Protein AF-W5T602-F1 (afdb_monomer_lite)

Radius of gyration: 73.12 Å; chains: 1; bounding box: 175×83×194 Å

pLDDT: mean 81.16, std 15.78, range [22.89, 96.38]

Sequence (765 aa):
MPVQGVRGPLVGNVGGAILPLKKHEEEDSAKDEVDEVGGVDKDELDEVDESMKDRINKLKDRFGTFPKGEKVFRRIQIIVTSPDIARAKGYKTYTGAEFCSFLESLNDTSINGIIEPLREILEVKDEISRVMGDIKAKESIKNLIDEIKLKDKGYGEALKGAFNNPKIEDVLVGIRDSVSKYKAEFAKIKTDVEKVLELEKADIYDQVVEKGEKIYDRLSGNERAVIEYMRDALTDPSIETSGDRAYTDDEFYHFLGSLSDVNVRNFTAHMKLKEQDEALRAIEDVKTESLRANLKAGLELKAKECKSVLRRLCRKPIDKEHRDIIIEGFNKYEAGIARIKTTAEEFVRFENLYASLPDDKSAVIEYIRSVVTDPGIGSDKGYKTYSDPEFDLLLVKLGINKIETVISHYLTVASGKAATKAIIDGVRGETLRGEFEGRFDLNYQEYELALKGKFSTSELLDLSFESKYVEEFIKIKADAEKAIRGENLYLSLQDNEREVVDYMQSVMFDPSIRGRLIKSTCTELKFYHLLSNWDIVRLREIIGIHLDILKLQEQTLNTIGNIKRKASKRDWQHDFDNAKYTYLCALKDSLIGPDPLRDYSGFKKFDFDDIIFDAESVIKYENLYAALSDEELGAIEHIRSVVTDPNIRDSEGNKYSEEYTYTEFEGFLDALDVIKVRDIARVYLDICSAREDALRAIGNVTREDSKQELKRKFDDYNKIYLSDMKFFIIDSDSDSMYEKIMDVNYKSRHVNAFNAIKDQAISLP

InterPro domains:
  IPR060833 Lipoprotein BTA121, duplicated domain [NF047534] (66-193)
  IPR060833 Lipoprotein BTA121, duplicated domain [NF047534] (216-344)
  IPR060833 Lipoprotein BTA121, duplicated domain [NF047534] (354-481)
  IPR060833 Lipoprotein BTA121, duplicated domain [NF047534] (490-600)
  IPR060833 Lipoprotein BTA121, duplicated domain [NF047534] (625-761)

Structure (mmCIF, N/CA/C/O backbone):
data_AF-W5T602-F1
#
_entry.id   AF-W5T602-F1
#
loop_
_atom_site.group_PDB
_atom_site.id
_atom_site.type_symbol
_atom_site.label_atom_id
_atom_site.label_alt_id
_atom_site.label_comp_id
_atom_site.label_asym_id
_atom_site.label_entity_id
_atom_site.label_seq_id
_atom_site.pdbx_PDB_ins_code
_atom_site.Cartn_x
_atom_site.Cartn_y
_atom_site.Cartn_z
_atom_site.occupancy
_atom_site.B_iso_or_equiv
_atom_site.auth_seq_id
_atom_site.auth_comp_id
_atom_site.auth_asym_id
_atom_site.auth_atom_id
_atom_site.pdbx_PDB_model_num
ATOM 1 N N . MET A 1 1 ? 93.525 -12.471 -55.409 1.00 28.81 1 MET A N 1
ATOM 2 C CA . MET A 1 1 ? 94.129 -12.145 -56.721 1.00 28.81 1 MET A CA 1
ATOM 3 C C . MET A 1 1 ? 93.376 -10.966 -57.318 1.00 28.81 1 MET A C 1
ATOM 5 O O . MET A 1 1 ? 92.194 -10.851 -57.030 1.00 28.81 1 MET A O 1
ATOM 9 N N . PRO A 1 2 ? 94.075 -10.015 -57.943 1.00 33.88 2 PRO A N 1
ATOM 10 C CA . PRO A 1 2 ? 94.200 -8.706 -57.310 1.00 33.88 2 PRO A CA 1
ATOM 11 C C . PRO A 1 2 ? 93.847 -7.524 -58.235 1.00 33.88 2 PRO A C 1
ATOM 13 O O . PRO A 1 2 ? 93.652 -7.713 -59.428 1.00 33.88 2 PRO A O 1
ATOM 16 N N . VAL A 1 3 ? 93.913 -6.320 -57.641 1.00 28.80 3 VAL A N 1
ATOM 17 C CA . VAL A 1 3 ? 94.252 -5.020 -58.268 1.00 28.80 3 VAL A CA 1
ATOM 18 C C . VAL A 1 3 ? 93.106 -4.268 -58.958 1.00 28.80 3 VAL A C 1
ATOM 20 O O . VAL A 1 3 ? 92.434 -4.830 -59.803 1.00 28.80 3 VAL A O 1
ATOM 23 N N . GLN A 1 4 ? 92.851 -2.970 -58.749 1.00 32.56 4 GLN A N 1
ATOM 24 C CA . GLN A 1 4 ? 93.249 -1.904 -57.804 1.00 32.56 4 GLN A CA 1
ATOM 25 C C . GLN A 1 4 ? 92.443 -0.653 -58.227 1.00 32.56 4 GLN A C 1
ATOM 27 O O . GLN A 1 4 ? 92.076 -0.534 -59.392 1.00 32.56 4 GLN A O 1
ATOM 32 N N . GLY A 1 5 ? 92.336 0.335 -57.329 1.00 27.62 5 GLY A N 1
ATOM 33 C CA . GLY A 1 5 ? 92.444 1.750 -57.728 1.00 27.62 5 GLY A CA 1
ATOM 34 C C . GLY A 1 5 ? 91.194 2.604 -57.482 1.00 27.62 5 GLY A C 1
ATOM 35 O O . GLY A 1 5 ? 90.423 2.769 -58.409 1.00 27.62 5 GLY A O 1
ATOM 36 N N . VAL A 1 6 ? 90.851 3.037 -56.253 1.00 29.77 6 VAL A N 1
ATOM 37 C CA . VAL A 1 6 ? 91.445 4.176 -55.488 1.00 29.77 6 VAL A CA 1
ATOM 38 C C . VAL A 1 6 ? 91.032 5.521 -56.139 1.00 29.77 6 VAL A C 1
ATOM 40 O O . VAL A 1 6 ? 91.331 5.718 -57.304 1.00 29.77 6 VAL A O 1
ATOM 43 N N . ARG A 1 7 ? 90.355 6.503 -55.510 1.00 25.80 7 ARG A N 1
ATOM 44 C CA . ARG A 1 7 ? 90.478 7.114 -54.164 1.00 25.80 7 ARG A CA 1
ATOM 45 C C . ARG A 1 7 ? 89.260 8.041 -53.897 1.00 25.80 7 ARG A C 1
ATOM 47 O O . ARG A 1 7 ? 88.817 8.706 -54.826 1.00 25.80 7 ARG A O 1
ATOM 54 N N . GLY A 1 8 ? 88.782 8.124 -52.645 1.00 23.27 8 GLY A N 1
ATOM 55 C CA . GLY A 1 8 ? 87.919 9.217 -52.123 1.00 23.27 8 GLY A CA 1
ATOM 56 C C . GLY A 1 8 ? 88.744 10.473 -51.766 1.00 23.27 8 GLY A C 1
ATOM 57 O O . GLY A 1 8 ? 89.772 10.670 -52.417 1.00 23.27 8 GLY A O 1
ATOM 58 N N . PRO A 1 9 ? 88.472 11.231 -50.673 1.00 39.62 9 PRO A N 1
ATOM 59 C CA . PRO A 1 9 ? 87.306 11.277 -49.763 1.00 39.62 9 PRO A CA 1
ATOM 60 C C . PRO A 1 9 ? 86.945 12.732 -49.300 1.00 39.62 9 PRO A C 1
ATOM 62 O O . PRO A 1 9 ? 87.461 13.690 -49.864 1.00 39.62 9 PRO A O 1
ATOM 65 N N . LEU A 1 10 ? 86.129 12.859 -48.230 1.00 26.27 10 LEU A N 1
ATOM 66 C CA . LEU A 1 10 ? 86.098 13.881 -47.137 1.00 26.27 10 LEU A CA 1
ATOM 67 C C . LEU A 1 10 ? 84.665 14.407 -46.876 1.00 26.27 10 LEU A C 1
ATOM 69 O O . LEU A 1 10 ? 84.082 15.037 -47.743 1.00 26.27 10 LEU A O 1
ATOM 73 N N . VAL A 1 11 ? 83.949 13.973 -45.825 1.00 25.50 11 VAL A N 1
ATOM 74 C CA . VAL A 1 11 ? 84.057 14.227 -44.360 1.00 25.50 11 VAL A CA 1
ATOM 75 C C . VAL A 1 11 ? 83.254 15.456 -43.897 1.00 25.50 11 VAL A C 1
ATOM 77 O O . VAL A 1 11 ? 83.641 16.580 -44.180 1.00 25.50 11 VAL A O 1
ATOM 80 N N . GLY A 1 12 ? 82.238 15.179 -43.059 1.00 23.92 12 GLY A N 1
ATOM 81 C CA . GLY A 1 12 ? 81.794 15.989 -41.909 1.00 23.92 12 GLY A CA 1
ATOM 82 C C . GLY A 1 12 ? 80.967 17.252 -42.209 1.00 23.92 12 GLY A C 1
ATOM 83 O O . GLY A 1 12 ? 81.132 17.866 -43.244 1.00 23.92 12 GLY A O 1
ATOM 84 N N . ASN A 1 13 ? 80.097 17.769 -41.342 1.00 23.89 13 ASN A N 1
ATOM 85 C CA . ASN A 1 13 ? 79.693 17.412 -39.986 1.00 23.89 13 ASN A CA 1
ATOM 86 C C . ASN A 1 13 ? 78.559 18.395 -39.561 1.00 23.89 13 ASN A C 1
ATOM 88 O O . ASN A 1 13 ? 78.472 19.487 -40.112 1.00 23.89 13 ASN A O 1
ATOM 92 N N . VAL A 1 14 ? 77.813 18.036 -38.509 1.00 25.52 14 VAL A N 1
ATOM 93 C CA . VAL A 1 14 ? 77.025 18.892 -37.581 1.00 25.52 14 VAL A CA 1
ATOM 94 C C . VAL A 1 14 ? 75.712 19.544 -38.060 1.00 25.52 14 VAL A C 1
ATOM 96 O O . VAL A 1 14 ? 75.640 20.255 -39.054 1.00 25.52 14 VAL A O 1
ATOM 99 N N . GLY A 1 15 ? 74.664 19.325 -37.256 1.00 23.36 15 GLY A N 1
ATOM 100 C CA . GLY A 1 15 ? 73.348 19.941 -37.389 1.00 23.36 15 GLY A CA 1
ATOM 101 C C . GLY A 1 15 ? 73.244 21.387 -36.891 1.00 23.36 15 GLY A C 1
ATOM 102 O O . GLY A 1 15 ? 74.124 21.921 -36.222 1.00 23.36 15 GLY A O 1
ATOM 103 N N . GLY A 1 16 ? 72.102 21.995 -37.193 1.00 24.67 16 GLY A N 1
ATOM 104 C CA . GLY A 1 16 ? 71.693 23.313 -36.724 1.00 24.67 16 GLY A CA 1
ATOM 105 C C . GLY A 1 16 ? 70.209 23.504 -37.021 1.00 24.67 16 GLY A C 1
ATOM 106 O O . GLY A 1 16 ? 69.734 23.143 -38.093 1.00 24.67 16 GLY A O 1
ATOM 107 N N . ALA A 1 17 ? 69.474 23.974 -36.024 1.00 22.89 17 ALA A N 1
ATOM 108 C CA . ALA A 1 17 ? 68.024 23.975 -35.959 1.00 22.89 17 ALA A CA 1
ATOM 109 C C . ALA A 1 17 ? 67.395 25.331 -36.366 1.00 22.89 17 ALA A C 1
ATOM 111 O O . ALA A 1 17 ? 68.088 26.341 -36.421 1.00 22.89 17 ALA A O 1
ATOM 112 N N . ILE A 1 18 ? 66.056 25.314 -36.494 1.00 23.94 18 ILE A N 1
ATOM 113 C CA . ILE A 1 18 ? 65.082 26.426 -36.347 1.00 23.94 18 ILE A CA 1
ATOM 114 C C . ILE A 1 18 ? 64.812 27.320 -37.589 1.00 23.94 18 ILE A C 1
ATOM 116 O O . ILE A 1 18 ? 65.645 28.121 -37.986 1.00 23.94 18 ILE A O 1
ATOM 120 N N . LEU A 1 19 ? 63.591 27.137 -38.145 1.00 23.11 19 LEU A N 1
ATOM 121 C CA . LEU A 1 19 ? 62.509 28.082 -38.563 1.00 23.11 19 LEU A CA 1
ATOM 122 C C . LEU A 1 19 ? 62.816 29.597 -38.734 1.00 23.11 19 LEU A C 1
ATOM 124 O O . LEU A 1 19 ? 63.711 30.107 -38.073 1.00 23.11 19 LEU A O 1
ATOM 128 N N . PRO A 1 20 ? 61.915 30.416 -39.337 1.00 28.03 20 PRO A N 1
ATOM 129 C CA . PRO A 1 20 ? 60.887 30.199 -40.375 1.00 28.03 20 PRO A CA 1
ATOM 130 C C . PRO A 1 20 ? 60.948 31.281 -41.491 1.00 28.03 20 PRO A C 1
ATOM 132 O O . PRO A 1 20 ? 61.478 32.370 -41.279 1.00 28.03 20 PRO A O 1
ATOM 135 N N . LEU A 1 21 ? 60.309 31.070 -42.651 1.00 23.14 21 LEU A N 1
ATOM 136 C CA . LEU A 1 21 ? 60.009 32.175 -43.576 1.00 23.14 21 LEU A CA 1
ATOM 137 C C . LEU A 1 21 ? 58.522 32.229 -43.925 1.00 23.14 21 LEU A C 1
ATOM 139 O O . LEU A 1 21 ? 57.885 31.240 -44.279 1.00 23.14 21 LEU A O 1
ATOM 143 N N . LYS A 1 22 ? 58.003 33.437 -43.708 1.00 24.62 22 LYS A N 1
ATOM 144 C CA . LYS A 1 22 ? 56.626 33.897 -43.808 1.00 24.62 22 LYS A CA 1
ATOM 145 C C . LYS A 1 22 ? 56.070 33.700 -45.217 1.00 24.62 22 LYS A C 1
ATOM 147 O O . LYS A 1 22 ? 56.734 34.026 -46.195 1.00 24.62 22 LYS A O 1
ATOM 152 N N . LYS A 1 23 ? 54.808 33.271 -45.282 1.00 23.70 23 LYS A N 1
ATOM 153 C CA . LYS A 1 23 ? 53.926 33.519 -46.424 1.00 23.70 23 LYS A CA 1
ATOM 154 C C . LYS A 1 23 ? 53.639 35.023 -46.500 1.00 23.70 23 LYS A C 1
ATOM 156 O O . LYS A 1 23 ? 53.111 35.578 -45.539 1.00 23.70 23 LYS A O 1
ATOM 161 N N . HIS A 1 24 ? 53.969 35.635 -47.629 1.00 23.14 24 HIS A N 1
ATOM 162 C CA . HIS A 1 24 ? 53.310 36.829 -48.147 1.00 23.14 24 HIS A CA 1
ATOM 163 C C . HIS A 1 24 ? 52.797 36.487 -49.549 1.00 23.14 24 HIS A C 1
ATOM 165 O O . HIS A 1 24 ? 53.527 35.876 -50.322 1.00 23.14 24 HIS A O 1
ATOM 171 N N . GLU A 1 25 ? 51.537 36.864 -49.774 1.00 23.56 25 GLU A N 1
ATOM 172 C CA . GLU A 1 25 ? 50.952 37.353 -51.031 1.00 23.56 25 GLU A CA 1
ATOM 173 C C . GLU A 1 25 ? 51.065 36.483 -52.295 1.00 23.56 25 GLU A C 1
ATOM 175 O O . GLU A 1 25 ? 52.100 36.423 -52.948 1.00 23.56 25 GLU A O 1
ATOM 180 N N . GLU A 1 26 ? 49.928 35.913 -52.708 1.00 25.30 26 GLU A N 1
ATOM 181 C CA . GLU A 1 26 ? 49.626 35.680 -54.125 1.00 25.30 26 GLU A CA 1
ATOM 182 C C . GLU A 1 26 ? 48.418 36.549 -54.494 1.00 25.30 26 GLU A C 1
ATOM 184 O O . GLU A 1 26 ? 47.267 36.222 -54.203 1.00 25.30 26 GLU A O 1
ATOM 189 N N . GLU A 1 27 ? 48.739 37.713 -55.060 1.00 23.75 27 GLU A N 1
ATOM 190 C CA . GLU A 1 27 ? 47.866 38.515 -55.909 1.00 23.75 27 GLU A CA 1
ATOM 191 C C . GLU A 1 27 ? 47.755 37.874 -57.299 1.00 23.75 27 GLU A C 1
ATOM 193 O O . GLU A 1 27 ? 48.719 37.328 -57.844 1.00 23.75 27 GLU A O 1
ATOM 198 N N . ASP A 1 28 ? 46.561 38.013 -57.872 1.00 27.11 28 ASP A N 1
ATOM 199 C CA . ASP A 1 28 ? 46.228 37.825 -59.280 1.00 27.11 28 ASP A CA 1
ATOM 200 C C . ASP A 1 28 ? 47.312 38.363 -60.230 1.00 27.11 28 ASP A C 1
ATOM 202 O O . ASP A 1 28 ? 47.531 39.568 -60.343 1.00 27.11 28 ASP A O 1
ATOM 206 N N . SER A 1 29 ? 47.939 37.472 -61.001 1.00 23.95 29 SER A N 1
ATOM 207 C CA . SER A 1 29 ? 48.481 37.801 -62.326 1.00 23.95 29 SER A CA 1
ATOM 208 C C . SER A 1 29 ? 48.749 36.524 -63.125 1.00 23.95 29 SER A C 1
ATOM 210 O O . SER A 1 29 ? 49.852 35.977 -63.149 1.00 23.95 29 SER A O 1
ATOM 212 N N . ALA A 1 30 ? 47.719 36.031 -63.815 1.00 25.67 30 ALA A N 1
ATOM 213 C CA . ALA A 1 30 ? 47.913 35.060 -64.883 1.00 25.67 30 ALA A CA 1
ATOM 214 C C . ALA A 1 30 ? 48.665 35.751 -66.031 1.00 25.67 30 ALA A C 1
ATOM 216 O O . ALA A 1 30 ? 48.130 36.609 -66.733 1.00 25.67 30 ALA A O 1
ATOM 217 N N . LYS A 1 31 ? 49.946 35.400 -66.146 1.00 25.66 31 LYS A N 1
ATOM 218 C CA . LYS A 1 31 ? 50.850 35.772 -67.227 1.00 25.66 31 LYS A CA 1
ATOM 219 C C . LYS A 1 31 ? 50.367 35.165 -68.542 1.00 25.66 31 LYS A C 1
ATOM 221 O O . LYS A 1 31 ? 50.166 33.957 -68.634 1.00 25.66 31 LYS A O 1
ATOM 226 N N . ASP A 1 32 ? 50.250 36.024 -69.547 1.00 24.73 32 ASP A N 1
ATOM 227 C CA . ASP A 1 32 ? 50.277 35.655 -70.957 1.00 24.73 32 ASP A CA 1
ATOM 228 C C . ASP A 1 32 ? 51.631 34.990 -71.276 1.00 24.73 32 ASP A C 1
ATOM 230 O O . ASP A 1 32 ? 52.667 35.658 -71.274 1.00 24.73 32 ASP A O 1
ATOM 234 N N . GLU A 1 33 ? 51.625 33.694 -71.592 1.00 24.47 33 GLU A N 1
ATOM 235 C CA . GLU A 1 33 ? 52.689 33.046 -72.365 1.00 24.47 33 GLU A CA 1
ATOM 236 C C . GLU A 1 33 ? 52.103 32.457 -73.658 1.00 24.47 33 GLU A C 1
ATOM 238 O O . GLU A 1 33 ? 51.427 31.435 -73.663 1.00 24.47 33 GLU A O 1
ATOM 243 N N . VAL A 1 34 ? 52.310 33.230 -74.731 1.00 27.62 34 VAL A N 1
ATOM 244 C CA . VAL A 1 34 ? 52.808 32.861 -76.069 1.00 27.62 34 VAL A CA 1
ATOM 245 C C . VAL A 1 34 ? 52.374 31.513 -76.667 1.00 27.62 34 VAL A C 1
ATOM 247 O O . VAL A 1 34 ? 52.839 30.466 -76.243 1.00 27.62 34 VAL A O 1
ATOM 250 N N . ASP A 1 35 ? 51.682 31.583 -77.812 1.00 26.47 35 ASP A N 1
ATOM 251 C CA . ASP A 1 35 ? 51.837 30.593 -78.885 1.00 26.47 35 ASP A CA 1
ATOM 252 C C . ASP A 1 35 ? 52.343 31.288 -80.160 1.00 26.47 35 ASP A C 1
ATOM 254 O O . ASP A 1 35 ? 51.612 31.954 -80.902 1.00 26.47 35 ASP A O 1
ATOM 258 N N . GLU A 1 36 ? 53.647 31.129 -80.385 1.00 26.66 36 GLU A N 1
ATOM 259 C CA . GLU A 1 36 ? 54.290 31.188 -81.689 1.00 26.66 36 GLU A CA 1
ATOM 260 C C . GLU A 1 36 ? 53.831 29.987 -82.523 1.00 26.66 36 GLU A C 1
ATOM 262 O O . GLU A 1 36 ? 54.082 28.851 -82.139 1.00 26.66 36 GLU A O 1
ATOM 267 N N . VAL A 1 37 ? 53.299 30.210 -83.727 1.00 24.83 37 VAL A N 1
ATOM 268 C CA . VAL A 1 37 ? 53.619 29.327 -84.859 1.00 24.83 37 VAL A CA 1
ATOM 269 C C . VAL A 1 37 ? 53.668 30.151 -86.139 1.00 24.83 37 VAL A C 1
ATOM 271 O O . VAL A 1 37 ? 52.657 30.695 -86.582 1.00 24.83 37 VAL A O 1
ATOM 274 N N . GLY A 1 38 ? 54.836 30.140 -86.777 1.00 23.94 38 GLY A N 1
ATOM 275 C CA . GLY A 1 38 ? 54.988 30.435 -88.198 1.00 23.94 38 GLY A CA 1
ATOM 276 C C . GLY A 1 38 ? 55.883 31.631 -88.461 1.00 23.94 38 GLY A C 1
ATOM 277 O O . GLY A 1 38 ? 55.392 32.742 -88.623 1.00 23.94 38 GLY A O 1
ATOM 278 N N . GLY A 1 39 ? 57.191 31.370 -88.508 1.00 31.31 39 GLY A N 1
ATOM 279 C CA . GLY A 1 39 ? 58.210 32.347 -88.855 1.00 31.31 39 GLY A CA 1
ATOM 280 C C . GLY A 1 39 ? 57.890 33.104 -90.140 1.00 31.31 39 GLY A C 1
ATOM 281 O O . GLY A 1 39 ? 57.609 32.514 -91.182 1.00 31.31 39 GLY A O 1
ATOM 282 N N . VAL A 1 40 ? 57.976 34.421 -90.026 1.00 26.73 40 VAL A N 1
ATOM 283 C CA . VAL A 1 40 ? 58.368 35.326 -91.098 1.00 26.73 40 VAL A CA 1
ATOM 284 C C . VAL A 1 40 ? 59.395 36.251 -90.461 1.00 26.73 40 VAL A C 1
ATOM 286 O O . VAL A 1 40 ? 59.205 36.707 -89.330 1.00 26.73 40 VAL A O 1
ATOM 289 N N . ASP A 1 41 ? 60.510 36.411 -91.158 1.00 26.47 41 ASP A N 1
ATOM 290 C CA . ASP A 1 41 ? 61.692 37.140 -90.733 1.00 26.47 41 ASP A CA 1
ATOM 291 C C . ASP A 1 41 ? 61.352 38.501 -90.119 1.00 26.47 41 ASP A C 1
ATOM 293 O O . ASP A 1 41 ? 60.519 39.264 -90.607 1.00 26.47 41 ASP A O 1
ATOM 297 N N . LYS A 1 42 ? 62.023 38.797 -89.005 1.00 30.94 42 LYS A N 1
ATOM 298 C CA . LYS A 1 42 ? 61.899 40.042 -88.238 1.00 30.94 42 LYS A CA 1
ATOM 299 C C . LYS A 1 42 ? 62.647 41.214 -88.889 1.00 30.94 42 LYS A C 1
ATOM 301 O O . LYS A 1 42 ? 62.854 42.228 -88.232 1.00 30.94 42 LYS A O 1
ATOM 306 N N . ASP A 1 43 ? 62.998 41.074 -90.162 1.00 34.09 43 ASP A N 1
ATOM 307 C CA . ASP A 1 43 ? 63.767 42.019 -90.955 1.00 34.09 43 ASP A CA 1
ATOM 308 C C . ASP A 1 43 ? 63.018 42.270 -92.269 1.00 34.09 43 ASP A C 1
ATOM 310 O O . ASP A 1 43 ? 63.156 41.504 -93.212 1.00 34.09 43 ASP A O 1
ATOM 314 N N . GLU A 1 44 ? 62.162 43.297 -92.268 1.00 37.62 44 GLU A N 1
ATOM 315 C CA . GLU A 1 44 ? 61.759 44.153 -93.404 1.00 37.62 44 GLU A CA 1
ATOM 316 C C . GLU A 1 44 ? 60.462 44.898 -93.032 1.00 37.62 44 GLU A C 1
ATOM 318 O O . GLU A 1 44 ? 59.353 44.555 -93.434 1.00 37.62 44 GLU A O 1
ATOM 323 N N . LEU A 1 45 ? 60.595 45.949 -92.219 1.00 32.78 45 LEU A N 1
ATOM 324 C CA . LEU A 1 45 ? 59.703 47.107 -92.296 1.00 32.78 45 LEU A CA 1
ATOM 325 C C . LEU A 1 45 ? 60.584 48.351 -92.233 1.00 32.78 45 LEU A C 1
ATOM 327 O O . LEU A 1 45 ? 60.970 48.820 -91.161 1.00 32.78 45 LEU A O 1
ATOM 331 N N . ASP A 1 46 ? 60.921 48.798 -93.437 1.00 34.34 46 ASP A N 1
ATOM 332 C CA . ASP A 1 46 ? 61.605 50.031 -93.795 1.00 34.34 46 ASP A CA 1
ATOM 333 C C . ASP A 1 46 ? 61.136 51.248 -92.985 1.00 34.34 46 ASP A C 1
ATOM 335 O O . ASP A 1 46 ? 59.976 51.332 -92.579 1.00 34.34 46 ASP A O 1
ATOM 339 N N . GLU A 1 47 ? 62.061 52.192 -92.781 1.00 45.88 47 GLU A N 1
ATOM 340 C CA . GLU A 1 47 ? 61.889 53.570 -92.296 1.00 45.88 47 GLU A CA 1
ATOM 341 C C . GLU A 1 47 ? 60.428 54.063 -92.198 1.00 45.88 47 GLU A C 1
ATOM 343 O O . GLU A 1 47 ? 59.895 54.734 -93.083 1.00 45.88 47 GLU A O 1
ATOM 348 N N . VAL A 1 48 ? 59.766 53.771 -91.073 1.00 47.97 48 VAL A N 1
ATOM 349 C CA . VAL A 1 48 ? 58.480 54.389 -90.738 1.00 47.97 48 VAL A CA 1
ATOM 350 C C . VAL A 1 48 ? 58.766 55.722 -90.056 1.00 47.97 48 VAL A C 1
ATOM 352 O O . VAL A 1 48 ? 59.104 55.757 -88.870 1.00 47.97 48 VAL A O 1
ATOM 355 N N . ASP A 1 49 ? 58.619 56.789 -90.841 1.00 56.53 49 ASP A N 1
ATOM 356 C CA . ASP A 1 49 ? 58.481 58.191 -90.435 1.00 56.53 49 ASP A CA 1
ATOM 357 C C . ASP A 1 49 ? 57.811 58.307 -89.049 1.00 56.53 49 ASP A C 1
ATOM 359 O O . ASP A 1 49 ? 56.758 57.711 -88.800 1.00 56.53 49 ASP A O 1
ATOM 363 N N . GLU A 1 50 ? 58.417 59.053 -88.125 1.00 61.66 50 GLU A N 1
ATOM 364 C CA . GLU A 1 50 ? 57.955 59.227 -86.736 1.00 61.66 50 GLU A CA 1
ATOM 365 C C . GLU A 1 50 ? 56.486 59.712 -86.688 1.00 61.66 50 GLU A C 1
ATOM 367 O O . GLU A 1 50 ? 55.709 59.328 -85.809 1.00 61.66 50 GLU A O 1
ATOM 372 N N . SER A 1 51 ? 56.069 60.421 -87.742 1.00 70.69 51 SER A N 1
ATOM 373 C CA . SER A 1 51 ? 54.690 60.807 -88.070 1.00 70.69 51 SER A CA 1
ATOM 374 C C . SER A 1 51 ? 53.704 59.629 -88.193 1.00 70.69 51 SER A C 1
ATOM 376 O O . SER A 1 51 ? 52.584 59.681 -87.679 1.00 70.69 51 SER A O 1
ATOM 378 N N . MET A 1 52 ? 54.093 58.524 -88.834 1.00 77.69 52 MET A N 1
ATOM 379 C CA . MET A 1 52 ? 53.227 57.355 -89.046 1.00 77.69 52 MET A CA 1
ATOM 380 C C . MET A 1 52 ? 53.007 56.543 -87.766 1.00 77.69 52 MET A C 1
ATOM 382 O O . MET A 1 52 ? 51.915 56.006 -87.559 1.00 77.69 52 MET A O 1
ATOM 386 N N . LYS A 1 53 ? 54.006 56.482 -86.878 1.00 77.00 53 LYS A N 1
ATOM 387 C CA . LYS A 1 53 ? 53.847 55.878 -85.544 1.00 77.00 53 LYS A CA 1
ATOM 388 C C . LYS A 1 53 ? 52.849 56.668 -84.696 1.00 77.00 53 LYS A C 1
ATOM 390 O O . LYS A 1 53 ? 51.991 56.058 -84.058 1.00 77.00 53 LYS A O 1
ATOM 395 N N . ASP A 1 54 ? 52.912 57.998 -84.743 1.00 79.06 54 ASP A N 1
ATOM 396 C CA . ASP A 1 54 ? 51.978 58.874 -84.027 1.00 79.06 54 ASP A CA 1
ATOM 397 C C . ASP A 1 54 ? 50.534 58.730 -84.550 1.00 79.06 54 ASP A C 1
ATOM 399 O O . ASP A 1 54 ? 49.592 58.601 -83.764 1.00 79.06 54 ASP A O 1
ATOM 403 N N . ARG A 1 55 ? 50.346 58.628 -85.877 1.00 83.62 55 ARG A N 1
ATOM 404 C CA . ARG A 1 55 ? 49.030 58.351 -86.496 1.00 83.62 55 ARG A CA 1
ATOM 405 C C . ARG A 1 55 ? 48.435 57.012 -86.056 1.00 83.62 55 ARG A C 1
ATOM 407 O O . ARG A 1 55 ? 47.264 56.951 -85.683 1.00 83.62 55 ARG A O 1
ATOM 414 N N . ILE A 1 56 ? 49.237 55.945 -86.053 1.00 81.19 56 ILE A N 1
ATOM 415 C CA . ILE A 1 56 ? 48.796 54.617 -85.599 1.00 81.19 56 ILE A CA 1
ATOM 416 C C . ILE A 1 56 ? 48.414 54.646 -84.117 1.00 81.19 56 ILE A C 1
ATOM 418 O O . ILE A 1 56 ? 47.400 54.058 -83.750 1.00 81.19 56 ILE A O 1
ATOM 422 N N . ASN A 1 57 ? 49.190 55.323 -83.267 1.00 81.88 57 ASN A N 1
ATOM 423 C CA . ASN A 1 57 ? 48.890 55.413 -81.837 1.00 81.88 57 ASN A CA 1
ATOM 424 C C . ASN A 1 57 ? 47.594 56.195 -81.572 1.00 81.88 57 ASN A C 1
ATOM 426 O O . ASN A 1 57 ? 46.744 55.702 -80.840 1.00 81.88 57 ASN A O 1
ATOM 430 N N . LYS A 1 58 ? 47.359 57.318 -82.264 1.00 84.06 58 LYS A N 1
ATOM 431 C CA . LYS A 1 58 ? 46.082 58.055 -82.177 1.00 84.06 58 LYS A CA 1
ATOM 432 C C . LYS A 1 58 ? 44.879 57.209 -82.597 1.00 84.06 58 LYS A C 1
ATOM 434 O O . LYS A 1 58 ? 43.825 57.270 -81.966 1.00 84.06 58 LYS A O 1
ATOM 439 N N . LEU A 1 59 ? 45.019 56.405 -83.653 1.00 83.50 59 LEU A N 1
ATOM 440 C CA . LEU A 1 59 ? 43.967 55.475 -84.072 1.00 83.50 59 LEU A CA 1
ATOM 441 C C . LEU A 1 59 ? 43.772 54.330 -83.072 1.00 83.50 59 LEU A C 1
ATOM 443 O O . LEU A 1 59 ? 42.628 53.960 -82.817 1.00 83.50 59 LEU A O 1
ATOM 447 N N . LYS A 1 60 ? 44.844 53.799 -82.473 1.00 80.94 60 LYS A N 1
ATOM 448 C CA . LYS A 1 60 ? 44.751 52.805 -81.392 1.00 80.94 60 LYS A CA 1
ATOM 449 C C . LYS A 1 60 ? 44.012 53.357 -80.183 1.00 80.94 60 LYS A C 1
ATOM 451 O O . LYS A 1 60 ? 43.123 52.669 -79.699 1.00 80.94 60 LYS A O 1
ATOM 456 N N . ASP A 1 61 ? 44.312 54.580 -79.753 1.00 84.06 61 ASP A N 1
ATOM 457 C CA . ASP A 1 61 ? 43.613 55.231 -78.640 1.00 84.06 61 ASP A CA 1
ATOM 458 C C . ASP A 1 61 ? 42.127 55.413 -78.969 1.00 84.06 61 ASP A C 1
ATOM 460 O O . ASP A 1 61 ? 41.256 55.072 -78.169 1.00 84.06 61 ASP A O 1
ATOM 464 N N . ARG A 1 62 ? 41.818 55.858 -80.195 1.00 83.06 62 ARG A N 1
ATOM 465 C CA . ARG A 1 62 ? 40.437 56.028 -80.669 1.00 83.06 62 ARG A CA 1
ATOM 466 C C . ARG A 1 62 ? 39.669 54.705 -80.709 1.00 83.06 62 ARG A C 1
ATOM 468 O O . ARG A 1 62 ? 38.557 54.640 -80.196 1.00 83.06 62 ARG A O 1
ATOM 475 N N . PHE A 1 63 ? 40.248 53.640 -81.263 1.00 85.06 63 PHE A N 1
ATOM 476 C CA . PHE A 1 63 ? 39.650 52.298 -81.242 1.00 85.06 63 PHE A CA 1
ATOM 477 C C . PHE A 1 63 ? 39.597 51.713 -79.822 1.00 85.06 63 PHE A C 1
ATOM 479 O O . PHE A 1 63 ? 38.663 50.988 -79.493 1.00 85.06 63 PHE A O 1
ATOM 486 N N . GLY A 1 64 ? 40.563 52.049 -78.969 1.00 80.19 64 GLY A N 1
ATOM 487 C CA . GLY A 1 64 ? 40.666 51.622 -77.575 1.00 80.19 64 GLY A CA 1
ATOM 488 C C . GLY A 1 64 ? 39.565 52.168 -76.666 1.00 80.19 64 GLY A C 1
ATOM 489 O O . GLY A 1 64 ? 39.334 51.605 -75.600 1.00 80.19 64 GLY A O 1
ATOM 490 N N . THR A 1 65 ? 38.823 53.192 -77.101 1.00 81.75 65 THR A N 1
ATOM 491 C CA . THR A 1 65 ? 37.598 53.643 -76.413 1.00 81.75 65 THR A CA 1
ATOM 492 C C . THR A 1 65 ? 36.460 52.613 -76.456 1.00 81.75 65 THR A C 1
ATOM 494 O O . THR A 1 65 ? 35.520 52.711 -75.667 1.00 81.75 65 THR A O 1
ATOM 497 N N . PHE A 1 66 ? 36.551 51.598 -77.325 1.00 77.56 66 PHE A N 1
ATOM 498 C CA . PHE A 1 66 ? 35.586 50.503 -77.431 1.00 77.56 66 PHE A CA 1
ATOM 499 C C . PHE A 1 66 ? 36.113 49.208 -76.778 1.00 77.56 66 PHE A C 1
ATOM 501 O O . PHE A 1 66 ? 37.309 48.905 -76.875 1.00 77.56 66 PHE A O 1
ATOM 508 N N . PRO A 1 67 ? 35.248 48.369 -76.168 1.00 76.62 67 PRO A N 1
ATOM 509 C CA . PRO A 1 67 ? 35.661 47.102 -75.560 1.00 76.62 67 PRO A CA 1
ATOM 510 C C . PRO A 1 67 ? 36.371 46.170 -76.554 1.00 76.62 67 PRO A C 1
ATOM 512 O O . PRO A 1 67 ? 35.829 45.846 -77.609 1.00 76.62 67 PRO A O 1
ATOM 515 N N . LYS A 1 68 ? 37.590 45.725 -76.212 1.00 78.88 68 LYS A N 1
ATOM 516 C CA . LYS A 1 68 ? 38.503 44.950 -77.086 1.00 78.88 68 LYS A CA 1
ATOM 517 C C . LYS A 1 68 ? 38.858 45.650 -78.420 1.00 78.88 68 LYS A C 1
ATOM 519 O O . LYS A 1 68 ? 39.459 45.019 -79.293 1.00 78.88 68 LYS A O 1
ATOM 524 N N . GLY A 1 69 ? 38.560 46.942 -78.577 1.00 80.50 69 GLY A N 1
ATOM 525 C CA . GLY A 1 69 ? 38.735 47.678 -79.828 1.00 80.50 69 GLY A CA 1
ATOM 526 C C . GLY A 1 69 ? 40.190 47.778 -80.292 1.00 80.50 69 GLY A C 1
ATOM 527 O O . GLY A 1 69 ? 40.452 47.633 -81.484 1.00 80.50 69 GLY A O 1
ATOM 528 N N . GLU A 1 70 ? 41.160 47.884 -79.375 1.00 84.25 70 GLU A N 1
ATOM 529 C CA . GLU A 1 70 ? 42.589 47.846 -79.732 1.00 84.25 70 GLU A CA 1
ATOM 530 C C . GLU A 1 70 ? 43.015 46.475 -80.303 1.00 84.25 70 GLU A C 1
ATOM 532 O O . GLU A 1 70 ? 43.755 46.405 -81.288 1.00 84.25 70 GLU A O 1
ATOM 537 N N . LYS A 1 71 ? 42.517 45.364 -79.732 1.00 83.81 71 LYS A N 1
ATOM 538 C CA . LYS A 1 71 ? 42.795 44.003 -80.237 1.00 83.81 71 LYS A CA 1
ATOM 539 C C . LYS A 1 71 ? 42.201 43.810 -81.633 1.00 83.81 71 LYS A C 1
ATOM 541 O O . LYS A 1 71 ? 42.876 43.285 -82.521 1.00 83.81 71 LYS A O 1
ATOM 546 N N . VAL A 1 72 ? 40.967 44.275 -81.843 1.00 84.62 72 VAL A N 1
ATOM 547 C CA . VAL A 1 72 ? 40.310 44.258 -83.158 1.00 84.62 72 VAL A CA 1
ATOM 548 C C . VAL A 1 72 ? 41.089 45.106 -84.167 1.00 84.62 72 VAL A C 1
ATOM 550 O O . VAL A 1 72 ? 41.383 44.619 -85.257 1.00 84.62 72 VAL A O 1
ATOM 553 N N . PHE A 1 73 ? 41.500 46.321 -83.792 1.00 84.81 73 PHE A N 1
ATOM 554 C CA . PHE A 1 73 ? 42.310 47.209 -84.631 1.00 84.81 73 PHE A CA 1
ATOM 555 C C . PHE A 1 73 ? 43.588 46.520 -85.117 1.00 84.81 73 PHE A C 1
ATOM 557 O O . PHE A 1 73 ? 43.830 46.447 -86.323 1.00 84.81 73 PHE A O 1
ATOM 564 N N . ARG A 1 74 ? 44.376 45.943 -84.197 1.00 83.75 74 ARG A N 1
ATOM 565 C CA . ARG A 1 74 ? 45.613 45.225 -84.548 1.00 83.75 74 ARG A CA 1
ATOM 566 C C . ARG A 1 74 ? 45.335 44.048 -85.480 1.00 83.75 74 ARG A C 1
ATOM 568 O O . ARG A 1 74 ? 46.093 43.818 -86.419 1.00 83.75 74 ARG A O 1
ATOM 575 N N . ARG A 1 75 ? 44.245 43.309 -85.251 1.00 84.62 75 ARG A N 1
ATOM 576 C CA . ARG A 1 75 ? 43.891 42.152 -86.081 1.00 84.62 75 ARG A CA 1
ATOM 577 C C . ARG A 1 75 ? 43.503 42.559 -87.499 1.00 84.62 75 ARG A C 1
ATOM 579 O O . ARG A 1 75 ? 43.971 41.924 -88.441 1.00 84.62 75 ARG A O 1
ATOM 586 N N . ILE A 1 76 ? 42.696 43.610 -87.654 1.00 87.06 76 ILE A N 1
ATOM 587 C CA . ILE A 1 76 ? 42.355 44.163 -88.972 1.00 87.06 76 ILE A CA 1
ATOM 588 C C . ILE A 1 76 ? 43.626 44.626 -89.671 1.00 87.06 76 ILE A C 1
ATOM 590 O O . ILE A 1 76 ? 43.840 44.239 -90.815 1.00 87.06 76 ILE A O 1
ATOM 594 N N . GLN A 1 77 ? 44.469 45.399 -88.977 1.00 85.44 77 GLN A N 1
ATOM 595 C CA . GLN A 1 77 ? 45.720 45.922 -89.519 1.00 85.44 77 GLN A CA 1
ATOM 596 C C . GLN A 1 77 ? 46.561 44.794 -90.121 1.00 85.44 77 GLN A C 1
ATOM 598 O O . GLN A 1 77 ? 46.846 44.827 -91.312 1.00 85.44 77 GLN A O 1
ATOM 603 N N . ILE A 1 78 ? 46.854 43.749 -89.339 1.00 85.81 78 ILE A N 1
ATOM 604 C CA . ILE A 1 78 ? 47.616 42.575 -89.797 1.00 85.81 78 ILE A CA 1
ATOM 605 C C . ILE A 1 78 ? 46.984 41.950 -91.047 1.00 85.81 78 ILE A C 1
ATOM 607 O O . ILE A 1 78 ? 47.689 41.576 -91.982 1.00 85.81 78 ILE A O 1
ATOM 611 N N . ILE A 1 79 ? 45.655 41.838 -91.078 1.00 88.44 79 ILE A N 1
ATOM 612 C CA . ILE A 1 79 ? 44.939 41.185 -92.175 1.00 88.44 79 ILE A CA 1
ATOM 613 C C . ILE A 1 79 ? 45.009 42.002 -93.468 1.00 88.44 79 ILE A C 1
ATOM 615 O O . ILE A 1 79 ? 45.315 41.450 -94.524 1.00 88.44 79 ILE A O 1
ATOM 619 N N . VAL A 1 80 ? 44.733 43.305 -93.410 1.00 86.56 80 VAL A N 1
ATOM 620 C CA . VAL A 1 80 ? 44.607 44.137 -94.618 1.00 86.56 80 VAL A CA 1
ATOM 621 C C . VAL A 1 80 ? 45.951 44.617 -95.164 1.00 86.56 80 VAL A C 1
ATOM 623 O O . VAL A 1 80 ? 46.049 44.870 -96.367 1.00 86.56 80 VAL A O 1
ATOM 626 N N . THR A 1 81 ? 46.989 44.702 -94.323 1.00 85.94 81 THR A N 1
ATOM 627 C CA . THR A 1 81 ? 48.341 45.102 -94.747 1.00 85.94 81 THR A CA 1
ATOM 628 C C . THR A 1 81 ? 49.245 43.921 -95.101 1.00 85.94 81 THR A C 1
ATOM 630 O O . THR A 1 81 ? 50.295 44.132 -95.699 1.00 85.94 81 THR A O 1
ATOM 633 N N . SER A 1 82 ? 48.872 42.676 -94.776 1.00 84.81 82 SER A N 1
ATOM 634 C CA . SER A 1 82 ? 49.673 41.500 -95.147 1.00 84.81 82 SER A CA 1
ATOM 635 C C . SER A 1 82 ? 49.534 41.183 -96.643 1.00 84.81 82 SER A C 1
ATOM 637 O O . SER A 1 82 ? 48.415 40.931 -97.096 1.00 84.81 82 SER A O 1
ATOM 639 N N . PRO A 1 83 ? 50.628 41.114 -97.424 1.00 82.44 83 PRO A N 1
ATOM 640 C CA . PRO A 1 83 ? 50.582 40.722 -98.837 1.00 82.44 83 PRO A CA 1
ATOM 641 C C . PRO A 1 83 ? 50.289 39.226 -99.054 1.00 82.44 83 PRO A C 1
ATOM 643 O O . PRO A 1 83 ? 49.987 38.806 -100.174 1.00 82.44 83 PRO A O 1
ATOM 646 N N . ASP A 1 84 ? 50.363 38.415 -98.000 1.00 84.88 84 ASP A N 1
ATOM 647 C CA . ASP A 1 84 ? 50.200 36.959 -98.073 1.00 84.88 84 ASP A CA 1
ATOM 648 C C . ASP A 1 84 ? 48.739 36.537 -97.960 1.00 84.88 84 ASP A C 1
ATOM 650 O O . ASP A 1 84 ? 48.301 35.565 -98.582 1.00 84.88 84 ASP A O 1
ATOM 654 N N . ILE A 1 85 ? 47.951 37.303 -97.205 1.00 84.94 85 ILE A N 1
ATOM 655 C CA . ILE A 1 85 ? 46.531 37.025 -97.017 1.00 84.94 85 ILE A CA 1
ATOM 656 C C . ILE A 1 85 ? 45.774 37.364 -98.302 1.00 8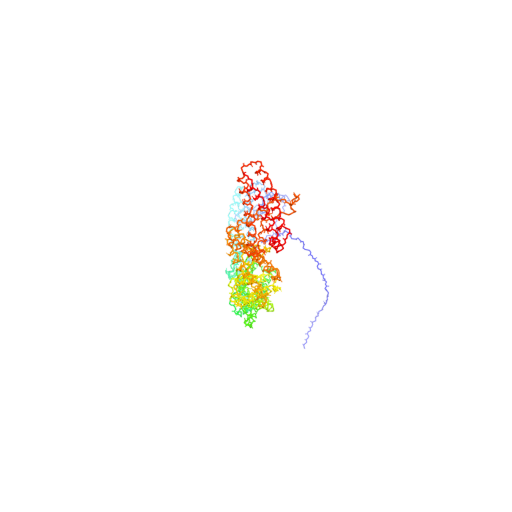4.94 85 ILE A C 1
ATOM 658 O O . ILE A 1 85 ? 45.863 38.473 -98.834 1.00 84.94 85 ILE A O 1
ATOM 662 N N . ALA A 1 86 ? 45.011 36.384 -98.795 1.00 80.44 86 ALA A N 1
ATOM 663 C CA . ALA A 1 86 ? 44.196 36.462 -100.007 1.00 80.44 86 ALA A CA 1
ATOM 664 C C . ALA A 1 86 ? 44.957 36.855 -101.294 1.00 80.44 86 ALA A C 1
ATOM 666 O O . ALA A 1 86 ? 44.331 37.312 -102.252 1.00 80.44 86 ALA A O 1
ATOM 667 N N . ARG A 1 87 ? 46.279 36.622 -101.363 1.00 81.19 87 ARG A N 1
ATOM 668 C CA . ARG A 1 87 ? 47.115 36.914 -102.547 1.00 81.19 87 ARG A CA 1
ATOM 669 C C . ARG A 1 87 ? 46.529 36.336 -103.841 1.00 81.19 87 ARG A C 1
ATOM 671 O O . ARG A 1 87 ? 46.432 37.029 -104.846 1.00 81.19 87 ARG A O 1
ATOM 678 N N . ALA A 1 88 ? 46.067 35.085 -103.793 1.00 79.00 88 ALA A N 1
ATOM 679 C CA . ALA A 1 88 ? 45.467 34.390 -104.935 1.00 79.00 88 ALA A CA 1
ATOM 680 C C . ALA A 1 88 ? 44.128 34.992 -105.411 1.00 79.00 88 ALA A C 1
ATOM 682 O O . ALA A 1 88 ? 43.717 34.739 -106.538 1.00 79.00 88 ALA A O 1
ATOM 683 N N . LYS A 1 89 ? 43.449 35.783 -104.568 1.00 80.31 89 LYS A N 1
ATOM 684 C CA . LYS A 1 89 ? 42.185 36.465 -104.898 1.00 80.31 89 LYS A CA 1
ATOM 685 C C . LYS A 1 89 ? 42.400 37.876 -105.458 1.00 80.31 89 LYS A C 1
ATOM 687 O O . LYS A 1 89 ? 41.432 38.512 -105.860 1.00 80.31 89 LYS A O 1
ATOM 692 N N . GLY A 1 90 ? 43.643 38.367 -105.480 1.00 79.75 90 GLY A N 1
ATOM 693 C CA . GLY A 1 90 ? 43.982 39.692 -106.005 1.00 79.75 90 GLY A CA 1
ATOM 694 C C . GLY A 1 90 ? 43.435 40.860 -105.177 1.00 79.75 90 GLY A C 1
ATOM 695 O O . GLY A 1 90 ? 43.275 41.953 -105.712 1.00 79.75 90 GLY A O 1
ATOM 696 N N . TYR A 1 91 ? 43.114 40.645 -103.895 1.00 88.44 91 TYR A N 1
ATOM 697 C CA . TYR A 1 91 ? 42.610 41.710 -103.022 1.00 88.44 91 TYR A CA 1
ATOM 698 C C . TYR A 1 91 ? 43.686 42.749 -102.718 1.00 88.44 91 TYR A C 1
ATOM 700 O O . TYR A 1 91 ? 44.863 42.411 -102.563 1.00 88.44 91 TYR A O 1
ATOM 708 N N . LYS A 1 92 ? 43.264 44.010 -102.582 1.00 82.69 92 LYS A N 1
ATOM 709 C CA . LYS A 1 92 ? 44.140 45.130 -102.248 1.00 82.69 92 LYS A CA 1
ATOM 710 C C . LYS A 1 92 ? 44.905 44.846 -100.955 1.00 82.69 92 LYS A C 1
ATOM 712 O O . LYS A 1 92 ? 44.323 44.477 -99.935 1.00 82.69 92 LYS A O 1
ATOM 717 N N . THR A 1 93 ? 46.213 45.068 -101.001 1.00 87.81 93 THR A N 1
ATOM 718 C CA . THR A 1 93 ? 47.065 45.132 -99.812 1.00 87.81 93 THR A CA 1
ATOM 719 C C . THR A 1 93 ? 47.275 46.599 -99.484 1.00 87.81 93 THR A C 1
ATOM 721 O O . THR A 1 93 ? 47.807 47.345 -100.302 1.00 87.81 93 THR A O 1
ATOM 724 N N . TYR A 1 94 ? 46.795 47.018 -98.318 1.00 83.38 94 TYR A N 1
ATOM 725 C CA . TYR A 1 94 ? 46.915 48.400 -97.877 1.00 83.38 94 TYR A CA 1
ATOM 726 C C . TYR A 1 94 ? 48.339 48.662 -97.394 1.00 83.38 94 TYR A C 1
ATOM 728 O O . TYR A 1 94 ? 48.868 47.909 -96.576 1.00 83.38 94 TYR A O 1
ATOM 736 N N . THR A 1 95 ? 48.942 49.763 -97.833 1.00 84.25 95 THR A N 1
ATOM 737 C CA . THR A 1 95 ? 50.091 50.328 -97.116 1.00 84.25 95 THR A CA 1
ATOM 738 C C . THR A 1 95 ? 49.638 50.843 -95.747 1.00 84.25 95 THR A C 1
ATOM 740 O O . THR A 1 95 ? 48.467 51.187 -95.550 1.00 84.25 95 THR A O 1
ATOM 743 N N . GLY A 1 96 ? 50.559 50.944 -94.782 1.00 77.88 96 GLY A N 1
ATOM 744 C CA . GLY A 1 96 ? 50.234 51.487 -93.457 1.00 77.88 96 GLY A CA 1
ATOM 745 C C . GLY A 1 96 ? 49.590 52.879 -93.529 1.00 77.88 96 GLY A C 1
ATOM 746 O O . GLY A 1 96 ? 48.642 53.156 -92.796 1.00 77.88 96 GLY A O 1
ATOM 747 N N . ALA A 1 97 ? 50.045 53.724 -94.462 1.00 79.75 97 ALA A N 1
ATOM 748 C CA . ALA A 1 97 ? 49.496 55.058 -94.696 1.00 79.75 97 ALA A CA 1
ATOM 749 C C . ALA A 1 97 ? 48.066 55.021 -95.260 1.00 79.75 97 ALA A C 1
ATOM 751 O O . ALA A 1 97 ? 47.203 55.734 -94.752 1.00 79.75 97 ALA A O 1
ATOM 752 N N . GLU A 1 98 ? 47.791 54.168 -96.254 1.00 83.69 98 GLU A N 1
ATOM 753 C CA . GLU A 1 98 ? 46.443 54.006 -96.820 1.00 83.69 98 GLU A CA 1
ATOM 754 C C . GLU A 1 98 ? 45.448 53.463 -95.796 1.00 83.69 98 GLU A C 1
ATOM 756 O O . GLU A 1 98 ? 44.306 53.915 -95.747 1.00 83.69 98 GLU A O 1
ATOM 761 N N . PHE A 1 99 ? 45.873 52.504 -94.971 1.00 84.88 99 PHE A N 1
ATOM 762 C CA . PHE A 1 99 ? 45.037 51.950 -93.910 1.00 84.88 99 PHE A CA 1
ATOM 763 C C . PHE A 1 99 ? 44.701 53.006 -92.851 1.00 84.88 99 PHE A C 1
ATOM 765 O O . PHE A 1 99 ? 43.535 53.164 -92.491 1.00 84.88 99 PHE A O 1
ATOM 772 N N . CYS A 1 100 ? 45.696 53.778 -92.399 1.00 82.31 100 CYS A N 1
ATOM 773 C CA . CYS A 1 100 ? 45.466 54.853 -91.432 1.00 82.31 100 CYS A CA 1
ATOM 774 C C . CYS A 1 100 ? 44.552 55.939 -92.007 1.00 82.31 100 CYS A C 1
ATOM 776 O O . CYS A 1 100 ? 43.593 56.324 -91.349 1.00 82.31 100 CYS A O 1
ATOM 778 N N . SER A 1 101 ? 44.780 56.373 -93.251 1.00 84.25 101 SER A N 1
ATOM 779 C CA . SER A 1 101 ? 43.915 57.356 -93.918 1.00 84.25 101 SER A CA 1
ATOM 780 C C . SER A 1 101 ? 42.482 56.849 -94.104 1.00 84.25 101 SER A C 1
ATOM 782 O O . SER A 1 101 ? 41.538 57.616 -93.922 1.00 84.25 101 SER A O 1
ATOM 784 N N . PHE A 1 102 ? 42.298 55.561 -94.416 1.00 84.81 102 PHE A N 1
ATOM 785 C CA . PHE A 1 102 ? 40.972 54.944 -94.474 1.00 84.81 102 PHE A CA 1
ATOM 786 C C . PHE A 1 102 ? 40.267 55.027 -93.115 1.00 84.81 102 PHE A C 1
ATOM 788 O O . PHE A 1 102 ? 39.136 55.500 -93.052 1.00 84.81 102 PHE A O 1
ATOM 795 N N . LEU A 1 103 ? 40.936 54.651 -92.023 1.00 84.56 103 LEU A N 1
ATOM 796 C CA . LEU A 1 103 ? 40.345 54.679 -90.681 1.00 84.56 103 LEU A CA 1
ATOM 797 C C . LEU A 1 103 ? 40.127 56.094 -90.125 1.00 84.56 103 LEU A C 1
ATOM 799 O O . LEU A 1 103 ? 39.127 56.336 -89.450 1.00 84.56 103 LEU A O 1
ATOM 803 N N . GLU A 1 104 ? 41.019 57.039 -90.425 1.00 84.38 104 GLU A N 1
ATOM 804 C CA . GLU A 1 104 ? 40.868 58.458 -90.070 1.00 84.38 104 GLU A CA 1
ATOM 805 C C . GLU A 1 104 ? 39.621 59.077 -90.719 1.00 84.38 104 GLU A C 1
ATOM 807 O O . GLU A 1 104 ? 38.986 59.936 -90.111 1.00 84.38 104 GLU A O 1
ATOM 812 N N . SER A 1 105 ? 39.231 58.603 -91.910 1.00 83.62 105 SER A N 1
ATOM 813 C CA . SER A 1 105 ? 38.032 59.074 -92.618 1.00 83.62 105 SER A CA 1
ATOM 814 C C . SER A 1 105 ? 36.703 58.598 -92.012 1.00 83.62 105 SER A C 1
ATOM 816 O O . SER A 1 105 ? 35.642 59.103 -92.382 1.00 83.62 105 SER A O 1
ATOM 818 N N . LEU A 1 106 ? 36.732 57.640 -91.078 1.00 86.50 106 LEU A N 1
ATOM 819 C CA . LEU A 1 106 ? 35.529 57.044 -90.494 1.00 86.50 106 LEU A CA 1
ATOM 820 C C . LEU A 1 106 ? 35.001 57.854 -89.307 1.00 86.50 106 LEU A C 1
ATOM 822 O O . LEU A 1 106 ? 35.773 58.387 -88.508 1.00 86.50 106 LEU A O 1
ATOM 826 N N . ASN A 1 107 ? 33.676 57.875 -89.133 1.00 86.19 107 ASN A N 1
ATOM 827 C CA . ASN A 1 107 ? 33.035 58.334 -87.897 1.00 86.19 107 ASN A CA 1
ATOM 828 C C . ASN A 1 107 ? 32.969 57.206 -86.847 1.00 86.19 107 ASN A C 1
ATOM 830 O O . ASN A 1 107 ? 33.141 56.028 -87.166 1.00 86.19 107 ASN A O 1
ATOM 834 N N . ASP A 1 108 ? 32.692 57.558 -85.591 1.00 83.19 108 ASP A N 1
ATOM 835 C CA . ASP A 1 108 ? 32.694 56.591 -84.483 1.00 83.19 108 ASP A CA 1
ATOM 836 C C . ASP A 1 108 ? 31.607 55.513 -84.634 1.00 83.19 108 ASP A C 1
ATOM 838 O O . ASP A 1 108 ? 31.818 54.367 -84.247 1.00 83.19 108 ASP A O 1
ATOM 842 N N . THR A 1 109 ? 30.475 55.832 -85.276 1.00 85.62 109 THR A N 1
ATOM 843 C CA . THR A 1 109 ? 29.429 54.849 -85.609 1.00 85.62 109 THR A CA 1
ATOM 844 C C . THR A 1 109 ? 29.946 53.770 -86.562 1.00 85.62 109 THR A C 1
ATOM 846 O O . THR A 1 109 ? 29.665 52.590 -86.362 1.00 85.62 109 THR A O 1
ATOM 849 N N . SER A 1 110 ? 30.728 54.153 -87.573 1.00 85.31 110 SER A N 1
ATOM 850 C CA . SER A 1 110 ? 31.327 53.220 -88.534 1.00 85.31 110 SER A CA 1
ATOM 851 C C . SER A 1 110 ? 32.445 52.406 -87.889 1.00 85.31 110 SER A C 1
ATOM 853 O O . SER A 1 110 ? 32.530 51.204 -88.119 1.00 85.31 110 SER A O 1
ATOM 855 N N . ILE A 1 111 ? 33.257 53.023 -87.023 1.00 84.75 111 ILE A N 1
ATOM 856 C CA . ILE A 1 111 ? 34.274 52.317 -86.229 1.00 84.75 111 ILE A CA 1
ATOM 857 C C . ILE A 1 111 ? 33.616 51.264 -85.331 1.00 84.75 111 ILE A C 1
ATOM 859 O O . ILE A 1 111 ? 34.018 50.102 -85.364 1.00 84.75 111 ILE A O 1
ATOM 863 N N . ASN A 1 112 ? 32.554 51.616 -84.606 1.00 85.12 112 ASN A N 1
ATOM 864 C CA . ASN A 1 112 ? 31.812 50.655 -83.792 1.00 85.12 112 ASN A CA 1
ATOM 865 C C . ASN A 1 112 ? 31.161 49.551 -84.646 1.00 85.12 112 ASN A C 1
ATOM 867 O O . ASN A 1 112 ? 31.169 48.384 -84.264 1.00 85.12 112 ASN A O 1
ATOM 871 N N . GLY A 1 113 ? 30.662 49.900 -85.838 1.00 83.88 113 GLY A N 1
ATOM 872 C CA . GLY A 1 113 ? 30.120 48.950 -86.815 1.00 83.88 113 GLY A CA 1
ATOM 873 C C . GLY A 1 113 ? 31.141 47.934 -87.347 1.00 83.88 113 GLY A C 1
ATOM 874 O O . GLY A 1 113 ? 30.742 46.856 -87.782 1.00 83.88 113 GLY A O 1
ATOM 875 N N . ILE A 1 114 ? 32.438 48.248 -87.276 1.00 84.94 114 ILE A N 1
ATOM 876 C CA . ILE A 1 114 ? 33.547 47.322 -87.547 1.00 84.94 114 ILE A CA 1
ATOM 877 C C . ILE A 1 114 ? 33.905 46.526 -86.285 1.00 84.94 114 ILE A C 1
ATOM 879 O O . ILE A 1 114 ? 34.114 45.317 -86.360 1.00 84.94 114 ILE A O 1
ATOM 883 N N . ILE A 1 115 ? 33.992 47.189 -85.127 1.00 86.50 115 ILE A N 1
ATOM 884 C CA . ILE A 1 115 ? 34.482 46.578 -83.883 1.00 86.50 115 ILE A CA 1
ATOM 885 C C . ILE A 1 115 ? 33.520 45.523 -83.342 1.00 86.50 115 ILE A C 1
ATOM 887 O O . ILE A 1 115 ? 33.965 44.415 -83.040 1.00 86.50 115 ILE A O 1
ATOM 891 N N . GLU A 1 116 ? 32.230 45.842 -83.230 1.00 87.75 116 GLU A N 1
ATOM 892 C CA . GLU A 1 116 ? 31.232 44.965 -82.601 1.00 87.75 116 GLU A CA 1
ATOM 893 C C . GLU A 1 116 ? 31.192 43.565 -83.244 1.00 87.75 116 GLU A C 1
ATOM 895 O O . GLU A 1 116 ? 31.427 42.590 -82.526 1.00 87.75 116 GLU A O 1
ATOM 900 N N . PRO A 1 117 ? 31.028 43.410 -84.577 1.00 86.19 117 PRO A N 1
ATOM 901 C CA . PRO A 1 117 ? 31.007 42.082 -85.196 1.00 86.19 117 PRO A CA 1
ATOM 902 C C . PRO A 1 117 ? 32.321 41.309 -85.010 1.00 86.19 117 PRO A C 1
ATOM 904 O O . PRO A 1 117 ? 32.327 40.106 -84.754 1.00 86.19 117 PRO A O 1
ATOM 907 N N . LEU A 1 118 ? 33.465 41.988 -85.124 1.00 87.12 118 LEU A N 1
ATOM 908 C CA . LEU A 1 118 ? 34.770 41.335 -85.014 1.00 87.12 118 LEU A CA 1
ATOM 909 C C . LEU A 1 118 ? 35.084 40.912 -83.572 1.00 87.12 118 LEU A C 1
ATOM 911 O O . LEU A 1 118 ? 35.787 39.917 -83.373 1.00 87.12 118 LEU A O 1
ATOM 915 N N . ARG A 1 119 ? 34.542 41.621 -82.572 1.00 86.94 119 ARG A N 1
ATOM 916 C CA . ARG A 1 119 ? 34.639 41.247 -81.155 1.00 86.94 119 ARG A CA 1
ATOM 917 C C . ARG A 1 119 ? 33.967 39.904 -80.883 1.00 86.94 119 ARG A C 1
ATOM 919 O O . ARG A 1 119 ? 34.557 39.077 -80.193 1.00 86.94 119 ARG A O 1
ATOM 926 N N . GLU A 1 120 ? 32.792 39.662 -81.461 1.00 87.38 120 GLU A N 1
ATOM 927 C CA . GLU A 1 120 ? 32.048 38.411 -81.256 1.00 87.38 120 GLU A CA 1
ATOM 928 C C . GLU A 1 120 ? 32.847 37.175 -81.699 1.00 87.38 120 GLU A C 1
ATOM 930 O O . GLU A 1 120 ? 32.817 36.142 -81.035 1.00 87.38 120 GLU A O 1
ATOM 935 N N . ILE A 1 121 ? 33.601 37.272 -82.800 1.00 87.75 121 ILE A N 1
ATOM 936 C CA . ILE A 1 121 ? 34.481 36.180 -83.250 1.00 87.75 121 ILE A CA 1
ATOM 937 C C . ILE A 1 121 ? 35.622 35.947 -82.261 1.00 87.75 121 ILE A C 1
ATOM 939 O O . ILE A 1 121 ? 35.957 34.798 -81.977 1.00 87.75 121 ILE A O 1
ATOM 943 N N . LEU A 1 122 ? 36.228 37.020 -81.742 1.00 85.44 122 LEU A N 1
ATOM 944 C CA . LEU A 1 122 ? 37.304 36.901 -80.758 1.00 85.44 122 LEU A CA 1
ATOM 945 C C . LEU A 1 122 ? 36.816 36.202 -79.487 1.00 85.44 122 LEU A C 1
ATOM 947 O O . LEU A 1 122 ? 37.506 35.327 -78.985 1.00 85.44 122 LEU A O 1
ATOM 951 N N . GLU A 1 123 ? 35.618 36.534 -79.007 1.00 87.75 123 GLU A N 1
ATOM 952 C CA . GLU A 1 123 ? 35.024 35.892 -77.828 1.00 87.75 123 GLU A CA 1
ATOM 953 C C . GLU A 1 123 ? 34.821 34.388 -78.027 1.00 87.75 123 GLU A C 1
ATOM 955 O O . GLU A 1 123 ? 35.275 33.607 -77.196 1.00 87.75 123 GLU A O 1
ATOM 960 N N . VAL A 1 124 ? 34.233 33.961 -79.150 1.00 87.88 124 VAL A N 1
ATOM 961 C CA . VAL A 1 124 ? 34.043 32.523 -79.428 1.00 87.88 124 VAL A CA 1
ATOM 962 C C . VAL A 1 124 ? 35.385 31.787 -79.484 1.00 87.88 124 VAL A C 1
ATOM 964 O O . VAL A 1 124 ? 35.503 30.666 -78.992 1.00 87.88 124 VAL A O 1
ATOM 967 N N . LYS A 1 125 ? 36.423 32.412 -80.043 1.00 87.62 125 LYS A N 1
ATOM 968 C CA . LYS A 1 125 ? 37.762 31.816 -80.102 1.00 87.62 125 LYS A CA 1
ATOM 969 C C . LYS A 1 125 ? 38.442 31.727 -78.736 1.00 87.62 125 LYS A C 1
ATOM 971 O O . LYS A 1 125 ? 39.047 30.698 -78.448 1.00 87.62 125 LYS A O 1
ATOM 976 N N . ASP A 1 126 ? 38.318 32.760 -77.902 1.00 86.69 126 ASP A N 1
ATOM 977 C CA . ASP A 1 126 ? 38.833 32.757 -76.525 1.00 86.69 126 ASP A CA 1
ATOM 978 C C . ASP A 1 126 ? 38.209 31.594 -75.718 1.00 86.69 126 ASP A C 1
ATOM 980 O O . ASP A 1 126 ? 38.887 30.919 -74.941 1.00 86.69 126 ASP A O 1
ATOM 984 N N . GLU A 1 127 ? 36.918 31.310 -75.929 1.00 88.75 127 GLU A N 1
ATOM 985 C CA . GLU A 1 127 ? 36.233 30.173 -75.302 1.00 88.75 127 GLU A CA 1
ATOM 986 C C . GLU A 1 127 ? 36.768 28.819 -75.772 1.00 88.75 127 GLU A C 1
ATOM 988 O O . GLU A 1 127 ? 37.039 27.959 -74.935 1.00 88.75 127 GLU A O 1
ATOM 993 N N . ILE A 1 128 ? 36.954 28.639 -77.082 1.00 89.25 128 ILE A N 1
ATOM 994 C CA . ILE A 1 128 ? 37.500 27.398 -77.654 1.00 89.25 128 ILE A CA 1
ATOM 995 C C . ILE A 1 128 ? 38.883 27.096 -77.066 1.00 89.25 128 ILE A C 1
ATOM 997 O O . ILE A 1 128 ? 39.119 25.980 -76.602 1.00 89.25 128 ILE A O 1
ATOM 1001 N N . SER A 1 129 ? 39.772 28.093 -77.018 1.00 85.44 129 SER A N 1
ATOM 1002 C CA . SER A 1 129 ? 41.125 27.932 -76.469 1.00 85.44 129 SER A CA 1
ATOM 1003 C C . SER A 1 129 ? 41.118 27.495 -75.006 1.00 85.44 129 SER A C 1
ATOM 1005 O O . SER A 1 129 ? 41.903 26.634 -74.617 1.00 85.44 129 SER A O 1
ATOM 1007 N N . ARG A 1 130 ? 40.206 28.045 -74.197 1.00 86.88 130 ARG A N 1
ATOM 1008 C CA . ARG A 1 130 ? 40.061 27.674 -72.784 1.00 86.88 130 ARG A CA 1
ATOM 1009 C C . ARG A 1 130 ? 39.640 26.215 -72.616 1.00 86.88 130 ARG A C 1
ATOM 1011 O O . ARG A 1 130 ? 40.312 25.490 -71.895 1.00 86.88 130 ARG A O 1
ATOM 1018 N N . VAL A 1 131 ? 38.597 25.765 -73.323 1.00 87.06 131 VAL A N 1
ATOM 1019 C CA . VAL A 1 131 ? 38.135 24.363 -73.233 1.00 87.06 131 VAL A CA 1
ATOM 1020 C C . VAL A 1 131 ? 39.217 23.396 -73.730 1.00 87.06 131 VAL A C 1
ATOM 1022 O O . VAL A 1 131 ? 39.450 22.355 -73.124 1.00 87.06 131 VAL A O 1
ATOM 1025 N N . MET A 1 132 ? 39.943 23.750 -74.794 1.00 83.62 132 MET A N 1
ATOM 1026 C CA . MET A 1 132 ? 41.080 22.954 -75.273 1.00 83.62 132 MET A CA 1
ATOM 1027 C C . MET A 1 132 ? 42.250 22.911 -74.286 1.00 83.62 132 MET A C 1
ATOM 1029 O O . MET A 1 132 ? 43.016 21.944 -74.291 1.00 83.62 132 MET A O 1
ATOM 1033 N N . GLY A 1 133 ? 42.417 23.951 -73.465 1.00 79.94 133 GLY A N 1
ATOM 1034 C CA . GLY A 1 133 ? 43.396 24.000 -72.383 1.00 79.94 133 GLY A CA 1
ATOM 1035 C C . GLY A 1 133 ? 43.201 22.858 -71.388 1.00 79.94 133 GLY A C 1
ATOM 1036 O O . GLY A 1 133 ? 44.176 22.183 -71.055 1.00 79.94 133 GLY A O 1
ATOM 1037 N N . ASP A 1 134 ? 41.946 22.583 -71.030 1.00 80.50 134 ASP A N 1
ATOM 1038 C CA . ASP A 1 134 ? 41.551 21.581 -70.030 1.00 80.50 134 ASP A CA 1
ATOM 1039 C C . ASP A 1 134 ? 41.680 20.122 -70.515 1.00 80.50 134 ASP A C 1
ATOM 1041 O O . ASP A 1 134 ? 41.728 19.198 -69.703 1.00 80.50 134 ASP A O 1
ATOM 1045 N N . ILE A 1 135 ? 41.780 19.903 -71.830 1.00 81.62 135 ILE A N 1
ATOM 1046 C CA . ILE A 1 135 ? 41.980 18.579 -72.442 1.00 81.62 135 ILE A CA 1
ATOM 1047 C C . ILE A 1 135 ? 43.457 18.184 -72.320 1.00 81.62 135 ILE A C 1
ATOM 1049 O O . ILE A 1 135 ? 44.337 18.879 -72.856 1.00 81.62 135 ILE A O 1
ATOM 1053 N N . LYS A 1 136 ? 43.754 17.059 -71.649 1.00 77.06 136 LYS A N 1
ATOM 1054 C CA . LYS A 1 136 ? 45.147 16.615 -71.434 1.00 77.06 136 LYS A CA 1
ATOM 1055 C C . LYS A 1 136 ? 45.701 15.901 -72.660 1.00 77.06 136 LYS A C 1
ATOM 1057 O O . LYS A 1 136 ? 46.872 16.082 -72.999 1.00 77.06 136 LYS A O 1
ATOM 1062 N N . ALA A 1 137 ? 44.876 15.118 -73.351 1.00 77.75 137 ALA A N 1
ATOM 1063 C CA . ALA A 1 137 ? 45.283 14.370 -74.537 1.00 77.75 137 ALA A CA 1
ATOM 1064 C C . ALA A 1 137 ? 45.323 15.267 -75.789 1.00 77.75 137 ALA A C 1
ATOM 1066 O O . ALA A 1 137 ? 44.412 15.262 -76.615 1.00 77.75 137 ALA A O 1
ATOM 1067 N N . LYS A 1 138 ? 46.404 16.044 -75.959 1.00 73.62 138 LYS A N 1
ATOM 1068 C CA . LYS A 1 138 ? 46.536 17.011 -77.072 1.00 73.62 138 LYS A CA 1
ATOM 1069 C C . LYS A 1 138 ? 46.445 16.383 -78.471 1.00 73.62 138 LYS A C 1
ATOM 1071 O O . LYS A 1 138 ? 46.000 17.050 -79.401 1.00 73.62 138 LYS A O 1
ATOM 1076 N N . GLU A 1 139 ? 46.791 15.104 -78.627 1.00 76.31 139 GLU A N 1
ATOM 1077 C CA . GLU A 1 139 ? 46.642 14.394 -79.909 1.00 76.31 139 GLU A CA 1
ATOM 1078 C C . GLU A 1 139 ? 45.160 14.216 -80.301 1.00 76.31 139 GLU A C 1
ATOM 1080 O O . GLU A 1 139 ? 44.824 14.295 -81.481 1.00 76.31 139 GLU A O 1
ATOM 1085 N N . SER A 1 140 ? 44.251 14.082 -79.326 1.00 71.75 140 SER A N 1
ATOM 1086 C CA . SER A 1 140 ? 42.809 13.879 -79.549 1.00 71.75 140 SER A CA 1
ATOM 1087 C C . SER A 1 140 ? 42.102 15.100 -80.146 1.00 71.75 140 SER A C 1
ATOM 1089 O O . SER A 1 140 ? 41.047 14.968 -80.761 1.00 71.75 140 SER A O 1
ATOM 1091 N N . ILE A 1 141 ? 42.690 16.291 -80.005 1.00 82.44 141 ILE A N 1
ATOM 1092 C CA . ILE A 1 141 ? 42.156 17.557 -80.539 1.00 82.44 141 ILE A CA 1
ATOM 1093 C C . ILE A 1 141 ? 42.934 18.073 -81.750 1.00 82.44 141 ILE A C 1
ATOM 1095 O O . ILE A 1 141 ? 42.617 19.138 -82.275 1.00 82.44 141 ILE A O 1
ATOM 1099 N N . LYS A 1 142 ? 43.928 17.325 -82.238 1.00 84.50 142 LYS A N 1
ATOM 1100 C CA . LYS A 1 142 ? 44.790 17.734 -83.356 1.00 84.50 142 LYS A CA 1
ATOM 1101 C C . LYS A 1 142 ? 44.010 18.076 -84.624 1.00 84.50 142 LYS A C 1
ATOM 1103 O O . LYS A 1 142 ? 44.228 19.132 -85.209 1.00 84.50 142 LYS A O 1
ATOM 1108 N N . ASN A 1 143 ? 43.035 17.242 -84.986 1.00 84.81 143 ASN A N 1
ATOM 1109 C CA . ASN A 1 143 ? 42.173 17.495 -86.145 1.00 84.81 143 ASN A CA 1
ATOM 1110 C C . ASN A 1 143 ? 41.352 18.789 -85.984 1.00 84.81 143 ASN A C 1
ATOM 1112 O O . ASN A 1 143 ? 41.163 19.518 -86.954 1.00 84.81 143 ASN A O 1
ATOM 1116 N N . LEU A 1 144 ? 40.908 19.102 -84.760 1.00 86.31 144 LEU A N 1
ATOM 1117 C CA . LEU A 1 144 ? 40.164 20.329 -84.455 1.00 86.31 144 LEU A CA 1
ATOM 1118 C C . LEU A 1 144 ? 41.083 21.560 -84.460 1.00 86.31 144 LEU A C 1
ATOM 1120 O O . LEU A 1 144 ? 40.684 22.608 -84.959 1.00 86.31 144 LEU A O 1
ATOM 1124 N N . ILE A 1 145 ? 42.330 21.437 -83.986 1.00 86.25 145 ILE A N 1
ATOM 1125 C CA . ILE A 1 145 ? 43.360 22.489 -84.105 1.00 86.25 145 ILE A CA 1
ATOM 1126 C C . ILE A 1 145 ? 43.590 22.841 -85.577 1.00 86.25 145 ILE A C 1
ATOM 1128 O O . ILE A 1 145 ? 43.621 24.020 -85.942 1.00 86.25 145 ILE A O 1
ATOM 1132 N N . ASP A 1 146 ? 43.744 21.828 -86.427 1.00 86.88 146 ASP A N 1
ATOM 1133 C CA . ASP A 1 146 ? 43.953 22.027 -87.859 1.00 86.88 146 ASP A CA 1
ATOM 1134 C C . ASP A 1 146 ? 42.713 22.638 -88.532 1.00 86.88 146 ASP A C 1
ATOM 1136 O O . ASP A 1 146 ? 42.844 23.525 -89.383 1.00 86.88 146 ASP A O 1
ATOM 1140 N N . GLU A 1 147 ? 41.507 22.255 -88.101 1.00 89.31 147 GLU A N 1
ATOM 1141 C CA . GLU A 1 147 ? 40.261 22.875 -88.555 1.00 89.31 147 GLU A CA 1
ATOM 1142 C C . GLU A 1 147 ? 40.173 24.356 -88.149 1.00 89.31 147 GLU A C 1
ATOM 1144 O O . GLU A 1 147 ? 39.881 25.197 -89.002 1.00 89.31 147 GLU A O 1
ATOM 1149 N N . ILE A 1 148 ? 40.509 24.713 -86.902 1.00 89.75 148 ILE A N 1
ATOM 1150 C CA . ILE A 1 148 ? 40.560 26.110 -86.429 1.00 89.75 148 ILE A CA 1
ATOM 1151 C C . ILE A 1 148 ? 41.516 26.931 -87.292 1.00 89.75 148 ILE A C 1
ATOM 1153 O O . ILE A 1 148 ? 41.134 28.003 -87.761 1.00 89.75 148 ILE A O 1
ATOM 1157 N N . LYS A 1 149 ? 42.728 26.425 -87.559 1.00 88.44 149 LYS A N 1
ATOM 1158 C CA . LYS A 1 149 ? 43.718 27.101 -88.418 1.00 88.44 149 LYS A CA 1
ATOM 1159 C C . LYS A 1 149 ? 43.179 27.331 -89.830 1.00 88.44 149 LYS A C 1
ATOM 1161 O O . LYS A 1 149 ? 43.348 28.417 -90.392 1.00 88.44 149 LYS A O 1
ATOM 1166 N N . LEU A 1 150 ? 42.505 26.332 -90.401 1.00 89.12 150 LEU A N 1
ATOM 1167 C CA . LEU A 1 150 ? 41.882 26.437 -91.720 1.00 89.12 150 LEU A CA 1
ATOM 1168 C C . LEU A 1 150 ? 40.767 27.493 -91.733 1.00 89.12 150 LEU A C 1
ATOM 1170 O O . LEU A 1 150 ? 40.714 28.318 -92.652 1.00 89.12 150 LEU A O 1
ATOM 1174 N N . LYS A 1 151 ? 39.896 27.497 -90.716 1.00 90.62 151 LYS A N 1
ATOM 1175 C CA . LYS A 1 151 ? 38.813 28.483 -90.583 1.00 90.62 151 LYS A CA 1
ATOM 1176 C C . LYS A 1 151 ? 39.344 29.888 -90.348 1.00 90.62 151 LYS A C 1
ATOM 1178 O O . LYS A 1 151 ? 38.852 30.822 -90.970 1.00 90.62 151 LYS A O 1
ATOM 1183 N N . ASP A 1 152 ? 40.391 30.042 -89.545 1.00 87.31 152 ASP A N 1
ATOM 1184 C CA . ASP A 1 152 ? 41.055 31.324 -89.303 1.00 87.31 152 ASP A CA 1
ATOM 1185 C C . ASP A 1 152 ? 41.659 31.921 -90.567 1.00 87.31 152 ASP A C 1
ATOM 1187 O O . ASP A 1 152 ? 41.518 33.121 -90.819 1.00 87.31 152 ASP A O 1
ATOM 1191 N N . LYS A 1 153 ? 42.299 31.083 -91.389 1.00 87.44 153 LYS A N 1
ATOM 1192 C CA . LYS A 1 153 ? 42.800 31.499 -92.698 1.00 87.44 153 LYS A CA 1
ATOM 1193 C C . LYS A 1 153 ? 41.651 31.965 -93.593 1.00 87.44 153 LYS A C 1
ATOM 1195 O O . LYS A 1 153 ? 41.718 33.056 -94.157 1.00 87.44 153 LYS A O 1
ATOM 1200 N N . GLY A 1 154 ? 40.581 31.173 -93.687 1.00 87.75 154 GLY A N 1
ATOM 1201 C CA . GLY A 1 154 ? 39.396 31.520 -94.474 1.00 87.75 154 GLY A CA 1
ATOM 1202 C C . GLY A 1 154 ? 38.719 32.812 -94.005 1.00 87.75 154 GLY A C 1
ATOM 1203 O O . GLY A 1 154 ? 38.312 33.632 -94.832 1.00 87.75 154 GLY A O 1
ATOM 1204 N N . TYR A 1 155 ? 38.628 33.014 -92.691 1.00 90.25 155 TYR A N 1
ATOM 1205 C CA . TYR A 1 155 ? 38.084 34.222 -92.080 1.00 90.25 155 TYR A CA 1
ATOM 1206 C C . TYR A 1 155 ? 38.956 35.442 -92.377 1.00 90.25 155 TYR A C 1
ATOM 1208 O O . TYR A 1 155 ? 38.431 36.474 -92.789 1.00 90.25 155 TYR A O 1
ATOM 1216 N N . GLY A 1 156 ? 40.282 35.320 -92.257 1.00 87.31 156 GLY A N 1
ATOM 1217 C CA . GLY A 1 156 ? 41.220 36.384 -92.620 1.00 87.31 156 GLY A CA 1
ATOM 1218 C C . GLY A 1 156 ? 41.103 36.795 -94.089 1.00 87.31 156 GLY A C 1
ATOM 1219 O O . GLY A 1 156 ? 41.062 37.985 -94.397 1.00 87.31 156 GLY A O 1
ATOM 1220 N N . GLU A 1 157 ? 40.966 35.829 -95.000 1.00 87.81 157 GLU A N 1
ATOM 1221 C CA . GLU A 1 157 ? 40.729 36.114 -96.419 1.00 87.81 157 GLU A CA 1
ATOM 1222 C C . GLU A 1 157 ? 39.384 36.807 -96.672 1.00 87.81 157 GLU A C 1
ATOM 1224 O O . GLU A 1 157 ? 39.317 37.729 -97.485 1.00 87.81 157 GLU A O 1
ATOM 1229 N N . ALA A 1 158 ? 38.312 36.363 -96.009 1.00 88.00 158 ALA A N 1
ATOM 1230 C CA . ALA A 1 158 ? 36.984 36.961 -96.143 1.00 88.00 158 ALA A CA 1
ATOM 1231 C C . ALA A 1 158 ? 36.960 38.394 -95.600 1.00 88.00 158 ALA A C 1
ATOM 1233 O O . ALA A 1 158 ? 36.473 39.300 -96.276 1.00 88.00 158 ALA A O 1
ATOM 1234 N N . LEU A 1 159 ? 37.584 38.611 -94.440 1.00 89.25 159 LEU A N 1
ATOM 1235 C CA . LEU A 1 159 ? 37.710 39.927 -93.837 1.00 89.25 159 LEU A CA 1
ATOM 1236 C C . LEU A 1 159 ? 38.520 40.866 -94.733 1.00 89.25 159 LEU A C 1
ATOM 1238 O O . LEU A 1 159 ? 38.060 41.967 -95.013 1.00 89.25 159 LEU A O 1
ATOM 1242 N N . LYS A 1 160 ? 39.665 40.425 -95.273 1.00 89.81 160 LYS A N 1
ATOM 1243 C CA . LYS A 1 160 ? 40.430 41.228 -96.242 1.00 89.81 160 LYS A CA 1
ATOM 1244 C C . LYS A 1 160 ? 39.607 41.559 -97.492 1.00 89.81 160 LYS A C 1
ATOM 1246 O O . LYS A 1 160 ? 39.676 42.676 -97.992 1.00 89.81 160 LYS A O 1
ATOM 1251 N N . GLY A 1 161 ? 38.795 40.613 -97.964 1.00 86.94 161 GLY A N 1
ATOM 1252 C CA . GLY A 1 161 ? 37.859 40.828 -99.069 1.00 86.94 161 GLY A CA 1
ATOM 1253 C C . GLY A 1 161 ? 36.808 41.897 -98.778 1.00 86.94 161 GLY A C 1
ATOM 1254 O O . GLY A 1 161 ? 36.508 42.693 -99.662 1.00 86.94 161 GLY A O 1
ATOM 1255 N N . ALA A 1 162 ? 36.305 41.980 -97.543 1.00 88.75 162 ALA A N 1
ATOM 1256 C CA . ALA A 1 162 ? 35.369 43.031 -97.145 1.00 88.75 162 ALA A CA 1
ATOM 1257 C C . ALA A 1 162 ? 35.982 44.430 -97.310 1.00 88.75 162 ALA A C 1
ATOM 1259 O O . ALA A 1 162 ? 35.329 45.315 -97.859 1.00 88.75 162 ALA A O 1
ATOM 1260 N N . PHE A 1 163 ? 37.255 44.603 -96.934 1.00 87.56 163 PHE A N 1
ATOM 1261 C CA . PHE A 1 163 ? 38.003 45.855 -97.113 1.00 87.56 163 PHE A CA 1
ATOM 1262 C C . PHE A 1 163 ? 38.405 46.140 -98.566 1.00 87.56 163 PHE A C 1
ATOM 1264 O O . PHE A 1 163 ? 38.839 47.244 -98.862 1.00 87.56 163 PHE A O 1
ATOM 1271 N N . ASN A 1 164 ? 38.244 45.198 -99.499 1.00 86.56 164 ASN A N 1
ATOM 1272 C CA . ASN A 1 164 ? 38.508 45.448 -100.919 1.00 86.56 164 ASN A CA 1
ATOM 1273 C C . ASN A 1 164 ? 37.398 46.281 -101.594 1.00 86.56 164 ASN A C 1
ATOM 1275 O O . ASN A 1 164 ? 37.544 46.684 -102.749 1.00 86.56 164 ASN A O 1
ATOM 1279 N N . ASN A 1 165 ? 36.283 46.530 -100.899 1.00 82.62 165 ASN A N 1
ATOM 1280 C CA . ASN A 1 165 ? 35.187 47.341 -101.414 1.00 82.62 165 ASN A CA 1
ATOM 1281 C C . ASN A 1 165 ? 35.504 48.846 -101.329 1.00 82.62 165 ASN A C 1
ATOM 1283 O O . ASN A 1 165 ? 36.024 49.312 -100.317 1.00 82.62 165 ASN A O 1
ATOM 1287 N N . PRO A 1 166 ? 35.155 49.640 -102.360 1.00 74.81 166 PRO A N 1
ATOM 1288 C CA . PRO A 1 166 ? 35.490 51.064 -102.409 1.00 74.81 166 PRO A CA 1
ATOM 1289 C C . PRO A 1 166 ? 34.602 51.950 -101.519 1.00 74.81 166 PRO A C 1
ATOM 1291 O O . PRO A 1 166 ? 34.965 53.099 -101.274 1.00 74.81 166 PRO A O 1
ATOM 1294 N N . LYS A 1 167 ? 33.442 51.458 -101.060 1.00 84.50 167 LYS A N 1
ATOM 1295 C CA . LYS A 1 167 ? 32.499 52.194 -100.200 1.00 84.50 167 LYS A CA 1
ATOM 1296 C C . LYS A 1 167 ? 32.471 51.609 -98.795 1.00 84.50 167 LYS A C 1
ATOM 1298 O O . LYS A 1 167 ? 32.458 50.390 -98.635 1.00 84.50 167 LYS A O 1
ATOM 1303 N N . ILE A 1 168 ? 32.405 52.473 -97.785 1.00 83.75 168 ILE A N 1
ATOM 1304 C CA . ILE A 1 168 ? 32.411 52.057 -96.378 1.00 83.75 168 ILE A CA 1
ATOM 1305 C C . ILE A 1 168 ? 31.188 51.210 -96.009 1.00 83.75 168 ILE A C 1
ATOM 1307 O O . ILE A 1 168 ? 31.316 50.259 -95.243 1.00 83.75 168 ILE A O 1
ATOM 1311 N N . GLU A 1 169 ? 30.018 51.489 -96.585 1.00 84.88 169 GLU A N 1
ATOM 1312 C CA . GLU A 1 169 ? 28.798 50.718 -96.331 1.00 84.88 169 GLU A CA 1
ATOM 1313 C C . GLU A 1 169 ? 28.961 49.256 -96.770 1.00 84.88 169 GLU A C 1
ATOM 1315 O O . GLU A 1 169 ? 28.582 48.342 -96.038 1.00 84.88 169 GLU A O 1
ATOM 1320 N N . ASP A 1 170 ? 29.609 49.034 -97.917 1.00 86.81 170 ASP A N 1
ATOM 1321 C CA . ASP A 1 170 ? 29.882 47.699 -98.457 1.00 86.81 170 ASP A CA 1
ATOM 1322 C C . ASP A 1 170 ? 30.948 46.961 -97.625 1.00 86.81 170 ASP A C 1
ATOM 1324 O O . ASP A 1 170 ? 30.866 45.745 -97.441 1.00 86.81 170 ASP A O 1
ATOM 1328 N N . VAL A 1 171 ? 31.918 47.689 -97.054 1.00 85.94 171 VAL A N 1
ATOM 1329 C CA . VAL A 1 171 ? 32.891 47.134 -96.094 1.00 85.94 171 VAL A CA 1
ATOM 1330 C C . VAL A 1 171 ? 32.180 46.658 -94.824 1.00 85.94 171 VAL A C 1
ATOM 1332 O O . VAL A 1 171 ? 32.419 45.539 -94.374 1.00 85.94 171 VAL A O 1
ATOM 1335 N N . LEU A 1 172 ? 31.274 47.464 -94.259 1.00 87.31 172 LEU A N 1
ATOM 1336 C CA . LEU A 1 172 ? 30.516 47.112 -93.051 1.00 87.31 172 LEU A CA 1
ATOM 1337 C C . LEU A 1 172 ? 29.611 45.889 -93.265 1.00 87.31 172 LEU A C 1
ATOM 1339 O O . LEU A 1 172 ? 29.554 45.011 -92.401 1.00 87.31 172 LEU A O 1
ATOM 1343 N N . VAL A 1 173 ? 28.935 45.804 -94.416 1.00 87.50 173 VAL A N 1
ATOM 1344 C CA . VAL A 1 173 ? 28.131 44.626 -94.792 1.00 87.50 173 VAL A CA 1
ATOM 1345 C C . VAL A 1 173 ? 29.028 43.404 -94.980 1.00 87.50 173 VAL A C 1
ATOM 1347 O O . VAL A 1 173 ? 28.767 42.363 -94.380 1.00 87.50 173 VAL A O 1
ATOM 1350 N N . GLY A 1 174 ? 30.136 43.538 -95.714 1.00 86.38 174 GLY A N 1
ATOM 1351 C CA . GLY A 1 174 ? 31.085 42.443 -95.928 1.00 86.38 174 GLY A CA 1
ATOM 1352 C C . GLY A 1 174 ? 31.697 41.907 -94.630 1.00 86.38 174 GLY A C 1
ATOM 1353 O O . GLY A 1 174 ? 31.883 40.694 -94.491 1.00 86.38 174 GLY A O 1
ATOM 1354 N N . ILE A 1 175 ? 31.970 42.781 -93.653 1.00 89.19 175 ILE A N 1
ATOM 1355 C CA . ILE A 1 175 ? 32.416 42.390 -92.308 1.00 89.19 175 ILE A CA 1
ATOM 1356 C C . ILE A 1 175 ? 31.314 41.615 -91.592 1.00 89.19 175 ILE A C 1
ATOM 1358 O O . ILE A 1 175 ? 31.584 40.535 -91.070 1.00 89.19 175 ILE A O 1
ATOM 1362 N N . ARG A 1 176 ? 30.078 42.129 -91.589 1.00 87.38 176 ARG A N 1
ATOM 1363 C CA . ARG A 1 176 ? 28.941 41.475 -90.929 1.00 87.38 176 ARG A CA 1
ATOM 1364 C C . ARG A 1 176 ? 28.682 40.083 -91.498 1.00 87.38 176 ARG A C 1
ATOM 1366 O O . ARG A 1 176 ? 28.584 39.137 -90.724 1.00 87.38 176 ARG A O 1
ATOM 1373 N N . ASP A 1 177 ? 28.645 39.942 -92.818 1.00 87.88 177 ASP A N 1
ATOM 1374 C CA . ASP A 1 177 ? 28.391 38.661 -93.484 1.00 87.88 177 ASP A CA 1
ATOM 1375 C C . ASP A 1 177 ? 29.517 37.654 -93.214 1.00 87.88 177 ASP A C 1
ATOM 1377 O O . ASP A 1 177 ? 29.266 36.481 -92.914 1.00 87.88 177 ASP A O 1
ATOM 1381 N N . SER A 1 178 ? 30.771 38.121 -93.252 1.00 86.81 178 SER A N 1
ATOM 1382 C CA . SER A 1 178 ? 31.939 37.298 -92.920 1.00 86.81 178 SER A CA 1
ATOM 1383 C C . SER A 1 178 ? 31.892 36.832 -91.466 1.00 86.81 178 SER A C 1
ATOM 1385 O O . SER A 1 178 ? 32.081 35.648 -91.191 1.00 86.81 178 SER A O 1
ATOM 1387 N N . VAL A 1 179 ? 31.595 37.738 -90.534 1.00 88.44 179 VAL A N 1
ATOM 1388 C CA . VAL A 1 179 ? 31.442 37.420 -89.111 1.00 88.44 179 VAL A CA 1
ATOM 1389 C C . VAL A 1 179 ? 30.304 36.432 -88.900 1.00 88.44 179 VAL A C 1
ATOM 1391 O O . VAL A 1 179 ? 30.531 35.400 -88.282 1.00 88.44 179 VAL A O 1
ATOM 1394 N N . SER A 1 180 ? 29.107 36.671 -89.440 1.00 88.12 180 SER A N 1
ATOM 1395 C CA . SER A 1 180 ? 27.970 35.760 -89.260 1.00 88.12 180 SER A CA 1
ATOM 1396 C C . SER A 1 180 ? 28.279 34.346 -89.752 1.00 88.12 180 SER A C 1
ATOM 1398 O O . SER A 1 180 ? 27.974 33.379 -89.053 1.00 88.12 180 SER A O 1
ATOM 1400 N N . LYS A 1 181 ? 28.946 34.212 -90.906 1.00 89.12 181 LYS A N 1
ATOM 1401 C CA . LYS A 1 181 ? 29.368 32.909 -91.430 1.00 89.12 181 LYS A CA 1
ATOM 1402 C C . LYS A 1 181 ? 30.380 32.224 -90.511 1.00 89.12 181 LYS A C 1
ATOM 1404 O O . LYS A 1 181 ? 30.147 31.104 -90.062 1.00 89.12 181 LYS A O 1
ATOM 1409 N N . TYR A 1 182 ? 31.504 32.879 -90.227 1.00 91.12 182 TYR A N 1
ATOM 1410 C CA . TYR A 1 182 ? 32.592 32.241 -89.484 1.00 91.12 182 TYR A CA 1
ATOM 1411 C C . TYR A 1 182 ? 32.281 32.079 -87.994 1.00 91.12 182 TYR A C 1
ATOM 1413 O O . TYR A 1 182 ? 32.786 31.148 -87.377 1.00 91.12 182 TYR A O 1
ATOM 1421 N N . LYS A 1 183 ? 31.382 32.889 -87.424 1.00 89.62 183 LYS A N 1
ATOM 1422 C CA . LYS A 1 183 ? 30.874 32.707 -86.057 1.00 89.62 183 LYS A CA 1
ATOM 1423 C C . LYS A 1 183 ? 30.153 31.373 -85.919 1.00 89.62 183 LYS A C 1
ATOM 1425 O O . LYS A 1 183 ? 30.401 30.655 -84.957 1.00 89.62 183 LYS A O 1
ATOM 1430 N N . ALA A 1 184 ? 29.311 31.014 -86.890 1.00 87.44 184 ALA A N 1
ATOM 1431 C CA . ALA A 1 184 ? 28.644 29.715 -86.907 1.00 87.44 184 ALA A CA 1
ATOM 1432 C C . ALA A 1 184 ? 29.645 28.558 -87.072 1.00 87.44 184 ALA A C 1
ATOM 1434 O O . ALA A 1 184 ? 29.512 27.528 -86.412 1.00 87.44 184 ALA A O 1
ATOM 1435 N N . GLU A 1 185 ? 30.672 28.734 -87.912 1.00 90.50 185 GLU A N 1
ATOM 1436 C CA . GLU A 1 185 ? 31.720 27.723 -88.101 1.00 90.50 185 GLU A CA 1
ATOM 1437 C C . GLU A 1 185 ? 32.545 27.502 -86.819 1.00 90.50 185 GLU A C 1
ATOM 1439 O O . GLU A 1 185 ? 32.716 26.358 -86.402 1.00 90.50 185 GLU A O 1
ATOM 1444 N N . PHE A 1 186 ? 32.984 28.567 -86.138 1.00 91.06 186 PHE A N 1
ATOM 1445 C CA . PHE A 1 186 ? 33.697 28.450 -84.861 1.00 91.06 186 PHE A CA 1
ATOM 1446 C C . PHE A 1 186 ? 32.803 27.923 -83.729 1.00 91.06 186 PHE A C 1
ATOM 1448 O O . PHE A 1 186 ? 33.259 27.114 -82.925 1.00 91.06 186 PHE A O 1
ATOM 1455 N N . ALA A 1 187 ? 31.520 28.294 -83.684 1.00 88.94 187 ALA A N 1
ATOM 1456 C CA . ALA A 1 187 ? 30.586 27.760 -82.690 1.00 88.94 187 ALA A CA 1
ATOM 1457 C C . ALA A 1 187 ? 30.424 26.233 -82.798 1.00 88.94 187 ALA A C 1
ATOM 1459 O O . ALA A 1 187 ? 30.343 25.553 -81.779 1.00 88.94 187 ALA A O 1
ATOM 1460 N N . LYS A 1 188 ? 30.436 25.677 -84.017 1.00 89.88 188 LYS A N 1
ATOM 1461 C CA . LYS A 1 188 ? 30.408 24.221 -84.216 1.00 89.88 188 LYS A CA 1
ATOM 1462 C C . LYS A 1 188 ? 31.666 23.551 -83.657 1.00 89.88 188 LYS A C 1
ATOM 1464 O O . LYS A 1 188 ? 31.559 22.558 -82.943 1.00 89.88 188 LYS A O 1
ATOM 1469 N N . ILE A 1 189 ? 32.836 24.128 -83.938 1.00 89.50 189 ILE A N 1
ATOM 1470 C CA . ILE A 1 189 ? 34.116 23.629 -83.419 1.00 89.50 189 ILE A CA 1
ATOM 1471 C C . ILE A 1 189 ? 34.113 23.636 -81.887 1.00 89.50 189 ILE A C 1
ATOM 1473 O O . ILE A 1 189 ? 34.525 22.652 -81.280 1.00 89.50 189 ILE A O 1
ATOM 1477 N N . LYS A 1 190 ? 33.591 24.695 -81.252 1.00 89.31 190 LYS A N 1
ATOM 1478 C CA . LYS A 1 190 ? 33.436 24.761 -79.790 1.00 89.31 190 LYS A CA 1
ATOM 1479 C C . LYS A 1 190 ? 32.671 23.553 -79.241 1.00 89.31 190 LYS A C 1
ATOM 1481 O O . LYS A 1 190 ? 33.163 22.886 -78.337 1.00 89.31 190 LYS A O 1
ATOM 1486 N N . THR A 1 191 ? 31.510 23.238 -79.817 1.00 89.00 191 THR A N 1
ATOM 1487 C CA . THR A 1 191 ? 30.704 22.080 -79.399 1.00 89.00 191 THR A CA 1
ATOM 1488 C C . THR A 1 191 ? 31.449 20.755 -79.565 1.00 89.00 191 THR A C 1
ATOM 1490 O O . THR A 1 191 ? 31.305 19.856 -78.739 1.00 89.00 191 THR A O 1
ATOM 1493 N N . ASP A 1 192 ? 32.243 20.605 -80.623 1.00 87.06 192 ASP A N 1
ATOM 1494 C CA . ASP A 1 192 ? 32.995 19.370 -80.848 1.00 87.06 192 ASP A CA 1
ATOM 1495 C C . ASP A 1 192 ? 34.185 19.234 -79.879 1.00 87.06 192 ASP A C 1
ATOM 1497 O O . ASP A 1 192 ? 34.437 18.134 -79.391 1.00 87.06 192 ASP A O 1
ATOM 1501 N N . VAL A 1 193 ? 34.839 20.337 -79.495 1.00 85.69 193 VAL A N 1
ATOM 1502 C CA . VAL A 1 193 ? 35.845 20.351 -78.415 1.00 85.69 193 VAL A CA 1
ATOM 1503 C C . VAL A 1 193 ? 35.217 19.973 -77.065 1.00 85.69 193 VAL A C 1
ATOM 1505 O O . VAL A 1 193 ? 35.776 19.150 -76.342 1.00 85.69 193 VAL A O 1
ATOM 1508 N N . GLU A 1 194 ? 34.046 20.521 -76.730 1.00 86.19 194 GLU A N 1
ATOM 1509 C CA . GLU A 1 194 ? 33.331 20.199 -75.482 1.00 86.19 194 GLU A CA 1
ATOM 1510 C C . GLU A 1 194 ? 32.990 18.702 -75.385 1.00 86.19 194 GLU A C 1
ATOM 1512 O O . GLU A 1 194 ? 33.164 18.098 -74.328 1.00 86.19 194 GLU A O 1
ATOM 1517 N N . LYS A 1 195 ? 32.587 18.060 -76.492 1.00 85.94 195 LYS A N 1
ATOM 1518 C CA . LYS A 1 195 ? 32.340 16.605 -76.521 1.00 85.94 195 LYS A CA 1
ATOM 1519 C C . LYS A 1 195 ? 33.595 15.779 -76.244 1.00 85.94 195 LYS A C 1
ATOM 1521 O O . LYS A 1 195 ? 33.500 14.756 -75.572 1.00 85.94 195 LYS A O 1
ATOM 1526 N N . VAL A 1 196 ? 34.752 16.188 -76.770 1.00 81.94 196 VAL A N 1
ATOM 1527 C CA . VAL A 1 196 ? 36.021 15.478 -76.526 1.00 81.94 196 VAL A CA 1
ATOM 1528 C C . VAL A 1 196 ? 36.386 15.530 -75.043 1.00 81.94 196 VAL A C 1
ATOM 1530 O O . VAL A 1 196 ? 36.771 14.508 -74.479 1.00 81.94 196 VAL A O 1
ATOM 1533 N N . LEU A 1 197 ? 36.198 16.683 -74.394 1.00 81.88 197 LEU A N 1
ATOM 1534 C CA . LEU A 1 197 ? 36.438 16.831 -72.958 1.00 81.88 197 LEU A CA 1
ATOM 1535 C C . LEU A 1 197 ? 35.514 15.931 -72.117 1.00 81.88 197 LEU A C 1
ATOM 1537 O O . LEU A 1 197 ? 35.961 15.337 -71.138 1.00 81.88 197 LEU A O 1
ATOM 1541 N N . GLU A 1 198 ? 34.241 15.797 -72.496 1.00 79.88 198 GLU A N 1
ATOM 1542 C CA . GLU A 1 198 ? 33.302 14.900 -71.806 1.00 79.88 198 GLU A CA 1
ATOM 1543 C C . GLU A 1 198 ? 33.664 13.414 -71.978 1.00 79.88 198 GLU A C 1
ATOM 1545 O O . GLU A 1 198 ? 33.565 12.647 -71.020 1.00 79.88 198 GLU A O 1
ATOM 1550 N N . LEU A 1 199 ? 34.161 13.006 -73.151 1.00 78.56 199 LEU A N 1
ATOM 1551 C CA . LEU A 1 199 ? 34.656 11.640 -73.369 1.00 78.56 199 LEU A CA 1
ATOM 1552 C C . LEU A 1 199 ? 35.908 11.330 -72.534 1.00 78.56 199 LEU A C 1
ATOM 1554 O O . LEU A 1 199 ? 36.012 10.241 -71.978 1.00 78.56 199 LEU A O 1
ATOM 1558 N N . GLU A 1 200 ? 36.839 12.279 -72.400 1.00 75.81 200 GLU A N 1
ATOM 1559 C CA . GLU A 1 200 ? 38.041 12.102 -71.570 1.00 75.81 200 GLU A CA 1
ATOM 1560 C C . GLU A 1 200 ? 37.692 11.970 -70.077 1.00 75.81 200 GLU A C 1
ATOM 1562 O O . GLU A 1 200 ? 38.275 11.149 -69.369 1.00 75.81 200 GLU A O 1
ATOM 1567 N N . LYS A 1 201 ? 36.699 12.726 -69.589 1.00 74.88 201 LYS A N 1
ATOM 1568 C CA . LYS A 1 201 ? 36.203 12.583 -68.210 1.00 74.88 201 LYS A CA 1
ATOM 1569 C C . LYS A 1 201 ? 35.582 11.207 -67.952 1.00 74.88 201 LYS A C 1
ATOM 1571 O O . LYS A 1 201 ? 35.774 10.671 -66.862 1.00 74.88 201 LYS A O 1
ATOM 1576 N N . ALA A 1 202 ? 34.862 10.648 -68.926 1.00 71.62 202 ALA A N 1
ATOM 1577 C CA . ALA A 1 202 ? 34.283 9.308 -68.823 1.00 71.62 202 ALA A CA 1
ATOM 1578 C C . ALA A 1 202 ? 35.370 8.217 -68.778 1.00 71.62 202 ALA A C 1
ATOM 1580 O O . ALA A 1 202 ? 35.338 7.369 -67.892 1.00 71.62 202 ALA A O 1
ATOM 1581 N N . ASP A 1 203 ? 36.388 8.299 -69.641 1.00 76.62 203 ASP A N 1
ATOM 1582 C CA . ASP A 1 203 ? 37.505 7.339 -69.656 1.00 76.62 203 ASP A CA 1
ATOM 1583 C C . ASP A 1 203 ? 38.301 7.346 -68.334 1.00 76.62 203 ASP A C 1
ATOM 1585 O O . ASP A 1 203 ? 38.677 6.300 -67.806 1.00 76.62 203 ASP A O 1
ATOM 1589 N N . ILE A 1 204 ? 38.499 8.523 -67.727 1.00 77.00 204 ILE A N 1
ATOM 1590 C CA . ILE A 1 204 ? 39.137 8.640 -66.404 1.00 77.00 204 ILE A CA 1
ATOM 1591 C C . ILE A 1 204 ? 38.295 7.963 -65.312 1.00 77.00 204 ILE A C 1
ATOM 1593 O O . ILE A 1 204 ? 38.861 7.332 -64.418 1.00 77.00 204 ILE A O 1
ATOM 1597 N N . TYR A 1 205 ? 36.967 8.091 -65.360 1.00 78.25 205 TYR A N 1
ATOM 1598 C CA . TYR A 1 205 ? 36.073 7.447 -64.395 1.00 78.25 205 TYR A CA 1
ATOM 1599 C C . TYR A 1 205 ? 36.191 5.918 -64.468 1.00 78.25 205 TYR A C 1
ATOM 1601 O O . TYR A 1 205 ? 36.431 5.277 -63.441 1.00 78.25 205 TYR A O 1
ATOM 1609 N N . ASP A 1 206 ? 36.136 5.353 -65.676 1.00 81.56 206 ASP A N 1
ATOM 1610 C CA . ASP A 1 206 ? 36.241 3.907 -65.910 1.00 81.56 206 ASP A CA 1
ATOM 1611 C C . ASP A 1 206 ? 37.606 3.350 -65.465 1.00 81.56 206 ASP A C 1
ATOM 1613 O O . ASP A 1 206 ? 37.681 2.301 -64.822 1.00 81.56 206 ASP A O 1
ATOM 1617 N N . GLN A 1 207 ? 38.701 4.087 -65.695 1.00 82.38 207 GLN A N 1
ATOM 1618 C CA . GLN A 1 207 ? 40.033 3.706 -65.200 1.00 82.38 207 GLN A CA 1
ATOM 1619 C C . GLN A 1 207 ? 40.108 3.657 -63.663 1.00 82.38 207 GLN A C 1
ATOM 1621 O O . GLN A 1 207 ? 40.805 2.810 -63.092 1.00 82.38 207 GLN A O 1
ATOM 1626 N N . VAL A 1 208 ? 39.413 4.563 -62.964 1.00 83.88 208 VAL A N 1
ATOM 1627 C CA . VAL A 1 208 ? 39.360 4.567 -61.492 1.00 83.88 208 VAL A CA 1
ATOM 1628 C C . VAL A 1 208 ? 38.504 3.409 -60.974 1.00 83.88 208 VAL A C 1
ATOM 1630 O O . VAL A 1 208 ? 38.901 2.776 -59.993 1.00 83.88 208 VAL A O 1
ATOM 1633 N N . VAL A 1 209 ? 37.390 3.084 -61.639 1.00 86.19 209 VAL A N 1
ATOM 1634 C CA . VAL A 1 209 ? 36.565 1.898 -61.339 1.00 86.19 209 VAL A CA 1
ATOM 1635 C C . VAL A 1 209 ? 37.392 0.619 -61.470 1.00 86.19 209 VAL A C 1
ATOM 1637 O O . VAL A 1 209 ? 37.504 -0.130 -60.499 1.00 86.19 209 VAL A O 1
ATOM 1640 N N . GLU A 1 210 ? 38.071 0.416 -62.603 1.00 86.06 210 GLU A N 1
ATOM 1641 C CA . GLU A 1 210 ? 38.884 -0.784 -62.861 1.00 86.06 210 GLU A CA 1
ATOM 1642 C C . GLU A 1 210 ? 40.032 -0.922 -61.840 1.00 86.06 210 GLU A C 1
ATOM 1644 O O . GLU A 1 210 ? 40.387 -2.017 -61.390 1.00 86.06 210 GLU A O 1
ATOM 1649 N N . LYS A 1 211 ? 40.619 0.205 -61.410 1.00 87.50 211 LYS A N 1
ATOM 1650 C CA . LYS A 1 211 ? 41.589 0.222 -60.305 1.00 87.50 211 LYS A CA 1
ATOM 1651 C C . LYS A 1 211 ? 40.952 -0.248 -58.993 1.00 87.50 211 LYS A C 1
ATOM 1653 O O . LYS A 1 211 ? 41.595 -0.989 -58.250 1.00 87.50 211 LYS A O 1
ATOM 1658 N N . GLY A 1 212 ? 39.729 0.183 -58.694 1.00 88.00 212 GLY A N 1
ATOM 1659 C CA . GLY A 1 212 ? 38.968 -0.246 -57.522 1.00 88.00 212 GLY A CA 1
ATOM 1660 C C . GLY A 1 212 ? 38.666 -1.740 -57.515 1.00 88.00 212 GLY A C 1
ATOM 1661 O O . GLY A 1 212 ? 38.907 -2.398 -56.503 1.00 88.00 212 GLY A O 1
ATOM 1662 N N . GLU A 1 213 ? 38.226 -2.293 -58.643 1.00 88.44 213 GLU A N 1
ATOM 1663 C CA . GLU A 1 213 ? 38.009 -3.738 -58.816 1.00 88.44 213 GLU A CA 1
ATOM 1664 C C . GLU A 1 213 ? 39.301 -4.529 -58.572 1.00 88.44 213 GLU A C 1
ATOM 1666 O O . GLU A 1 213 ? 39.330 -5.456 -57.763 1.00 88.44 213 GLU A O 1
ATOM 1671 N N . LYS A 1 214 ? 40.421 -4.090 -59.163 1.00 88.56 214 LYS A N 1
ATOM 1672 C CA . LYS A 1 214 ? 41.743 -4.708 -58.946 1.00 88.56 214 LYS A CA 1
ATOM 1673 C C . LYS A 1 214 ? 42.200 -4.640 -57.489 1.00 88.56 214 LYS A C 1
ATOM 1675 O O . LYS A 1 214 ? 42.900 -5.545 -57.031 1.00 88.56 214 LYS A O 1
ATOM 1680 N N . ILE A 1 215 ? 41.871 -3.568 -56.761 1.00 86.94 215 ILE A N 1
ATOM 1681 C CA . ILE A 1 215 ? 42.124 -3.492 -55.315 1.00 86.94 215 ILE A CA 1
ATOM 1682 C C . ILE A 1 215 ? 41.277 -4.545 -54.607 1.00 86.94 215 ILE A C 1
ATOM 1684 O O . ILE A 1 215 ? 41.837 -5.337 -53.854 1.00 86.94 215 ILE A O 1
ATOM 1688 N N . TYR A 1 216 ? 39.970 -4.582 -54.879 1.00 88.69 216 TYR A N 1
ATOM 1689 C CA . TYR A 1 216 ? 39.020 -5.505 -54.259 1.00 88.69 216 TYR A CA 1
ATOM 1690 C C . TYR A 1 216 ? 39.415 -6.978 -54.446 1.00 88.69 216 TYR A C 1
ATOM 1692 O O . TYR A 1 216 ? 39.482 -7.720 -53.465 1.00 88.69 216 TYR A O 1
ATOM 1700 N N . ASP A 1 217 ? 39.778 -7.385 -55.663 1.00 87.38 217 ASP A N 1
ATOM 1701 C CA . ASP A 1 217 ? 40.157 -8.768 -55.992 1.00 87.38 217 ASP A CA 1
ATOM 1702 C C . ASP A 1 217 ? 41.419 -9.254 -55.267 1.00 87.38 217 ASP A C 1
ATOM 1704 O O . ASP A 1 217 ? 41.605 -10.454 -55.051 1.00 87.38 217 ASP A O 1
ATOM 1708 N N . ARG A 1 218 ? 42.300 -8.329 -54.869 1.00 87.00 218 ARG A N 1
ATOM 1709 C CA . ARG A 1 218 ? 43.536 -8.642 -54.138 1.00 87.00 218 ARG A CA 1
ATOM 1710 C C . ARG A 1 218 ? 43.322 -8.789 -52.633 1.00 87.00 218 ARG A C 1
ATOM 1712 O O . ARG A 1 218 ? 44.219 -9.292 -51.955 1.00 87.00 218 ARG A O 1
ATOM 1719 N N . LEU A 1 219 ? 42.183 -8.342 -52.104 1.00 87.44 219 LEU A N 1
ATOM 1720 C CA . LEU A 1 219 ? 41.883 -8.429 -50.678 1.00 87.44 219 LEU A CA 1
ATOM 1721 C C . LEU A 1 219 ? 41.560 -9.869 -50.276 1.00 87.44 219 LEU A C 1
ATOM 1723 O O . LEU A 1 219 ? 40.869 -10.606 -50.980 1.00 87.44 219 LEU A O 1
ATOM 1727 N N . SER A 1 220 ? 42.015 -10.267 -49.089 1.00 84.94 220 SER A N 1
ATOM 1728 C CA . SER A 1 220 ? 41.724 -11.587 -48.524 1.00 84.94 220 SER A CA 1
ATOM 1729 C C . SER A 1 220 ? 41.527 -11.526 -47.008 1.00 84.94 220 SER A C 1
ATOM 1731 O O . SER A 1 220 ? 41.903 -10.552 -46.352 1.00 84.94 220 SER A O 1
ATOM 1733 N N . GLY A 1 221 ? 40.896 -12.559 -46.442 1.00 84.75 221 GLY A N 1
ATOM 1734 C CA . GLY A 1 221 ? 40.666 -12.667 -44.999 1.00 84.75 221 GLY A CA 1
ATOM 1735 C C . GLY A 1 221 ? 39.940 -11.451 -44.412 1.00 84.75 221 GLY A C 1
ATOM 1736 O O . GLY A 1 221 ? 38.909 -11.024 -44.929 1.00 84.75 221 GLY A O 1
ATOM 1737 N N . ASN A 1 222 ? 40.495 -10.885 -43.335 1.00 81.81 222 ASN A N 1
ATOM 1738 C CA . ASN A 1 222 ? 39.906 -9.741 -42.632 1.00 81.81 222 ASN A CA 1
ATOM 1739 C C . ASN A 1 222 ? 39.807 -8.484 -43.509 1.00 81.81 222 ASN A C 1
ATOM 1741 O O . ASN A 1 222 ? 38.847 -7.730 -43.389 1.00 81.81 222 ASN A O 1
ATOM 1745 N N . GLU A 1 223 ? 40.773 -8.258 -44.405 1.00 83.62 223 GLU A N 1
ATOM 1746 C CA . GLU A 1 223 ? 40.753 -7.073 -45.265 1.00 83.62 223 GLU A CA 1
ATOM 1747 C C . GLU A 1 223 ? 39.557 -7.105 -46.216 1.00 83.62 223 GLU A C 1
ATOM 1749 O O . GLU A 1 223 ? 38.865 -6.103 -46.388 1.00 83.62 223 GLU A O 1
ATOM 1754 N N . ARG A 1 224 ? 39.268 -8.286 -46.771 1.00 87.44 224 ARG A N 1
ATOM 1755 C CA . ARG A 1 224 ? 38.106 -8.500 -47.632 1.00 87.44 224 ARG A CA 1
ATOM 1756 C C . ARG A 1 224 ? 36.795 -8.364 -46.862 1.00 87.44 224 ARG A C 1
ATOM 1758 O O . ARG A 1 224 ? 35.911 -7.665 -47.334 1.00 87.44 224 ARG A O 1
ATOM 1765 N N . ALA A 1 225 ? 36.700 -8.949 -45.667 1.00 86.75 225 ALA A N 1
ATOM 1766 C CA . ALA A 1 225 ? 35.493 -8.875 -44.842 1.00 86.75 225 ALA A CA 1
ATOM 1767 C C . ALA A 1 225 ? 35.124 -7.429 -44.456 1.00 86.75 225 ALA A C 1
ATOM 1769 O O . ALA A 1 225 ? 33.959 -7.047 -44.522 1.00 86.75 225 ALA A O 1
ATOM 1770 N N . VAL A 1 226 ? 36.111 -6.598 -44.098 1.00 86.50 226 VAL A N 1
ATOM 1771 C CA . VAL A 1 226 ? 35.880 -5.176 -43.783 1.00 86.50 226 VAL A CA 1
ATOM 1772 C C . VAL A 1 226 ? 35.403 -4.405 -45.012 1.00 86.50 226 VAL A C 1
ATOM 1774 O O . VAL A 1 226 ? 34.450 -3.633 -44.921 1.00 86.50 226 VAL A O 1
ATOM 1777 N N . ILE A 1 227 ? 36.026 -4.624 -46.172 1.00 88.44 227 ILE A N 1
ATOM 1778 C CA . ILE A 1 227 ? 35.632 -3.939 -47.408 1.00 88.44 227 ILE A CA 1
ATOM 1779 C C . ILE A 1 227 ? 34.271 -4.429 -47.923 1.00 88.44 227 ILE A C 1
ATOM 1781 O O . ILE A 1 227 ? 33.500 -3.617 -48.425 1.00 88.44 227 ILE A O 1
ATOM 1785 N N . GLU A 1 228 ? 33.920 -5.701 -47.732 1.00 88.69 228 GLU A N 1
ATOM 1786 C CA . GLU A 1 228 ? 32.568 -6.222 -47.979 1.00 88.69 228 GLU A CA 1
ATOM 1787 C C . GLU A 1 228 ? 31.540 -5.582 -47.037 1.00 88.69 228 GLU A C 1
ATOM 1789 O O . GLU A 1 228 ? 30.520 -5.084 -47.504 1.00 88.69 228 GLU A O 1
ATOM 1794 N N . TYR A 1 229 ? 31.839 -5.460 -45.740 1.00 88.38 229 TYR A N 1
ATOM 1795 C CA . TYR A 1 229 ? 30.958 -4.756 -44.801 1.00 88.38 229 TYR A CA 1
ATOM 1796 C C . TYR A 1 229 ? 30.745 -3.285 -45.195 1.00 88.38 229 TYR A C 1
ATOM 1798 O O . TYR A 1 229 ? 29.638 -2.751 -45.082 1.00 88.38 229 TYR A O 1
ATOM 1806 N N . MET A 1 230 ? 31.797 -2.612 -45.673 1.00 87.06 230 MET A N 1
ATOM 1807 C CA . MET A 1 230 ? 31.693 -1.253 -46.208 1.00 87.06 230 MET A CA 1
ATOM 1808 C C . MET A 1 230 ? 30.878 -1.215 -47.503 1.00 87.06 230 MET A C 1
ATOM 1810 O O . MET A 1 230 ? 30.047 -0.323 -47.654 1.00 87.06 230 MET A O 1
ATOM 1814 N N . ARG A 1 231 ? 31.069 -2.174 -48.417 1.00 89.94 231 ARG A N 1
ATOM 1815 C CA . ARG A 1 231 ? 30.261 -2.294 -49.637 1.00 89.94 231 ARG A CA 1
ATOM 1816 C C . ARG A 1 231 ? 28.787 -2.424 -49.290 1.00 89.94 231 ARG A C 1
ATOM 1818 O O . ARG A 1 231 ? 27.992 -1.646 -49.811 1.00 89.94 231 ARG A O 1
ATOM 1825 N N . ASP A 1 232 ? 28.434 -3.306 -48.360 1.00 88.88 232 ASP A N 1
ATOM 1826 C CA . ASP A 1 232 ? 27.061 -3.458 -47.872 1.00 88.88 232 ASP A CA 1
ATOM 1827 C C . ASP A 1 232 ? 26.535 -2.135 -47.306 1.00 88.88 232 ASP A C 1
ATOM 1829 O O . ASP A 1 232 ? 25.444 -1.691 -47.652 1.00 88.88 232 ASP A O 1
ATOM 1833 N N . ALA A 1 233 ? 27.330 -1.444 -46.481 1.00 87.94 233 ALA A N 1
ATOM 1834 C CA . ALA A 1 233 ? 26.947 -0.147 -45.926 1.00 87.94 233 ALA A CA 1
ATOM 1835 C C . ALA A 1 233 ? 26.669 0.916 -47.009 1.00 87.94 233 ALA A C 1
ATOM 1837 O O . ALA A 1 233 ? 25.793 1.770 -46.846 1.00 87.94 233 ALA A O 1
ATOM 1838 N N . LEU A 1 234 ? 27.396 0.884 -48.126 1.00 87.06 234 LEU A N 1
ATOM 1839 C CA . LEU A 1 234 ? 27.296 1.877 -49.197 1.00 87.06 234 LEU A CA 1
ATOM 1840 C C . LEU A 1 234 ? 26.244 1.530 -50.251 1.00 87.06 234 LEU A C 1
ATOM 1842 O O . LEU A 1 234 ? 25.582 2.442 -50.742 1.00 87.06 234 LEU A O 1
ATOM 1846 N N . THR A 1 235 ? 26.015 0.250 -50.521 1.00 88.31 235 THR A N 1
ATOM 1847 C CA . THR A 1 235 ? 25.144 -0.227 -51.610 1.00 88.31 235 THR A CA 1
ATOM 1848 C C . THR A 1 235 ? 23.749 -0.671 -51.152 1.00 88.31 235 THR A C 1
ATOM 1850 O O . THR A 1 235 ? 22.825 -0.680 -51.960 1.00 88.31 235 THR A O 1
ATOM 1853 N N . ASP A 1 236 ? 23.528 -0.960 -49.862 1.00 85.12 236 ASP A N 1
ATOM 1854 C CA . ASP A 1 236 ? 22.228 -1.445 -49.368 1.00 85.12 236 ASP A CA 1
ATOM 1855 C C . ASP A 1 236 ? 21.168 -0.320 -49.273 1.00 85.12 236 ASP A C 1
ATOM 1857 O O . ASP A 1 236 ? 21.276 0.577 -48.428 1.00 85.12 236 ASP A O 1
ATOM 1861 N N . PRO A 1 237 ? 20.101 -0.329 -50.088 1.00 81.06 237 PRO A N 1
ATOM 1862 C CA . PRO A 1 237 ? 19.104 0.741 -50.096 1.00 81.06 237 PRO A CA 1
ATOM 1863 C C . PRO A 1 237 ? 18.312 0.872 -48.784 1.00 81.06 237 PRO A C 1
ATOM 1865 O O . PRO A 1 237 ? 17.730 1.928 -48.550 1.00 81.06 237 PRO A O 1
ATOM 1868 N N . SER A 1 238 ? 18.311 -0.139 -47.908 1.00 79.62 238 SER A N 1
ATOM 1869 C CA . SER A 1 238 ? 17.571 -0.128 -46.635 1.00 79.62 238 SER A CA 1
ATOM 1870 C C . SER A 1 238 ? 18.232 0.699 -45.523 1.00 79.62 238 SER A C 1
ATOM 1872 O O . SER A 1 238 ? 17.613 1.001 -44.497 1.00 79.62 238 SER A O 1
ATOM 1874 N N . ILE A 1 239 ? 19.495 1.093 -45.708 1.00 76.94 239 ILE A N 1
ATOM 1875 C CA . ILE A 1 239 ? 20.240 1.896 -44.735 1.00 76.94 239 ILE A CA 1
ATOM 1876 C C . ILE A 1 239 ? 19.824 3.361 -44.893 1.00 76.94 239 ILE A C 1
ATOM 1878 O O . ILE A 1 239 ? 20.415 4.127 -45.657 1.00 76.94 239 ILE A O 1
ATOM 1882 N N . GLU A 1 240 ? 18.770 3.741 -44.176 1.00 61.66 240 GLU A N 1
ATOM 1883 C CA . GLU A 1 240 ? 18.233 5.099 -44.183 1.00 61.66 240 GLU A CA 1
ATOM 1884 C C . GLU A 1 240 ? 19.246 6.119 -43.650 1.00 61.66 240 GLU A C 1
ATOM 1886 O O . GLU A 1 240 ? 19.606 6.150 -42.472 1.00 61.66 240 GLU A O 1
ATOM 1891 N N . THR A 1 241 ? 19.654 7.020 -44.534 1.00 59.91 241 THR A N 1
ATOM 1892 C CA . THR A 1 241 ? 20.297 8.289 -44.204 1.00 59.91 241 THR A CA 1
ATOM 1893 C C . THR A 1 241 ? 19.490 9.380 -44.891 1.00 59.91 241 THR A C 1
ATOM 1895 O O . THR A 1 241 ? 19.171 9.246 -46.069 1.00 59.91 241 THR A O 1
ATOM 1898 N N . SER A 1 242 ? 19.108 10.425 -44.155 1.00 53.47 242 SER A N 1
ATOM 1899 C CA . SER A 1 242 ? 18.226 11.509 -44.609 1.00 53.47 242 SER A CA 1
ATOM 1900 C C . SER A 1 242 ? 18.568 12.017 -46.022 1.00 53.47 242 SER A C 1
ATOM 1902 O O . SER A 1 242 ? 19.472 12.834 -46.176 1.00 53.47 242 SER A O 1
ATOM 1904 N N . GLY A 1 243 ? 17.832 11.544 -47.036 1.00 57.59 243 GLY A N 1
ATOM 1905 C CA . GLY A 1 243 ? 17.899 12.019 -48.425 1.00 57.59 243 GLY A CA 1
ATOM 1906 C C . GLY A 1 243 ? 18.968 11.395 -49.336 1.00 57.59 243 GLY A C 1
ATOM 1907 O O . GLY A 1 243 ? 19.021 11.751 -50.512 1.00 57.59 243 GLY A O 1
ATOM 1908 N N . ASP A 1 244 ? 19.790 10.460 -48.856 1.00 65.81 244 ASP A N 1
ATOM 1909 C CA . ASP A 1 244 ? 20.933 9.933 -49.616 1.00 65.81 244 ASP A CA 1
ATOM 1910 C C . ASP A 1 244 ? 20.634 8.568 -50.268 1.00 65.81 244 ASP A C 1
ATOM 1912 O O . ASP A 1 244 ? 20.363 7.591 -49.573 1.00 65.81 244 ASP A O 1
ATOM 1916 N N . ARG A 1 245 ? 20.734 8.472 -51.607 1.00 80.75 245 ARG A N 1
ATOM 1917 C CA . ARG A 1 245 ? 20.593 7.189 -52.333 1.00 80.75 245 ARG A CA 1
ATOM 1918 C C . ARG A 1 245 ? 21.758 6.217 -52.090 1.00 80.75 245 ARG A C 1
ATOM 1920 O O . ARG A 1 245 ? 22.889 6.640 -51.853 1.00 80.75 245 ARG A O 1
ATOM 1927 N N . ALA A 1 246 ? 21.512 4.920 -52.230 1.00 83.88 246 ALA A N 1
ATOM 1928 C CA . ALA A 1 246 ? 22.581 3.923 -52.222 1.00 83.88 246 ALA A CA 1
ATOM 1929 C C . ALA A 1 246 ? 23.558 4.107 -53.401 1.00 83.88 246 ALA A C 1
ATOM 1931 O O . ALA A 1 246 ? 23.184 4.630 -54.461 1.00 83.88 246 ALA A O 1
ATOM 1932 N N . TYR A 1 247 ? 24.807 3.689 -53.188 1.00 85.69 247 TYR A N 1
ATOM 1933 C CA . TYR A 1 247 ? 25.799 3.546 -54.249 1.00 85.69 247 TYR A CA 1
ATOM 1934 C C . TYR A 1 247 ? 25.400 2.387 -55.159 1.00 85.69 247 TYR A C 1
ATOM 1936 O O . TYR A 1 247 ? 24.885 1.368 -54.701 1.00 85.69 247 TYR A O 1
ATOM 1944 N N . THR A 1 248 ? 25.678 2.545 -56.443 1.00 87.75 248 THR A N 1
ATOM 1945 C CA . THR A 1 248 ? 25.820 1.421 -57.370 1.00 87.75 248 THR A CA 1
ATOM 1946 C C . THR A 1 248 ? 27.152 0.706 -57.130 1.00 87.75 248 THR A C 1
ATOM 1948 O O . THR A 1 248 ? 28.036 1.233 -56.448 1.00 87.75 248 THR A O 1
ATOM 1951 N N . ASP A 1 249 ? 27.313 -0.490 -57.693 1.00 86.69 249 ASP A N 1
ATOM 1952 C CA . ASP A 1 249 ? 28.582 -1.218 -57.603 1.00 86.69 249 ASP A CA 1
ATOM 1953 C C . ASP A 1 249 ? 29.737 -0.423 -58.236 1.00 86.69 249 ASP A C 1
ATOM 1955 O O . ASP A 1 249 ? 30.781 -0.267 -57.604 1.00 86.69 249 ASP A O 1
ATOM 1959 N N . ASP A 1 250 ? 29.525 0.190 -59.403 1.00 86.62 250 ASP A N 1
ATOM 1960 C CA . ASP A 1 250 ? 30.539 1.020 -60.066 1.00 86.62 250 ASP A CA 1
ATOM 1961 C C . ASP A 1 250 ? 30.933 2.230 -59.211 1.00 86.62 250 ASP A C 1
ATOM 1963 O O . ASP A 1 250 ? 32.111 2.551 -59.084 1.00 86.62 250 ASP A O 1
ATOM 1967 N N . GLU A 1 251 ? 29.977 2.874 -58.534 1.00 87.00 251 GLU A N 1
ATOM 1968 C CA . GLU A 1 251 ? 30.274 3.978 -57.612 1.00 87.00 251 GLU A CA 1
ATOM 1969 C C . GLU A 1 251 ? 31.076 3.521 -56.390 1.00 87.00 251 GLU A C 1
ATOM 1971 O O . GLU A 1 251 ? 31.941 4.256 -55.901 1.00 87.00 251 GLU A O 1
ATOM 1976 N N . PHE A 1 252 ? 30.818 2.307 -55.898 1.00 90.44 252 PHE A N 1
ATOM 1977 C CA . PHE A 1 252 ? 31.617 1.702 -54.839 1.00 90.44 252 PHE A CA 1
ATOM 1978 C C . PHE A 1 252 ? 33.044 1.405 -55.311 1.00 90.44 252 PHE A C 1
ATOM 1980 O O . PHE A 1 252 ? 33.999 1.764 -54.616 1.00 90.44 252 PHE A O 1
ATOM 1987 N N . TYR A 1 253 ? 33.212 0.805 -56.489 1.00 90.25 253 TYR A N 1
ATOM 1988 C CA . TYR A 1 253 ? 34.535 0.523 -57.045 1.00 90.25 253 TYR A CA 1
ATOM 1989 C C . TYR A 1 253 ? 35.285 1.806 -57.400 1.00 90.25 253 TYR A C 1
ATOM 1991 O O . TYR A 1 253 ? 36.460 1.928 -57.066 1.00 90.25 253 TYR A O 1
ATOM 1999 N N . HIS A 1 254 ? 34.612 2.817 -57.945 1.00 87.88 254 HIS A N 1
ATOM 2000 C CA . HIS A 1 254 ? 35.189 4.143 -58.147 1.00 87.88 254 HIS A CA 1
ATOM 2001 C C . HIS A 1 254 ? 35.678 4.743 -56.819 1.00 87.88 254 HIS A C 1
ATOM 2003 O O . HIS A 1 254 ? 36.811 5.222 -56.719 1.00 87.88 254 HIS A O 1
ATOM 2009 N N . PHE A 1 255 ? 34.858 4.683 -55.760 1.00 87.44 255 PHE A N 1
ATOM 2010 C CA . PHE A 1 255 ? 35.268 5.107 -54.421 1.00 87.44 255 PHE A CA 1
ATOM 2011 C C . PHE A 1 255 ? 36.515 4.345 -53.961 1.00 87.44 255 PHE A C 1
ATOM 2013 O O . PHE A 1 255 ? 37.504 4.977 -53.593 1.00 87.44 255 PHE A O 1
ATOM 2020 N N . LEU A 1 256 ? 36.520 3.016 -54.052 1.00 87.75 256 LEU A N 1
ATOM 2021 C CA . LEU A 1 256 ? 37.654 2.184 -53.654 1.00 87.75 256 LEU A CA 1
ATOM 2022 C C . LEU A 1 256 ? 38.925 2.499 -54.462 1.00 87.75 256 LEU A C 1
ATOM 2024 O O . LEU A 1 256 ? 40.003 2.624 -53.883 1.00 87.75 256 LEU A O 1
ATOM 2028 N N . GLY A 1 257 ? 38.806 2.704 -55.775 1.00 85.94 257 GLY A N 1
ATOM 2029 C CA . GLY A 1 257 ? 39.905 3.080 -56.668 1.00 85.94 257 GLY A CA 1
ATOM 2030 C C . GLY A 1 257 ? 40.474 4.472 -56.388 1.00 85.94 257 GLY A C 1
ATOM 2031 O O . GLY A 1 257 ? 41.669 4.716 -56.609 1.00 85.94 257 GLY A O 1
ATOM 2032 N N . SER A 1 258 ? 39.650 5.369 -55.841 1.00 83.69 258 SER A N 1
ATOM 2033 C CA . SER A 1 258 ? 40.057 6.707 -55.396 1.00 83.69 258 SER A CA 1
ATOM 2034 C C . SER A 1 258 ? 40.785 6.715 -54.044 1.00 83.69 258 SER A C 1
ATOM 2036 O O . SER A 1 258 ? 41.458 7.693 -53.709 1.00 83.69 258 SER A O 1
ATOM 2038 N N . LEU A 1 259 ? 40.705 5.630 -53.264 1.00 83.00 259 LEU A N 1
ATOM 2039 C CA . LEU A 1 259 ? 41.407 5.524 -51.988 1.00 83.00 259 LEU A CA 1
ATOM 2040 C C . LEU A 1 259 ? 42.911 5.289 -52.183 1.00 83.00 259 LEU A C 1
ATOM 2042 O O . LEU A 1 259 ? 43.373 4.656 -53.134 1.00 83.00 259 LEU A O 1
ATOM 2046 N N . SER A 1 260 ? 43.696 5.784 -51.224 1.00 78.38 260 SER A N 1
ATOM 2047 C CA . SER A 1 260 ? 45.094 5.374 -51.073 1.00 78.38 260 SER A CA 1
ATOM 2048 C C . SER A 1 260 ? 45.182 4.016 -50.371 1.00 78.38 260 SER A C 1
ATOM 2050 O O . SER A 1 260 ? 44.361 3.718 -49.502 1.00 78.38 260 SER A O 1
ATOM 2052 N N . ASP A 1 261 ? 46.235 3.242 -50.647 1.00 76.75 261 ASP A N 1
ATOM 2053 C CA . ASP A 1 261 ? 46.524 1.983 -49.936 1.00 76.75 261 ASP A CA 1
ATOM 2054 C C . ASP A 1 261 ? 46.557 2.169 -48.407 1.00 76.75 261 ASP A C 1
ATOM 2056 O O . ASP A 1 261 ? 46.177 1.283 -47.643 1.00 76.75 261 ASP A O 1
ATOM 2060 N N . VAL A 1 262 ? 46.977 3.353 -47.945 1.00 77.56 262 VAL A N 1
ATOM 2061 C CA . VAL A 1 262 ? 46.983 3.734 -46.526 1.00 77.56 262 VAL A CA 1
ATOM 2062 C C . VAL A 1 262 ? 45.562 3.828 -45.963 1.00 77.56 262 VAL A C 1
ATOM 2064 O O . VAL A 1 262 ? 45.331 3.396 -44.838 1.00 77.56 262 VAL A O 1
ATOM 2067 N N . ASN A 1 263 ? 44.603 4.372 -46.718 1.00 79.81 263 ASN A N 1
ATOM 2068 C CA . ASN A 1 263 ? 43.204 4.444 -46.285 1.00 79.81 263 ASN A CA 1
ATOM 2069 C C . ASN A 1 263 ? 42.600 3.042 -46.157 1.00 79.81 263 ASN A C 1
ATOM 2071 O O . ASN A 1 263 ? 41.996 2.745 -45.129 1.00 79.81 263 ASN A O 1
ATOM 2075 N N . VAL A 1 264 ? 42.832 2.173 -47.147 1.00 80.38 264 VAL A N 1
ATOM 2076 C CA . VAL A 1 264 ? 42.352 0.781 -47.120 1.00 80.38 264 VAL A CA 1
ATOM 2077 C C . VAL A 1 264 ? 42.907 0.051 -45.894 1.00 80.38 264 VAL A C 1
ATOM 2079 O O . VAL A 1 264 ? 42.133 -0.484 -45.106 1.00 80.38 264 VAL A O 1
ATOM 2082 N N . ARG A 1 265 ? 44.224 0.124 -45.647 1.00 81.31 265 ARG A N 1
ATOM 2083 C CA . ARG A 1 265 ? 44.848 -0.492 -44.458 1.00 81.31 265 ARG A CA 1
ATOM 2084 C C . ARG A 1 265 ? 44.345 0.077 -43.132 1.00 81.31 265 ARG A C 1
ATOM 2086 O O . ARG A 1 265 ? 44.247 -0.650 -42.149 1.00 81.31 265 ARG A O 1
ATOM 2093 N N . ASN A 1 266 ? 44.041 1.372 -43.075 1.00 80.00 266 ASN A N 1
ATOM 2094 C CA . ASN A 1 266 ? 43.522 1.975 -41.849 1.00 80.00 266 ASN A CA 1
ATOM 2095 C C . ASN A 1 266 ? 42.119 1.463 -41.522 1.00 80.00 266 ASN A C 1
ATOM 2097 O O . ASN A 1 266 ? 41.861 1.155 -40.361 1.00 80.00 266 ASN A O 1
ATOM 2101 N N . PHE A 1 267 ? 41.235 1.323 -42.513 1.00 80.81 267 PHE A N 1
ATOM 2102 C CA . PHE A 1 267 ? 39.908 0.750 -42.276 1.00 80.81 267 PHE A CA 1
ATOM 2103 C C . PHE A 1 267 ? 39.998 -0.699 -41.805 1.00 80.81 267 PHE A C 1
ATOM 2105 O O . PHE A 1 267 ? 39.368 -1.057 -40.811 1.00 80.81 267 PHE A O 1
ATOM 2112 N N . THR A 1 268 ? 40.846 -1.509 -42.441 1.00 81.12 268 THR A N 1
ATOM 2113 C CA . THR A 1 268 ? 40.992 -2.928 -42.089 1.00 81.12 268 THR A CA 1
ATOM 2114 C C . THR A 1 268 ? 41.639 -3.151 -40.720 1.00 81.12 268 THR A C 1
ATOM 2116 O O . THR A 1 268 ? 41.331 -4.143 -40.064 1.00 81.12 268 THR A O 1
ATOM 2119 N N . ALA A 1 269 ? 42.494 -2.232 -40.257 1.00 80.56 269 ALA A N 1
ATOM 2120 C CA . ALA A 1 269 ? 43.122 -2.308 -38.937 1.00 80.56 269 ALA A CA 1
ATOM 2121 C C . ALA A 1 269 ? 42.197 -1.894 -37.776 1.00 80.56 269 ALA A C 1
ATOM 2123 O O . ALA A 1 269 ? 42.352 -2.413 -36.672 1.00 80.56 269 ALA A O 1
ATOM 2124 N N . HIS A 1 270 ? 41.262 -0.965 -38.004 1.00 79.12 270 HIS A N 1
ATOM 2125 C CA . HIS A 1 270 ? 40.415 -0.401 -36.941 1.00 79.12 270 HIS A CA 1
ATOM 2126 C C . HIS A 1 270 ? 39.015 -1.021 -36.882 1.00 79.12 270 HIS A C 1
ATOM 2128 O O . HIS A 1 270 ? 38.364 -0.950 -35.845 1.00 79.12 270 HIS A O 1
ATOM 2134 N N . MET A 1 271 ? 38.538 -1.648 -37.960 1.00 82.19 271 MET A N 1
ATOM 2135 C CA . MET A 1 271 ? 37.237 -2.311 -37.961 1.00 82.19 271 MET A CA 1
ATOM 2136 C C . MET A 1 271 ? 37.365 -3.789 -37.573 1.00 82.19 271 MET A C 1
ATOM 2138 O O . MET A 1 271 ? 37.697 -4.644 -38.394 1.00 82.19 271 MET A O 1
ATOM 2142 N N . LYS A 1 272 ? 37.073 -4.105 -36.309 1.00 80.12 272 LYS A N 1
ATOM 2143 C CA . LYS A 1 272 ? 37.146 -5.472 -35.772 1.00 80.12 272 LYS A CA 1
ATOM 2144 C C . LYS A 1 272 ? 35.801 -6.197 -35.844 1.00 80.12 272 LYS A C 1
ATOM 2146 O O . LYS A 1 272 ? 35.098 -6.337 -34.847 1.00 80.12 272 LYS A O 1
ATOM 2151 N N . LEU A 1 273 ? 35.457 -6.723 -37.018 1.00 80.00 273 LEU A N 1
ATOM 2152 C CA . LEU A 1 273 ? 34.196 -7.460 -37.217 1.00 80.00 273 LEU A CA 1
ATOM 2153 C C . LEU A 1 273 ? 34.068 -8.714 -36.334 1.00 80.00 273 LEU A C 1
ATOM 2155 O O . LEU A 1 273 ? 32.969 -9.067 -35.921 1.00 80.00 273 LEU A O 1
ATOM 2159 N N . LYS A 1 274 ? 35.192 -9.340 -35.963 1.00 81.06 274 LYS A N 1
ATOM 2160 C CA . LYS A 1 274 ? 35.217 -10.529 -35.096 1.00 81.06 274 LYS A CA 1
ATOM 2161 C C . LYS A 1 274 ? 34.552 -10.304 -33.728 1.00 81.06 274 LYS A C 1
ATOM 2163 O O . LYS A 1 274 ? 34.011 -11.246 -33.156 1.00 81.06 274 LYS A O 1
ATOM 2168 N N . GLU A 1 275 ? 34.576 -9.082 -33.198 1.00 82.06 275 GLU A N 1
ATOM 2169 C CA . GLU A 1 275 ? 33.954 -8.790 -31.900 1.00 82.06 275 GLU A CA 1
ATOM 2170 C C . GLU A 1 275 ? 32.430 -8.928 -31.941 1.00 82.06 275 GLU A C 1
ATOM 2172 O O . GLU A 1 275 ? 31.821 -9.329 -30.949 1.00 82.06 275 GLU A O 1
ATOM 2177 N N . GLN A 1 276 ? 31.816 -8.676 -33.099 1.00 85.62 276 GLN A N 1
ATOM 2178 C CA . GLN A 1 276 ? 30.385 -8.880 -33.307 1.00 85.62 276 GLN A CA 1
ATOM 2179 C C . GLN A 1 276 ? 30.014 -10.367 -33.225 1.00 85.62 276 GLN A C 1
ATOM 2181 O O . GLN A 1 276 ? 29.034 -10.707 -32.565 1.00 85.62 276 GLN A O 1
ATOM 2186 N N . ASP A 1 277 ? 30.822 -11.257 -33.811 1.00 87.50 277 ASP A N 1
ATOM 2187 C CA . ASP A 1 277 ? 30.612 -12.712 -33.732 1.00 87.50 277 ASP A CA 1
ATOM 2188 C C . ASP A 1 277 ? 30.799 -13.252 -32.310 1.00 87.50 277 ASP A C 1
ATOM 2190 O O . ASP A 1 277 ? 30.166 -14.228 -31.906 1.00 87.50 277 ASP A O 1
ATOM 2194 N N . GLU A 1 278 ? 31.718 -12.664 -31.543 1.00 89.88 278 GLU A N 1
ATOM 2195 C CA . GLU A 1 278 ? 31.913 -13.013 -30.135 1.00 89.88 278 GLU A CA 1
ATOM 2196 C C . GLU A 1 278 ? 30.750 -12.526 -29.266 1.00 89.88 278 GLU A C 1
ATOM 2198 O O . GLU A 1 278 ? 30.304 -13.264 -28.390 1.00 89.88 278 GLU A O 1
ATOM 2203 N N . ALA A 1 279 ? 30.231 -11.322 -29.525 1.00 92.00 279 ALA A N 1
ATOM 2204 C CA . ALA A 1 279 ? 29.029 -10.825 -28.864 1.00 92.00 279 ALA A CA 1
ATOM 2205 C C . ALA A 1 279 ? 27.809 -11.689 -29.197 1.00 92.00 279 ALA A C 1
ATOM 2207 O O . ALA A 1 279 ? 27.058 -12.038 -28.294 1.00 92.00 279 ALA A O 1
ATOM 2208 N N . LEU A 1 280 ? 27.633 -12.086 -30.462 1.00 92.62 280 LEU A N 1
ATOM 2209 C CA . LEU A 1 280 ? 26.534 -12.961 -30.870 1.00 92.62 280 LEU A CA 1
ATOM 2210 C C . LEU A 1 280 ? 26.600 -14.319 -30.160 1.00 92.62 280 LEU A C 1
ATOM 2212 O O . LEU A 1 280 ? 25.590 -14.757 -29.619 1.00 92.62 280 LEU A O 1
ATOM 2216 N N . ARG A 1 281 ? 27.787 -14.935 -30.082 1.00 93.44 281 ARG A N 1
ATOM 2217 C CA . ARG A 1 281 ? 27.996 -16.177 -29.318 1.00 93.44 281 ARG A CA 1
ATOM 2218 C C . ARG A 1 281 ? 27.657 -16.013 -27.837 1.00 93.44 281 ARG A C 1
ATOM 2220 O O . ARG A 1 281 ? 26.924 -16.828 -27.294 1.00 93.44 281 ARG A O 1
ATOM 2227 N N . ALA A 1 282 ? 28.115 -14.930 -27.206 1.00 93.38 282 ALA A N 1
ATOM 2228 C CA . ALA A 1 282 ? 27.767 -14.643 -25.814 1.00 93.38 282 ALA A CA 1
ATOM 2229 C C . ALA A 1 282 ? 26.251 -14.453 -25.613 1.00 93.38 282 ALA A C 1
ATOM 2231 O O . ALA A 1 282 ? 25.709 -14.851 -24.587 1.00 93.38 282 ALA A O 1
ATOM 2232 N N . ILE A 1 283 ? 25.550 -13.868 -26.592 1.00 93.31 283 ILE A N 1
ATOM 2233 C CA . ILE A 1 283 ? 24.088 -13.723 -26.566 1.00 93.31 283 ILE A CA 1
ATOM 2234 C C . ILE A 1 283 ? 23.388 -15.078 -26.737 1.00 93.31 283 ILE A C 1
ATOM 2236 O O . ILE A 1 283 ? 22.362 -15.308 -26.106 1.00 93.31 283 ILE A O 1
ATOM 2240 N N . GLU A 1 284 ? 23.904 -15.980 -27.572 1.00 93.81 284 GLU A N 1
ATOM 2241 C CA . GLU A 1 284 ? 23.327 -17.321 -27.758 1.00 93.81 284 GLU A CA 1
ATOM 2242 C C . GLU A 1 284 ? 23.357 -18.162 -26.476 1.00 93.81 284 GLU A C 1
ATOM 2244 O O . GLU A 1 284 ? 22.424 -18.933 -26.236 1.00 93.81 284 GLU A O 1
ATOM 2249 N N . ASP A 1 285 ? 24.360 -17.949 -25.622 1.00 92.75 285 ASP A N 1
ATOM 2250 C CA . ASP A 1 285 ? 24.486 -18.621 -24.326 1.00 92.75 285 ASP A CA 1
ATOM 2251 C C . ASP A 1 285 ? 23.432 -18.168 -23.291 1.00 92.75 285 ASP A C 1
ATOM 2253 O O . ASP A 1 285 ? 23.174 -18.888 -22.322 1.00 92.75 285 ASP A O 1
ATOM 2257 N N . VAL A 1 286 ? 22.787 -17.007 -23.483 1.00 89.44 286 VAL A N 1
ATOM 2258 C CA . VAL A 1 286 ? 21.707 -16.501 -22.611 1.00 89.44 286 VAL A CA 1
ATOM 2259 C C . VAL A 1 286 ? 20.481 -17.398 -22.740 1.00 89.44 286 VAL A C 1
ATOM 2261 O O . VAL A 1 286 ? 19.951 -17.526 -23.841 1.00 89.44 286 VAL A O 1
ATOM 2264 N N . LYS A 1 287 ? 19.979 -17.993 -21.652 1.00 87.44 287 LYS A N 1
ATOM 2265 C CA . LYS A 1 287 ? 18.834 -18.930 -21.687 1.00 87.44 287 LYS A CA 1
ATOM 2266 C C . LYS A 1 287 ? 17.489 -18.216 -21.836 1.00 87.44 287 LYS A C 1
ATOM 2268 O O . LYS A 1 287 ? 16.589 -18.751 -22.482 1.00 87.44 287 LYS A O 1
ATOM 2273 N N . THR A 1 288 ? 17.354 -17.025 -21.262 1.00 83.19 288 THR A N 1
ATOM 2274 C CA . THR A 1 288 ? 16.119 -16.228 -21.279 1.00 83.19 288 THR A CA 1
ATOM 2275 C C . THR A 1 288 ? 15.847 -15.655 -22.671 1.00 83.19 288 THR A C 1
ATOM 2277 O O . THR A 1 288 ? 16.543 -14.752 -23.136 1.00 83.19 288 THR A O 1
ATOM 2280 N N . GLU A 1 289 ? 14.800 -16.150 -23.338 1.00 86.56 289 GLU A N 1
ATOM 2281 C CA . GLU A 1 289 ? 14.519 -15.834 -24.747 1.00 86.56 289 GLU A CA 1
ATOM 2282 C C . GLU A 1 289 ? 14.225 -14.346 -24.993 1.00 86.56 289 GLU A C 1
ATOM 2284 O O . GLU A 1 289 ? 14.725 -13.765 -25.954 1.00 86.56 289 GLU A O 1
ATOM 2289 N N . SER A 1 290 ? 13.460 -13.698 -24.110 1.00 81.75 290 SER A N 1
ATOM 2290 C CA . SER A 1 290 ? 13.118 -12.275 -24.240 1.00 81.75 290 SER A CA 1
ATOM 2291 C C . SER A 1 290 ? 14.355 -11.375 -24.155 1.00 81.75 290 SER A C 1
ATOM 2293 O O . SER A 1 290 ? 14.508 -10.446 -24.951 1.00 81.75 290 SER A O 1
ATOM 2295 N N . LEU A 1 291 ? 15.278 -11.665 -23.234 1.00 82.69 291 LEU A N 1
ATOM 2296 C CA . LEU A 1 291 ? 16.524 -10.915 -23.118 1.00 82.69 291 LEU A CA 1
ATOM 2297 C C . LEU A 1 291 ? 17.472 -11.221 -24.278 1.00 82.69 291 LEU A C 1
ATOM 2299 O O . LEU A 1 291 ? 18.058 -10.295 -24.838 1.00 82.69 291 LEU A O 1
ATOM 2303 N N . ARG A 1 292 ? 17.584 -12.492 -24.679 1.00 90.25 292 ARG A N 1
ATOM 2304 C CA . ARG A 1 292 ? 18.344 -12.895 -25.867 1.00 90.25 292 ARG A CA 1
ATOM 2305 C C . ARG A 1 292 ? 17.883 -12.105 -27.093 1.00 90.25 292 ARG A C 1
ATOM 2307 O O . ARG A 1 292 ? 18.716 -11.534 -27.794 1.00 90.25 292 ARG A O 1
ATOM 2314 N N . ALA A 1 293 ? 16.573 -12.011 -27.322 1.00 88.44 293 ALA A N 1
ATOM 2315 C CA . ALA A 1 293 ? 15.995 -11.224 -28.410 1.00 88.44 293 ALA A CA 1
ATOM 2316 C C . ALA A 1 293 ? 16.324 -9.724 -28.289 1.00 88.44 293 ALA A C 1
ATOM 2318 O O . ALA A 1 293 ? 16.757 -9.115 -29.267 1.00 88.44 293 ALA A O 1
ATOM 2319 N N . ASN A 1 294 ? 16.205 -9.138 -27.092 1.00 87.06 294 ASN A N 1
ATOM 2320 C CA . ASN A 1 294 ? 16.555 -7.732 -26.850 1.00 87.06 294 ASN A CA 1
ATOM 2321 C C . ASN A 1 294 ? 18.041 -7.433 -27.106 1.00 87.06 294 ASN A C 1
ATOM 2323 O O . ASN A 1 294 ? 18.371 -6.410 -27.707 1.00 87.06 294 ASN A O 1
ATOM 2327 N N . LEU A 1 295 ? 18.950 -8.316 -26.681 1.00 90.06 295 LEU A N 1
ATOM 2328 C CA . LEU A 1 295 ? 20.386 -8.166 -26.926 1.00 90.06 295 LEU A CA 1
ATOM 2329 C C . LEU A 1 295 ? 20.722 -8.318 -28.415 1.00 90.06 295 LEU A C 1
ATOM 2331 O O . LEU A 1 295 ? 21.528 -7.539 -28.925 1.00 90.06 295 LEU A O 1
ATOM 2335 N N . LYS A 1 296 ? 20.070 -9.251 -29.130 1.00 92.81 296 LYS A N 1
ATOM 2336 C CA . LYS A 1 296 ? 20.192 -9.374 -30.595 1.00 92.81 296 LYS A CA 1
ATOM 2337 C C . LYS A 1 296 ? 19.739 -8.097 -31.300 1.00 92.81 296 LYS A C 1
ATOM 2339 O O . LYS A 1 296 ? 20.501 -7.550 -32.091 1.00 92.81 296 LYS A O 1
ATOM 2344 N N . ALA A 1 297 ? 18.572 -7.563 -30.942 1.00 89.56 297 ALA A N 1
ATOM 2345 C CA . ALA A 1 297 ? 18.075 -6.302 -31.492 1.00 89.56 297 ALA A CA 1
ATOM 2346 C C . ALA A 1 297 ? 19.021 -5.123 -31.189 1.00 89.56 297 ALA A C 1
ATOM 2348 O O . ALA A 1 297 ? 19.262 -4.274 -32.046 1.00 89.56 297 ALA A O 1
ATOM 2349 N N . GLY A 1 298 ? 19.609 -5.082 -29.988 1.00 89.50 298 GLY A N 1
ATOM 2350 C CA . GLY A 1 298 ? 20.626 -4.093 -29.625 1.00 89.50 298 GLY A CA 1
ATOM 2351 C C . GLY A 1 298 ? 21.900 -4.205 -30.470 1.00 89.50 298 GLY A C 1
ATOM 2352 O O . GLY A 1 298 ? 22.444 -3.185 -30.898 1.00 89.50 298 GLY A O 1
ATOM 2353 N N . LEU A 1 299 ? 22.357 -5.430 -30.746 1.00 91.06 299 LEU A N 1
ATOM 2354 C CA . LEU A 1 299 ? 23.516 -5.691 -31.603 1.00 91.06 299 LEU A CA 1
ATOM 2355 C C . LEU A 1 299 ? 23.238 -5.272 -33.055 1.00 91.06 299 LEU A C 1
ATOM 2357 O O . LEU A 1 299 ? 24.056 -4.582 -33.664 1.00 91.06 299 LEU A O 1
ATOM 2361 N N . GLU A 1 300 ? 22.061 -5.613 -33.582 1.00 89.56 300 GLU A N 1
ATOM 2362 C CA . GLU A 1 300 ? 21.596 -5.198 -34.912 1.00 89.56 300 GLU A CA 1
ATOM 2363 C C . GLU A 1 300 ? 21.486 -3.674 -35.034 1.00 89.56 300 GLU A C 1
ATOM 2365 O O . GLU A 1 300 ? 21.933 -3.095 -36.027 1.00 89.56 300 GLU A O 1
ATOM 2370 N N . LEU A 1 301 ? 20.960 -3.000 -34.006 1.00 89.00 301 LEU A N 1
ATOM 2371 C CA . LEU A 1 301 ? 20.877 -1.542 -33.968 1.00 89.00 301 LEU A CA 1
ATOM 2372 C C . LEU A 1 301 ? 22.268 -0.904 -34.030 1.00 89.00 301 LEU A C 1
ATOM 2374 O O . LEU A 1 301 ? 22.478 0.025 -34.811 1.00 89.00 301 LEU A O 1
ATOM 2378 N N . LYS A 1 302 ? 23.240 -1.419 -33.264 1.00 88.00 302 LYS A N 1
ATOM 2379 C CA . LYS A 1 302 ? 24.626 -0.926 -33.315 1.00 88.00 302 LYS A CA 1
ATOM 2380 C C . LYS A 1 302 ? 25.253 -1.140 -34.688 1.00 88.00 302 LYS A C 1
ATOM 2382 O O . LYS A 1 302 ? 25.932 -0.240 -35.187 1.00 88.00 302 LYS A O 1
ATOM 2387 N N . ALA A 1 303 ? 25.000 -2.285 -35.321 1.00 86.00 303 ALA A N 1
ATOM 2388 C CA . ALA A 1 303 ? 25.468 -2.551 -36.679 1.00 86.00 303 ALA A CA 1
ATOM 2389 C C . ALA A 1 303 ? 24.858 -1.552 -37.678 1.00 86.00 303 ALA A C 1
ATOM 2391 O O . ALA A 1 303 ? 25.587 -0.954 -38.476 1.00 86.00 303 ALA A O 1
ATOM 2392 N N . LYS A 1 304 ? 23.547 -1.287 -37.586 1.00 85.88 304 LYS A N 1
ATOM 2393 C CA . LYS A 1 304 ? 22.845 -0.299 -38.422 1.00 85.88 304 LYS A CA 1
ATOM 2394 C C . LYS A 1 304 ? 23.387 1.120 -38.222 1.00 85.88 304 LYS A C 1
ATOM 2396 O O . LYS A 1 304 ? 23.654 1.810 -39.206 1.00 85.88 304 LYS A O 1
ATOM 2401 N N . GLU A 1 305 ? 23.606 1.545 -36.977 1.00 84.62 305 GLU A N 1
ATOM 2402 C CA . GLU A 1 305 ? 24.225 2.838 -36.651 1.00 84.62 305 GLU A CA 1
ATOM 2403 C C . GLU A 1 305 ? 25.610 2.967 -37.303 1.00 84.62 305 GLU A C 1
ATOM 2405 O O . GLU A 1 305 ? 25.873 3.949 -37.999 1.00 84.62 305 GLU A O 1
ATOM 2410 N N . CYS A 1 306 ? 26.468 1.953 -37.159 1.00 85.06 306 CYS A N 1
ATOM 2411 C CA . CYS A 1 306 ? 27.800 1.929 -37.766 1.00 85.06 306 CYS A CA 1
ATOM 2412 C C . CYS A 1 306 ? 27.739 2.043 -39.297 1.00 85.06 306 CYS A C 1
ATOM 2414 O O . CYS A 1 306 ? 28.405 2.902 -39.884 1.00 85.06 306 CYS A O 1
ATOM 2416 N N . LYS A 1 307 ? 26.876 1.254 -39.954 1.00 85.88 307 LYS A N 1
ATOM 2417 C CA . LYS A 1 307 ? 26.692 1.328 -41.411 1.00 85.88 307 LYS A CA 1
ATOM 2418 C C . LYS A 1 307 ? 26.172 2.698 -41.869 1.00 85.88 307 LYS A C 1
ATOM 2420 O O . LYS A 1 307 ? 26.626 3.215 -42.888 1.00 85.88 307 LYS A O 1
ATOM 2425 N N . SER A 1 308 ? 25.277 3.328 -41.106 1.00 82.19 308 SER A N 1
ATOM 2426 C CA . SER A 1 308 ? 24.769 4.673 -41.423 1.00 82.19 308 SER A CA 1
ATOM 2427 C C . SER A 1 308 ? 25.857 5.755 -41.341 1.00 82.19 308 SER A C 1
ATOM 2429 O O . SER A 1 308 ? 25.908 6.659 -42.178 1.00 82.19 308 SER A O 1
ATOM 2431 N N . VAL A 1 309 ? 26.767 5.642 -40.365 1.00 81.06 309 VAL A N 1
ATOM 2432 C CA . VAL A 1 309 ? 27.917 6.545 -40.208 1.00 81.06 309 VAL A CA 1
ATOM 2433 C C . VAL A 1 309 ? 28.898 6.356 -41.363 1.00 81.06 309 VAL A C 1
ATOM 2435 O O . VAL A 1 309 ? 29.306 7.344 -41.973 1.00 81.06 309 VAL A O 1
ATOM 2438 N N . LEU A 1 310 ? 29.205 5.106 -41.723 1.00 82.25 310 LEU A N 1
ATOM 2439 C CA . LEU A 1 310 ? 30.026 4.777 -42.892 1.00 82.25 310 LEU A CA 1
ATOM 2440 C C . LEU A 1 310 ? 29.459 5.391 -44.177 1.00 82.25 310 LEU A C 1
ATOM 2442 O O . LEU A 1 310 ? 30.176 6.092 -44.890 1.00 82.25 310 LEU A O 1
ATOM 2446 N N . ARG A 1 311 ? 28.156 5.211 -44.431 1.00 83.19 311 ARG A N 1
ATOM 2447 C CA . ARG A 1 311 ? 27.472 5.774 -45.606 1.00 83.19 311 ARG A CA 1
ATOM 2448 C C . ARG A 1 311 ? 27.604 7.285 -45.708 1.00 83.19 311 ARG A C 1
ATOM 2450 O O . ARG A 1 311 ? 27.881 7.811 -46.784 1.00 83.19 311 ARG A O 1
ATOM 2457 N N . ARG A 1 312 ? 27.446 7.987 -44.588 1.00 78.44 312 ARG A N 1
ATOM 2458 C CA . ARG A 1 312 ? 27.563 9.448 -44.546 1.00 78.44 312 ARG A CA 1
ATOM 2459 C C . ARG A 1 312 ? 28.992 9.927 -44.805 1.00 78.44 312 ARG A C 1
ATOM 2461 O O . ARG A 1 312 ? 29.184 10.921 -45.501 1.00 78.44 312 ARG A O 1
ATOM 2468 N N . LEU A 1 313 ? 29.984 9.258 -44.220 1.00 77.88 313 LEU A N 1
ATOM 2469 C CA . LEU A 1 313 ? 31.373 9.724 -44.234 1.00 77.88 313 LEU A CA 1
ATOM 2470 C C . LEU A 1 313 ? 32.111 9.362 -45.531 1.00 77.88 313 LEU A C 1
ATOM 2472 O O . LEU A 1 313 ? 32.895 10.172 -46.019 1.00 77.88 313 LEU A O 1
ATOM 2476 N N . CYS A 1 314 ? 31.820 8.211 -46.143 1.00 78.50 314 CYS A N 1
ATOM 2477 C CA . CYS A 1 314 ? 32.466 7.765 -47.387 1.00 78.50 314 CYS A CA 1
ATOM 2478 C C . CYS A 1 314 ? 31.959 8.471 -48.662 1.00 78.50 314 CYS A C 1
ATOM 2480 O O . CYS A 1 314 ? 32.464 8.203 -49.750 1.00 78.50 314 CYS A O 1
ATOM 2482 N N . ARG A 1 315 ? 30.991 9.392 -48.546 1.00 74.69 315 ARG A N 1
ATOM 2483 C CA . ARG A 1 315 ? 30.519 10.252 -49.650 1.00 74.69 315 ARG A CA 1
ATOM 2484 C C . ARG A 1 315 ? 31.411 11.447 -49.953 1.00 74.69 315 ARG A C 1
ATOM 2486 O O . ARG A 1 315 ? 31.280 12.053 -51.013 1.00 74.69 315 ARG A O 1
ATOM 2493 N N . LYS A 1 316 ? 32.302 11.806 -49.033 1.00 72.12 316 LYS A N 1
ATOM 2494 C CA . LYS A 1 316 ? 33.249 12.906 -49.217 1.00 72.12 316 LYS A CA 1
ATOM 2495 C C . LYS A 1 316 ? 34.643 12.356 -49.524 1.00 72.12 316 LYS A C 1
ATOM 2497 O O . LYS A 1 316 ? 34.968 11.258 -49.068 1.00 72.12 316 LYS A O 1
ATOM 2502 N N . PRO A 1 317 ? 35.483 13.107 -50.259 1.00 69.81 317 PRO A N 1
ATOM 2503 C CA . PRO A 1 317 ? 36.895 12.773 -50.393 1.00 69.81 317 PRO A CA 1
ATOM 2504 C C . PRO A 1 317 ? 37.527 12.580 -49.012 1.00 69.81 317 PRO A C 1
ATOM 2506 O O . PRO A 1 317 ? 37.385 13.429 -48.134 1.00 69.81 317 PRO A O 1
ATOM 2509 N N . ILE A 1 318 ? 38.205 11.449 -48.813 1.00 72.56 318 ILE A N 1
ATOM 2510 C CA . ILE A 1 318 ? 38.763 11.095 -47.505 1.00 72.56 318 ILE A CA 1
ATOM 2511 C C . ILE A 1 318 ? 40.110 11.788 -47.323 1.00 72.56 318 ILE A C 1
ATOM 2513 O O . ILE A 1 318 ? 41.157 11.265 -47.718 1.00 72.56 318 ILE A O 1
ATOM 2517 N N . ASP A 1 319 ? 40.071 12.966 -46.708 1.00 74.50 319 ASP A N 1
ATOM 2518 C CA . ASP A 1 319 ? 41.250 13.625 -46.155 1.00 74.50 319 ASP A CA 1
ATOM 2519 C C . ASP A 1 319 ? 41.615 13.060 -44.765 1.00 74.50 319 ASP A C 1
ATOM 2521 O O . ASP A 1 319 ? 41.067 12.058 -44.291 1.00 74.50 319 ASP A O 1
ATOM 2525 N N . LYS A 1 320 ? 42.603 13.679 -44.115 1.00 72.75 320 LYS A N 1
ATOM 2526 C CA . LYS A 1 320 ? 43.077 13.248 -42.798 1.00 72.75 320 LYS A CA 1
ATOM 2527 C C . LYS A 1 320 ? 42.018 13.424 -41.699 1.00 72.75 320 LYS A C 1
ATOM 2529 O O . LYS A 1 320 ? 41.883 12.540 -40.865 1.00 72.75 320 LYS A O 1
ATOM 2534 N N . GLU A 1 321 ? 41.274 14.525 -41.705 1.00 74.88 321 GLU A N 1
ATOM 2535 C CA . GLU A 1 321 ? 40.274 14.832 -40.674 1.00 74.88 321 GLU A CA 1
ATOM 2536 C C . GLU A 1 321 ? 39.076 13.880 -40.774 1.00 74.88 321 GLU A C 1
ATOM 2538 O O . GLU A 1 321 ? 38.648 13.294 -39.780 1.00 74.88 321 GLU A O 1
ATOM 2543 N N . HIS A 1 322 ? 38.602 13.620 -41.995 1.00 78.00 322 HIS A N 1
ATOM 2544 C CA . HIS A 1 322 ? 37.536 12.650 -42.248 1.00 78.00 322 HIS A CA 1
ATOM 2545 C C . HIS A 1 322 ? 37.940 11.231 -41.830 1.00 78.00 322 HIS A C 1
ATOM 2547 O O . HIS A 1 322 ? 37.115 10.482 -41.304 1.00 78.00 322 HIS A O 1
ATOM 2553 N N . ARG A 1 323 ? 39.212 10.858 -42.023 1.00 76.12 323 ARG A N 1
ATOM 2554 C CA . ARG A 1 323 ? 39.742 9.560 -41.588 1.00 76.12 323 ARG A CA 1
ATOM 2555 C C . ARG A 1 323 ? 39.672 9.393 -40.070 1.00 76.12 323 ARG A C 1
ATOM 2557 O O . ARG A 1 323 ? 39.229 8.342 -39.610 1.00 76.12 323 ARG A O 1
ATOM 2564 N N . ASP A 1 324 ? 40.084 10.405 -39.311 1.00 78.44 324 ASP A N 1
ATOM 2565 C CA . ASP A 1 324 ? 40.091 10.346 -37.846 1.00 78.44 324 ASP A CA 1
ATOM 2566 C C . ASP A 1 324 ? 38.657 10.214 -37.292 1.00 78.44 324 ASP A C 1
ATOM 2568 O O . ASP A 1 324 ? 38.413 9.411 -36.391 1.00 78.44 324 ASP A O 1
ATOM 2572 N N . ILE A 1 325 ? 37.682 10.895 -37.907 1.00 80.56 325 ILE A N 1
ATOM 2573 C CA . ILE A 1 325 ? 36.253 10.781 -37.558 1.00 80.56 325 ILE A CA 1
ATOM 2574 C C . ILE A 1 325 ? 35.712 9.366 -37.826 1.00 80.56 325 ILE A C 1
ATOM 2576 O O . ILE A 1 325 ? 34.966 8.824 -37.007 1.00 80.56 325 ILE A O 1
ATOM 2580 N N . ILE A 1 326 ? 36.082 8.746 -38.954 1.00 77.81 326 ILE A N 1
ATOM 2581 C CA . ILE A 1 326 ? 35.681 7.363 -39.272 1.00 77.81 326 ILE A CA 1
ATOM 2582 C C . ILE A 1 326 ? 36.239 6.392 -38.223 1.00 77.81 326 ILE A C 1
ATOM 2584 O O . ILE A 1 326 ? 35.503 5.545 -37.715 1.00 77.81 326 ILE A O 1
ATOM 2588 N N . ILE A 1 327 ? 37.516 6.542 -37.856 1.00 80.06 327 ILE A N 1
ATOM 2589 C CA . ILE A 1 327 ? 38.163 5.702 -36.839 1.00 80.06 327 ILE A CA 1
ATOM 2590 C C . ILE A 1 327 ? 37.497 5.885 -35.468 1.00 80.06 327 ILE A C 1
ATOM 2592 O O . ILE A 1 327 ? 37.222 4.901 -34.783 1.00 80.06 327 ILE A O 1
ATOM 2596 N N . GLU A 1 328 ? 37.175 7.118 -35.067 1.00 81.44 328 GLU A N 1
ATOM 2597 C CA . GLU A 1 328 ? 36.430 7.370 -33.827 1.00 81.44 328 GLU A CA 1
ATOM 2598 C C . GLU A 1 328 ? 35.050 6.690 -33.847 1.00 81.44 328 GLU A C 1
ATOM 2600 O O . GLU A 1 328 ? 34.618 6.116 -32.843 1.00 81.44 328 GLU A O 1
ATOM 2605 N N . GLY A 1 329 ? 34.372 6.703 -34.999 1.00 81.56 329 GLY A N 1
ATOM 2606 C CA . GLY A 1 329 ? 33.126 5.971 -35.222 1.00 81.56 329 GLY A CA 1
ATOM 2607 C C . GLY A 1 329 ? 33.277 4.463 -35.008 1.00 81.56 329 GLY A C 1
ATOM 2608 O O . GLY A 1 329 ? 32.460 3.864 -34.305 1.00 81.56 329 GLY A O 1
ATOM 2609 N N . PHE A 1 330 ? 34.344 3.858 -35.537 1.00 83.19 330 PHE A N 1
ATOM 2610 C CA . PHE A 1 330 ? 34.648 2.440 -35.314 1.00 83.19 330 PHE A CA 1
ATOM 2611 C C . PHE A 1 330 ? 34.933 2.125 -33.849 1.00 83.19 330 PHE A C 1
ATOM 2613 O O . PHE A 1 330 ? 34.360 1.177 -33.321 1.00 83.19 330 PHE A O 1
ATOM 2620 N N . ASN A 1 331 ? 35.710 2.958 -33.157 1.00 83.62 331 ASN A N 1
ATOM 2621 C CA . ASN A 1 331 ? 35.978 2.769 -31.730 1.00 83.62 331 ASN A CA 1
ATOM 2622 C C . ASN A 1 331 ? 34.689 2.839 -30.889 1.00 83.62 331 ASN A C 1
ATOM 2624 O O . ASN A 1 331 ? 34.518 2.076 -29.939 1.00 83.62 331 ASN A O 1
ATOM 2628 N N . LYS A 1 332 ? 33.750 3.732 -31.238 1.00 84.94 332 LYS A N 1
ATOM 2629 C CA . LYS A 1 332 ? 32.430 3.810 -30.582 1.00 84.94 332 LYS A CA 1
ATOM 2630 C C . LYS A 1 332 ? 31.579 2.570 -30.850 1.00 84.94 332 LYS A C 1
ATOM 2632 O O . LYS A 1 332 ? 30.899 2.102 -29.937 1.00 84.94 332 LYS A O 1
ATOM 2637 N N . TYR A 1 333 ? 31.612 2.053 -32.076 1.00 86.31 333 TYR A N 1
ATOM 2638 C CA . TYR A 1 333 ? 30.933 0.812 -32.445 1.00 86.31 333 TYR A CA 1
ATOM 2639 C C . TYR A 1 333 ? 31.497 -0.387 -31.672 1.00 86.31 333 TYR A C 1
ATOM 2641 O O . TYR A 1 333 ? 30.732 -1.099 -31.024 1.00 86.31 333 TYR A O 1
ATOM 2649 N N . GLU A 1 334 ? 32.824 -0.538 -31.656 1.00 86.06 334 GLU A N 1
ATOM 2650 C CA . GLU A 1 334 ? 33.555 -1.574 -30.915 1.00 86.06 334 GLU A CA 1
ATOM 2651 C C . GLU A 1 334 ? 33.198 -1.536 -29.422 1.00 86.06 334 GLU A C 1
ATOM 2653 O O . GLU A 1 334 ? 32.726 -2.520 -28.857 1.00 86.06 334 GLU A O 1
ATOM 2658 N N . ALA A 1 335 ? 33.276 -0.356 -28.795 1.00 87.69 335 ALA A N 1
ATOM 2659 C CA . ALA A 1 335 ? 32.874 -0.176 -27.401 1.00 87.69 335 ALA A CA 1
ATOM 2660 C C . ALA A 1 335 ? 31.390 -0.517 -27.155 1.00 87.69 335 ALA A C 1
ATOM 2662 O O . ALA A 1 335 ? 31.033 -1.007 -26.082 1.00 87.69 335 ALA A O 1
ATOM 2663 N N . GLY A 1 336 ? 30.513 -0.255 -28.129 1.00 87.94 336 GLY A N 1
ATOM 2664 C CA . GLY A 1 336 ? 29.100 -0.625 -28.081 1.00 87.94 336 GLY A CA 1
ATOM 2665 C C . GLY A 1 336 ? 28.887 -2.139 -28.103 1.00 87.94 336 GLY A C 1
ATOM 2666 O O . GLY A 1 336 ? 28.151 -2.654 -27.260 1.00 87.94 336 GLY A O 1
ATOM 2667 N N . ILE A 1 337 ? 29.561 -2.848 -29.012 1.00 90.75 337 ILE A N 1
ATOM 2668 C CA . ILE A 1 337 ? 29.527 -4.316 -29.087 1.00 90.75 337 ILE A CA 1
ATOM 2669 C C . ILE A 1 337 ? 30.098 -4.932 -27.811 1.00 90.75 337 ILE A C 1
ATOM 2671 O O . ILE A 1 337 ? 29.462 -5.805 -27.222 1.00 90.75 337 ILE A O 1
ATOM 2675 N N . ALA A 1 338 ? 31.253 -4.452 -27.347 1.00 90.06 338 ALA A N 1
ATOM 2676 C CA . ALA A 1 338 ? 31.894 -4.946 -26.134 1.00 90.06 338 ALA A CA 1
ATOM 2677 C C . ALA A 1 338 ? 30.961 -4.838 -24.918 1.00 90.06 338 ALA A C 1
ATOM 2679 O O . ALA A 1 338 ? 30.834 -5.791 -24.156 1.00 90.06 338 ALA A O 1
ATOM 2680 N N . ARG A 1 339 ? 30.225 -3.725 -24.773 1.00 88.75 339 ARG A N 1
ATOM 2681 C CA . ARG A 1 339 ? 29.212 -3.567 -23.712 1.00 88.75 339 ARG A CA 1
ATOM 2682 C C . ARG A 1 339 ? 28.081 -4.588 -23.817 1.00 88.75 339 ARG A C 1
ATOM 2684 O O . ARG A 1 339 ? 27.663 -5.119 -22.790 1.00 88.75 339 ARG A O 1
ATOM 2691 N N . ILE A 1 340 ? 27.583 -4.860 -25.026 1.00 89.94 340 ILE A N 1
ATOM 2692 C CA . ILE A 1 340 ? 26.533 -5.867 -25.252 1.00 89.94 340 ILE A CA 1
ATOM 2693 C C . ILE A 1 340 ? 27.053 -7.261 -24.888 1.00 89.94 340 ILE A C 1
ATOM 2695 O O . ILE A 1 340 ? 26.386 -7.977 -24.145 1.00 89.94 340 ILE A O 1
ATOM 2699 N N . LYS A 1 341 ? 28.265 -7.613 -25.336 1.00 92.31 341 LYS A N 1
ATOM 2700 C CA . LYS A 1 341 ? 28.934 -8.875 -24.994 1.00 92.31 341 LYS A CA 1
ATOM 2701 C C . LYS A 1 341 ? 29.088 -9.039 -23.483 1.00 92.31 341 LYS A C 1
ATOM 2703 O O . LYS A 1 341 ? 28.640 -10.040 -22.939 1.00 92.31 341 LYS A O 1
ATOM 2708 N N . THR A 1 342 ? 29.659 -8.045 -22.798 1.00 89.62 342 THR A N 1
ATOM 2709 C CA . THR A 1 342 ? 29.817 -8.071 -21.336 1.00 89.62 342 THR A CA 1
ATOM 2710 C C . THR A 1 342 ? 28.471 -8.226 -20.633 1.00 89.62 342 THR A C 1
ATOM 2712 O O . THR A 1 342 ? 28.358 -9.044 -19.729 1.00 89.62 342 THR A O 1
ATOM 2715 N N . THR A 1 343 ? 27.433 -7.519 -21.089 1.00 87.25 343 THR A N 1
ATOM 2716 C CA . THR A 1 343 ? 26.078 -7.655 -20.526 1.00 87.25 343 THR A CA 1
ATOM 2717 C C . THR A 1 343 ? 25.541 -9.081 -20.688 1.00 87.25 343 THR A C 1
ATOM 2719 O O . THR A 1 343 ? 24.974 -9.628 -19.746 1.00 87.25 343 THR A O 1
ATOM 2722 N N . ALA A 1 344 ? 25.736 -9.705 -21.856 1.00 89.12 344 ALA A N 1
ATOM 2723 C CA . ALA A 1 344 ? 25.319 -11.084 -22.106 1.00 89.12 344 ALA A CA 1
ATOM 2724 C C . ALA A 1 344 ? 26.069 -12.081 -21.203 1.00 89.12 344 ALA A C 1
ATOM 2726 O O . ALA A 1 344 ? 25.446 -12.913 -20.549 1.00 89.12 344 ALA A O 1
ATOM 2727 N N . GLU A 1 345 ? 27.395 -11.955 -21.093 1.00 89.12 345 GLU A N 1
ATOM 2728 C CA . GLU A 1 345 ? 28.225 -12.808 -20.231 1.00 89.12 345 GLU A CA 1
ATOM 2729 C C . GLU A 1 345 ? 27.867 -12.667 -18.742 1.00 89.12 345 GLU A C 1
ATOM 2731 O O . GLU A 1 345 ? 27.789 -13.661 -18.014 1.00 89.12 345 GLU A O 1
ATOM 2736 N N . GLU A 1 346 ? 27.639 -11.438 -18.272 1.00 83.50 346 GLU A N 1
ATOM 2737 C CA . GLU A 1 346 ? 27.185 -11.169 -16.905 1.00 83.50 346 GLU A CA 1
ATOM 2738 C C . GLU A 1 346 ? 25.804 -11.771 -16.645 1.00 83.50 346 GLU A C 1
ATOM 2740 O O . GLU A 1 346 ? 25.576 -12.341 -15.576 1.00 83.50 346 GLU A O 1
ATOM 2745 N N . PHE A 1 347 ? 24.908 -11.715 -17.631 1.00 84.56 347 PHE A N 1
ATOM 2746 C CA . PHE A 1 347 ? 23.593 -12.324 -17.522 1.00 84.56 347 PHE A CA 1
ATOM 2747 C C . PHE A 1 347 ? 23.666 -13.849 -17.448 1.00 84.56 347 PHE A C 1
ATOM 2749 O O . PHE A 1 347 ? 23.057 -14.430 -16.560 1.00 84.56 347 PHE A O 1
ATOM 2756 N N . VAL A 1 348 ? 24.478 -14.506 -18.280 1.00 86.50 348 VAL A N 1
ATOM 2757 C CA . VAL A 1 348 ? 24.697 -15.964 -18.195 1.00 86.50 348 VAL A CA 1
ATOM 2758 C C . VAL A 1 348 ? 25.239 -16.362 -16.819 1.00 86.50 348 VAL A C 1
ATOM 2760 O O . VAL A 1 348 ? 24.800 -17.349 -16.223 1.00 86.50 348 VAL A O 1
ATOM 2763 N N . ARG A 1 349 ? 26.187 -15.589 -16.270 1.00 81.69 349 ARG A N 1
ATOM 2764 C CA . ARG A 1 349 ? 26.676 -15.805 -14.897 1.00 81.69 349 ARG A CA 1
ATOM 2765 C C . ARG A 1 349 ? 25.549 -15.663 -13.882 1.00 81.69 349 ARG A C 1
ATOM 2767 O O . ARG A 1 349 ? 25.444 -16.500 -12.989 1.00 81.69 349 ARG A O 1
ATOM 2774 N N . PHE A 1 350 ? 24.715 -14.638 -14.027 1.00 79.81 350 PHE A N 1
ATOM 2775 C CA . PHE A 1 350 ? 23.573 -14.419 -13.154 1.00 79.81 350 PHE A CA 1
ATOM 2776 C C . PHE A 1 350 ? 22.527 -15.533 -13.268 1.00 79.81 350 PHE A C 1
ATOM 2778 O O . PHE A 1 350 ? 22.124 -16.047 -12.237 1.00 79.81 350 PHE A O 1
ATOM 2785 N N . GLU A 1 351 ? 22.145 -15.980 -14.467 1.00 81.94 351 GLU A N 1
ATOM 2786 C CA . GLU A 1 351 ? 21.210 -17.098 -14.674 1.00 81.94 351 GLU A CA 1
ATOM 2787 C C . GLU A 1 351 ? 21.703 -18.378 -13.998 1.00 81.94 351 GLU A C 1
ATOM 2789 O O . GLU A 1 351 ? 20.930 -19.095 -13.366 1.00 81.94 351 GLU A O 1
ATOM 2794 N N . ASN A 1 352 ? 23.002 -18.666 -14.103 1.00 82.62 352 ASN A N 1
ATOM 2795 C CA . ASN A 1 352 ? 23.593 -19.832 -13.452 1.00 82.62 352 ASN A CA 1
ATOM 2796 C C . ASN A 1 352 ? 23.604 -19.693 -11.922 1.00 82.62 352 ASN A C 1
ATOM 2798 O O . ASN A 1 352 ? 23.350 -20.674 -11.227 1.00 82.62 352 ASN A O 1
ATOM 2802 N N . LEU A 1 353 ? 23.858 -18.490 -11.395 1.00 77.00 353 LEU A N 1
ATOM 2803 C CA . LEU A 1 353 ? 23.761 -18.211 -9.960 1.00 77.00 353 LEU A CA 1
ATOM 2804 C C . LEU A 1 353 ? 22.313 -18.302 -9.469 1.00 77.00 353 LEU A C 1
ATOM 2806 O O . LEU A 1 353 ? 22.055 -18.970 -8.473 1.00 77.00 353 LEU A O 1
ATOM 2810 N N . TYR A 1 354 ? 21.375 -17.687 -10.184 1.00 77.69 354 TYR A N 1
ATOM 2811 C CA . TYR A 1 354 ? 19.948 -17.700 -9.888 1.00 77.69 354 TYR A CA 1
ATOM 2812 C C . TYR A 1 354 ? 19.401 -19.132 -9.870 1.00 77.69 354 TYR A C 1
ATOM 2814 O O . TYR A 1 354 ? 18.752 -19.520 -8.907 1.00 77.69 354 TYR A O 1
ATOM 2822 N N . ALA A 1 355 ? 19.759 -19.960 -10.857 1.00 80.56 355 ALA A N 1
ATOM 2823 C CA . ALA A 1 355 ? 19.386 -21.377 -10.899 1.00 80.56 355 ALA A CA 1
ATOM 2824 C C . ALA A 1 355 ? 19.999 -22.221 -9.762 1.00 80.56 355 ALA A C 1
ATOM 2826 O O . ALA A 1 355 ? 19.553 -23.341 -9.527 1.00 80.56 355 ALA A O 1
ATOM 2827 N N . SER A 1 356 ? 21.029 -21.712 -9.079 1.00 81.62 356 SER A N 1
ATOM 2828 C CA . SER A 1 356 ? 21.645 -22.354 -7.910 1.00 81.62 356 SER A CA 1
ATOM 2829 C C . SER A 1 356 ? 21.116 -21.831 -6.569 1.00 81.62 356 SER A C 1
ATOM 2831 O O . SER A 1 356 ? 21.524 -22.332 -5.519 1.00 81.62 356 SER A O 1
ATOM 2833 N N . LEU A 1 357 ? 20.236 -20.820 -6.582 1.00 81.50 357 LEU A N 1
ATOM 2834 C CA . LEU A 1 357 ? 19.622 -20.307 -5.363 1.00 81.50 357 LEU A CA 1
ATOM 2835 C C . LEU A 1 357 ? 18.648 -21.347 -4.787 1.00 81.50 357 LEU A C 1
ATOM 2837 O O . LEU A 1 357 ? 17.916 -21.980 -5.544 1.00 81.50 357 LEU A O 1
ATOM 2841 N N . PRO A 1 358 ? 18.600 -21.507 -3.453 1.00 84.31 358 PRO A N 1
ATOM 2842 C CA . PRO A 1 358 ? 17.560 -22.295 -2.806 1.00 84.31 358 PRO A CA 1
ATOM 2843 C C . PRO A 1 358 ? 16.150 -21.756 -3.107 1.00 84.31 358 PRO A C 1
ATOM 2845 O O . PRO A 1 358 ? 15.974 -20.557 -3.358 1.00 84.31 358 PRO A O 1
ATOM 2848 N N . ASP A 1 359 ? 15.149 -22.637 -3.038 1.00 83.94 359 ASP A N 1
ATOM 2849 C CA . ASP A 1 359 ? 13.760 -22.334 -3.412 1.00 83.94 359 ASP A CA 1
ATOM 2850 C C . ASP A 1 359 ? 13.198 -21.102 -2.682 1.00 83.94 359 ASP A C 1
ATOM 2852 O O . ASP A 1 359 ? 12.542 -20.264 -3.300 1.00 83.94 359 ASP A O 1
ATOM 2856 N N . ASP A 1 360 ? 13.508 -20.932 -1.393 1.00 81.06 360 ASP A N 1
ATOM 2857 C CA . ASP A 1 360 ? 13.068 -19.784 -0.592 1.00 81.06 360 ASP A CA 1
ATOM 2858 C C . ASP A 1 360 ? 13.623 -18.458 -1.131 1.00 81.06 360 ASP A C 1
ATOM 2860 O O . ASP A 1 360 ? 12.868 -17.508 -1.323 1.00 81.06 360 ASP A O 1
ATOM 2864 N N . LYS A 1 361 ? 14.918 -18.398 -1.459 1.00 85.00 361 LYS A N 1
ATOM 2865 C CA . LYS A 1 361 ? 15.555 -17.219 -2.064 1.00 85.00 361 LYS A CA 1
ATOM 2866 C C . LYS A 1 361 ? 14.988 -16.915 -3.453 1.00 85.00 361 LYS A C 1
ATOM 2868 O O . LYS A 1 361 ? 14.787 -15.744 -3.775 1.00 85.00 361 LYS A O 1
ATOM 2873 N N . SER A 1 362 ? 14.723 -17.942 -4.262 1.00 84.44 362 SER A N 1
ATOM 2874 C CA . SER A 1 362 ? 14.135 -17.764 -5.598 1.00 84.44 362 SER A CA 1
ATOM 2875 C C . SER A 1 362 ? 12.719 -17.179 -5.522 1.00 84.44 362 SER A C 1
ATOM 2877 O O . SER A 1 362 ? 12.415 -16.206 -6.214 1.00 84.44 362 SER A O 1
ATOM 2879 N N . ALA A 1 363 ? 11.896 -17.664 -4.585 1.00 86.56 363 ALA A N 1
ATOM 2880 C CA . ALA A 1 363 ? 10.544 -17.164 -4.354 1.00 86.56 363 ALA A CA 1
ATOM 2881 C C . ALA A 1 363 ? 10.529 -15.684 -3.940 1.00 86.56 363 ALA A C 1
ATOM 2883 O O . ALA A 1 363 ? 9.642 -14.937 -4.349 1.00 86.56 363 ALA A O 1
ATOM 2884 N N . VAL A 1 364 ? 11.530 -15.233 -3.175 1.00 87.38 364 VAL A N 1
ATOM 2885 C CA . VAL A 1 364 ? 11.683 -13.811 -2.833 1.00 87.38 364 VAL A CA 1
ATOM 2886 C C . VAL A 1 364 ? 11.940 -12.950 -4.067 1.00 87.38 364 VAL A C 1
ATOM 2888 O O . VAL A 1 364 ? 11.355 -11.874 -4.189 1.00 87.38 364 VAL A O 1
ATOM 2891 N N . ILE A 1 365 ? 12.801 -13.395 -4.984 1.00 87.81 365 ILE A N 1
ATOM 2892 C CA . ILE A 1 365 ? 13.086 -12.633 -6.207 1.00 87.81 365 ILE A CA 1
ATOM 2893 C C . ILE A 1 365 ? 11.830 -12.535 -7.073 1.00 87.81 365 ILE A C 1
ATOM 2895 O O . ILE A 1 365 ? 11.521 -11.447 -7.556 1.00 87.81 365 ILE A O 1
ATOM 2899 N N . GLU A 1 366 ? 11.077 -13.625 -7.211 1.00 89.31 366 GLU A N 1
ATOM 2900 C CA . GLU A 1 366 ? 9.823 -13.621 -7.973 1.00 89.31 366 GLU A CA 1
ATOM 2901 C C . GLU A 1 366 ? 8.744 -12.746 -7.331 1.00 89.31 366 GLU A C 1
ATOM 2903 O O . GLU A 1 366 ? 8.007 -12.053 -8.029 1.00 89.31 366 GLU A O 1
ATOM 2908 N N . TYR A 1 367 ? 8.698 -12.679 -6.002 1.00 89.81 367 TYR A N 1
ATOM 2909 C CA . TYR A 1 367 ? 7.838 -11.722 -5.317 1.00 89.81 367 TYR A CA 1
ATOM 2910 C C . TYR A 1 367 ? 8.250 -10.265 -5.585 1.00 89.81 367 TYR A C 1
ATOM 2912 O O . TYR A 1 367 ? 7.417 -9.409 -5.884 1.00 89.81 367 TYR A O 1
ATOM 2920 N N . ILE A 1 368 ? 9.545 -9.951 -5.493 1.00 90.12 368 ILE A N 1
ATOM 2921 C CA . ILE A 1 368 ? 10.028 -8.597 -5.795 1.00 90.12 368 ILE A CA 1
ATOM 2922 C C . ILE A 1 368 ? 9.691 -8.249 -7.247 1.00 90.12 368 ILE A C 1
ATOM 2924 O O . ILE A 1 368 ? 9.207 -7.145 -7.501 1.00 90.12 368 ILE A O 1
ATOM 2928 N N . ARG A 1 369 ? 9.879 -9.200 -8.174 1.00 92.19 369 ARG A N 1
ATOM 2929 C CA . ARG A 1 369 ? 9.483 -9.077 -9.581 1.00 92.19 369 ARG A CA 1
ATOM 2930 C C . ARG A 1 369 ? 8.007 -8.713 -9.693 1.00 92.19 369 ARG A C 1
ATOM 2932 O O . ARG A 1 369 ? 7.702 -7.716 -10.345 1.00 92.19 369 ARG A O 1
ATOM 2939 N N . SER A 1 370 ? 7.102 -9.435 -9.027 1.00 94.06 370 SER A N 1
ATOM 2940 C CA . SER A 1 370 ? 5.666 -9.130 -9.102 1.00 94.06 370 SER A CA 1
ATOM 2941 C C . SER A 1 370 ? 5.340 -7.722 -8.604 1.00 94.06 370 SER A C 1
ATOM 2943 O O . SER A 1 370 ? 4.519 -7.045 -9.204 1.00 94.06 370 SER A O 1
ATOM 2945 N N . VAL A 1 371 ? 6.030 -7.228 -7.571 1.00 92.56 371 VAL A N 1
ATOM 2946 C CA . VAL A 1 371 ? 5.801 -5.870 -7.046 1.00 92.56 371 VAL A CA 1
ATOM 2947 C C . VAL A 1 371 ? 6.312 -4.780 -7.997 1.00 92.56 371 VAL A C 1
ATOM 2949 O O . VAL A 1 371 ? 5.637 -3.775 -8.219 1.00 92.56 371 VAL A O 1
ATOM 2952 N N . VAL A 1 372 ? 7.510 -4.934 -8.568 1.00 92.00 372 VAL A N 1
ATOM 2953 C CA . VAL A 1 372 ? 8.124 -3.877 -9.401 1.00 92.00 372 VAL A CA 1
ATOM 2954 C C . VAL A 1 372 ? 7.608 -3.852 -10.843 1.00 92.00 372 VAL A C 1
ATOM 2956 O O . VAL A 1 372 ? 7.762 -2.834 -11.527 1.00 92.00 372 VAL A O 1
ATOM 2959 N N . THR A 1 373 ? 6.992 -4.946 -11.292 1.00 93.62 373 THR A N 1
ATOM 2960 C CA . THR A 1 373 ? 6.376 -5.078 -12.622 1.00 93.62 373 THR A CA 1
ATOM 2961 C C . THR A 1 373 ? 4.872 -4.779 -12.621 1.00 93.62 373 THR A C 1
ATOM 2963 O O . THR A 1 373 ? 4.316 -4.512 -13.685 1.00 93.62 373 THR A O 1
ATOM 2966 N N . ASP A 1 374 ? 4.210 -4.735 -11.457 1.00 94.38 374 ASP A N 1
ATOM 2967 C CA . ASP A 1 374 ? 2.783 -4.406 -11.358 1.00 94.38 374 ASP A CA 1
ATOM 2968 C C . ASP A 1 374 ? 2.535 -2.902 -11.597 1.00 94.38 374 ASP A C 1
ATOM 2970 O O . ASP A 1 374 ? 2.981 -2.073 -10.794 1.00 94.38 374 ASP A O 1
ATOM 2974 N N . PRO A 1 375 ? 1.811 -2.502 -12.660 1.00 92.38 375 PRO A N 1
ATOM 2975 C CA . PRO A 1 375 ? 1.524 -1.098 -12.946 1.00 92.38 375 PRO A CA 1
ATOM 2976 C C . PRO A 1 375 ? 0.581 -0.426 -11.935 1.00 92.38 375 PRO A C 1
ATOM 2978 O O . PRO A 1 375 ? 0.569 0.802 -11.869 1.00 92.38 375 PRO A O 1
ATOM 2981 N N . GLY A 1 376 ? -0.199 -1.181 -11.157 1.00 93.12 376 GLY A N 1
ATOM 2982 C CA . GLY A 1 376 ? -1.126 -0.662 -10.147 1.00 93.12 376 GLY A CA 1
ATOM 2983 C C . GLY A 1 376 ? -0.442 -0.154 -8.877 1.00 93.12 376 GLY A C 1
ATOM 2984 O O . GLY A 1 376 ? -1.005 0.671 -8.160 1.00 93.12 376 GLY A O 1
ATOM 2985 N N . ILE A 1 377 ? 0.791 -0.589 -8.605 1.00 92.44 377 ILE A N 1
ATOM 2986 C CA . ILE A 1 377 ? 1.541 -0.170 -7.416 1.00 92.44 377 ILE A CA 1
ATOM 2987 C C . ILE A 1 377 ? 2.298 1.131 -7.717 1.00 92.44 377 ILE A C 1
ATOM 2989 O O . ILE A 1 377 ? 3.150 1.181 -8.605 1.00 92.44 377 ILE A O 1
ATOM 2993 N N . GLY A 1 378 ? 2.024 2.197 -6.960 1.00 88.38 378 GLY A N 1
ATOM 2994 C CA . GLY A 1 378 ? 2.798 3.448 -6.980 1.00 88.38 378 GLY A CA 1
ATOM 2995 C C . GLY A 1 378 ? 2.731 4.272 -8.270 1.00 88.38 378 GLY A C 1
ATOM 2996 O O . GLY A 1 378 ? 3.593 5.130 -8.488 1.00 88.38 378 GLY A O 1
ATOM 2997 N N . SER A 1 379 ? 1.732 4.034 -9.126 1.00 88.62 379 SER A N 1
ATOM 2998 C CA . SER A 1 379 ? 1.501 4.822 -10.346 1.00 88.62 379 SER A CA 1
ATOM 2999 C C . SER A 1 379 ? 1.214 6.295 -10.042 1.00 88.62 379 SER A C 1
ATOM 3001 O O . SER A 1 379 ? 1.675 7.183 -10.754 1.00 88.62 379 SER A O 1
ATOM 3003 N N . ASP A 1 380 ? 0.491 6.558 -8.954 1.00 89.62 380 ASP A N 1
ATOM 3004 C CA . ASP A 1 380 ? 0.184 7.886 -8.415 1.00 89.62 380 ASP A CA 1
ATOM 3005 C C . ASP A 1 380 ? 1.436 8.647 -7.946 1.00 89.62 380 ASP A C 1
ATOM 3007 O O . ASP A 1 380 ? 1.480 9.875 -8.010 1.00 89.62 380 ASP A O 1
ATOM 3011 N N . LYS A 1 381 ? 2.481 7.919 -7.530 1.00 87.94 381 LYS A N 1
ATOM 3012 C CA . LYS A 1 381 ? 3.789 8.467 -7.135 1.00 87.94 381 LYS A CA 1
ATOM 3013 C C . LYS A 1 381 ? 4.788 8.579 -8.286 1.00 87.94 381 LYS A C 1
ATOM 3015 O O . LYS A 1 381 ? 5.914 9.026 -8.066 1.00 87.94 381 LYS A O 1
ATOM 3020 N N . GLY A 1 382 ? 4.403 8.177 -9.499 1.00 88.19 382 GLY A N 1
ATOM 3021 C CA . GLY A 1 382 ? 5.285 8.174 -10.667 1.00 88.19 382 GLY A CA 1
ATOM 3022 C C . GLY A 1 382 ? 6.422 7.151 -10.578 1.00 88.19 382 GLY A C 1
ATOM 3023 O O . GLY A 1 382 ? 7.470 7.354 -11.192 1.00 88.19 382 GLY A O 1
ATOM 3024 N N . TYR A 1 383 ? 6.254 6.075 -9.801 1.00 91.75 383 TYR A N 1
ATOM 3025 C CA . TYR A 1 383 ? 7.256 5.013 -9.702 1.00 91.75 383 TYR A CA 1
ATOM 3026 C C . TYR A 1 383 ? 7.395 4.250 -11.017 1.00 91.75 383 TYR A C 1
ATOM 3028 O O . TYR A 1 383 ? 6.422 4.029 -11.744 1.00 91.75 383 TYR A O 1
ATOM 3036 N N . LYS A 1 384 ? 8.628 3.835 -11.327 1.00 89.88 384 LYS A N 1
ATOM 3037 C CA . LYS A 1 384 ? 8.910 3.100 -12.557 1.00 89.88 384 LYS A CA 1
ATOM 3038 C C . LYS A 1 384 ? 8.258 1.721 -12.472 1.00 89.88 384 LYS A C 1
ATOM 3040 O O . LYS A 1 384 ? 8.420 1.010 -11.484 1.00 89.88 384 LYS A O 1
ATOM 3045 N N . THR A 1 385 ? 7.562 1.340 -13.536 1.00 93.12 385 THR A N 1
ATOM 3046 C CA . THR A 1 385 ? 7.112 -0.038 -13.744 1.00 93.12 385 THR A CA 1
ATOM 3047 C C . THR A 1 385 ? 8.104 -0.709 -14.676 1.00 93.12 385 THR A C 1
ATOM 3049 O O . THR A 1 385 ? 8.339 -0.223 -15.783 1.00 93.12 385 THR A O 1
ATOM 3052 N N . TYR A 1 386 ? 8.747 -1.761 -14.185 1.00 90.38 386 TYR A N 1
ATOM 3053 C CA . TYR A 1 386 ? 9.733 -2.515 -14.945 1.00 90.38 386 TYR A CA 1
ATOM 3054 C C . TYR A 1 386 ? 9.030 -3.554 -15.816 1.00 90.38 386 TYR A C 1
ATOM 3056 O O . TYR A 1 386 ? 8.045 -4.153 -15.399 1.00 90.38 386 TYR A O 1
ATOM 3064 N N . SER A 1 387 ? 9.547 -3.792 -17.015 1.00 88.00 387 SER A N 1
ATOM 3065 C CA . SER A 1 387 ? 9.294 -5.047 -17.730 1.00 88.00 387 SER A CA 1
ATOM 3066 C C . SER A 1 387 ? 10.199 -6.161 -17.191 1.00 88.00 387 SER A C 1
ATOM 3068 O O . SER A 1 387 ? 11.250 -5.870 -16.614 1.00 88.00 387 SER A O 1
ATOM 3070 N N . ASP A 1 388 ? 9.841 -7.431 -17.414 1.00 84.31 388 ASP A N 1
ATOM 3071 C CA . ASP A 1 388 ? 10.674 -8.565 -16.975 1.00 84.31 388 ASP A CA 1
ATOM 3072 C C . ASP A 1 388 ? 12.138 -8.446 -17.436 1.00 84.31 388 ASP A C 1
ATOM 3074 O O . ASP A 1 388 ? 13.026 -8.540 -16.586 1.00 84.31 388 ASP A O 1
ATOM 3078 N N . PRO A 1 389 ? 12.434 -8.117 -18.715 1.00 78.88 389 PRO A N 1
ATOM 3079 C CA . PRO A 1 389 ? 13.818 -7.970 -19.159 1.00 78.88 389 PRO A CA 1
ATOM 3080 C C . PRO A 1 389 ? 14.547 -6.790 -18.501 1.00 78.88 389 PRO A C 1
ATOM 3082 O O . PRO A 1 389 ? 15.762 -6.838 -18.309 1.00 78.88 389 PRO A O 1
ATOM 3085 N N . GLU A 1 390 ? 13.837 -5.708 -18.162 1.00 83.81 390 GLU A N 1
ATOM 3086 C CA . GLU A 1 390 ? 14.448 -4.574 -17.463 1.00 83.81 390 GLU A CA 1
ATOM 3087 C C . GLU A 1 390 ? 14.768 -4.902 -16.004 1.00 83.81 390 GLU A C 1
ATOM 3089 O O . GLU A 1 390 ? 15.798 -4.448 -15.500 1.00 83.81 390 GLU A O 1
ATOM 3094 N N . PHE A 1 391 ? 13.906 -5.667 -15.328 1.00 86.75 391 PHE A N 1
ATOM 3095 C CA . PHE A 1 391 ? 14.158 -6.128 -13.964 1.00 86.75 391 PHE A CA 1
ATOM 3096 C C . PHE A 1 391 ? 15.315 -7.131 -13.920 1.00 86.75 391 PHE A C 1
ATOM 3098 O O . PHE A 1 391 ? 16.217 -7.006 -13.096 1.00 86.75 391 PHE A O 1
ATOM 3105 N N . ASP A 1 392 ? 15.363 -8.061 -14.866 1.00 80.88 392 ASP A N 1
ATOM 3106 C CA . ASP A 1 392 ? 16.463 -9.014 -15.015 1.00 80.88 392 ASP A CA 1
ATOM 3107 C C . ASP A 1 392 ? 17.813 -8.305 -15.218 1.00 80.88 392 ASP A C 1
ATOM 3109 O O . ASP A 1 392 ? 18.804 -8.601 -14.543 1.00 80.88 392 ASP A O 1
ATOM 3113 N N . LEU A 1 393 ? 17.847 -7.281 -16.077 1.00 78.06 393 LEU A N 1
ATOM 3114 C CA . LEU A 1 393 ? 19.033 -6.444 -16.274 1.00 78.06 393 LEU A CA 1
ATOM 3115 C C . LEU A 1 393 ? 19.410 -5.655 -15.009 1.00 78.06 393 LEU A C 1
ATOM 3117 O O . LEU A 1 393 ? 20.589 -5.396 -14.751 1.00 78.06 393 LEU A O 1
ATOM 3121 N N . LEU A 1 394 ? 18.418 -5.239 -14.223 1.00 83.25 394 LEU A N 1
ATOM 3122 C CA . LEU A 1 394 ? 18.627 -4.549 -12.956 1.00 83.25 394 LEU A CA 1
ATOM 3123 C C . LEU A 1 394 ? 19.282 -5.466 -11.918 1.00 83.25 394 LEU A C 1
ATOM 3125 O O . LEU A 1 394 ? 20.219 -5.033 -11.246 1.00 83.25 394 LEU A O 1
ATOM 3129 N N . LEU A 1 395 ? 18.851 -6.726 -11.823 1.00 81.56 395 LEU A N 1
ATOM 3130 C CA . LEU A 1 395 ? 19.466 -7.717 -10.939 1.00 81.56 395 LEU A CA 1
ATOM 3131 C C . LEU A 1 395 ? 20.948 -7.928 -11.280 1.00 81.56 395 LEU A C 1
ATOM 3133 O O . LEU A 1 395 ? 21.796 -7.881 -10.386 1.00 81.56 395 LEU A O 1
ATOM 3137 N N . VAL A 1 396 ? 21.291 -8.041 -12.567 1.00 78.25 396 VAL A N 1
ATOM 3138 C CA . VAL A 1 396 ? 22.698 -8.129 -13.001 1.00 78.25 396 VAL A CA 1
ATOM 3139 C C . VAL A 1 396 ? 23.511 -6.923 -12.532 1.00 78.25 396 VAL A C 1
ATOM 3141 O O . VAL A 1 396 ? 24.569 -7.090 -11.928 1.00 78.25 396 VAL A O 1
ATOM 3144 N N . LYS A 1 397 ? 22.996 -5.704 -12.741 1.00 79.75 397 LYS A N 1
ATOM 3145 C CA . LYS A 1 397 ? 23.677 -4.458 -12.340 1.00 79.75 397 LYS A CA 1
ATOM 3146 C C . LYS A 1 397 ? 23.862 -4.326 -10.830 1.00 79.75 397 LYS A C 1
ATOM 3148 O O . LYS A 1 397 ? 24.838 -3.725 -10.383 1.00 79.75 397 LYS A O 1
ATOM 3153 N N . LEU A 1 398 ? 22.912 -4.828 -10.043 1.00 79.50 398 LEU A N 1
ATOM 3154 C CA . LEU A 1 398 ? 23.002 -4.829 -8.583 1.00 79.50 398 LEU A CA 1
ATOM 3155 C C . LEU A 1 398 ? 24.088 -5.788 -8.087 1.00 79.50 398 LEU A C 1
ATOM 3157 O O . LEU A 1 398 ? 24.774 -5.484 -7.107 1.00 79.50 398 LEU A O 1
ATOM 3161 N N . GLY A 1 399 ? 24.256 -6.916 -8.776 1.00 77.31 399 GLY A N 1
ATOM 3162 C CA . GLY A 1 399 ? 25.176 -7.976 -8.396 1.00 77.31 399 GLY A CA 1
ATOM 3163 C C . GLY A 1 399 ? 24.682 -8.798 -7.201 1.00 77.31 399 GLY A C 1
ATOM 3164 O O . GLY A 1 399 ? 23.826 -8.381 -6.415 1.00 77.31 399 GLY A O 1
ATOM 3165 N N . ILE A 1 400 ? 25.258 -9.993 -7.047 1.00 75.12 400 ILE A N 1
ATOM 3166 C CA . ILE A 1 400 ? 24.749 -11.014 -6.121 1.00 75.12 400 ILE A CA 1
ATOM 3167 C C . ILE A 1 400 ? 24.748 -10.562 -4.651 1.00 75.12 400 ILE A C 1
ATOM 3169 O O . ILE A 1 400 ? 23.757 -10.757 -3.958 1.00 75.12 400 ILE A O 1
ATOM 3173 N N . ASN A 1 401 ? 25.795 -9.869 -4.190 1.00 79.00 401 ASN A N 1
ATOM 3174 C CA . ASN A 1 401 ? 25.927 -9.459 -2.784 1.00 79.00 401 ASN A CA 1
ATOM 3175 C C . ASN A 1 401 ? 24.796 -8.516 -2.332 1.00 79.00 401 ASN A C 1
ATOM 3177 O O . ASN A 1 401 ? 24.284 -8.618 -1.215 1.00 79.00 401 ASN A O 1
ATOM 3181 N N . LYS A 1 402 ? 24.388 -7.585 -3.204 1.00 80.19 402 LYS A N 1
ATOM 3182 C CA . LYS A 1 402 ? 23.267 -6.684 -2.911 1.00 80.19 402 LYS A CA 1
ATOM 3183 C C . LYS A 1 402 ? 21.942 -7.430 -2.933 1.00 80.19 402 LYS A C 1
ATOM 3185 O O . LYS A 1 402 ? 21.121 -7.216 -2.047 1.00 80.19 402 LYS A O 1
ATOM 3190 N N . ILE A 1 403 ? 21.759 -8.327 -3.900 1.00 80.31 403 ILE A N 1
ATOM 3191 C CA . ILE A 1 403 ? 20.564 -9.169 -3.988 1.00 80.31 403 ILE A CA 1
ATOM 3192 C C . ILE A 1 403 ? 20.409 -10.013 -2.721 1.00 80.31 403 ILE A C 1
ATOM 3194 O O . ILE A 1 403 ? 19.323 -10.051 -2.157 1.00 80.31 403 ILE A O 1
ATOM 3198 N N . GLU A 1 404 ? 21.483 -10.606 -2.197 1.00 80.31 404 GLU A N 1
ATOM 3199 C CA . GLU A 1 404 ? 21.422 -11.363 -0.940 1.00 80.31 404 GLU A CA 1
ATOM 3200 C C . GLU A 1 404 ? 20.998 -10.507 0.261 1.00 80.31 404 GLU A C 1
ATOM 3202 O O . GLU A 1 404 ? 20.261 -10.978 1.131 1.00 80.31 404 GLU A O 1
ATOM 3207 N N . THR A 1 405 ? 21.411 -9.239 0.295 1.00 81.56 405 THR A N 1
ATOM 3208 C CA . THR A 1 405 ? 21.005 -8.290 1.344 1.00 81.56 405 THR A CA 1
ATOM 3209 C C . THR A 1 405 ? 19.507 -7.981 1.249 1.00 81.56 405 THR A C 1
ATOM 3211 O O . THR A 1 405 ? 18.799 -8.036 2.255 1.00 81.56 405 THR A O 1
ATOM 3214 N N . VAL A 1 406 ? 19.006 -7.732 0.033 1.00 81.31 406 VAL A N 1
ATOM 3215 C CA . VAL A 1 406 ? 17.574 -7.517 -0.244 1.00 81.31 406 VAL A CA 1
ATOM 3216 C C . VAL A 1 406 ? 16.756 -8.752 0.139 1.00 81.31 406 VAL A C 1
ATOM 3218 O O . VAL A 1 406 ? 15.748 -8.631 0.833 1.00 81.31 406 VAL A O 1
ATOM 3221 N N . ILE A 1 407 ? 17.217 -9.943 -0.257 1.00 84.50 407 ILE A N 1
ATOM 3222 C CA . ILE A 1 407 ? 16.559 -11.214 0.059 1.00 84.50 407 ILE A CA 1
ATOM 3223 C C . ILE A 1 407 ? 16.470 -11.411 1.571 1.00 84.50 407 ILE A C 1
ATOM 3225 O O . ILE A 1 407 ? 15.399 -11.719 2.084 1.00 84.50 407 ILE A O 1
ATOM 3229 N N . SER A 1 408 ? 17.565 -11.192 2.301 1.00 83.19 408 SER A N 1
ATOM 3230 C CA . SER A 1 408 ? 17.601 -11.375 3.758 1.00 83.19 408 SER A CA 1
ATOM 3231 C C . SER A 1 408 ? 16.614 -10.454 4.482 1.00 83.19 408 SER A C 1
ATOM 3233 O O . SER A 1 408 ? 15.914 -10.881 5.407 1.00 83.19 408 SER A O 1
ATOM 3235 N N . HIS A 1 409 ? 16.510 -9.197 4.041 1.00 82.25 409 HIS A N 1
ATOM 3236 C CA . HIS A 1 409 ? 15.523 -8.268 4.583 1.00 82.25 409 HIS A CA 1
ATOM 3237 C C . HIS A 1 409 ? 14.094 -8.739 4.288 1.00 82.25 409 HIS A C 1
ATOM 3239 O O . HIS A 1 409 ? 13.269 -8.820 5.199 1.00 82.25 409 HIS A O 1
ATOM 3245 N N . TYR A 1 410 ? 13.805 -9.105 3.038 1.00 84.94 410 TYR A N 1
ATOM 3246 C CA . TYR A 1 410 ? 12.476 -9.574 2.663 1.00 84.94 410 TYR A CA 1
ATOM 3247 C C . TYR A 1 410 ? 12.077 -10.851 3.409 1.00 84.94 410 TYR A C 1
ATOM 3249 O O . TYR A 1 410 ? 10.957 -10.931 3.896 1.00 84.94 410 TYR A O 1
ATOM 3257 N N . LEU A 1 411 ? 12.980 -11.823 3.581 1.00 86.31 411 LEU A N 1
ATOM 3258 C CA . LEU A 1 411 ? 12.702 -13.038 4.359 1.00 86.31 411 LEU A CA 1
ATOM 3259 C C . LEU A 1 411 ? 12.289 -12.716 5.802 1.00 86.31 411 LEU A C 1
ATOM 3261 O O . LEU A 1 411 ? 11.404 -13.372 6.355 1.00 86.31 411 LEU A O 1
ATOM 3265 N N . THR A 1 412 ? 12.877 -11.673 6.397 1.00 84.81 412 THR A N 1
ATOM 3266 C CA . THR A 1 412 ? 12.489 -11.184 7.729 1.00 84.81 412 THR A CA 1
ATOM 3267 C C . THR A 1 412 ? 11.064 -10.624 7.716 1.00 84.81 412 THR A C 1
ATOM 3269 O O . THR A 1 412 ? 10.253 -10.973 8.577 1.00 84.81 412 THR A O 1
ATOM 3272 N N . VAL A 1 413 ? 10.726 -9.809 6.710 1.00 84.75 413 VAL A N 1
ATOM 3273 C CA . VAL A 1 413 ? 9.373 -9.256 6.532 1.00 84.75 413 VAL A CA 1
ATOM 3274 C C . VAL A 1 413 ? 8.354 -10.361 6.259 1.00 84.75 413 VAL A C 1
ATOM 3276 O O . VAL A 1 413 ? 7.312 -10.394 6.905 1.00 84.75 413 VAL A O 1
ATOM 3279 N N . ALA A 1 414 ? 8.657 -11.297 5.361 1.00 85.56 414 ALA A N 1
ATOM 3280 C CA . ALA A 1 414 ? 7.798 -12.421 5.003 1.00 85.56 414 ALA A CA 1
ATOM 3281 C C . ALA A 1 414 ? 7.526 -13.334 6.205 1.00 85.56 414 ALA A C 1
ATOM 3283 O O . ALA A 1 414 ? 6.385 -13.740 6.423 1.00 85.56 414 ALA A O 1
ATOM 3284 N N . SER A 1 415 ? 8.544 -13.594 7.031 1.00 86.25 415 SER A N 1
ATOM 3285 C CA . SER A 1 415 ? 8.388 -14.350 8.279 1.00 86.25 415 SER A CA 1
ATOM 3286 C C . SER A 1 415 ? 7.480 -13.619 9.271 1.00 86.25 415 SER A C 1
ATOM 3288 O O . SER A 1 415 ? 6.577 -14.231 9.843 1.00 86.25 415 SER A O 1
ATOM 3290 N N . GLY A 1 416 ? 7.673 -12.304 9.445 1.00 88.00 416 GLY A N 1
ATOM 3291 C CA . GLY A 1 416 ? 6.797 -11.465 10.268 1.00 88.00 416 GLY A CA 1
ATOM 3292 C C . GLY A 1 416 ? 5.354 -11.474 9.760 1.00 88.00 416 GLY A C 1
ATOM 3293 O O . GLY A 1 416 ? 4.435 -11.758 10.524 1.00 88.00 416 GLY A O 1
ATOM 3294 N N . LYS A 1 417 ? 5.166 -11.276 8.452 1.00 90.00 417 LYS A N 1
ATOM 3295 C CA . LYS A 1 417 ? 3.874 -11.320 7.757 1.00 90.00 417 LYS A CA 1
ATOM 3296 C C . LYS A 1 417 ? 3.152 -12.649 7.992 1.00 90.00 417 LYS A C 1
ATOM 3298 O O . LYS A 1 417 ? 1.998 -12.647 8.413 1.00 90.00 417 LYS A O 1
ATOM 3303 N N . ALA A 1 418 ? 3.820 -13.776 7.745 1.00 90.50 418 ALA A N 1
ATOM 3304 C CA . ALA A 1 418 ? 3.235 -15.105 7.908 1.00 90.50 418 ALA A CA 1
ATOM 3305 C C . ALA A 1 418 ? 2.849 -15.384 9.369 1.00 90.50 418 ALA A C 1
ATOM 3307 O O . ALA A 1 418 ? 1.745 -15.858 9.636 1.00 90.50 418 ALA A O 1
ATOM 3308 N N . ALA A 1 419 ? 3.722 -15.032 10.320 1.00 91.94 419 ALA A N 1
ATOM 3309 C CA . ALA A 1 419 ? 3.440 -15.191 11.743 1.00 91.94 419 ALA A CA 1
ATOM 3310 C C . ALA A 1 419 ? 2.253 -14.328 12.197 1.00 91.94 419 ALA A C 1
ATOM 3312 O O . ALA A 1 419 ? 1.413 -14.807 12.954 1.00 91.94 419 ALA A O 1
ATOM 3313 N N . THR A 1 420 ? 2.160 -13.078 11.737 1.00 95.00 420 THR A N 1
ATOM 3314 C CA . THR A 1 420 ? 1.035 -12.190 12.054 1.00 95.00 420 THR A CA 1
ATOM 3315 C C . THR A 1 420 ? -0.265 -12.705 11.442 1.00 95.00 420 THR A C 1
ATOM 3317 O O . THR A 1 420 ? -1.261 -12.797 12.156 1.00 95.00 420 THR A O 1
ATOM 3320 N N . LYS A 1 421 ? -0.261 -13.116 10.166 1.00 95.38 421 LYS A N 1
ATOM 3321 C CA . LYS A 1 421 ? -1.462 -13.645 9.498 1.00 95.38 421 LYS A CA 1
ATOM 3322 C C . LYS A 1 421 ? -1.989 -14.907 10.182 1.00 95.38 421 LYS A C 1
ATOM 3324 O O . LYS A 1 421 ? -3.181 -14.978 10.448 1.00 95.38 421 LYS A O 1
ATOM 3329 N N . ALA A 1 422 ? -1.111 -15.828 10.581 1.00 95.25 422 ALA A N 1
ATOM 3330 C CA . ALA A 1 422 ? -1.510 -17.029 11.318 1.00 95.25 422 ALA A CA 1
ATOM 3331 C C . ALA A 1 422 ? -2.206 -16.716 12.659 1.00 95.25 422 ALA A C 1
ATOM 3333 O O . ALA A 1 422 ? -3.145 -17.412 13.040 1.00 95.25 422 ALA A O 1
ATOM 3334 N N . ILE A 1 423 ? -1.772 -15.668 13.373 1.00 96.38 423 ILE A N 1
ATOM 3335 C CA . ILE A 1 423 ? -2.456 -15.214 14.595 1.00 96.38 423 ILE A CA 1
ATOM 3336 C C . ILE A 1 423 ? -3.820 -14.603 14.260 1.00 96.38 423 ILE A C 1
ATOM 3338 O O . ILE A 1 423 ? -4.798 -14.935 14.924 1.00 96.38 423 ILE A O 1
ATOM 3342 N N . ILE A 1 424 ? -3.905 -13.751 13.232 1.00 95.62 424 ILE A N 1
ATOM 3343 C CA . ILE A 1 424 ? -5.170 -13.137 12.793 1.00 95.62 424 ILE A CA 1
ATOM 3344 C C . ILE A 1 424 ? -6.187 -14.212 12.390 1.00 95.62 424 ILE A C 1
ATOM 3346 O O . ILE A 1 424 ? -7.341 -14.151 12.805 1.00 95.62 424 ILE A O 1
ATOM 3350 N N . ASP A 1 425 ? -5.757 -15.239 11.657 1.00 93.75 425 ASP A N 1
ATOM 3351 C CA . ASP A 1 425 ? -6.611 -16.363 11.258 1.00 93.75 425 ASP A CA 1
ATOM 3352 C C . ASP A 1 425 ? -7.166 -17.133 12.470 1.00 93.75 425 ASP A C 1
ATOM 3354 O O . ASP A 1 425 ? -8.263 -17.690 12.408 1.00 93.75 425 ASP A O 1
ATOM 3358 N N . GLY A 1 426 ? -6.438 -17.122 13.592 1.00 90.75 426 GLY A N 1
ATOM 3359 C CA . GLY A 1 426 ? -6.852 -17.717 14.863 1.00 90.75 426 GLY A CA 1
ATOM 3360 C C . GLY A 1 426 ? -7.869 -16.902 15.672 1.00 90.75 426 GLY A C 1
ATOM 3361 O O . GLY A 1 426 ? -8.431 -17.444 16.627 1.00 90.75 426 GLY A O 1
ATOM 3362 N N . VAL A 1 427 ? -8.129 -15.639 15.318 1.00 93.00 427 VAL A N 1
ATOM 3363 C CA . VAL A 1 427 ? -9.169 -14.807 15.955 1.00 93.00 427 VAL A CA 1
ATOM 3364 C C . VAL A 1 427 ? -10.543 -15.409 15.658 1.00 93.00 427 VAL A C 1
ATOM 3366 O O . VAL A 1 427 ? -10.792 -15.854 14.538 1.00 93.00 427 VAL A O 1
ATOM 3369 N N . ARG A 1 428 ? -11.454 -15.477 16.636 1.00 88.62 428 ARG A N 1
ATOM 3370 C CA . ARG A 1 428 ? -12.775 -16.098 16.418 1.00 88.62 428 ARG A CA 1
ATOM 3371 C C . ARG A 1 428 ? -13.806 -15.099 15.905 1.00 88.62 428 ARG A C 1
ATOM 3373 O O . ARG A 1 428 ? -14.499 -15.422 14.939 1.00 88.62 428 ARG A O 1
ATOM 3380 N N . GLY A 1 429 ? -13.888 -13.909 16.501 1.00 85.19 429 GLY A N 1
ATOM 3381 C CA . GLY A 1 429 ? -14.831 -12.865 16.095 1.00 85.19 429 GLY A CA 1
ATOM 3382 C C . GLY A 1 429 ? -14.582 -12.375 14.667 1.00 85.19 429 GLY A C 1
ATOM 3383 O O . GLY A 1 429 ? -13.470 -11.986 14.326 1.00 85.19 429 GLY A O 1
ATOM 3384 N N . GLU A 1 430 ? -15.609 -12.392 13.813 1.00 88.00 430 GLU A N 1
ATOM 3385 C CA . GLU A 1 430 ? -15.490 -11.977 12.406 1.00 88.00 430 GLU A CA 1
ATOM 3386 C C . GLU A 1 430 ? -15.196 -10.477 12.271 1.00 88.00 430 GLU A C 1
ATOM 3388 O O . GLU A 1 430 ? -14.284 -10.096 11.541 1.00 88.00 430 GLU A O 1
ATOM 3393 N N . THR A 1 431 ? -15.901 -9.628 13.024 1.00 87.12 431 THR A N 1
ATOM 3394 C CA . THR A 1 431 ? -15.677 -8.174 13.028 1.00 87.12 431 THR A CA 1
ATOM 3395 C C . THR A 1 431 ? -14.280 -7.822 13.537 1.00 87.12 431 THR A C 1
ATOM 3397 O O . THR A 1 431 ? -13.559 -7.062 12.891 1.00 87.12 431 THR A O 1
ATOM 3400 N N . LEU A 1 432 ? -13.867 -8.430 14.650 1.00 89.31 432 LEU A N 1
ATOM 3401 C CA . LEU A 1 432 ? -12.534 -8.269 15.222 1.00 89.31 432 LEU A CA 1
ATOM 3402 C C . LEU A 1 432 ? -11.424 -8.750 14.272 1.00 89.31 432 LEU A C 1
ATOM 3404 O O . LEU A 1 432 ? -10.415 -8.066 14.095 1.00 89.31 432 LEU A O 1
ATOM 3408 N N . ARG A 1 433 ? -11.611 -9.910 13.630 1.00 93.56 433 ARG A N 1
ATOM 3409 C CA . ARG A 1 433 ? -10.693 -10.428 12.606 1.00 93.56 433 ARG A CA 1
ATOM 3410 C C . ARG A 1 433 ? -10.575 -9.444 11.446 1.00 93.56 433 ARG A C 1
ATOM 3412 O O . ARG A 1 433 ? -9.457 -9.099 11.084 1.00 93.56 433 ARG A O 1
ATOM 3419 N N . GLY A 1 434 ? -11.700 -8.939 10.937 1.00 92.62 434 GLY A N 1
ATOM 3420 C CA . GLY A 1 434 ? -11.735 -7.953 9.857 1.00 92.62 434 GLY A CA 1
ATOM 3421 C C . GLY A 1 434 ? -10.997 -6.652 10.197 1.00 92.62 434 GLY A C 1
ATOM 3422 O O . GLY A 1 434 ? -10.317 -6.093 9.339 1.00 92.62 434 GLY A O 1
ATOM 3423 N N . GLU A 1 435 ? -11.051 -6.191 11.453 1.00 91.81 435 GLU A N 1
ATOM 3424 C CA . GLU A 1 435 ? -10.265 -5.033 11.916 1.00 91.81 435 GLU A CA 1
ATOM 3425 C C . GLU A 1 435 ? -8.750 -5.298 11.824 1.00 91.81 435 GLU A C 1
ATOM 3427 O O . GLU A 1 435 ? -7.992 -4.448 11.342 1.00 91.81 435 GLU A O 1
ATOM 3432 N N . PHE A 1 436 ? -8.292 -6.484 12.239 1.00 94.88 436 PHE A N 1
ATOM 3433 C CA . PHE A 1 436 ? -6.883 -6.863 12.120 1.00 94.88 436 PHE A CA 1
ATOM 3434 C C . PHE A 1 436 ? -6.447 -7.115 10.677 1.00 94.88 436 PHE A C 1
ATOM 3436 O O . PHE A 1 436 ? -5.341 -6.717 10.315 1.00 94.88 436 PHE A O 1
ATOM 3443 N N . GLU A 1 437 ? -7.297 -7.734 9.856 1.00 95.81 437 GLU A N 1
ATOM 3444 C CA . GLU A 1 437 ? -7.050 -7.932 8.424 1.00 95.81 437 GLU A CA 1
ATOM 3445 C C . GLU A 1 437 ? -6.905 -6.589 7.710 1.00 95.81 437 GLU A C 1
ATOM 3447 O O . GLU A 1 437 ? -5.916 -6.385 7.016 1.00 95.81 437 GLU A O 1
ATOM 3452 N N . GLY A 1 438 ? -7.780 -5.618 7.988 1.00 94.44 438 GLY A N 1
ATOM 3453 C CA . GLY A 1 438 ? -7.664 -4.271 7.426 1.00 94.44 438 GLY A CA 1
ATOM 3454 C C . GLY A 1 438 ? -6.352 -3.569 7.800 1.00 94.44 438 GLY A C 1
ATOM 3455 O O . GLY A 1 438 ? -5.696 -2.982 6.939 1.00 94.44 438 GLY A O 1
ATOM 3456 N N . ARG A 1 439 ? -5.921 -3.656 9.070 1.00 94.44 439 ARG A N 1
ATOM 3457 C CA . ARG A 1 439 ? -4.617 -3.113 9.514 1.00 94.44 439 ARG A CA 1
ATOM 3458 C C . ARG A 1 439 ? -3.439 -3.832 8.850 1.00 94.44 439 ARG A C 1
ATOM 3460 O O . ARG A 1 439 ? -2.456 -3.192 8.480 1.00 94.44 439 ARG A O 1
ATOM 3467 N N . PHE A 1 440 ? -3.528 -5.153 8.726 1.00 95.38 440 PHE A N 1
ATOM 3468 C CA . PHE A 1 440 ? -2.507 -5.993 8.109 1.00 95.38 440 PHE A CA 1
ATOM 3469 C C . PHE A 1 440 ? -2.354 -5.694 6.615 1.00 95.38 440 PHE A C 1
ATOM 3471 O O . PHE A 1 440 ? -1.231 -5.472 6.160 1.00 95.38 440 PHE A O 1
ATOM 3478 N N . ASP A 1 441 ? -3.464 -5.633 5.882 1.00 94.81 441 ASP A N 1
ATOM 3479 C CA . ASP A 1 441 ? -3.494 -5.366 4.444 1.00 94.81 441 ASP A CA 1
ATOM 3480 C C . ASP A 1 441 ? -2.984 -3.958 4.132 1.00 94.81 441 ASP A C 1
ATOM 3482 O O . ASP A 1 441 ? -2.200 -3.789 3.200 1.00 94.81 441 ASP A O 1
ATOM 3486 N N . LEU A 1 442 ? -3.341 -2.959 4.948 1.00 94.06 442 LEU A N 1
ATOM 3487 C CA . LEU A 1 442 ? -2.823 -1.597 4.805 1.00 94.06 442 LEU A CA 1
ATOM 3488 C C . LEU A 1 442 ? -1.295 -1.555 4.969 1.00 94.06 442 LEU A C 1
ATOM 3490 O O . LEU A 1 442 ? -0.596 -1.047 4.094 1.00 94.06 442 LEU A O 1
ATOM 3494 N N . ASN A 1 443 ? -0.758 -2.136 6.049 1.00 93.06 443 ASN A N 1
ATOM 3495 C CA . ASN A 1 443 ? 0.693 -2.189 6.271 1.00 93.06 443 ASN A CA 1
ATOM 3496 C C . ASN A 1 443 ? 1.412 -2.965 5.154 1.00 93.06 443 ASN A C 1
ATOM 3498 O O . ASN A 1 443 ? 2.525 -2.621 4.757 1.00 93.06 443 ASN A O 1
ATOM 3502 N N . TYR A 1 444 ? 0.770 -4.009 4.628 1.00 90.75 444 TYR A N 1
ATOM 3503 C CA . TYR A 1 444 ? 1.290 -4.799 3.521 1.00 90.75 444 TYR A CA 1
ATOM 3504 C C . TYR A 1 444 ? 1.340 -4.011 2.202 1.00 90.75 444 TYR A C 1
ATOM 3506 O O . TYR A 1 444 ? 2.374 -4.012 1.533 1.00 90.75 444 TYR A O 1
ATOM 3514 N N . GLN A 1 445 ? 0.279 -3.279 1.861 1.00 91.25 445 GLN A N 1
ATOM 3515 C CA . GLN A 1 445 ? 0.245 -2.402 0.685 1.00 91.25 445 GLN A CA 1
ATOM 3516 C C . GLN A 1 445 ? 1.274 -1.268 0.788 1.00 91.25 445 GLN A C 1
ATOM 3518 O O . GLN A 1 445 ? 1.964 -0.957 -0.184 1.00 91.25 445 GLN A O 1
ATOM 3523 N N . GLU A 1 446 ? 1.426 -0.664 1.971 1.00 90.56 446 GLU A N 1
ATOM 3524 C CA . GLU A 1 446 ? 2.453 0.355 2.210 1.00 90.56 446 GLU A CA 1
ATOM 3525 C C . GLU A 1 446 ? 3.871 -0.206 2.046 1.00 90.56 446 GLU A C 1
ATOM 3527 O O . GLU A 1 446 ? 4.740 0.461 1.474 1.00 90.56 446 GLU A O 1
ATOM 3532 N N . TYR A 1 447 ? 4.100 -1.441 2.498 1.00 89.94 447 TYR A N 1
ATOM 3533 C CA . TYR A 1 447 ? 5.365 -2.138 2.301 1.00 89.94 447 TYR A CA 1
ATOM 3534 C C . TYR A 1 447 ? 5.667 -2.376 0.815 1.00 89.94 447 TYR A C 1
ATOM 3536 O O . TYR A 1 447 ? 6.765 -2.049 0.364 1.00 89.94 447 TYR A O 1
ATOM 3544 N N . GLU A 1 448 ? 4.707 -2.886 0.036 1.00 90.75 448 GLU A N 1
ATOM 3545 C CA . GLU A 1 448 ? 4.870 -3.098 -1.411 1.00 90.75 448 GLU A CA 1
ATOM 3546 C C . GLU A 1 448 ? 5.156 -1.793 -2.155 1.00 90.75 448 GLU A C 1
ATOM 3548 O O . GLU A 1 448 ? 6.063 -1.719 -2.991 1.00 90.75 448 GLU A O 1
ATOM 3553 N N . LEU A 1 449 ? 4.444 -0.725 -1.794 1.00 90.88 449 LEU A N 1
ATOM 3554 C CA . LEU A 1 449 ? 4.676 0.606 -2.336 1.00 90.88 449 LEU A CA 1
ATOM 3555 C C . LEU A 1 449 ? 6.096 1.102 -2.028 1.00 90.88 449 LEU A C 1
ATOM 3557 O O . LEU A 1 449 ? 6.773 1.637 -2.909 1.00 90.88 449 LEU A O 1
ATOM 3561 N N . ALA A 1 450 ? 6.568 0.921 -0.794 1.00 88.00 450 ALA A N 1
ATOM 3562 C CA . ALA A 1 450 ? 7.914 1.316 -0.391 1.00 88.00 450 ALA A CA 1
ATOM 3563 C C . ALA A 1 450 ? 9.000 0.475 -1.070 1.00 88.00 450 ALA A C 1
ATOM 3565 O O . ALA A 1 450 ? 10.021 1.022 -1.496 1.00 88.00 450 ALA A O 1
ATOM 3566 N N . LEU A 1 451 ? 8.764 -0.831 -1.220 1.00 87.25 451 LEU A N 1
ATOM 3567 C CA . LEU A 1 451 ? 9.625 -1.741 -1.966 1.00 87.25 451 LEU A CA 1
ATOM 3568 C C . LEU A 1 451 ? 9.779 -1.259 -3.411 1.00 87.25 451 LEU A C 1
ATOM 3570 O O . LEU A 1 451 ? 10.904 -1.024 -3.857 1.00 87.25 451 LEU A O 1
ATOM 3574 N N . LYS A 1 452 ? 8.671 -1.001 -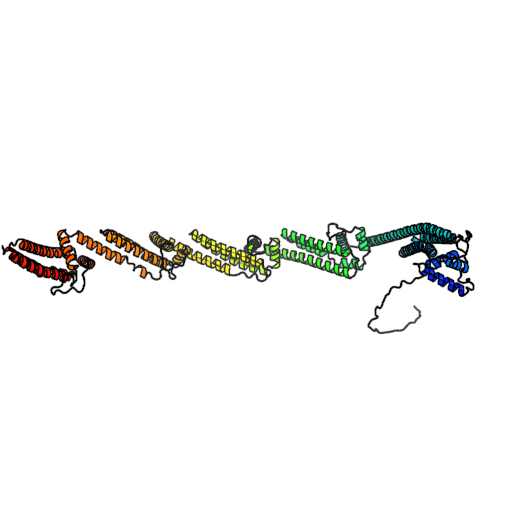4.117 1.00 89.62 452 LYS A N 1
ATOM 3575 C CA . LYS A 1 452 ? 8.716 -0.473 -5.490 1.00 89.62 452 LYS A CA 1
ATOM 3576 C C . LYS A 1 452 ? 9.403 0.891 -5.572 1.00 89.62 452 LYS A C 1
ATOM 3578 O O . LYS A 1 452 ? 10.181 1.141 -6.497 1.00 89.62 452 LYS A O 1
ATOM 3583 N N . GLY A 1 453 ? 9.170 1.754 -4.585 1.00 88.12 453 GLY A N 1
ATOM 3584 C CA . GLY A 1 453 ? 9.837 3.049 -4.469 1.00 88.12 453 GLY A CA 1
ATOM 3585 C C . GLY A 1 453 ? 11.362 2.923 -4.429 1.00 88.12 453 GLY A C 1
ATOM 3586 O O . GLY A 1 453 ? 12.044 3.639 -5.157 1.00 88.12 453 GLY A O 1
ATOM 3587 N N . LYS A 1 454 ? 11.906 1.965 -3.665 1.00 85.81 454 LYS A N 1
ATOM 3588 C CA . LYS A 1 454 ? 13.359 1.714 -3.570 1.00 85.81 454 LYS A CA 1
ATOM 3589 C C . LYS A 1 454 ? 13.977 1.240 -4.884 1.00 85.81 454 LYS A C 1
ATOM 3591 O O . LYS A 1 454 ? 15.098 1.623 -5.195 1.00 85.81 454 LYS A O 1
ATOM 3596 N N . PHE A 1 455 ? 13.246 0.463 -5.678 1.00 85.06 455 PHE A N 1
ATOM 3597 C CA . PHE A 1 455 ? 13.686 0.074 -7.021 1.00 85.06 455 PHE A CA 1
ATOM 3598 C C . PHE A 1 455 ? 13.510 1.190 -8.061 1.00 85.06 455 PHE A C 1
ATOM 3600 O O . PHE A 1 455 ? 14.056 1.091 -9.155 1.00 85.06 455 PHE A O 1
ATOM 3607 N N . SER A 1 456 ? 12.777 2.258 -7.744 1.00 85.25 456 SER A N 1
ATOM 3608 C CA . SER A 1 456 ? 12.541 3.389 -8.650 1.00 85.25 456 SER A CA 1
ATOM 3609 C C . SER A 1 456 ? 13.525 4.552 -8.464 1.00 85.25 456 SER A C 1
ATOM 3611 O O . SER A 1 456 ? 13.480 5.503 -9.243 1.00 85.25 456 SER A O 1
ATOM 3613 N N . THR A 1 457 ? 14.413 4.516 -7.463 1.00 77.12 457 THR A N 1
ATOM 3614 C CA . THR A 1 457 ? 15.408 5.576 -7.233 1.00 77.12 457 THR A CA 1
ATOM 3615 C C . THR A 1 457 ? 16.663 5.390 -8.092 1.00 77.12 457 THR A C 1
ATOM 3617 O O . THR A 1 457 ? 17.065 4.278 -8.432 1.00 77.12 457 THR A O 1
ATOM 3620 N N . SER A 1 458 ? 17.325 6.500 -8.434 1.00 62.66 458 SER A N 1
ATOM 3621 C CA . SER A 1 458 ? 18.592 6.497 -9.183 1.00 62.66 458 SER A CA 1
ATOM 3622 C C . SER A 1 458 ? 19.770 5.930 -8.380 1.00 62.66 458 SER A C 1
ATOM 3624 O O . SER A 1 458 ? 20.766 5.501 -8.960 1.00 62.66 458 SER A O 1
ATOM 3626 N N . GLU A 1 459 ? 19.659 5.911 -7.051 1.00 57.69 459 GLU A N 1
ATOM 3627 C CA . GLU A 1 459 ? 20.680 5.430 -6.122 1.00 57.69 459 GLU A CA 1
ATOM 3628 C C . GLU A 1 459 ? 20.323 4.037 -5.591 1.00 57.69 459 GLU A C 1
ATOM 3630 O O . GLU A 1 459 ? 20.035 3.832 -4.416 1.00 57.69 459 GLU A O 1
ATOM 3635 N N . LEU A 1 460 ? 20.442 3.033 -6.459 1.00 62.91 460 LEU A N 1
ATOM 3636 C CA . LEU A 1 460 ? 20.395 1.597 -6.125 1.00 62.91 460 LEU A CA 1
ATOM 3637 C C . LEU A 1 460 ? 21.577 1.134 -5.228 1.00 62.91 460 LEU A C 1
ATOM 3639 O O . LEU A 1 460 ? 21.940 -0.047 -5.165 1.00 62.91 460 LEU A O 1
ATOM 3643 N N . LEU A 1 461 ? 22.277 2.084 -4.607 1.00 53.25 461 LEU A N 1
ATOM 3644 C CA . LEU A 1 461 ? 23.432 1.883 -3.739 1.00 53.25 461 LEU A CA 1
ATOM 3645 C C . LEU A 1 461 ? 23.019 1.722 -2.274 1.00 53.25 461 LEU A C 1
ATOM 3647 O O . LEU A 1 461 ? 23.706 0.992 -1.566 1.00 53.25 461 LEU A O 1
ATOM 3651 N N . ASP A 1 462 ? 21.885 2.299 -1.866 1.00 59.12 462 ASP A N 1
ATOM 3652 C CA . ASP A 1 462 ? 21.357 2.214 -0.501 1.00 59.12 462 ASP A CA 1
ATOM 3653 C C . ASP A 1 462 ? 19.986 1.516 -0.475 1.00 59.12 462 ASP A C 1
ATOM 3655 O O . ASP A 1 462 ? 18.928 2.111 -0.248 1.00 59.12 462 ASP A O 1
ATOM 3659 N N . LEU A 1 463 ? 20.005 0.203 -0.729 1.00 63.84 463 LEU A N 1
ATOM 3660 C CA . LEU A 1 463 ? 18.856 -0.692 -0.533 1.00 63.84 463 LEU A CA 1
ATOM 3661 C C . LEU A 1 463 ? 18.677 -1.035 0.961 1.00 63.84 463 LEU A C 1
ATOM 3663 O O . LEU A 1 463 ? 18.447 -2.186 1.327 1.00 63.84 463 LEU A O 1
ATOM 3667 N N . SER A 1 464 ? 18.812 -0.036 1.836 1.00 62.94 464 SER A N 1
ATOM 3668 C CA . SER A 1 464 ? 18.376 -0.122 3.225 1.00 62.94 464 SER A CA 1
ATOM 3669 C C . SER A 1 464 ? 16.856 0.009 3.268 1.00 62.94 464 SER A C 1
ATOM 3671 O O . SER A 1 464 ? 16.276 1.000 2.798 1.00 62.94 464 SER A O 1
ATOM 3673 N N . PHE A 1 465 ? 16.204 -1.020 3.797 1.00 66.88 465 PHE A N 1
ATOM 3674 C CA . PHE A 1 465 ? 14.762 -1.061 3.982 1.00 66.88 465 PHE A CA 1
ATOM 3675 C C . PHE A 1 465 ? 14.420 -0.767 5.442 1.00 66.88 465 PHE A C 1
ATOM 3677 O O . PHE A 1 465 ? 15.064 -1.267 6.364 1.00 66.88 465 PHE A O 1
ATOM 3684 N N . GLU A 1 466 ? 13.402 0.065 5.645 1.00 64.94 466 GLU A N 1
ATOM 3685 C CA . GLU A 1 466 ? 12.996 0.518 6.973 1.00 64.94 466 GLU A CA 1
ATOM 3686 C C . GLU A 1 466 ? 12.449 -0.646 7.816 1.00 64.94 466 GLU A C 1
ATOM 3688 O O . GLU A 1 466 ? 11.574 -1.391 7.372 1.00 64.94 466 GLU A O 1
ATOM 3693 N N . SER A 1 467 ? 12.913 -0.765 9.066 1.00 69.25 467 SER A N 1
ATOM 3694 C CA . SER A 1 467 ? 12.434 -1.772 10.031 1.00 69.25 467 SER A CA 1
ATOM 3695 C C . SER A 1 467 ? 10.974 -1.574 10.447 1.00 69.25 467 SER A C 1
ATOM 3697 O O . SER A 1 467 ? 10.353 -2.501 10.968 1.00 69.25 467 SER A O 1
ATOM 3699 N N . LYS A 1 468 ? 10.405 -0.390 10.187 1.00 83.56 468 LYS A N 1
ATOM 3700 C CA . LYS A 1 468 ? 9.081 0.012 10.676 1.00 83.56 468 LYS A CA 1
ATOM 3701 C C . LYS A 1 468 ? 7.956 -0.944 10.269 1.00 83.56 468 LYS A C 1
ATOM 3703 O O . LYS A 1 468 ? 7.043 -1.157 11.054 1.00 83.56 468 LYS A O 1
ATOM 3708 N N . TYR A 1 469 ? 8.025 -1.553 9.080 1.00 84.94 469 TYR A N 1
ATOM 3709 C CA . TYR A 1 469 ? 6.973 -2.462 8.605 1.00 84.94 469 TYR A CA 1
ATOM 3710 C C . TYR A 1 469 ? 6.970 -3.778 9.386 1.00 84.94 469 TYR A C 1
ATOM 3712 O O . TYR A 1 469 ? 5.906 -4.306 9.706 1.00 84.94 469 TYR A O 1
ATOM 3720 N N . VAL A 1 470 ? 8.159 -4.284 9.738 1.00 84.94 470 VAL A N 1
ATOM 3721 C CA . VAL A 1 470 ? 8.313 -5.459 10.609 1.00 84.94 470 VAL A CA 1
ATOM 3722 C C . VAL A 1 470 ? 7.805 -5.136 12.010 1.00 84.94 470 VAL A C 1
ATOM 3724 O O . VAL A 1 470 ? 7.055 -5.919 12.587 1.00 84.94 470 VAL A O 1
ATOM 3727 N N . GLU A 1 471 ? 8.170 -3.969 12.542 1.00 89.31 471 GLU A N 1
ATOM 3728 C CA . GLU A 1 471 ? 7.681 -3.495 13.840 1.00 89.31 471 GLU A CA 1
ATOM 3729 C C . GLU A 1 471 ? 6.152 -3.382 13.864 1.00 89.31 471 GLU A C 1
ATOM 3731 O O . GLU A 1 471 ? 5.524 -3.775 14.845 1.00 89.31 471 GLU A O 1
ATOM 3736 N N . GLU A 1 472 ? 5.536 -2.908 12.782 1.00 91.56 472 GLU A N 1
ATOM 3737 C CA . GLU A 1 472 ? 4.082 -2.793 12.689 1.00 91.56 472 GLU A CA 1
ATOM 3738 C C . GLU A 1 472 ? 3.397 -4.164 12.607 1.00 91.56 472 GLU A C 1
ATOM 3740 O O . GLU A 1 472 ? 2.430 -4.405 13.331 1.00 91.56 472 GLU A O 1
ATOM 3745 N N . PHE A 1 473 ? 3.945 -5.121 11.846 1.00 92.19 473 PHE A N 1
ATOM 3746 C CA . PHE A 1 473 ? 3.457 -6.506 11.876 1.00 92.19 473 PHE A CA 1
ATOM 3747 C C . PHE A 1 473 ? 3.549 -7.123 13.277 1.00 92.19 473 PHE A C 1
ATOM 3749 O O . PHE A 1 473 ? 2.626 -7.832 13.687 1.00 92.19 473 PHE A O 1
ATOM 3756 N N . ILE A 1 474 ? 4.622 -6.839 14.025 1.00 91.75 474 ILE A N 1
ATOM 3757 C CA . ILE A 1 474 ? 4.792 -7.289 15.416 1.00 91.75 474 ILE A CA 1
ATOM 3758 C C . ILE A 1 474 ? 3.732 -6.663 16.329 1.00 91.75 474 ILE A C 1
ATOM 3760 O O . ILE A 1 474 ? 3.159 -7.374 17.154 1.00 91.75 474 ILE A O 1
ATOM 3764 N N . LYS A 1 475 ? 3.431 -5.367 16.181 1.00 93.69 475 LYS A N 1
ATOM 3765 C CA . LYS A 1 475 ? 2.370 -4.706 16.961 1.00 93.69 475 LYS A CA 1
ATOM 3766 C C . LYS A 1 475 ? 0.996 -5.294 16.661 1.00 93.69 475 LYS A C 1
ATOM 3768 O O . LYS A 1 475 ? 0.281 -5.640 17.595 1.00 93.69 475 LYS A O 1
ATOM 3773 N N . ILE A 1 476 ? 0.647 -5.462 15.382 1.00 95.25 476 ILE A N 1
ATOM 3774 C CA . ILE A 1 476 ? -0.627 -6.076 14.969 1.00 95.25 476 ILE A CA 1
ATOM 3775 C C . ILE A 1 476 ? -0.741 -7.484 15.557 1.00 95.25 476 ILE A C 1
ATOM 3777 O O . ILE A 1 476 ? -1.770 -7.835 16.131 1.00 95.25 476 ILE A O 1
ATOM 3781 N N . LYS A 1 477 ? 0.338 -8.273 15.480 1.00 95.19 477 LYS A N 1
ATOM 3782 C CA . LYS A 1 477 ? 0.401 -9.608 16.080 1.00 95.19 477 LYS A CA 1
ATOM 3783 C C . LYS A 1 477 ? 0.158 -9.564 17.589 1.00 95.19 477 LYS A C 1
ATOM 3785 O O . LYS A 1 477 ? -0.675 -10.316 18.084 1.00 95.19 477 LYS A O 1
ATOM 3790 N N . ALA A 1 478 ? 0.857 -8.693 18.314 1.00 94.31 478 ALA A N 1
ATOM 3791 C CA . ALA A 1 478 ? 0.722 -8.567 19.764 1.00 94.31 478 ALA A CA 1
ATOM 3792 C C . ALA A 1 478 ? -0.696 -8.133 20.180 1.00 94.31 478 ALA A C 1
ATOM 3794 O O . ALA A 1 478 ? -1.244 -8.666 21.149 1.00 94.31 478 ALA A O 1
ATOM 3795 N N . ASP A 1 479 ? -1.310 -7.213 19.431 1.00 93.88 479 ASP A N 1
ATOM 3796 C CA . ASP A 1 479 ? -2.693 -6.783 19.648 1.00 93.88 479 ASP A CA 1
ATOM 3797 C C . ASP A 1 479 ? -3.687 -7.929 19.403 1.00 93.88 479 ASP A C 1
ATOM 3799 O O . ASP A 1 479 ? -4.626 -8.098 20.187 1.00 93.88 479 ASP A O 1
ATOM 3803 N N . ALA A 1 480 ? -3.479 -8.731 18.355 1.00 95.12 480 ALA A N 1
ATOM 3804 C CA . ALA A 1 480 ? -4.316 -9.887 18.038 1.00 95.12 480 ALA A CA 1
ATOM 3805 C C . ALA A 1 480 ? -4.172 -11.002 19.083 1.00 95.12 480 ALA A C 1
ATOM 3807 O O . ALA A 1 480 ? -5.173 -11.510 19.583 1.00 95.12 480 ALA A O 1
ATOM 3808 N N . GLU A 1 481 ? -2.948 -11.318 19.518 1.00 94.81 481 GLU A N 1
ATOM 3809 C CA . GLU A 1 481 ? -2.706 -12.249 20.630 1.00 94.81 481 GLU A CA 1
ATOM 3810 C C . GLU A 1 481 ? -3.391 -11.781 21.918 1.00 94.81 481 GLU A C 1
ATOM 3812 O O . GLU A 1 481 ? -3.949 -12.586 22.667 1.00 94.81 481 GLU A O 1
ATOM 3817 N N . LYS A 1 482 ? -3.360 -10.471 22.188 1.00 93.31 482 LYS A N 1
ATOM 3818 C CA . LYS A 1 482 ? -4.038 -9.876 23.339 1.00 93.31 482 LYS A CA 1
ATOM 3819 C C . LYS A 1 482 ? -5.554 -10.044 23.244 1.00 93.31 482 LYS A C 1
ATOM 3821 O O . LYS A 1 482 ? -6.173 -10.444 24.228 1.00 93.31 482 LYS A O 1
ATOM 3826 N N . ALA A 1 483 ? -6.139 -9.809 22.075 1.00 92.81 483 ALA A N 1
ATOM 3827 C CA . ALA A 1 483 ? -7.569 -9.993 21.863 1.00 92.81 483 ALA A CA 1
ATOM 3828 C C . ALA A 1 483 ? -7.988 -11.471 21.985 1.00 92.81 483 ALA A C 1
ATOM 3830 O O . ALA A 1 483 ? -8.931 -11.766 22.713 1.00 92.81 483 ALA A O 1
ATOM 3831 N N . ILE A 1 484 ? -7.219 -12.406 21.409 1.00 93.50 484 ILE A N 1
ATOM 3832 C CA . ILE A 1 484 ? -7.439 -13.859 21.546 1.00 93.50 484 ILE A CA 1
ATOM 3833 C C . ILE A 1 484 ? -7.404 -14.294 23.015 1.00 93.50 484 ILE A C 1
ATOM 3835 O O . ILE A 1 484 ? -8.217 -15.114 23.441 1.00 93.50 484 ILE A O 1
ATOM 3839 N N . ARG A 1 485 ? -6.482 -13.752 23.825 1.00 92.50 485 ARG A N 1
ATOM 3840 C CA . ARG A 1 485 ? -6.471 -14.019 25.275 1.00 92.50 485 ARG A CA 1
ATOM 3841 C C . ARG A 1 485 ? -7.774 -13.574 25.941 1.00 92.50 485 ARG A C 1
ATOM 3843 O O . ARG A 1 485 ? -8.307 -14.327 26.750 1.00 92.50 485 ARG A O 1
ATOM 3850 N N . GLY A 1 486 ? -8.287 -12.396 25.586 1.00 91.94 486 GLY A N 1
ATOM 3851 C CA . GLY A 1 486 ? -9.578 -11.900 26.069 1.00 91.94 486 GLY A CA 1
ATOM 3852 C C . GLY A 1 486 ? -10.757 -12.777 25.639 1.00 91.94 486 GLY A C 1
ATOM 3853 O O . GLY A 1 486 ? -11.576 -13.141 26.480 1.00 91.94 486 GLY A O 1
ATOM 3854 N N . GLU A 1 487 ? -10.820 -13.166 24.361 1.00 91.44 487 GLU A N 1
ATOM 3855 C CA . GLU A 1 487 ? -11.848 -14.077 23.830 1.00 91.44 487 GLU A CA 1
ATOM 3856 C C . GLU A 1 487 ? -11.823 -15.428 24.558 1.00 91.44 487 GLU A C 1
ATOM 3858 O O . GLU A 1 487 ? -12.857 -15.924 25.002 1.00 91.44 487 GLU A O 1
ATOM 3863 N N . ASN A 1 488 ? -10.639 -16.019 24.734 1.00 91.75 488 ASN A N 1
ATOM 3864 C CA . ASN A 1 488 ? -10.486 -17.294 25.434 1.00 91.75 488 ASN A CA 1
ATOM 3865 C C . ASN A 1 488 ? -10.904 -17.200 26.905 1.00 91.75 488 ASN A C 1
ATOM 3867 O O . ASN A 1 488 ? -11.494 -18.143 27.432 1.00 91.75 488 ASN A O 1
ATOM 3871 N N . LEU A 1 489 ? -10.619 -16.072 27.563 1.00 92.75 489 LEU A N 1
ATOM 3872 C CA . LEU A 1 489 ? -11.048 -15.839 28.937 1.00 92.75 489 LEU A CA 1
ATOM 3873 C C . LEU A 1 489 ? -12.579 -15.778 29.022 1.00 92.75 489 LEU A C 1
ATOM 3875 O O . LEU A 1 489 ? -13.157 -16.492 29.838 1.00 92.75 489 LEU A O 1
ATOM 3879 N N . TYR A 1 490 ? -13.232 -15.027 28.129 1.00 92.56 490 TYR A N 1
ATOM 3880 C CA . TYR A 1 490 ? -14.694 -14.978 28.016 1.00 92.56 490 TYR A CA 1
ATOM 3881 C C . TYR A 1 490 ? -15.310 -16.366 27.767 1.00 92.56 490 TYR A C 1
ATOM 3883 O O . TYR A 1 490 ? -16.250 -16.765 28.449 1.00 92.56 490 TYR A O 1
ATOM 3891 N N . LEU A 1 491 ? -14.740 -17.151 26.849 1.00 90.88 491 LEU A N 1
ATOM 3892 C CA . LEU A 1 491 ? -15.222 -18.503 26.537 1.00 90.88 491 LEU A CA 1
ATOM 3893 C C . LEU A 1 491 ? -15.043 -19.499 27.693 1.00 90.88 491 LEU A C 1
ATOM 3895 O O . LEU A 1 491 ? -15.756 -20.499 27.750 1.00 90.88 491 LEU A O 1
ATOM 3899 N N . SER A 1 492 ? -14.102 -19.245 28.605 1.00 92.69 492 SER A N 1
ATOM 3900 C CA . SER A 1 492 ? -13.875 -20.093 29.783 1.00 92.69 492 SER A CA 1
ATOM 3901 C C . SER A 1 492 ? -14.896 -19.884 30.908 1.00 92.69 492 SER A C 1
ATOM 3903 O O . SER A 1 492 ? -14.935 -20.676 31.853 1.00 92.69 492 SER A O 1
ATOM 3905 N N . LEU A 1 493 ? -15.715 -18.832 30.811 1.00 93.81 493 LEU A N 1
ATOM 3906 C CA . LEU A 1 493 ? -16.756 -18.509 31.780 1.00 93.81 493 LEU A CA 1
ATOM 3907 C C . LEU A 1 493 ? -17.961 -19.450 31.658 1.00 93.81 493 LEU A C 1
ATOM 3909 O O . LEU A 1 493 ? -18.288 -19.949 30.574 1.00 93.81 493 LEU A O 1
ATOM 3913 N N . GLN A 1 494 ? -18.646 -19.658 32.778 1.00 93.06 494 GLN A N 1
ATOM 3914 C CA . GLN A 1 494 ? -19.961 -20.303 32.827 1.00 93.06 494 GLN A CA 1
ATOM 3915 C C . GLN A 1 494 ? -21.039 -19.402 32.207 1.00 93.06 494 GLN A C 1
ATOM 3917 O O . GLN A 1 494 ? -20.819 -18.210 32.015 1.00 93.06 494 GLN A O 1
ATOM 3922 N N . ASP A 1 495 ? -22.212 -19.950 31.887 1.00 91.62 495 ASP A N 1
ATOM 3923 C CA . ASP A 1 495 ? -23.248 -19.187 31.174 1.00 91.62 495 ASP A CA 1
ATOM 3924 C C . ASP A 1 495 ? -23.743 -17.971 31.985 1.00 91.62 495 ASP A C 1
ATOM 3926 O O . ASP A 1 495 ? -23.820 -16.872 31.447 1.00 91.62 495 ASP A O 1
ATOM 3930 N N . ASN A 1 496 ? -23.942 -18.120 33.299 1.00 88.50 496 ASN A N 1
ATOM 3931 C CA . ASN A 1 496 ? -24.297 -17.008 34.193 1.00 88.50 496 ASN A CA 1
ATOM 3932 C C . ASN A 1 496 ? -23.180 -15.952 34.327 1.00 88.50 496 ASN A C 1
ATOM 3934 O O . ASN A 1 496 ? -23.450 -14.766 34.482 1.00 88.50 496 ASN A O 1
ATOM 3938 N N . GLU A 1 497 ? -21.916 -16.375 34.289 1.00 92.25 497 GLU A N 1
ATOM 3939 C CA . GLU A 1 497 ? -20.758 -15.482 34.289 1.00 92.25 497 GLU A CA 1
ATOM 3940 C C . GLU A 1 497 ? -20.678 -14.701 32.963 1.00 92.25 497 GLU A C 1
ATOM 3942 O O . GLU A 1 497 ? -20.414 -13.498 32.978 1.00 92.25 497 GLU A O 1
ATOM 3947 N N . ARG A 1 498 ? -20.946 -15.358 31.822 1.00 93.31 498 ARG A N 1
ATOM 3948 C CA . ARG A 1 498 ? -20.983 -14.710 30.499 1.00 93.31 498 ARG A CA 1
ATOM 3949 C C . ARG A 1 498 ? -22.100 -13.685 30.399 1.00 93.31 498 ARG A C 1
ATOM 3951 O O . ARG A 1 498 ? -21.822 -12.594 29.928 1.00 93.31 498 ARG A O 1
ATOM 3958 N N . GLU A 1 499 ? -23.295 -13.970 30.915 1.00 92.38 499 GLU A N 1
ATOM 3959 C CA . GLU A 1 499 ? -24.410 -13.007 30.926 1.00 92.38 499 GLU A CA 1
ATOM 3960 C C . GLU A 1 499 ? -24.030 -11.676 31.594 1.00 92.38 499 GLU A C 1
ATOM 3962 O O . GLU A 1 499 ? -24.393 -10.600 31.118 1.00 92.38 499 GLU A O 1
ATOM 3967 N N . VAL A 1 500 ? -23.246 -11.725 32.674 1.00 91.69 500 VAL A N 1
ATOM 3968 C CA . VAL A 1 500 ? -22.761 -10.519 33.363 1.00 91.69 500 VAL A CA 1
ATOM 3969 C C . VAL A 1 500 ? -21.738 -9.775 32.512 1.00 91.69 500 VAL A C 1
ATOM 3971 O O . VAL A 1 500 ? -21.775 -8.548 32.430 1.00 91.69 500 VAL A O 1
ATOM 3974 N N . VAL A 1 501 ? -20.830 -10.498 31.858 1.00 93.31 501 VAL A N 1
ATOM 3975 C CA . VAL A 1 501 ? -19.830 -9.897 30.967 1.00 93.31 501 VAL A CA 1
ATOM 3976 C C . VAL A 1 501 ? -20.484 -9.305 29.714 1.00 93.31 501 VAL A C 1
ATOM 3978 O O . VAL A 1 501 ? -20.110 -8.205 29.311 1.00 93.31 501 VAL A O 1
ATOM 3981 N N . ASP A 1 502 ? -21.510 -9.952 29.164 1.00 93.19 502 ASP A N 1
ATOM 3982 C CA . ASP A 1 502 ? -22.335 -9.445 28.061 1.00 93.19 502 ASP A CA 1
ATOM 3983 C C . ASP A 1 502 ? -23.095 -8.185 28.489 1.00 93.19 502 ASP A C 1
ATOM 3985 O O . ASP A 1 502 ? -23.144 -7.194 27.757 1.00 93.19 502 ASP A O 1
ATOM 3989 N N . TYR A 1 503 ? -23.620 -8.167 29.718 1.00 91.56 503 TYR A N 1
ATOM 3990 C CA . TYR A 1 503 ? -24.216 -6.969 30.299 1.00 91.56 503 TYR A CA 1
ATOM 3991 C C . TYR A 1 503 ? -23.192 -5.829 30.390 1.00 91.56 503 TYR A C 1
ATOM 3993 O O . TYR A 1 503 ? -23.457 -4.732 29.897 1.00 91.56 503 TYR A O 1
ATOM 4001 N N . MET A 1 504 ? -21.993 -6.075 30.926 1.00 90.56 504 MET A N 1
ATOM 4002 C CA . MET A 1 504 ? -20.916 -5.074 30.979 1.00 90.56 504 MET A CA 1
ATOM 4003 C C . MET A 1 504 ? -20.530 -4.571 29.581 1.00 90.56 504 MET A C 1
ATOM 4005 O O . MET A 1 504 ? -20.342 -3.368 29.383 1.00 90.56 504 MET A O 1
ATOM 4009 N N . GLN A 1 505 ? -20.450 -5.473 28.602 1.00 91.69 505 GLN A N 1
ATOM 4010 C CA . GLN A 1 505 ? -20.176 -5.141 27.209 1.00 91.69 505 GLN A CA 1
ATOM 4011 C C . GLN A 1 505 ? -21.267 -4.231 26.628 1.00 91.69 505 GLN A C 1
ATOM 4013 O O . GLN A 1 505 ? -20.957 -3.202 26.023 1.00 91.69 505 GLN A O 1
ATOM 4018 N N . SER A 1 506 ? -22.540 -4.562 26.865 1.00 91.44 506 SER A N 1
ATOM 4019 C CA . SER A 1 506 ? -23.680 -3.764 26.405 1.00 91.44 506 SER A CA 1
ATOM 4020 C C . SER A 1 506 ? -23.645 -2.343 26.975 1.00 91.44 506 SER A C 1
ATOM 4022 O O . SER A 1 506 ? -23.824 -1.379 26.235 1.00 91.44 506 SER A O 1
ATOM 4024 N N . VAL A 1 507 ? -23.289 -2.194 28.256 1.00 89.56 507 VAL A N 1
ATOM 4025 C CA . VAL A 1 507 ? -23.126 -0.891 28.918 1.00 89.56 507 VAL A CA 1
ATOM 4026 C C . VAL A 1 507 ? -21.974 -0.094 28.310 1.00 89.56 507 VAL A C 1
ATOM 4028 O O . VAL A 1 507 ? -22.077 1.121 28.125 1.00 89.56 507 VAL A O 1
ATOM 4031 N N . MET A 1 508 ? -20.875 -0.767 27.968 1.00 87.25 508 MET A N 1
ATOM 4032 C CA . MET A 1 508 ? -19.730 -0.126 27.326 1.00 87.25 508 MET A CA 1
ATOM 4033 C C . MET A 1 508 ? -20.093 0.432 25.940 1.00 87.25 508 MET A C 1
ATOM 4035 O O . MET A 1 508 ? -19.645 1.528 25.585 1.00 87.25 508 MET A O 1
ATOM 4039 N N . PHE A 1 509 ? -20.917 -0.288 25.171 1.00 87.06 509 PHE A N 1
ATOM 4040 C CA . PHE A 1 509 ? -21.303 0.088 23.807 1.00 87.06 509 PHE A CA 1
ATOM 4041 C C . PHE A 1 509 ? -22.533 0.989 23.705 1.00 87.06 509 PHE A C 1
ATOM 4043 O O . PHE A 1 509 ? -22.677 1.671 22.691 1.00 87.06 509 PHE A O 1
ATOM 4050 N N . ASP A 1 510 ? -23.391 1.048 24.722 1.00 86.38 510 ASP A N 1
ATOM 4051 C CA . ASP A 1 510 ? -24.622 1.838 24.668 1.00 86.38 510 ASP A CA 1
ATOM 4052 C C . ASP A 1 510 ? -24.318 3.351 24.622 1.00 86.38 510 ASP A C 1
ATOM 4054 O O . ASP A 1 510 ? -23.823 3.918 25.604 1.00 86.38 510 ASP A O 1
ATOM 4058 N N . PRO A 1 511 ? -24.622 4.057 23.515 1.00 83.00 511 PRO A N 1
ATOM 4059 C CA . PRO A 1 511 ? -24.342 5.484 23.381 1.00 83.00 511 PRO A CA 1
ATOM 4060 C C . PRO A 1 511 ? -25.238 6.377 24.256 1.00 83.00 511 PRO A C 1
ATOM 4062 O O . PRO A 1 511 ? -24.895 7.541 24.471 1.00 83.00 511 PRO A O 1
ATOM 4065 N N . SER A 1 512 ? -26.365 5.869 24.762 1.00 84.31 512 SER A N 1
ATOM 4066 C CA . SER A 1 512 ? -27.289 6.616 25.623 1.00 84.31 512 SER A CA 1
ATOM 4067 C C . SER A 1 512 ? -26.740 6.827 27.038 1.00 84.31 512 SER A C 1
ATOM 4069 O O . SER A 1 512 ? -27.075 7.819 27.688 1.00 84.31 512 SER A O 1
ATOM 4071 N N . ILE A 1 513 ? -25.827 5.959 27.484 1.00 84.75 513 ILE A N 1
ATOM 4072 C CA . ILE A 1 513 ? -25.179 6.050 28.794 1.00 84.75 513 ILE A CA 1
ATOM 4073 C C . ILE A 1 513 ? -24.055 7.090 28.721 1.00 84.75 513 ILE A C 1
ATOM 4075 O O . ILE A 1 513 ? -22.996 6.860 28.118 1.00 84.75 513 ILE A O 1
ATOM 4079 N N . ARG A 1 514 ? -24.282 8.257 29.335 1.00 71.88 514 ARG A N 1
ATOM 4080 C CA . ARG A 1 514 ? -23.328 9.377 29.360 1.00 71.88 514 ARG A CA 1
ATOM 4081 C C . ARG A 1 514 ? -22.378 9.267 30.555 1.00 71.88 514 ARG A C 1
ATOM 4083 O O . ARG A 1 514 ? -22.605 9.891 31.586 1.00 71.88 514 ARG A O 1
ATOM 4090 N N . GLY A 1 515 ? -21.297 8.504 30.397 1.00 65.38 515 GLY A N 1
ATOM 4091 C CA . GLY A 1 515 ? -20.159 8.551 31.327 1.00 65.38 515 GLY A CA 1
ATOM 4092 C C . GLY A 1 515 ? -19.475 9.930 31.342 1.00 65.38 515 GLY A C 1
ATOM 4093 O O . GLY A 1 515 ? -19.668 10.736 30.431 1.00 65.38 515 GLY A O 1
ATOM 4094 N N . ARG A 1 516 ? -18.651 10.224 32.353 1.00 63.25 516 ARG A N 1
ATOM 4095 C CA . ARG A 1 516 ? -17.822 11.445 32.420 1.00 63.25 516 ARG A CA 1
ATOM 4096 C C . ARG A 1 516 ? -16.677 11.442 31.404 1.00 63.25 516 ARG A C 1
ATOM 4098 O O . ARG A 1 516 ? -16.194 12.511 31.029 1.00 63.25 516 ARG A O 1
ATOM 4105 N N . LEU A 1 517 ? -16.249 10.273 30.927 1.00 59.88 517 LEU A N 1
ATOM 4106 C CA . LEU A 1 517 ? -15.116 10.108 30.006 1.00 59.88 517 LEU A CA 1
ATOM 4107 C C . LEU A 1 517 ? -15.564 9.995 28.532 1.00 59.88 517 LEU A C 1
ATOM 4109 O O . LEU A 1 517 ? -15.248 9.036 27.831 1.00 59.88 517 LEU A O 1
ATOM 4113 N N . ILE A 1 518 ? -16.294 10.993 28.020 1.00 53.28 518 ILE A N 1
ATOM 4114 C CA . ILE A 1 518 ? -16.813 11.020 26.633 1.00 53.28 518 ILE A CA 1
ATOM 4115 C C . ILE A 1 518 ? -15.718 11.434 25.633 1.00 53.28 518 ILE A C 1
ATOM 4117 O O . ILE A 1 518 ? -15.772 12.517 25.049 1.00 53.28 518 ILE A O 1
ATOM 4121 N N . LYS A 1 519 ? -14.679 10.613 25.442 1.00 54.41 519 LYS A N 1
ATOM 4122 C CA . LYS A 1 519 ? -13.654 10.893 24.413 1.00 54.41 519 LYS A CA 1
ATOM 4123 C C . LYS A 1 519 ? -13.305 9.742 23.477 1.00 54.41 519 LYS A C 1
ATOM 4125 O O . LYS A 1 519 ? -12.639 10.004 22.482 1.00 54.41 519 LYS A O 1
ATOM 4130 N N . SER A 1 520 ? -13.728 8.501 23.731 1.00 56.28 520 SER A N 1
ATOM 4131 C CA . SER A 1 520 ? -13.297 7.372 22.894 1.00 56.28 520 SER A CA 1
ATOM 4132 C C . SER A 1 520 ? -14.456 6.492 22.431 1.00 56.28 520 SER A C 1
ATOM 4134 O O . SER A 1 520 ? -15.293 6.086 23.233 1.00 56.28 520 SER A O 1
ATOM 4136 N N . THR A 1 521 ? -14.482 6.183 21.133 1.00 62.72 521 THR A N 1
ATOM 4137 C CA . THR A 1 521 ? -15.297 5.113 20.550 1.00 62.72 521 THR A CA 1
ATOM 4138 C C . THR A 1 521 ? -14.899 3.784 21.189 1.00 62.72 521 THR A C 1
ATOM 4140 O O . THR A 1 521 ? -13.723 3.408 21.172 1.00 62.72 521 THR A O 1
ATOM 4143 N N . CYS A 1 522 ? -15.859 3.098 21.805 1.00 72.81 522 CYS A N 1
ATOM 4144 C CA . CYS A 1 522 ? -15.654 1.761 22.355 1.00 72.81 522 CYS A CA 1
ATOM 4145 C C . CYS A 1 522 ? -15.814 0.738 21.236 1.00 72.81 522 CYS A C 1
ATOM 4147 O O . CYS A 1 522 ? -16.821 0.751 20.536 1.00 72.81 522 CYS A O 1
ATOM 4149 N N . THR A 1 523 ? -14.809 -0.115 21.060 1.00 82.31 523 THR A N 1
ATOM 4150 C CA . THR A 1 523 ? -14.793 -1.173 20.046 1.00 82.31 523 THR A CA 1
ATOM 4151 C C . THR A 1 523 ? -14.715 -2.536 20.720 1.00 82.31 523 THR A C 1
ATOM 4153 O O . THR A 1 523 ? -14.290 -2.646 21.873 1.00 82.31 523 THR A O 1
ATOM 4156 N N . GLU A 1 524 ? -15.107 -3.580 19.995 1.00 86.00 524 GLU A N 1
ATOM 4157 C CA . GLU A 1 524 ? -14.949 -4.975 20.417 1.00 86.00 524 GLU A CA 1
ATOM 4158 C C . GLU A 1 524 ? -13.490 -5.303 20.765 1.00 86.00 524 GLU A C 1
ATOM 4160 O O . GLU A 1 524 ? -13.214 -5.900 21.805 1.00 86.00 524 GLU A O 1
ATOM 4165 N N . LEU A 1 525 ? -12.540 -4.781 19.982 1.00 88.19 525 LEU A N 1
ATOM 4166 C CA . LEU A 1 525 ? -11.111 -4.881 20.267 1.00 88.19 525 LEU A CA 1
ATOM 4167 C C . LEU A 1 525 ? -10.748 -4.350 21.663 1.00 88.19 525 LEU A C 1
ATOM 4169 O O . LEU A 1 525 ? -10.071 -5.035 22.432 1.00 88.19 525 LEU A O 1
ATOM 4173 N N . LYS A 1 526 ? -11.221 -3.147 22.018 1.00 87.06 526 LYS A N 1
ATOM 4174 C CA . LYS A 1 526 ? -10.965 -2.554 23.342 1.00 87.06 526 LYS A CA 1
ATOM 4175 C C . LYS A 1 526 ? -11.553 -3.399 24.468 1.00 87.06 526 LYS A C 1
ATOM 4177 O O . LYS A 1 526 ? -10.918 -3.519 25.513 1.00 87.06 526 LYS A O 1
ATOM 4182 N N . PHE A 1 527 ? -12.721 -4.002 24.248 1.00 89.62 527 PHE A N 1
ATOM 4183 C CA . PHE A 1 527 ? -13.350 -4.890 25.222 1.00 89.62 527 PHE A CA 1
ATOM 4184 C C . PHE A 1 527 ? -12.502 -6.136 25.497 1.00 89.62 527 PHE A C 1
ATOM 4186 O O . PHE A 1 527 ? -12.169 -6.425 26.642 1.00 89.62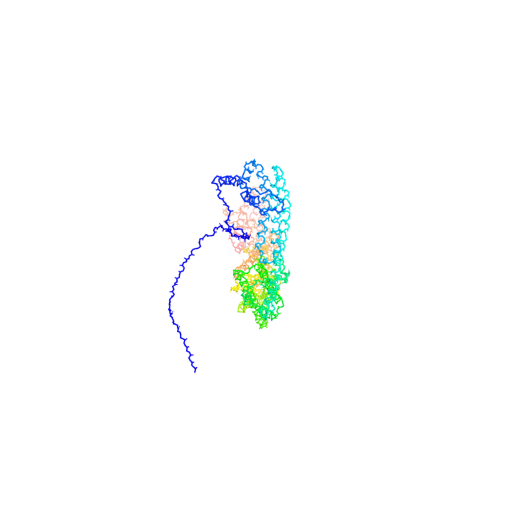 527 PHE A O 1
ATOM 4193 N N . TYR A 1 528 ? -12.077 -6.857 24.460 1.00 90.88 528 TYR A N 1
ATOM 4194 C CA . TYR A 1 528 ? -11.262 -8.058 24.663 1.00 90.88 528 TYR A CA 1
ATOM 4195 C C . TYR A 1 528 ? -9.855 -7.733 25.168 1.00 90.88 528 TYR A C 1
ATOM 4197 O O . TYR A 1 528 ? -9.298 -8.474 25.979 1.00 90.88 528 TYR A O 1
ATOM 4205 N N . HIS A 1 529 ? -9.289 -6.588 24.778 1.00 89.25 529 HIS A N 1
ATOM 4206 C CA . HIS A 1 529 ? -8.054 -6.081 25.381 1.00 89.25 529 HIS A CA 1
ATOM 4207 C C . HIS A 1 529 ? -8.214 -5.805 26.874 1.00 89.25 529 HIS A C 1
ATOM 4209 O O . HIS A 1 529 ? -7.300 -6.120 27.637 1.00 89.25 529 HIS A O 1
ATOM 4215 N N . LEU A 1 530 ? -9.353 -5.257 27.293 1.00 88.44 530 LEU A N 1
ATOM 4216 C CA . LEU A 1 530 ? -9.686 -5.062 28.699 1.00 88.44 530 LEU A CA 1
ATOM 4217 C C . LEU A 1 530 ? -9.744 -6.404 29.439 1.00 88.44 530 LEU A C 1
ATOM 4219 O O . LEU A 1 530 ? -9.022 -6.571 30.421 1.00 88.44 530 LEU A O 1
ATOM 4223 N N . LEU A 1 531 ? -10.510 -7.373 28.924 1.00 89.88 531 LEU A N 1
ATOM 4224 C CA . LEU A 1 531 ? -10.613 -8.711 29.521 1.00 89.88 531 LEU A CA 1
ATOM 4225 C C . LEU A 1 531 ? -9.244 -9.384 29.654 1.00 89.88 531 LEU A C 1
ATOM 4227 O O . LEU A 1 531 ? -8.936 -9.967 30.685 1.00 89.88 531 LEU A O 1
ATOM 4231 N N . SER A 1 532 ? -8.385 -9.250 28.643 1.00 90.19 532 SER A N 1
ATOM 4232 C CA . SER A 1 532 ? -7.049 -9.858 28.642 1.00 90.19 532 SER A CA 1
ATOM 4233 C C . SER A 1 532 ? -6.083 -9.290 29.692 1.00 90.19 532 SER A C 1
ATOM 4235 O O . SER A 1 532 ? -5.046 -9.900 29.952 1.00 90.19 532 SER A O 1
ATOM 4237 N N . ASN A 1 533 ? -6.382 -8.114 30.261 1.00 87.19 533 ASN A N 1
ATOM 4238 C CA . ASN A 1 533 ? -5.601 -7.539 31.358 1.00 87.19 533 ASN A CA 1
ATOM 4239 C C . ASN A 1 533 ? -5.959 -8.180 32.710 1.00 87.19 533 ASN A C 1
ATOM 4241 O O . ASN A 1 533 ? -5.271 -7.938 33.704 1.00 87.19 533 ASN A O 1
ATOM 4245 N N . TRP A 1 534 ? -7.044 -8.951 32.768 1.00 86.69 534 TRP A N 1
ATOM 4246 C CA . TRP A 1 534 ? -7.491 -9.654 33.959 1.00 86.69 534 TRP A CA 1
ATOM 4247 C C . TRP A 1 534 ? -7.160 -11.138 33.837 1.00 86.69 534 TRP A C 1
ATOM 4249 O O . TRP A 1 534 ? -7.283 -11.740 32.773 1.00 86.69 534 TRP A O 1
ATOM 4259 N N . ASP A 1 535 ? -6.733 -11.741 34.943 1.00 86.88 535 ASP A N 1
ATOM 4260 C CA . ASP A 1 535 ? -6.770 -13.193 35.056 1.00 86.88 535 ASP A CA 1
ATOM 4261 C C . ASP A 1 535 ? -8.196 -13.654 35.407 1.00 86.88 535 ASP A C 1
ATOM 4263 O O . ASP A 1 535 ? -9.080 -12.854 35.731 1.00 86.88 535 ASP A O 1
ATOM 4267 N N . ILE A 1 536 ? -8.436 -14.965 35.330 1.00 88.88 536 ILE A N 1
ATOM 4268 C CA . ILE A 1 536 ? -9.759 -15.542 35.602 1.00 88.88 536 ILE A CA 1
ATOM 4269 C C . ILE A 1 536 ? -10.233 -15.286 37.038 1.00 88.88 536 ILE A C 1
ATOM 4271 O O . ILE A 1 536 ? -11.433 -15.173 37.274 1.00 88.88 536 ILE A O 1
ATOM 4275 N N . VAL A 1 537 ? -9.308 -15.192 37.999 1.00 89.38 537 VAL A N 1
ATOM 4276 C CA . VAL A 1 537 ? -9.634 -14.956 39.412 1.00 89.38 537 VAL A CA 1
ATOM 4277 C C . VAL A 1 537 ? -10.164 -13.542 39.572 1.00 89.38 537 VAL A C 1
ATOM 4279 O O . VAL A 1 537 ? -11.260 -13.355 40.099 1.00 89.38 537 VAL A O 1
ATOM 4282 N N . ARG A 1 538 ? -9.426 -12.565 39.041 1.00 86.62 538 ARG A N 1
ATOM 4283 C CA . ARG A 1 538 ? -9.822 -11.166 39.033 1.00 86.62 538 ARG A CA 1
ATOM 4284 C C . ARG A 1 538 ? -11.134 -11.000 38.293 1.00 86.62 538 ARG A C 1
ATOM 4286 O O . ARG A 1 538 ? -12.036 -10.441 38.886 1.00 86.62 538 ARG A O 1
ATOM 4293 N N . LEU A 1 539 ? -11.287 -11.526 37.072 1.00 89.75 539 LEU A N 1
ATOM 4294 C CA . LEU A 1 539 ? -12.538 -11.418 36.305 1.00 89.75 539 LEU A CA 1
ATOM 4295 C C . LEU A 1 539 ? -13.750 -11.964 37.080 1.00 89.75 539 LEU A C 1
ATOM 4297 O O . LEU A 1 539 ? -14.802 -11.333 37.093 1.00 89.75 539 LEU A O 1
ATOM 4301 N N . ARG A 1 540 ? -13.605 -13.090 37.783 1.00 90.56 540 ARG A N 1
ATOM 4302 C CA . ARG A 1 540 ? -14.678 -13.638 38.626 1.00 90.56 540 ARG A CA 1
ATOM 4303 C C . ARG A 1 540 ? -15.040 -12.753 39.811 1.00 90.56 540 ARG A C 1
ATOM 4305 O O . ARG A 1 540 ? -16.211 -12.685 40.167 1.00 90.56 540 ARG A O 1
ATOM 4312 N N . GLU A 1 541 ? -14.071 -12.064 40.403 1.00 88.50 541 GLU A N 1
ATOM 4313 C CA . GLU A 1 541 ? -14.332 -11.068 41.447 1.00 88.50 541 GLU A CA 1
ATOM 4314 C C . GLU A 1 541 ? -15.196 -9.916 40.905 1.00 88.50 541 GLU A C 1
ATOM 4316 O O . GLU A 1 541 ? -16.200 -9.559 41.521 1.00 88.50 541 GLU A O 1
ATOM 4321 N N . ILE A 1 542 ? -14.869 -9.410 39.709 1.00 87.38 542 ILE A N 1
ATOM 4322 C CA . ILE A 1 542 ? -15.650 -8.378 38.995 1.00 87.38 542 ILE A CA 1
ATOM 4323 C C . ILE A 1 542 ? -17.087 -8.847 38.772 1.00 87.38 542 ILE A C 1
ATOM 4325 O O . ILE A 1 542 ? -18.046 -8.140 39.083 1.00 87.38 542 ILE A O 1
ATOM 4329 N N . ILE A 1 543 ? -17.225 -10.063 38.240 1.00 90.25 543 ILE A N 1
ATOM 4330 C CA . ILE A 1 543 ? -18.517 -10.684 37.956 1.00 90.25 543 ILE A CA 1
ATOM 4331 C C . ILE A 1 543 ? -19.329 -10.826 39.244 1.00 90.25 543 ILE A C 1
ATOM 4333 O O . ILE A 1 543 ? -20.503 -10.469 39.257 1.00 90.25 543 ILE A O 1
ATOM 4337 N N . GLY A 1 544 ? -18.710 -11.281 40.338 1.00 88.50 544 GLY A N 1
ATOM 4338 C CA . GLY A 1 544 ? -19.363 -11.415 41.641 1.00 88.50 544 GLY A CA 1
ATOM 4339 C C . GLY A 1 544 ? -19.955 -10.099 42.144 1.00 88.50 544 GLY A C 1
ATOM 4340 O O . GLY A 1 544 ? -21.111 -10.064 42.555 1.00 88.50 544 GLY A O 1
ATOM 4341 N N . ILE A 1 545 ? -19.209 -8.999 42.025 1.00 85.88 545 ILE A N 1
ATOM 4342 C CA . ILE A 1 545 ? -19.679 -7.666 42.431 1.00 85.88 545 ILE A CA 1
ATOM 4343 C C . ILE A 1 545 ? -20.894 -7.235 41.605 1.00 85.88 545 ILE A C 1
ATOM 4345 O O . ILE A 1 545 ? -21.886 -6.763 42.160 1.00 85.88 545 ILE A O 1
ATOM 4349 N N . HIS A 1 546 ? -20.844 -7.406 40.284 1.00 87.50 546 HIS A N 1
ATOM 4350 C CA . HIS A 1 546 ? -21.964 -7.030 39.422 1.00 87.50 546 HIS A CA 1
ATOM 4351 C C . HIS A 1 546 ? -23.184 -7.934 39.615 1.00 87.50 546 HIS A C 1
ATOM 4353 O O . HIS A 1 546 ? -24.306 -7.435 39.570 1.00 87.50 546 HIS A O 1
ATOM 4359 N N . LEU A 1 547 ? -22.989 -9.224 39.902 1.00 88.38 547 LEU A N 1
ATOM 4360 C CA . LEU A 1 547 ? -24.075 -10.125 40.293 1.00 88.38 547 LEU A CA 1
ATOM 4361 C C . LEU A 1 547 ? -24.760 -9.664 41.578 1.00 88.38 547 LEU A C 1
ATOM 4363 O O . LEU A 1 547 ? -25.987 -9.673 41.643 1.00 88.38 547 LEU A O 1
ATOM 4367 N N . ASP A 1 548 ? -23.996 -9.253 42.587 1.00 86.62 548 ASP A N 1
ATOM 4368 C CA . ASP A 1 548 ? -24.561 -8.763 43.845 1.00 86.62 548 ASP A CA 1
ATOM 4369 C C . ASP A 1 548 ? -25.355 -7.466 43.639 1.00 86.62 548 ASP A C 1
ATOM 4371 O O . ASP A 1 548 ? -26.450 -7.329 44.178 1.00 86.62 548 ASP A O 1
ATOM 4375 N N . ILE A 1 549 ? -24.881 -6.561 42.778 1.00 87.31 549 ILE A N 1
ATOM 4376 C CA . ILE A 1 549 ? -25.619 -5.337 42.420 1.00 87.31 549 ILE A CA 1
ATOM 4377 C C . ILE A 1 549 ? -26.901 -5.656 41.645 1.00 87.31 549 ILE A C 1
ATOM 4379 O O . ILE A 1 549 ? -27.931 -5.035 41.894 1.00 87.31 549 ILE A O 1
ATOM 4383 N N . LEU A 1 550 ? -26.870 -6.613 40.714 1.00 87.56 550 LEU A N 1
ATOM 4384 C CA . LEU A 1 550 ? -28.066 -7.026 39.972 1.00 87.56 550 LEU A CA 1
ATOM 4385 C C . LEU A 1 550 ? -29.117 -7.648 40.902 1.00 87.56 550 LEU A C 1
ATOM 4387 O O . LEU A 1 550 ? -30.296 -7.318 40.787 1.00 87.56 550 LEU A O 1
ATOM 4391 N N . LYS A 1 551 ? -28.695 -8.481 41.863 1.00 88.62 551 LYS A N 1
ATOM 4392 C CA . LYS A 1 551 ? -29.586 -9.004 42.913 1.00 88.62 551 LYS A CA 1
ATOM 4393 C C . LYS A 1 551 ? -30.162 -7.882 43.765 1.00 88.62 551 LYS A C 1
ATOM 4395 O O . LYS A 1 551 ? -31.350 -7.906 44.069 1.00 88.62 551 LYS A O 1
ATOM 4400 N N . LEU A 1 552 ? -29.337 -6.903 44.133 1.00 89.38 552 LEU A N 1
ATOM 4401 C CA . LEU A 1 552 ? -29.783 -5.770 44.930 1.00 89.38 552 LEU A CA 1
ATOM 4402 C C . LEU A 1 552 ? -30.829 -4.942 44.171 1.00 89.38 552 LEU A C 1
ATOM 4404 O O . LEU A 1 552 ? -31.874 -4.632 44.723 1.00 89.38 552 LEU A O 1
ATOM 4408 N N . GLN A 1 553 ? -30.623 -4.695 42.873 1.00 91.06 553 GLN A N 1
ATOM 4409 C CA . GLN A 1 553 ? -31.614 -4.030 42.020 1.00 91.06 553 GLN A CA 1
ATOM 4410 C C . GLN A 1 553 ? -32.945 -4.790 41.951 1.00 91.06 553 GLN A C 1
ATOM 4412 O O . GLN A 1 553 ? -34.010 -4.173 41.992 1.00 91.06 553 GLN A O 1
ATOM 4417 N N . GLU A 1 554 ? -32.900 -6.119 41.839 1.00 92.19 554 GLU A N 1
ATOM 4418 C CA . GLU A 1 554 ? -34.100 -6.960 41.856 1.00 92.19 554 GLU A CA 1
ATOM 4419 C C . GLU A 1 554 ? -34.830 -6.868 43.204 1.00 92.19 554 GLU A C 1
ATOM 4421 O O . GLU A 1 554 ? -36.051 -6.703 43.237 1.00 92.19 554 GLU A O 1
ATOM 4426 N N . GLN A 1 555 ? -34.092 -6.915 44.317 1.00 92.00 555 GLN A N 1
ATOM 4427 C CA . GLN A 1 555 ? -34.645 -6.721 45.658 1.00 92.00 555 GLN A CA 1
ATOM 4428 C C . GLN A 1 555 ? -35.302 -5.346 45.797 1.00 92.00 555 GLN A C 1
ATOM 4430 O O . GLN A 1 555 ? -36.460 -5.282 46.205 1.00 92.00 555 GLN A O 1
ATOM 4435 N N . THR A 1 556 ? -34.635 -4.267 45.376 1.00 92.56 556 THR A N 1
ATOM 4436 C CA . THR A 1 556 ? -35.195 -2.909 45.400 1.00 92.56 556 THR A CA 1
ATOM 4437 C C . THR A 1 556 ? -36.500 -2.823 44.607 1.00 92.56 556 THR A C 1
ATOM 4439 O O . THR A 1 556 ? -37.501 -2.322 45.119 1.00 92.56 556 THR A O 1
ATOM 4442 N N . LEU A 1 557 ? -36.538 -3.364 43.383 1.00 94.06 557 LEU A N 1
ATOM 4443 C CA . LEU A 1 557 ? -37.755 -3.387 42.560 1.00 94.06 557 LEU A CA 1
ATOM 4444 C C . LEU A 1 557 ? -38.891 -4.179 43.215 1.00 94.06 557 LEU A C 1
ATOM 4446 O O . LEU A 1 557 ? -40.045 -3.746 43.167 1.00 94.06 557 LEU A O 1
ATOM 4450 N N . ASN A 1 558 ? -38.585 -5.317 43.840 1.00 93.94 558 ASN A N 1
ATOM 4451 C CA . ASN A 1 558 ? -39.570 -6.118 44.566 1.00 93.94 558 ASN A CA 1
ATOM 4452 C C . ASN A 1 558 ? -40.124 -5.362 45.785 1.00 93.94 558 ASN A C 1
ATOM 4454 O O . ASN A 1 558 ? -41.341 -5.343 45.982 1.00 93.94 558 ASN A O 1
ATOM 4458 N N . THR A 1 559 ? -39.268 -4.687 46.559 1.00 92.94 559 THR A N 1
ATOM 4459 C CA . THR A 1 559 ? -39.674 -3.856 47.704 1.00 92.94 559 THR A CA 1
ATOM 4460 C C . THR A 1 559 ? -40.563 -2.697 47.253 1.00 92.94 559 THR A C 1
ATOM 4462 O O . THR A 1 559 ? -41.690 -2.579 47.728 1.00 92.94 559 THR A O 1
ATOM 4465 N N . ILE A 1 560 ? -40.154 -1.916 46.248 1.00 91.81 560 ILE A N 1
ATOM 4466 C CA . ILE A 1 560 ? -40.993 -0.858 45.643 1.00 91.81 560 ILE A CA 1
ATOM 4467 C C . ILE A 1 560 ? -42.315 -1.441 45.118 1.00 91.81 560 ILE A C 1
ATOM 4469 O O . ILE A 1 560 ? -43.385 -0.834 45.226 1.00 91.81 560 ILE A O 1
ATOM 4473 N N . GLY A 1 561 ? -42.261 -2.657 44.572 1.00 91.44 561 GLY A N 1
ATOM 4474 C CA . GLY A 1 561 ? -43.404 -3.441 44.126 1.00 91.44 561 GLY A CA 1
ATOM 4475 C C . GLY A 1 561 ? -44.502 -3.588 45.183 1.00 91.44 561 GLY A C 1
ATOM 4476 O O . GLY A 1 561 ? -45.683 -3.499 44.825 1.00 91.44 561 GLY A O 1
ATOM 4477 N N . ASN A 1 562 ? -44.111 -3.736 46.451 1.00 91.88 562 ASN A N 1
ATOM 4478 C CA . ASN A 1 562 ? -44.987 -3.980 47.599 1.00 91.88 562 ASN A CA 1
ATOM 4479 C C . ASN A 1 562 ? -45.646 -2.715 48.178 1.00 91.88 562 ASN A C 1
ATOM 4481 O O . ASN A 1 562 ? -46.591 -2.839 48.958 1.00 91.88 562 ASN A O 1
ATOM 4485 N N . ILE A 1 563 ? -45.209 -1.514 47.780 1.00 88.75 563 ILE A N 1
ATOM 4486 C CA . ILE A 1 563 ? -45.836 -0.246 48.186 1.00 88.75 563 ILE A CA 1
ATOM 4487 C C . ILE A 1 563 ? -47.250 -0.154 47.594 1.00 88.75 563 ILE A C 1
ATOM 4489 O O . ILE A 1 563 ? -47.451 -0.276 46.378 1.00 88.75 563 ILE A O 1
ATOM 4493 N N . LYS A 1 564 ? -48.253 0.096 48.441 1.00 87.50 564 LYS A N 1
ATOM 4494 C CA . LYS A 1 564 ? -49.670 0.164 48.047 1.00 87.50 564 LYS A CA 1
ATOM 4495 C C . LYS A 1 564 ? -50.016 1.516 47.433 1.00 87.50 564 LYS A C 1
ATOM 4497 O O . LYS A 1 564 ? -50.777 1.577 46.458 1.00 87.50 564 LYS A O 1
ATOM 4502 N N . ARG A 1 565 ? -49.484 2.620 47.966 1.00 83.06 565 ARG A N 1
ATOM 4503 C CA . ARG A 1 565 ? -49.781 3.970 47.472 1.00 83.06 565 ARG A CA 1
ATOM 4504 C C . ARG A 1 565 ? -49.107 4.210 46.127 1.00 83.06 565 ARG A C 1
ATOM 4506 O O . ARG A 1 565 ? -47.894 4.347 46.010 1.00 83.06 565 ARG A O 1
ATOM 4513 N N . LYS A 1 566 ? -49.931 4.380 45.089 1.00 86.69 566 LYS A N 1
ATOM 4514 C CA . LYS A 1 566 ? -49.471 4.633 43.709 1.00 86.69 566 LYS A CA 1
ATOM 4515 C C . LYS A 1 566 ? -48.584 5.875 43.547 1.00 86.69 566 LYS A C 1
ATOM 4517 O O . LYS A 1 566 ? -47.817 5.930 42.594 1.00 86.69 566 LYS A O 1
ATOM 4522 N N . ALA A 1 567 ? -48.743 6.895 44.394 1.00 79.81 567 ALA A N 1
ATOM 4523 C CA . ALA A 1 567 ? -47.890 8.084 44.359 1.00 79.81 567 ALA A CA 1
ATOM 4524 C C . ALA A 1 567 ? -46.474 7.735 44.839 1.00 79.81 567 ALA A C 1
ATOM 4526 O O . ALA A 1 567 ? -45.566 7.753 44.020 1.00 79.81 567 ALA A O 1
ATOM 4527 N N . SER A 1 568 ? -46.340 7.250 46.077 1.00 83.00 568 SER A N 1
ATOM 4528 C CA . SER A 1 568 ? -45.067 6.810 46.658 1.00 83.00 568 SER A CA 1
ATOM 4529 C C . SER A 1 568 ? -44.362 5.760 45.802 1.00 83.00 568 SER A C 1
ATOM 4531 O O . SER A 1 568 ? -43.173 5.870 45.546 1.00 83.00 568 SER A O 1
ATOM 4533 N N . LYS A 1 569 ? -45.101 4.782 45.263 1.00 88.69 569 LYS A N 1
ATOM 4534 C CA . LYS A 1 569 ? -44.528 3.782 44.354 1.00 88.69 569 LYS A CA 1
ATOM 4535 C C . LYS A 1 569 ? -43.901 4.397 43.095 1.00 88.69 569 LYS A C 1
ATOM 4537 O O . LYS A 1 569 ? -42.903 3.881 42.611 1.00 88.69 569 LYS A O 1
ATOM 4542 N N . ARG A 1 570 ? -44.484 5.470 42.542 1.00 89.19 570 ARG A N 1
ATOM 4543 C CA . ARG A 1 570 ? -43.907 6.175 41.382 1.00 89.19 570 ARG A CA 1
ATOM 4544 C C . ARG A 1 570 ? -42.663 6.969 41.760 1.00 89.19 570 ARG A C 1
ATOM 4546 O O . ARG A 1 570 ? -41.723 6.961 40.976 1.00 89.19 570 ARG A O 1
ATOM 4553 N N . ASP A 1 571 ? -42.671 7.616 42.920 1.00 86.25 571 ASP A N 1
ATOM 4554 C CA . ASP A 1 571 ? -41.536 8.411 43.394 1.00 86.25 571 ASP A CA 1
ATOM 4555 C C . ASP A 1 571 ? -40.323 7.497 43.646 1.00 86.25 571 ASP A C 1
ATOM 4557 O O . ASP A 1 571 ? -39.268 7.697 43.054 1.00 86.25 571 ASP A O 1
ATOM 4561 N N . TRP A 1 572 ? -40.514 6.376 44.349 1.00 90.38 572 TRP A N 1
ATOM 4562 C CA . TRP A 1 572 ? -39.440 5.399 44.562 1.00 90.38 572 TRP A CA 1
ATOM 4563 C C . TRP A 1 572 ? -38.979 4.694 43.283 1.00 90.38 572 TRP A C 1
ATOM 4565 O O . TRP A 1 572 ? -37.800 4.377 43.142 1.00 90.38 572 TRP A O 1
ATOM 4575 N N . GLN A 1 573 ? -39.879 4.466 42.318 1.00 92.94 573 GLN A N 1
ATOM 4576 C CA . GLN A 1 573 ? -39.475 3.967 41.001 1.00 92.94 573 GLN A CA 1
ATOM 4577 C C . GLN A 1 573 ? -38.560 4.970 40.283 1.00 92.94 573 GLN A C 1
ATOM 4579 O O . GLN A 1 573 ? -37.597 4.559 39.640 1.00 92.94 573 GLN A O 1
ATOM 4584 N N . HIS A 1 574 ? -38.838 6.271 40.406 1.00 90.38 574 HIS A N 1
ATOM 4585 C CA . HIS A 1 574 ? -37.993 7.320 39.843 1.00 90.38 574 HIS A CA 1
ATOM 4586 C C . HIS A 1 574 ? -36.601 7.337 40.490 1.00 90.38 574 HIS A C 1
ATOM 4588 O O . HIS A 1 574 ? -35.600 7.409 39.775 1.00 90.38 574 HIS A O 1
ATOM 4594 N N . ASP A 1 575 ? -36.525 7.200 41.814 1.00 88.31 575 ASP A N 1
ATOM 4595 C CA . ASP A 1 575 ? -35.250 7.142 42.536 1.00 88.31 575 ASP A CA 1
ATOM 4596 C C . ASP A 1 575 ? -34.446 5.887 42.178 1.00 88.31 575 ASP A C 1
ATOM 4598 O O . ASP A 1 575 ? -33.244 5.974 41.915 1.00 88.31 575 ASP A O 1
ATOM 4602 N N . PHE A 1 576 ? -35.112 4.736 42.034 1.00 92.31 576 PHE A N 1
ATOM 4603 C CA . PHE A 1 576 ? -34.486 3.519 41.515 1.00 92.31 576 PHE A CA 1
ATOM 4604 C C . PHE A 1 576 ? -33.913 3.716 40.105 1.00 92.31 576 PHE A C 1
ATOM 4606 O O . PHE A 1 576 ? -32.767 3.338 39.845 1.00 92.31 576 PHE A O 1
ATOM 4613 N N . ASP A 1 577 ? -34.682 4.311 39.190 1.00 92.12 577 ASP A N 1
ATOM 4614 C CA . ASP A 1 577 ? -34.238 4.547 37.813 1.00 92.12 577 ASP A CA 1
ATOM 4615 C C . ASP A 1 577 ? -33.019 5.492 37.779 1.00 92.12 577 ASP A C 1
ATOM 4617 O O . ASP A 1 577 ? -32.067 5.256 37.025 1.00 92.12 577 ASP A O 1
ATOM 4621 N N . ASN A 1 578 ? -32.997 6.512 38.644 1.00 88.88 578 ASN A N 1
ATOM 4622 C CA . ASN A 1 578 ? -31.864 7.425 38.813 1.00 88.88 578 ASN A CA 1
ATOM 4623 C C . ASN A 1 578 ? -30.623 6.714 39.381 1.00 88.88 578 ASN A C 1
ATOM 4625 O O . ASN A 1 578 ? -29.519 6.876 38.843 1.00 88.88 578 ASN A O 1
ATOM 4629 N N . ALA A 1 579 ? -30.782 5.894 40.424 1.00 88.94 579 ALA A N 1
ATOM 4630 C CA . ALA A 1 579 ? -29.697 5.103 41.010 1.00 88.94 579 ALA A CA 1
ATOM 4631 C C . ALA A 1 579 ? -29.117 4.114 39.986 1.00 88.94 579 ALA A C 1
ATOM 4633 O O . ALA A 1 579 ? -27.898 4.035 39.795 1.00 88.94 579 ALA A O 1
ATOM 4634 N N . LYS A 1 580 ? -29.986 3.434 39.228 1.00 90.62 580 LYS A N 1
ATOM 4635 C CA . LYS A 1 580 ? -29.603 2.535 38.132 1.00 90.62 580 LYS A CA 1
ATOM 4636 C C . LYS A 1 580 ? -28.827 3.257 37.042 1.00 90.62 580 LYS A C 1
ATOM 4638 O O . LYS A 1 580 ? -27.768 2.778 36.635 1.00 90.62 580 LYS A O 1
ATOM 4643 N N . TYR A 1 581 ? -29.304 4.410 36.581 1.00 88.94 581 TYR A N 1
ATOM 4644 C CA . TYR A 1 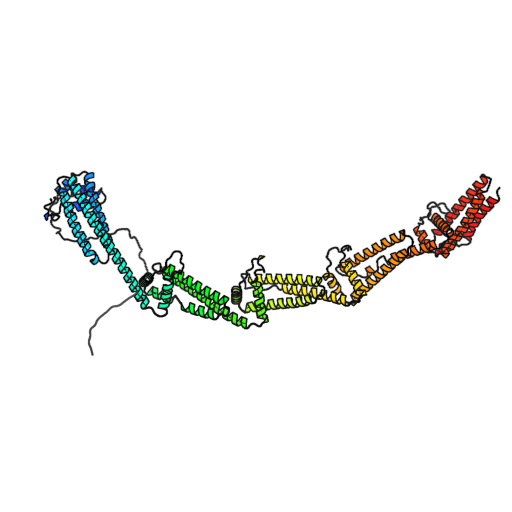581 ? -28.595 5.192 35.568 1.00 88.94 581 TYR A CA 1
ATOM 4645 C C . TYR A 1 581 ? -27.224 5.677 36.068 1.00 88.94 581 TYR A C 1
ATOM 4647 O O . TYR A 1 581 ? -26.238 5.649 35.326 1.00 88.94 581 TYR A O 1
ATOM 4655 N N . THR A 1 582 ? -27.127 6.053 37.343 1.00 86.12 582 THR A N 1
ATOM 4656 C CA . THR A 1 582 ? -25.865 6.473 37.971 1.00 86.12 582 THR A CA 1
ATOM 4657 C C . THR A 1 582 ? -24.861 5.322 38.034 1.00 86.12 582 THR A C 1
ATOM 4659 O O . THR A 1 582 ? -23.700 5.495 37.649 1.00 86.12 582 THR A O 1
ATOM 4662 N N . TYR A 1 583 ? -25.313 4.127 38.422 1.00 88.12 583 TYR A N 1
ATOM 4663 C CA . TYR A 1 583 ? -24.512 2.904 38.373 1.00 88.12 583 TYR A CA 1
ATOM 4664 C C . TYR A 1 583 ? -24.013 2.598 36.955 1.00 88.12 583 TYR A C 1
ATOM 4666 O O . TYR A 1 583 ? -22.823 2.347 36.762 1.00 88.12 583 TYR A O 1
ATOM 4674 N N . LEU A 1 584 ? -24.890 2.675 35.950 1.00 88.88 584 LEU A N 1
ATOM 4675 C CA . LEU A 1 584 ? -24.532 2.457 34.546 1.00 88.88 584 LEU A CA 1
ATOM 4676 C C . LEU A 1 584 ? -23.437 3.420 34.066 1.00 88.88 584 LEU A C 1
ATOM 4678 O O . LEU A 1 584 ? -22.477 2.998 33.418 1.00 88.88 584 LEU A O 1
ATOM 4682 N N . CYS A 1 585 ? -23.542 4.702 34.421 1.00 84.94 585 CYS A N 1
ATOM 4683 C CA . CYS A 1 585 ? -22.520 5.699 34.105 1.00 84.94 585 CYS A CA 1
ATOM 4684 C C . CYS A 1 585 ? -21.177 5.367 34.766 1.00 84.94 585 CYS A C 1
ATOM 4686 O O . CYS A 1 585 ? -20.137 5.434 34.110 1.00 84.94 585 CYS A O 1
ATOM 4688 N N . ALA A 1 586 ? -21.197 4.977 36.043 1.00 83.25 586 ALA A N 1
ATOM 4689 C CA . ALA A 1 586 ? -19.992 4.613 36.781 1.00 83.25 586 ALA A CA 1
ATOM 4690 C C . ALA A 1 586 ? -19.331 3.341 36.230 1.00 83.25 586 ALA A C 1
ATOM 4692 O O . ALA A 1 586 ? -18.106 3.297 36.089 1.00 83.25 586 ALA A O 1
ATOM 4693 N N . LEU A 1 587 ? -20.131 2.333 35.866 1.00 86.25 587 LEU A N 1
ATOM 4694 C CA . LEU A 1 587 ? -19.653 1.121 35.206 1.00 86.25 587 LEU A CA 1
ATOM 4695 C C . LEU A 1 587 ? -18.971 1.476 33.887 1.00 86.25 587 LEU A C 1
ATOM 4697 O O . LEU A 1 587 ? -17.820 1.106 33.671 1.00 86.25 587 LEU A O 1
ATOM 4701 N N . LYS A 1 588 ? -19.632 2.268 33.041 1.00 86.38 588 LYS A N 1
ATOM 4702 C CA . LYS A 1 588 ? -19.075 2.685 31.753 1.00 86.38 588 LYS A CA 1
ATOM 4703 C C . LYS A 1 588 ? -17.765 3.459 31.901 1.00 86.38 588 LYS A C 1
ATOM 4705 O O . LYS A 1 588 ? -16.787 3.130 31.234 1.00 86.38 588 LYS A O 1
ATOM 4710 N N . ASP A 1 589 ? -17.711 4.437 32.804 1.00 81.81 589 ASP A N 1
ATOM 4711 C CA . ASP A 1 589 ? -16.477 5.174 33.104 1.00 81.81 589 ASP A CA 1
ATOM 4712 C C . ASP A 1 589 ? -15.360 4.243 33.588 1.00 81.81 589 ASP A C 1
ATOM 4714 O O . ASP A 1 589 ? -14.205 4.402 33.193 1.00 81.81 589 ASP A O 1
ATOM 4718 N N . SER A 1 590 ? -15.700 3.236 34.392 1.00 81.88 590 SER A N 1
ATOM 4719 C CA . SER A 1 590 ? -14.722 2.279 34.904 1.00 81.88 590 SER A CA 1
ATOM 4720 C C . SER A 1 590 ? -14.255 1.269 33.864 1.00 81.88 590 SER A C 1
ATOM 4722 O O . SER A 1 590 ? -13.160 0.750 34.014 1.00 81.88 590 SER A O 1
ATOM 4724 N N . LEU A 1 591 ? -15.028 0.985 32.816 1.00 83.06 591 LEU A N 1
ATOM 4725 C CA . LEU A 1 591 ? -14.592 0.112 31.719 1.00 83.06 591 LEU A CA 1
ATOM 4726 C C . LEU A 1 591 ? -13.693 0.853 30.717 1.00 83.06 591 LEU A C 1
ATOM 4728 O O . LEU A 1 591 ? -12.824 0.242 30.100 1.00 83.06 591 LEU A O 1
ATOM 4732 N N . ILE A 1 592 ? -13.886 2.168 30.569 1.00 80.38 592 ILE A N 1
ATOM 4733 C CA . ILE A 1 592 ? -13.185 3.011 29.581 1.00 80.38 592 ILE A CA 1
ATOM 4734 C C . ILE A 1 592 ? -11.963 3.726 30.185 1.00 80.38 592 ILE A C 1
ATOM 4736 O O . ILE A 1 592 ? -11.067 4.156 29.455 1.00 80.38 592 ILE A O 1
ATOM 4740 N N . GLY A 1 593 ? -11.929 3.895 31.508 1.00 72.75 593 GLY A N 1
ATOM 4741 C CA . GLY A 1 593 ? -10.896 4.645 32.219 1.00 72.75 593 GLY A CA 1
ATOM 4742 C C . GLY A 1 593 ? -9.470 4.089 32.065 1.00 72.75 593 GLY A C 1
ATOM 4743 O O . GLY A 1 593 ? -9.277 2.946 31.663 1.00 72.75 593 GLY A O 1
ATOM 4744 N N . PRO A 1 594 ? -8.439 4.888 32.410 1.00 65.25 594 PRO A N 1
ATOM 4745 C CA . PRO A 1 594 ? -7.029 4.494 32.286 1.00 65.25 594 PRO A CA 1
ATOM 4746 C C . PRO A 1 594 ? -6.631 3.344 33.220 1.00 65.25 594 PRO A C 1
ATOM 4748 O O . PRO A 1 594 ? -5.652 2.655 32.955 1.00 65.25 594 PRO A O 1
ATOM 4751 N N . ASP A 1 595 ? -7.399 3.141 34.290 1.00 68.44 595 ASP A N 1
ATOM 4752 C CA . ASP A 1 595 ? -7.243 2.051 35.249 1.00 68.44 595 ASP A CA 1
ATOM 4753 C C . ASP A 1 595 ? -8.596 1.348 35.410 1.00 68.44 595 ASP A C 1
ATOM 4755 O O . ASP A 1 595 ? -9.338 1.624 36.364 1.00 68.44 595 ASP A O 1
ATOM 4759 N N . PRO A 1 596 ? -8.970 0.492 34.438 1.00 64.44 596 PRO A N 1
ATOM 4760 C CA . PRO A 1 596 ? -10.299 -0.063 34.411 1.00 64.44 596 PRO A CA 1
ATOM 4761 C C . PRO A 1 596 ? -10.595 -0.865 35.669 1.00 64.44 596 PRO A C 1
ATOM 4763 O O . PRO A 1 596 ? -9.883 -1.820 36.000 1.00 64.44 596 PRO A O 1
ATOM 4766 N N . LEU A 1 597 ? -11.649 -0.449 36.365 1.00 65.00 597 LEU A N 1
ATOM 4767 C CA . LEU A 1 597 ? -12.139 -1.079 37.583 1.00 65.00 597 LEU A CA 1
ATOM 4768 C C . LEU A 1 597 ? -11.041 -1.304 38.654 1.00 65.00 597 LEU A C 1
ATOM 4770 O O . LEU A 1 597 ? -10.907 -2.383 39.234 1.00 65.00 597 LEU A O 1
ATOM 4774 N N . ARG A 1 598 ? -10.195 -0.295 38.899 1.00 62.81 598 ARG A N 1
ATOM 4775 C CA . ARG A 1 598 ? -9.159 -0.345 39.951 1.00 62.81 598 ARG A CA 1
ATOM 4776 C C . ARG A 1 598 ? -9.710 -0.157 41.370 1.00 62.81 598 ARG A C 1
ATOM 4778 O O . ARG A 1 598 ? -9.108 -0.676 42.305 1.00 62.81 598 ARG A O 1
ATOM 4785 N N . ASP A 1 599 ? -10.828 0.551 41.534 1.00 58.81 599 ASP A N 1
ATOM 4786 C CA . ASP A 1 599 ? -11.464 0.792 42.835 1.00 58.81 599 ASP A CA 1
ATOM 4787 C C . ASP A 1 599 ? -12.916 0.295 42.842 1.00 58.81 599 ASP A C 1
ATOM 4789 O O . ASP A 1 599 ? -13.862 1.021 42.539 1.00 58.81 599 ASP A O 1
ATOM 4793 N N . TYR A 1 600 ? -13.082 -0.986 43.171 1.00 60.31 600 TYR A N 1
ATOM 4794 C CA . TYR A 1 600 ? -14.388 -1.637 43.270 1.00 60.31 600 TYR A CA 1
ATOM 4795 C C . TYR A 1 600 ? -15.215 -1.199 44.478 1.00 60.31 600 TYR A C 1
ATOM 4797 O O . TYR A 1 600 ? -16.425 -1.428 44.507 1.00 60.31 600 TYR A O 1
ATOM 4805 N N . SER A 1 601 ? -14.588 -0.576 45.479 1.00 58.19 601 SER A N 1
ATOM 4806 C CA . SER A 1 601 ? -15.268 -0.217 46.725 1.00 58.19 601 SER A CA 1
ATOM 4807 C C . SER A 1 601 ? -16.387 0.806 46.502 1.00 58.19 601 SER A C 1
ATOM 4809 O O . SER A 1 601 ? -17.394 0.785 47.208 1.00 58.19 601 SER A O 1
ATOM 4811 N N . GLY A 1 602 ? -16.264 1.632 45.457 1.00 59.22 602 GLY A N 1
ATOM 4812 C CA . GLY A 1 602 ? -17.278 2.607 45.066 1.00 59.22 602 GLY A CA 1
ATOM 4813 C C . GLY A 1 602 ? -18.574 1.993 44.532 1.00 59.22 602 GLY A C 1
ATOM 4814 O O . GLY A 1 602 ? -19.610 2.645 44.609 1.00 59.22 602 GLY A O 1
ATOM 4815 N N . PHE A 1 603 ? -18.554 0.745 44.041 1.00 63.41 603 PHE A N 1
ATOM 4816 C CA . PHE A 1 603 ? -19.751 0.110 43.479 1.00 63.41 603 PHE A CA 1
ATOM 4817 C C . PHE A 1 603 ? -20.722 -0.437 44.532 1.00 63.41 603 PHE A C 1
ATOM 4819 O O . PHE A 1 603 ? -21.892 -0.637 44.231 1.00 63.41 603 PHE A O 1
ATOM 4826 N N . LYS A 1 604 ? -20.264 -0.635 45.773 1.00 56.19 604 LYS A N 1
ATOM 4827 C CA . LYS A 1 604 ? -21.119 -1.006 46.917 1.00 56.19 604 LYS A CA 1
ATOM 4828 C C . LYS A 1 604 ? -21.822 0.192 47.563 1.00 56.19 604 LYS A C 1
ATOM 4830 O O . LYS A 1 604 ? -22.416 0.050 48.619 1.00 56.19 604 LYS A O 1
ATOM 4835 N N . LYS A 1 605 ? -21.680 1.381 46.976 1.00 57.38 605 LYS A N 1
ATOM 4836 C CA . LYS A 1 605 ? -22.070 2.660 47.577 1.00 57.38 605 LYS A CA 1
ATOM 4837 C C . LYS A 1 605 ? -23.208 3.352 46.824 1.00 57.38 605 LYS A C 1
ATOM 4839 O O . LYS A 1 605 ? -23.341 4.565 46.932 1.00 57.38 605 LYS A O 1
ATOM 4844 N N . PHE A 1 606 ? -23.939 2.609 45.995 1.00 65.69 606 PHE A N 1
ATOM 4845 C CA . PHE A 1 606 ? -25.123 3.135 45.323 1.00 65.69 606 PHE A CA 1
ATOM 4846 C C . PHE A 1 606 ? -26.337 2.988 46.226 1.00 65.69 606 PHE A C 1
ATOM 4848 O O . PHE A 1 606 ? -26.458 1.989 46.930 1.00 65.69 606 PHE A O 1
ATOM 4855 N N . ASP A 1 607 ? -27.244 3.949 46.115 1.00 76.19 607 ASP A N 1
ATOM 4856 C CA . ASP A 1 607 ? -28.386 4.172 47.005 1.00 76.19 607 ASP A CA 1
ATOM 4857 C C . ASP A 1 607 ? -29.439 3.039 46.993 1.00 76.19 607 ASP A C 1
ATOM 4859 O O . ASP A 1 607 ? -30.531 3.216 47.506 1.00 76.19 607 ASP A O 1
ATOM 4863 N N . PHE A 1 608 ? -29.176 1.866 46.404 1.00 86.75 608 PHE A N 1
ATOM 4864 C CA . PHE A 1 608 ? -30.153 0.771 46.351 1.00 86.75 608 PHE A CA 1
ATOM 4865 C C . PHE A 1 608 ? -30.499 0.210 47.736 1.00 86.75 608 PHE A C 1
ATOM 4867 O O . PHE A 1 608 ? -31.668 -0.089 47.973 1.00 86.75 608 PHE A O 1
ATOM 4874 N N . ASP A 1 609 ? -29.511 0.075 48.631 1.00 85.06 609 ASP A N 1
ATOM 4875 C CA . ASP A 1 609 ? -29.736 -0.332 50.028 1.00 85.06 609 ASP A CA 1
ATOM 4876 C C . ASP A 1 609 ? -30.554 0.730 50.781 1.00 85.06 609 ASP A C 1
ATOM 4878 O O . ASP A 1 609 ? -31.507 0.393 51.484 1.00 85.06 609 ASP A O 1
ATOM 4882 N N . ASP A 1 610 ? -30.236 2.011 50.569 1.00 84.25 610 ASP A N 1
ATOM 4883 C CA . ASP A 1 610 ? -30.952 3.140 51.173 1.00 84.25 610 ASP A CA 1
ATOM 4884 C C . ASP A 1 610 ? -32.407 3.205 50.664 1.00 84.25 610 ASP A C 1
ATOM 4886 O O . ASP A 1 610 ? -33.343 3.306 51.454 1.00 84.25 610 ASP A O 1
ATOM 4890 N N . ILE A 1 611 ? -32.626 3.018 49.355 1.00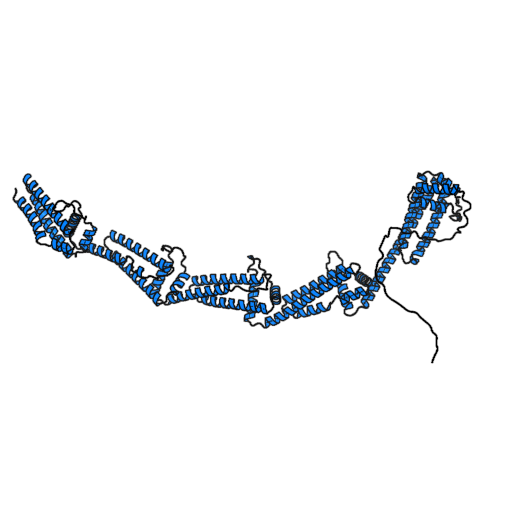 87.44 611 ILE A N 1
ATOM 4891 C CA . ILE A 1 611 ? -33.966 2.941 48.753 1.00 87.44 611 ILE A CA 1
ATOM 4892 C C . ILE A 1 611 ? -34.750 1.751 49.317 1.00 87.44 611 ILE A C 1
ATOM 4894 O O . ILE A 1 611 ? -35.952 1.875 49.545 1.00 87.44 611 ILE A O 1
ATOM 4898 N N . ILE A 1 612 ? -34.115 0.590 49.533 1.00 88.19 612 ILE A N 1
ATOM 4899 C CA . ILE A 1 612 ? -34.780 -0.558 50.170 1.00 88.19 612 ILE A CA 1
ATOM 4900 C C . ILE A 1 612 ? -35.227 -0.180 51.582 1.00 88.19 612 ILE A C 1
ATOM 4902 O O . ILE A 1 612 ? -36.401 -0.366 51.901 1.00 88.19 612 ILE A O 1
ATOM 4906 N N . PHE A 1 613 ? -34.324 0.367 52.395 1.00 84.88 613 PHE A N 1
ATOM 4907 C CA . PHE A 1 613 ? -34.601 0.750 53.779 1.00 84.88 613 PHE A CA 1
ATOM 4908 C C . PHE A 1 613 ? -35.759 1.759 53.883 1.00 84.88 613 PHE A C 1
ATOM 4910 O O . PHE A 1 613 ? -36.699 1.577 54.668 1.00 84.88 613 PHE A O 1
ATOM 4917 N N . ASP A 1 614 ? -35.750 2.786 53.037 1.00 83.81 614 ASP A N 1
ATOM 4918 C CA . ASP A 1 614 ? -36.795 3.808 53.037 1.00 83.81 614 ASP A CA 1
ATOM 4919 C C . ASP A 1 614 ? -38.129 3.271 52.482 1.00 83.81 614 ASP A C 1
ATOM 4921 O O . ASP A 1 614 ? -39.202 3.552 53.028 1.00 83.81 614 ASP A O 1
ATOM 4925 N N . ALA A 1 615 ? -38.094 2.436 51.437 1.00 87.25 615 ALA A N 1
ATOM 4926 C CA . ALA A 1 615 ? -39.290 1.792 50.893 1.00 87.25 615 ALA A CA 1
ATOM 4927 C C . ALA A 1 615 ? -39.933 0.819 51.899 1.00 87.25 615 ALA A C 1
ATOM 4929 O O . ALA A 1 615 ? -41.163 0.771 52.005 1.00 87.25 615 ALA A O 1
ATOM 4930 N N . GLU A 1 616 ? -39.135 0.072 52.667 1.00 87.00 616 GLU A N 1
ATOM 4931 C CA . GLU A 1 616 ? -39.614 -0.783 53.762 1.00 87.00 616 GLU A CA 1
ATOM 4932 C C . GLU A 1 616 ? -40.312 0.030 54.858 1.00 87.00 616 GLU A C 1
ATOM 4934 O O . GLU A 1 616 ? -41.382 -0.372 55.329 1.00 87.00 616 GLU A O 1
ATOM 4939 N N . SER A 1 617 ? -39.772 1.201 55.201 1.00 82.75 617 SER A N 1
ATOM 4940 C CA . SER A 1 617 ? -40.384 2.126 56.165 1.00 82.75 617 SER A CA 1
ATOM 4941 C C . SER A 1 617 ? -41.761 2.611 55.687 1.00 82.75 617 SER A C 1
ATOM 4943 O O . SER A 1 617 ? -42.738 2.590 56.441 1.00 82.75 617 SER A O 1
ATOM 4945 N N . VAL A 1 618 ? -41.901 2.941 54.395 1.00 84.00 618 VAL A N 1
ATOM 4946 C CA . VAL A 1 618 ? -43.204 3.295 53.797 1.00 84.00 618 VAL A CA 1
ATOM 4947 C C . VAL A 1 618 ? -44.195 2.128 53.866 1.00 84.00 618 VAL A C 1
ATOM 4949 O O . VAL A 1 618 ? -45.353 2.320 54.241 1.00 84.00 618 VAL A O 1
ATOM 4952 N N . ILE A 1 619 ? -43.762 0.907 53.541 1.00 85.25 619 ILE A N 1
ATOM 4953 C CA . ILE A 1 619 ? -44.614 -0.294 53.608 1.00 85.25 619 ILE A CA 1
ATOM 4954 C C . ILE A 1 619 ? -45.096 -0.541 55.039 1.00 85.25 619 ILE A C 1
ATOM 4956 O O . ILE A 1 619 ? -46.261 -0.893 55.256 1.00 85.25 619 ILE A O 1
ATOM 4960 N N . LYS A 1 620 ? -44.211 -0.371 56.024 1.00 83.19 620 LYS A N 1
ATOM 4961 C CA . LYS A 1 620 ? -44.525 -0.565 57.441 1.00 83.19 620 LYS A CA 1
ATOM 4962 C C . LYS A 1 620 ? -45.568 0.440 57.920 1.00 83.19 620 LYS A C 1
ATOM 4964 O O . LYS A 1 620 ? -46.578 0.019 58.488 1.00 83.19 620 LYS A O 1
ATOM 4969 N N . TYR A 1 621 ? -45.407 1.716 57.577 1.00 81.38 621 TYR A N 1
ATOM 4970 C CA . TYR A 1 621 ? -46.408 2.752 57.832 1.00 81.38 621 TYR A CA 1
ATOM 4971 C C . TYR A 1 621 ? -47.766 2.439 57.174 1.00 81.38 621 TYR A C 1
ATOM 4973 O O . TYR A 1 621 ? -48.808 2.473 57.833 1.00 81.38 621 TYR A O 1
ATOM 4981 N N . GLU A 1 622 ? -47.783 2.051 55.893 1.00 83.06 622 GLU A N 1
ATOM 4982 C CA . GLU A 1 622 ? -49.021 1.695 55.181 1.00 83.06 622 GLU A CA 1
ATOM 4983 C C . GLU A 1 622 ? -49.736 0.484 55.799 1.00 83.06 622 GLU A C 1
ATOM 4985 O O . GLU A 1 622 ? -50.969 0.428 55.840 1.00 83.06 622 GLU A O 1
ATOM 4990 N N . ASN A 1 623 ? -48.980 -0.512 56.264 1.00 84.94 623 ASN A N 1
ATOM 4991 C CA . ASN A 1 623 ? -49.529 -1.686 56.938 1.00 84.94 623 ASN A CA 1
ATOM 4992 C C . ASN A 1 623 ? -50.084 -1.349 58.321 1.00 84.94 623 ASN A C 1
ATOM 4994 O O . ASN A 1 623 ? -51.130 -1.883 58.688 1.00 84.94 623 ASN A O 1
ATOM 4998 N N . LEU A 1 624 ? -49.421 -0.455 59.055 1.00 85.62 624 LEU A N 1
ATOM 4999 C CA . LEU A 1 624 ? -49.897 0.050 60.337 1.00 85.62 624 LEU A CA 1
ATOM 5000 C C . LEU A 1 624 ? -51.234 0.776 60.166 1.00 85.62 624 LEU A C 1
ATOM 5002 O O . LEU A 1 624 ? -52.202 0.405 60.823 1.00 85.62 624 LEU A O 1
ATOM 5006 N N . TYR A 1 625 ? -51.330 1.718 59.222 1.00 82.88 625 TYR A N 1
ATOM 5007 C CA . TYR A 1 625 ? -52.582 2.433 58.934 1.00 82.88 625 TYR A CA 1
ATOM 5008 C C . TYR A 1 625 ? -53.705 1.491 58.498 1.00 82.88 625 TYR A C 1
ATOM 5010 O O . TYR A 1 625 ? -54.833 1.617 58.964 1.00 82.88 625 TYR A O 1
ATOM 5018 N N . ALA A 1 626 ? -53.407 0.506 57.648 1.00 84.56 626 ALA A N 1
ATOM 5019 C CA . ALA A 1 626 ? -54.401 -0.473 57.209 1.00 84.56 626 ALA A CA 1
ATOM 5020 C C . ALA A 1 626 ? -54.890 -1.411 58.332 1.00 84.56 626 ALA A C 1
ATOM 5022 O O . ALA A 1 626 ? -55.916 -2.068 58.164 1.00 84.56 626 ALA A O 1
ATOM 5023 N N . ALA A 1 627 ? -54.151 -1.523 59.440 1.00 86.88 627 ALA A N 1
ATOM 5024 C CA . ALA A 1 627 ? -54.495 -2.386 60.567 1.00 86.88 627 ALA A CA 1
ATOM 5025 C C . ALA A 1 627 ? -55.336 -1.684 61.648 1.00 86.88 627 ALA A C 1
ATOM 5027 O O . ALA A 1 627 ? -55.862 -2.366 62.534 1.00 86.88 627 ALA A O 1
ATOM 5028 N N . LEU A 1 628 ? -55.449 -0.357 61.610 1.00 88.31 628 LEU A N 1
ATOM 5029 C CA . LEU A 1 628 ? -56.259 0.425 62.543 1.00 88.31 628 LEU A CA 1
ATOM 5030 C C . LEU A 1 628 ? -57.739 0.418 62.122 1.00 88.31 628 LEU A C 1
ATOM 5032 O O . LEU A 1 628 ? -58.052 0.341 60.934 1.00 88.31 628 LEU A O 1
ATOM 5036 N N . SER A 1 629 ? -58.658 0.482 63.091 1.00 90.31 629 SER A N 1
ATOM 5037 C CA . SER A 1 629 ? -60.083 0.711 62.799 1.00 90.31 629 SER A CA 1
ATOM 5038 C C . SER A 1 629 ? -60.332 2.144 62.309 1.00 90.31 629 SER A C 1
ATOM 5040 O O . SER A 1 629 ? -59.499 3.023 62.518 1.00 90.31 629 SER A O 1
ATOM 5042 N N . ASP A 1 630 ? -61.497 2.416 61.710 1.00 88.00 630 ASP A N 1
ATOM 5043 C CA . ASP A 1 630 ? -61.867 3.779 61.284 1.00 88.00 630 ASP A CA 1
ATOM 5044 C C . ASP A 1 630 ? -61.846 4.785 62.456 1.00 88.00 630 ASP A C 1
ATOM 5046 O O . ASP A 1 630 ? -61.468 5.944 62.287 1.00 88.00 630 ASP A O 1
ATOM 5050 N N . GLU A 1 631 ? -62.210 4.337 63.661 1.00 88.00 631 GLU A N 1
ATOM 5051 C CA . GLU A 1 631 ? -62.191 5.149 64.885 1.00 88.00 631 GLU A CA 1
ATOM 5052 C C . GLU A 1 631 ? -60.761 5.390 65.382 1.00 88.00 631 GLU A C 1
ATOM 5054 O O . GLU A 1 631 ? -60.408 6.516 65.733 1.00 88.00 631 GLU A O 1
ATOM 5059 N N . GLU A 1 632 ? -59.921 4.350 65.378 1.00 91.44 632 GLU A N 1
ATOM 5060 C CA . GLU A 1 632 ? -58.501 4.457 65.728 1.00 91.44 632 GLU A CA 1
ATOM 5061 C C . GLU A 1 632 ? -57.765 5.373 64.735 1.00 91.44 632 GLU A C 1
ATOM 5063 O O . GLU A 1 632 ? -57.011 6.248 65.157 1.00 91.44 632 GLU A O 1
ATOM 5068 N N . LEU A 1 633 ? -58.036 5.249 63.431 1.00 89.44 633 LEU A N 1
ATOM 5069 C CA . LEU A 1 633 ? -57.525 6.148 62.391 1.00 89.44 633 LEU A CA 1
ATOM 5070 C C . LEU A 1 633 ? -57.978 7.586 62.620 1.00 89.44 633 LEU A C 1
ATOM 5072 O O . LEU A 1 633 ? -57.155 8.496 62.575 1.00 89.44 633 LEU A O 1
ATOM 5076 N N . GLY A 1 634 ? -59.265 7.800 62.908 1.00 88.44 634 GLY A N 1
ATOM 5077 C CA . GLY A 1 634 ? -59.795 9.124 63.230 1.00 88.44 634 GLY A CA 1
ATOM 5078 C C . GLY A 1 634 ? -59.094 9.756 64.434 1.00 88.44 634 GLY A C 1
ATOM 5079 O O . GLY A 1 634 ? -58.778 10.947 64.407 1.00 88.44 634 GLY A O 1
ATOM 5080 N N . ALA A 1 635 ? -58.788 8.956 65.460 1.00 90.56 635 ALA A N 1
ATOM 5081 C CA . ALA A 1 635 ? -58.006 9.406 66.603 1.00 90.56 635 ALA A CA 1
ATOM 5082 C C . ALA A 1 635 ? -56.590 9.801 66.180 1.00 90.56 635 ALA A C 1
ATOM 5084 O O . ALA A 1 635 ? -56.210 10.943 66.412 1.00 90.56 635 ALA A O 1
ATOM 5085 N N . ILE A 1 636 ? -55.843 8.918 65.510 1.00 90.69 636 ILE A N 1
ATOM 5086 C CA . ILE A 1 636 ? -54.470 9.183 65.043 1.00 90.69 636 ILE A CA 1
ATOM 5087 C C . ILE A 1 636 ? -54.399 10.410 64.124 1.00 90.69 636 ILE A C 1
ATOM 5089 O O . ILE A 1 636 ? -53.489 11.225 64.261 1.00 90.69 636 ILE A O 1
ATOM 5093 N N . GLU A 1 637 ? -55.381 10.606 63.249 1.00 88.88 637 GLU A N 1
ATOM 5094 C CA . GLU A 1 637 ? -55.487 11.789 62.391 1.00 88.88 637 GLU A CA 1
ATOM 5095 C C . GLU A 1 637 ? -55.746 13.072 63.183 1.00 88.88 637 GLU A C 1
ATOM 5097 O O . GLU A 1 637 ? -55.139 14.113 62.916 1.00 88.88 637 GLU A O 1
ATOM 5102 N N . HIS A 1 638 ? -56.591 13.001 64.214 1.00 89.25 638 HIS A N 1
ATOM 5103 C CA . HIS A 1 638 ? -56.750 14.108 65.147 1.00 89.25 638 HIS A CA 1
ATOM 5104 C C . HIS A 1 638 ? -55.429 14.398 65.872 1.00 89.25 638 HIS A C 1
ATOM 5106 O O . HIS A 1 638 ? -55.035 15.563 65.939 1.00 89.25 638 HIS A O 1
ATOM 5112 N N . ILE A 1 639 ? -54.695 13.370 66.325 1.00 89.38 639 ILE A N 1
ATOM 5113 C CA . ILE A 1 639 ? -53.366 13.557 66.926 1.00 89.38 639 ILE A CA 1
ATOM 5114 C C . ILE A 1 639 ? -52.435 14.285 65.971 1.00 89.38 639 ILE A C 1
ATOM 5116 O O . ILE A 1 639 ? -51.879 15.323 66.334 1.00 89.38 639 ILE A O 1
ATOM 5120 N N . ARG A 1 640 ? -52.330 13.793 64.737 1.00 88.88 640 ARG A N 1
ATOM 5121 C CA . ARG A 1 640 ? -51.517 14.394 63.683 1.00 88.88 640 ARG A CA 1
ATOM 5122 C C . ARG A 1 640 ? -51.853 15.868 63.488 1.00 88.88 640 ARG A C 1
ATOM 5124 O O . ARG A 1 640 ? -50.952 16.702 63.439 1.00 88.88 640 ARG A O 1
ATOM 5131 N N . SER A 1 641 ? -53.142 16.204 63.426 1.00 88.81 641 SER A N 1
ATOM 5132 C CA . SER A 1 641 ? -53.592 17.588 63.246 1.00 88.81 641 SER A CA 1
ATOM 5133 C C . SER A 1 641 ? -53.181 18.502 64.403 1.00 88.81 641 SER A C 1
ATOM 5135 O O . SER A 1 641 ? -52.795 19.640 64.170 1.00 88.81 641 SER A O 1
ATOM 5137 N N . VAL A 1 642 ? -53.191 17.999 65.640 1.00 88.38 642 VAL A N 1
ATOM 5138 C CA . VAL A 1 642 ? -52.811 18.768 66.833 1.00 88.38 642 VAL A CA 1
ATOM 5139 C C . VAL A 1 642 ? -51.308 19.022 66.854 1.00 88.38 642 VAL A C 1
ATOM 5141 O O . VAL A 1 642 ? -50.857 20.151 67.049 1.00 88.38 642 VAL A O 1
ATOM 5144 N N . VAL A 1 643 ? -50.505 17.988 66.621 1.00 86.62 643 VAL A N 1
ATOM 5145 C CA . VAL A 1 643 ? -49.046 18.119 66.731 1.00 86.62 643 VAL A CA 1
ATOM 5146 C C . VAL A 1 643 ? -48.460 18.955 65.596 1.00 86.62 643 VAL A C 1
ATOM 5148 O O . VAL A 1 643 ? -47.528 19.724 65.827 1.00 86.62 643 VAL A O 1
ATOM 5151 N N . THR A 1 644 ? -49.087 18.916 64.418 1.00 85.38 644 THR A N 1
ATOM 5152 C CA . THR A 1 644 ? -48.691 19.724 63.255 1.00 85.38 644 THR A CA 1
ATOM 5153 C C . THR A 1 644 ? -49.296 21.137 63.236 1.00 85.38 644 THR A C 1
ATOM 5155 O O . THR A 1 644 ? -48.848 21.962 62.443 1.00 85.38 644 THR A O 1
ATOM 5158 N N . ASP A 1 645 ? -50.263 21.485 64.102 1.00 85.50 645 ASP A N 1
ATOM 5159 C CA . ASP A 1 645 ? -50.890 22.822 64.093 1.00 85.50 645 ASP A CA 1
ATOM 5160 C C . ASP A 1 645 ? -49.970 23.890 64.722 1.00 85.50 645 ASP A C 1
ATOM 5162 O O . ASP A 1 645 ? -49.755 23.887 65.942 1.00 85.50 645 ASP A O 1
ATOM 5166 N N . PRO A 1 646 ? -49.457 24.867 63.950 1.00 81.25 646 PRO A N 1
ATOM 5167 C CA . PRO A 1 646 ? -48.536 25.887 64.453 1.00 81.25 646 PRO A CA 1
ATOM 5168 C C . PRO A 1 646 ? -49.180 26.885 65.433 1.00 81.25 646 PRO A C 1
ATOM 5170 O O . PRO A 1 646 ? -48.466 27.695 66.037 1.00 81.25 646 PRO A O 1
ATOM 5173 N N . ASN A 1 647 ? -50.505 26.870 65.602 1.00 84.06 647 ASN A N 1
ATOM 5174 C CA . ASN A 1 647 ? -51.236 27.774 66.495 1.00 84.06 647 ASN A CA 1
ATOM 5175 C C . ASN A 1 647 ? -51.395 27.236 67.918 1.00 84.06 647 ASN A C 1
ATOM 5177 O O . ASN A 1 647 ? -51.725 28.009 68.818 1.00 84.06 647 ASN A O 1
ATOM 5181 N N . ILE A 1 648 ? -51.132 25.949 68.143 1.00 83.88 648 ILE A N 1
ATOM 5182 C CA . ILE A 1 648 ? -51.168 25.357 69.481 1.00 83.88 648 ILE A CA 1
ATOM 5183 C C . ILE A 1 648 ? -49.892 25.766 70.229 1.00 83.88 648 ILE A C 1
ATOM 5185 O O . ILE A 1 648 ? -48.775 25.528 69.763 1.00 83.88 648 ILE A O 1
ATOM 5189 N N . ARG A 1 649 ? -50.083 26.461 71.354 1.00 79.56 649 ARG A N 1
ATOM 5190 C CA . ARG A 1 649 ? -49.039 27.028 72.223 1.00 79.56 649 ARG A CA 1
ATOM 5191 C C . ARG A 1 649 ? -48.796 26.122 73.432 1.00 79.56 649 ARG A C 1
ATOM 5193 O O . ARG A 1 649 ? -49.639 25.278 73.739 1.00 79.56 649 ARG A O 1
ATOM 5200 N N . ASP A 1 650 ? -47.663 26.294 74.104 1.00 74.06 650 ASP A N 1
ATOM 5201 C CA . ASP A 1 650 ? -47.389 25.620 75.376 1.00 74.06 650 ASP A CA 1
ATOM 5202 C C . ASP A 1 650 ? -48.322 26.124 76.502 1.00 74.06 650 ASP A C 1
ATOM 5204 O O . ASP A 1 650 ? -49.128 27.046 76.312 1.00 74.06 650 ASP A O 1
ATOM 5208 N N . SER A 1 651 ? -48.219 25.523 77.689 1.00 67.62 651 SER A N 1
ATOM 5209 C CA . SER A 1 651 ? -49.025 25.892 78.859 1.00 67.62 651 SER A CA 1
ATOM 5210 C C . SER A 1 651 ? -48.782 27.322 79.364 1.00 67.62 651 SER A C 1
ATOM 5212 O O . SER A 1 651 ? -49.580 27.833 80.149 1.00 67.62 651 SER A O 1
ATOM 5214 N N . GLU A 1 652 ? -47.702 27.971 78.922 1.00 69.88 652 GLU A N 1
ATOM 5215 C CA . GLU A 1 652 ? -47.337 29.358 79.232 1.00 69.88 652 GLU A CA 1
ATOM 5216 C C . GLU A 1 652 ? -47.724 30.336 78.102 1.00 69.88 652 GLU A C 1
ATOM 5218 O O . GLU A 1 652 ? -47.586 31.552 78.247 1.00 69.88 652 GLU A O 1
ATOM 5223 N N . GLY A 1 653 ? -48.272 29.829 76.991 1.00 67.56 653 GLY A N 1
ATOM 5224 C CA . GLY A 1 653 ? -48.684 30.605 75.823 1.00 67.56 653 GLY A CA 1
ATOM 5225 C C . GLY A 1 653 ? -47.574 30.858 74.797 1.00 67.56 653 GLY A C 1
ATOM 5226 O O . GLY A 1 653 ? -47.815 31.576 73.820 1.00 67.56 653 GLY A O 1
ATOM 5227 N N . ASN A 1 654 ? -46.389 30.265 74.961 1.00 74.62 654 ASN A N 1
ATOM 5228 C CA . ASN A 1 654 ? -45.275 30.389 74.023 1.00 74.62 654 ASN A CA 1
ATOM 5229 C C . ASN A 1 654 ? -45.405 29.404 72.851 1.00 74.62 654 ASN A C 1
ATOM 5231 O O . ASN A 1 654 ? -46.139 28.415 72.884 1.00 74.62 654 ASN A O 1
ATOM 5235 N N . LYS A 1 655 ? -44.705 29.699 71.753 1.00 73.88 655 LYS A N 1
ATOM 5236 C CA . LYS A 1 655 ? -44.603 28.793 70.603 1.00 73.88 655 LYS A CA 1
ATOM 5237 C C . LYS A 1 655 ? -43.525 27.740 70.891 1.00 73.88 655 LYS A C 1
ATOM 5239 O O . LYS A 1 655 ? -42.456 28.101 71.370 1.00 73.88 655 LYS A O 1
ATOM 5244 N N . TYR A 1 656 ? -43.794 26.480 70.548 1.00 73.69 656 TYR A N 1
ATOM 5245 C CA . TYR A 1 656 ? -42.777 25.424 70.542 1.00 73.69 656 TYR A CA 1
ATOM 5246 C C . TYR A 1 656 ? -41.615 25.802 69.607 1.00 73.69 656 TYR A C 1
ATOM 5248 O O . TYR A 1 656 ? -41.838 26.424 68.565 1.00 73.69 656 TYR A O 1
ATOM 5256 N N . SER A 1 657 ? -40.381 25.468 69.993 1.00 62.00 657 SER A N 1
ATOM 5257 C CA . SER A 1 657 ? -39.163 25.865 69.269 1.00 62.00 657 SER A CA 1
ATOM 5258 C C . SER A 1 657 ? -39.044 25.242 67.878 1.00 62.00 657 SER A C 1
ATOM 5260 O O . SER A 1 657 ? -38.413 25.841 67.010 1.00 62.00 657 SER A O 1
ATOM 5262 N N . GLU A 1 658 ? -39.678 24.091 67.654 1.00 66.38 658 GLU A N 1
ATOM 5263 C CA . GLU A 1 658 ? -39.674 23.362 66.385 1.00 66.38 658 GLU A CA 1
ATOM 5264 C C . GLU A 1 658 ? -41.112 23.009 65.969 1.00 66.38 658 GLU A C 1
ATOM 5266 O O . GLU A 1 658 ? -41.973 22.713 66.803 1.00 66.38 658 GLU A O 1
ATOM 5271 N N . GLU A 1 659 ? -41.401 23.117 64.670 1.00 70.94 659 GLU A N 1
ATOM 5272 C CA . GLU A 1 659 ? -42.694 22.733 64.101 1.00 70.94 659 GLU A CA 1
ATOM 5273 C C . GLU A 1 659 ? -42.631 21.265 63.686 1.00 70.94 659 GLU A C 1
ATOM 5275 O O . GLU A 1 659 ? -41.979 20.933 62.704 1.00 70.94 659 GLU A O 1
ATOM 5280 N N . TYR A 1 660 ? -43.326 20.408 64.433 1.00 76.81 660 TYR A N 1
ATOM 5281 C CA . TYR A 1 660 ? -43.428 18.983 64.132 1.00 76.81 660 TYR A CA 1
ATOM 5282 C C . TYR A 1 660 ? -44.142 18.768 62.792 1.00 76.81 660 TYR A C 1
ATOM 5284 O O . TYR A 1 660 ? -45.260 19.250 62.582 1.00 76.81 660 TYR A O 1
ATOM 5292 N N . THR A 1 661 ? -43.492 18.070 61.871 1.00 79.44 661 THR A N 1
ATOM 5293 C CA . THR A 1 661 ? -43.928 17.876 60.487 1.00 79.44 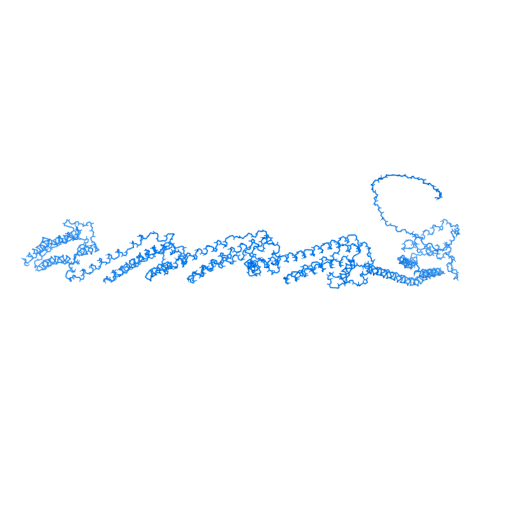661 THR A CA 1
ATOM 5294 C C . THR A 1 661 ? -44.750 16.601 60.309 1.00 79.44 661 THR A C 1
ATOM 5296 O O . THR A 1 661 ? -44.770 15.704 61.153 1.00 79.44 661 THR A O 1
ATOM 5299 N N . TYR A 1 662 ? -45.428 16.498 59.161 1.00 74.38 662 TYR A N 1
ATOM 5300 C CA . TYR A 1 662 ? -46.122 15.270 58.768 1.00 74.38 662 TYR A CA 1
ATOM 5301 C C . TYR A 1 662 ? -45.159 14.078 58.716 1.00 74.38 662 TYR A C 1
ATOM 5303 O O . TYR A 1 662 ? -45.482 13.028 59.256 1.00 74.38 662 TYR A O 1
ATOM 5311 N N . THR A 1 663 ? -43.969 14.257 58.140 1.00 71.81 663 THR A N 1
ATOM 5312 C CA . THR A 1 663 ? -42.962 13.197 58.010 1.00 71.81 663 THR A CA 1
ATOM 5313 C C . THR A 1 663 ? -42.410 12.750 59.364 1.00 71.81 663 THR A C 1
ATOM 5315 O O . THR A 1 663 ? -42.236 11.556 59.582 1.00 71.81 663 THR A O 1
ATOM 5318 N N . GLU A 1 664 ? -42.188 13.675 60.301 1.00 77.31 664 GLU A N 1
ATOM 5319 C CA . GLU A 1 664 ? -41.753 13.330 61.665 1.00 77.31 664 GLU A CA 1
ATOM 5320 C C . GLU A 1 664 ? -42.825 12.532 62.414 1.00 77.31 664 GLU A C 1
ATOM 5322 O O . GLU A 1 664 ? -42.500 11.566 63.100 1.00 77.31 664 GLU A O 1
ATOM 5327 N N . PHE A 1 665 ? -44.107 12.859 62.220 1.00 81.44 665 PHE A N 1
ATOM 5328 C CA . PHE A 1 665 ? -45.206 12.073 62.782 1.00 81.44 665 PHE A CA 1
ATOM 5329 C C . PHE A 1 665 ? -45.325 10.678 62.156 1.00 81.44 665 PHE A C 1
ATOM 5331 O O . PHE A 1 665 ? -45.605 9.709 62.859 1.00 81.44 665 PHE A O 1
ATOM 5338 N N . GLU A 1 666 ? -45.098 10.549 60.848 1.00 77.62 666 GLU A N 1
ATOM 5339 C CA . GLU A 1 666 ? -45.048 9.242 60.180 1.00 77.62 666 GLU A CA 1
ATOM 5340 C C . GLU A 1 666 ? -43.874 8.399 60.699 1.00 77.62 666 GLU A C 1
ATOM 5342 O O . GLU A 1 666 ? -44.073 7.230 61.030 1.00 77.62 666 GLU A O 1
ATOM 5347 N N . GLY A 1 667 ? -42.693 9.004 60.871 1.00 76.00 667 GLY A N 1
ATOM 5348 C CA . GLY A 1 667 ? -41.524 8.361 61.479 1.00 76.00 667 GLY A CA 1
ATOM 5349 C C . GLY A 1 667 ? -41.750 7.956 62.939 1.00 76.00 667 GLY A C 1
ATOM 5350 O O . GLY A 1 667 ? -41.339 6.874 63.352 1.00 76.00 667 GLY A O 1
ATOM 5351 N N . PHE A 1 668 ? -42.473 8.770 63.714 1.00 79.94 668 PHE A N 1
ATOM 5352 C CA . PHE A 1 668 ? -42.903 8.411 65.067 1.00 79.94 668 PHE A CA 1
ATOM 5353 C C . PHE A 1 668 ? -43.796 7.168 65.074 1.00 79.94 668 PHE A C 1
ATOM 5355 O O . PHE A 1 668 ? -43.570 6.251 65.863 1.00 79.94 668 PHE A O 1
ATOM 5362 N N . LEU A 1 669 ? -44.800 7.123 64.197 1.00 81.25 669 LEU A N 1
ATOM 5363 C CA . LEU A 1 669 ? -45.679 5.961 64.105 1.00 81.25 669 LEU A CA 1
ATOM 5364 C C . LEU A 1 669 ? -44.930 4.721 63.621 1.00 81.25 669 LEU A C 1
ATOM 5366 O O . LEU A 1 669 ? -45.247 3.633 64.084 1.00 81.25 669 LEU A O 1
ATOM 5370 N N . ASP A 1 670 ? -43.935 4.871 62.745 1.00 77.44 670 ASP A N 1
ATOM 5371 C CA . ASP A 1 670 ? -43.077 3.761 62.331 1.00 77.44 670 ASP A CA 1
ATOM 5372 C C . ASP A 1 670 ? -42.234 3.208 63.492 1.00 77.44 670 ASP A C 1
ATOM 5374 O O . ASP A 1 670 ? -42.098 1.991 63.644 1.00 77.44 670 ASP A O 1
ATOM 5378 N N . ALA A 1 671 ? -41.705 4.070 64.362 1.00 80.38 671 ALA A N 1
ATOM 5379 C CA . ALA A 1 671 ? -40.944 3.640 65.536 1.00 80.38 671 ALA A CA 1
ATOM 5380 C C . ALA A 1 671 ? -41.796 2.849 66.554 1.00 80.38 671 ALA A C 1
ATOM 5382 O O . ALA A 1 671 ? -41.257 2.121 67.391 1.00 80.38 671 ALA A O 1
ATOM 5383 N N . LEU A 1 672 ? -43.124 2.956 66.470 1.00 81.81 672 LEU A N 1
ATOM 5384 C CA . LEU A 1 672 ? -44.072 2.221 67.295 1.00 81.81 672 LEU A CA 1
ATOM 5385 C C . LEU A 1 672 ? -44.633 0.998 66.556 1.00 81.81 672 LEU A C 1
ATOM 5387 O O . LEU A 1 672 ? -44.877 1.011 65.353 1.00 81.81 672 LEU A O 1
ATOM 5391 N N . ASP A 1 673 ? -44.892 -0.089 67.283 1.00 81.12 673 ASP A N 1
ATOM 5392 C CA . ASP A 1 673 ? -45.664 -1.194 66.715 1.00 81.12 673 ASP A CA 1
ATOM 5393 C C . ASP A 1 673 ? -47.174 -0.878 66.707 1.00 81.12 673 ASP A C 1
ATOM 5395 O O . ASP A 1 673 ? -47.666 0.033 67.382 1.00 81.12 673 ASP A O 1
ATOM 5399 N N . VAL A 1 674 ? -47.942 -1.663 65.944 1.00 86.19 674 VAL A N 1
ATOM 5400 C CA . VAL A 1 674 ? -49.399 -1.481 65.823 1.00 86.19 674 VAL A CA 1
ATOM 5401 C C . VAL A 1 674 ? -50.126 -1.581 67.170 1.00 86.19 674 VAL A C 1
ATOM 5403 O O . VAL A 1 674 ? -51.193 -0.994 67.333 1.00 86.19 674 VAL A O 1
ATOM 5406 N N . ILE A 1 675 ? -49.583 -2.318 68.145 1.00 87.38 675 ILE A N 1
ATOM 5407 C CA . ILE A 1 675 ? -50.203 -2.476 69.465 1.00 87.38 675 ILE A CA 1
ATOM 5408 C C . ILE A 1 675 ? -50.063 -1.166 70.239 1.00 87.38 675 ILE A C 1
ATOM 5410 O O . ILE A 1 675 ? -51.071 -0.636 70.702 1.00 87.38 675 ILE A O 1
ATOM 5414 N N . LYS A 1 676 ? -48.853 -0.599 70.289 1.00 89.88 676 LYS A N 1
ATOM 5415 C CA . LYS A 1 676 ? -48.586 0.691 70.934 1.00 89.88 676 LYS A CA 1
ATOM 5416 C C . LYS A 1 676 ? -49.405 1.817 70.305 1.00 89.88 676 LYS A C 1
ATOM 5418 O O . LYS A 1 676 ? -49.995 2.614 71.031 1.00 89.88 676 LYS A O 1
ATOM 5423 N N . VAL A 1 677 ? -49.516 1.858 68.974 1.00 89.12 677 VAL A N 1
ATOM 5424 C CA . VAL A 1 677 ? -50.346 2.873 68.296 1.00 89.12 677 VAL A CA 1
ATOM 5425 C C . VAL A 1 677 ? -51.831 2.713 68.630 1.00 89.12 677 VAL A C 1
ATOM 5427 O O . VAL A 1 677 ? -52.508 3.711 68.877 1.00 89.12 677 VAL A O 1
ATOM 5430 N N . ARG A 1 678 ? -52.346 1.480 68.712 1.00 90.88 678 ARG A N 1
ATOM 5431 C CA . ARG A 1 678 ? -53.728 1.232 69.161 1.00 90.88 678 ARG A CA 1
ATOM 5432 C C . ARG A 1 678 ? -53.957 1.675 70.599 1.00 90.88 678 ARG A C 1
ATOM 5434 O O . ARG A 1 678 ? -55.001 2.247 70.898 1.00 90.88 678 ARG A O 1
ATOM 5441 N N . ASP A 1 679 ? -53.009 1.416 71.489 1.00 90.88 679 ASP A N 1
ATOM 5442 C CA . ASP A 1 679 ? -53.126 1.807 72.894 1.00 90.88 679 ASP A CA 1
ATOM 5443 C C . ASP A 1 679 ? -53.141 3.330 73.054 1.00 90.88 679 ASP A C 1
ATOM 5445 O O . ASP A 1 679 ? -54.019 3.864 73.737 1.00 90.88 679 ASP A O 1
ATOM 5449 N N . ILE A 1 680 ? -52.274 4.033 72.319 1.00 90.00 680 ILE A N 1
ATOM 5450 C CA . ILE A 1 680 ? -52.320 5.492 72.184 1.00 90.00 680 ILE A CA 1
ATOM 5451 C C . ILE A 1 680 ? -53.702 5.926 71.680 1.00 90.00 680 ILE A C 1
ATOM 5453 O O . ILE A 1 680 ? -54.386 6.698 72.355 1.00 90.00 680 ILE A O 1
ATOM 5457 N N . ALA A 1 681 ? -54.161 5.396 70.542 1.00 91.06 681 ALA A N 1
ATOM 5458 C CA . ALA A 1 681 ? -55.454 5.755 69.960 1.00 91.06 681 ALA A CA 1
ATOM 5459 C C . ALA A 1 681 ? -56.610 5.575 70.960 1.00 91.06 681 ALA A C 1
ATOM 5461 O O . ALA A 1 681 ? -57.450 6.462 71.079 1.00 91.06 681 ALA A O 1
ATOM 5462 N N . ARG A 1 682 ? -56.623 4.492 71.746 1.00 90.56 682 ARG A N 1
ATOM 5463 C CA . ARG A 1 682 ? -57.637 4.243 72.789 1.00 90.56 682 ARG A CA 1
ATOM 5464 C C . ARG A 1 682 ? -57.614 5.279 73.905 1.00 90.56 682 ARG A C 1
ATOM 5466 O O . ARG A 1 682 ? -58.674 5.774 74.279 1.00 90.56 682 ARG A O 1
ATOM 5473 N N . VAL A 1 683 ? -56.433 5.626 74.426 1.00 90.94 683 VAL A N 1
ATOM 5474 C CA . VAL A 1 683 ? -56.303 6.678 75.452 1.00 90.94 683 VAL A CA 1
ATOM 5475 C C . VAL A 1 683 ? -56.896 7.988 74.939 1.00 90.94 683 VAL A C 1
ATOM 5477 O O . VAL A 1 683 ? -57.675 8.634 75.643 1.00 90.94 683 VAL A O 1
ATOM 5480 N N . TYR A 1 684 ? -56.580 8.351 73.697 1.00 89.88 684 TYR A N 1
ATOM 5481 C CA . TYR A 1 684 ? -57.111 9.554 73.066 1.00 89.88 684 TYR A CA 1
ATOM 5482 C C . TYR A 1 684 ? -58.618 9.468 72.803 1.00 89.88 684 TYR A C 1
ATOM 5484 O O . TYR A 1 684 ? -59.325 10.430 73.098 1.00 89.88 684 TYR A O 1
ATOM 5492 N N . LEU A 1 685 ? -59.136 8.326 72.344 1.00 90.81 685 LEU A N 1
ATOM 5493 C CA . LEU A 1 685 ? -60.573 8.098 72.153 1.00 90.81 685 LEU A CA 1
ATOM 5494 C C . LEU A 1 685 ? -61.362 8.254 73.460 1.00 90.81 685 LEU A C 1
ATOM 5496 O O . LEU A 1 685 ? -62.405 8.906 73.461 1.00 90.81 685 LEU A O 1
ATOM 5500 N N . ASP A 1 686 ? -60.852 7.742 74.583 1.00 91.06 686 ASP A N 1
ATOM 5501 C CA . ASP A 1 686 ? -61.501 7.890 75.892 1.00 91.06 686 ASP A CA 1
ATOM 5502 C C . ASP A 1 686 ? -61.577 9.361 76.336 1.00 91.06 686 ASP A C 1
ATOM 5504 O O . ASP A 1 686 ? -62.606 9.820 76.844 1.00 91.06 686 ASP A O 1
ATOM 5508 N N . ILE A 1 687 ? -60.499 10.124 76.120 1.00 92.00 687 ILE A N 1
ATOM 5509 C CA . ILE A 1 687 ? -60.471 11.562 76.419 1.00 92.00 687 ILE A CA 1
ATOM 5510 C C . ILE A 1 687 ? -61.419 12.322 75.481 1.00 92.00 687 ILE A C 1
ATOM 5512 O O . ILE A 1 687 ? -62.185 13.170 75.945 1.00 92.00 687 ILE A O 1
ATOM 5516 N N . CYS A 1 688 ? -61.416 12.001 74.185 1.00 89.69 688 CYS A N 1
ATOM 5517 C CA . CYS A 1 688 ? -62.322 12.581 73.195 1.00 89.69 688 CYS A CA 1
ATOM 5518 C C . CYS A 1 688 ? -63.790 12.312 73.540 1.00 89.69 688 CYS A C 1
ATOM 5520 O O . CYS A 1 688 ? -64.590 13.245 73.501 1.00 89.69 688 CYS A O 1
ATOM 5522 N N . SER A 1 689 ? -64.138 11.096 73.968 1.00 91.06 689 SER A N 1
ATOM 5523 C CA . SER A 1 689 ? -65.495 10.765 74.416 1.00 91.06 689 SER A CA 1
ATOM 5524 C C . SER A 1 689 ? -65.911 11.617 75.617 1.00 91.06 689 SER A C 1
ATOM 5526 O O . SER A 1 689 ? -66.981 12.223 75.599 1.00 91.06 689 SER A O 1
ATOM 5528 N N . ALA A 1 690 ? -65.060 11.733 76.645 1.00 92.94 690 ALA A N 1
ATOM 5529 C CA . ALA A 1 690 ? -65.355 12.563 77.819 1.00 92.94 690 ALA A CA 1
ATOM 5530 C C . ALA A 1 690 ? -65.514 14.050 77.452 1.00 92.94 690 ALA A C 1
ATOM 5532 O O . ALA A 1 690 ? -66.391 14.747 77.971 1.00 92.94 690 ALA A O 1
ATOM 5533 N N . ARG A 1 691 ? -64.681 14.533 76.526 1.00 93.69 691 ARG A N 1
ATOM 5534 C CA . ARG A 1 691 ? -64.719 15.894 75.986 1.00 93.69 691 ARG A CA 1
ATOM 5535 C C . ARG A 1 691 ? -66.013 16.175 75.215 1.00 93.69 691 ARG A C 1
ATOM 5537 O O . ARG A 1 691 ? -66.629 17.222 75.418 1.00 93.69 691 ARG A O 1
ATOM 5544 N N . GLU A 1 692 ? -66.433 15.271 74.336 1.00 92.31 692 GLU A N 1
ATOM 5545 C CA . GLU A 1 692 ? -67.676 15.405 73.568 1.00 92.31 692 GLU A CA 1
ATOM 5546 C C . GLU A 1 692 ? -68.916 15.329 74.457 1.00 92.31 692 GLU A C 1
ATOM 5548 O O . GLU A 1 692 ? -69.853 16.110 74.273 1.00 92.31 692 GLU A O 1
ATOM 5553 N N . ASP A 1 693 ? -68.915 14.450 75.458 1.00 92.81 693 ASP A N 1
ATOM 5554 C CA . ASP A 1 693 ? -69.985 14.370 76.450 1.00 92.81 693 ASP A CA 1
ATOM 5555 C C . ASP A 1 693 ? -70.105 15.665 77.257 1.00 92.81 693 ASP A C 1
ATOM 5557 O O . ASP A 1 693 ? -71.216 16.155 77.479 1.00 92.81 693 ASP A O 1
ATOM 5561 N N . ALA A 1 694 ? -68.975 16.265 77.647 1.00 92.94 694 ALA A N 1
ATOM 5562 C CA . ALA A 1 694 ? -68.958 17.572 78.296 1.00 92.94 694 ALA A CA 1
ATOM 5563 C C . ALA A 1 694 ? -69.548 18.661 77.387 1.00 92.94 694 ALA A C 1
ATOM 5565 O O . ALA A 1 694 ? -70.425 19.407 77.820 1.00 92.94 694 ALA A O 1
ATOM 5566 N N . LEU A 1 695 ? -69.144 18.724 76.112 1.00 92.44 695 LEU A N 1
ATOM 5567 C CA . LEU A 1 695 ? -69.712 19.673 75.143 1.00 92.44 695 LEU A CA 1
ATOM 5568 C C . LEU A 1 695 ? -71.216 19.484 74.950 1.00 92.44 695 LEU A C 1
ATOM 5570 O O . LEU A 1 695 ? -71.959 20.466 74.900 1.00 92.44 695 LEU A O 1
ATOM 5574 N N . ARG A 1 696 ? -71.673 18.234 74.861 1.00 92.75 696 ARG A N 1
ATOM 5575 C CA . ARG A 1 696 ? -73.091 17.892 74.720 1.00 92.75 696 ARG A CA 1
ATOM 5576 C C . ARG A 1 696 ? -73.886 18.327 75.947 1.00 92.75 696 ARG A C 1
ATOM 5578 O O . ARG A 1 696 ? -74.941 18.937 75.796 1.00 92.75 696 ARG A O 1
ATOM 5585 N N . ALA A 1 697 ? -73.361 18.072 77.145 1.00 91.75 697 ALA A N 1
ATOM 5586 C CA . ALA A 1 697 ? -73.971 18.514 78.394 1.00 91.75 697 ALA A CA 1
ATOM 5587 C C . ALA A 1 697 ? -74.058 20.045 78.475 1.00 91.75 697 ALA A C 1
ATOM 5589 O O . ALA A 1 697 ? -75.129 20.569 78.768 1.00 91.75 697 ALA A O 1
ATOM 5590 N N . ILE A 1 698 ? -72.989 20.770 78.120 1.00 92.44 698 ILE A N 1
ATOM 5591 C CA . ILE A 1 698 ? -72.996 22.244 78.026 1.00 92.44 698 ILE A CA 1
ATOM 5592 C C . ILE A 1 698 ? -74.046 22.723 77.015 1.00 92.44 698 ILE A C 1
ATOM 5594 O O . ILE A 1 698 ? -74.763 23.690 77.266 1.00 92.44 698 ILE A O 1
ATOM 5598 N N . GLY A 1 699 ? -74.164 22.045 75.871 1.00 89.44 699 GLY A N 1
ATOM 5599 C CA . GLY A 1 699 ? -75.156 22.341 74.838 1.00 89.44 699 GLY A CA 1
ATOM 5600 C C . GLY A 1 699 ? -76.597 22.324 75.353 1.00 89.44 699 GLY A C 1
ATOM 5601 O O . GLY A 1 699 ? -77.394 23.163 74.923 1.00 89.44 699 GLY A O 1
ATOM 5602 N N . ASN A 1 700 ? -76.887 21.431 76.302 1.00 90.69 700 ASN A N 1
ATOM 5603 C CA . ASN A 1 700 ? -78.209 21.218 76.890 1.00 90.69 700 ASN A CA 1
ATOM 5604 C C . ASN A 1 700 ? -78.553 22.171 78.047 1.00 90.69 700 ASN A C 1
ATOM 5606 O O . ASN A 1 700 ? -79.712 22.208 78.451 1.00 90.69 700 ASN A O 1
ATOM 5610 N N . VAL A 1 701 ? -77.592 22.944 78.566 1.00 91.81 701 VAL A N 1
ATOM 5611 C CA . VAL A 1 701 ? -77.852 23.959 79.603 1.00 91.81 701 VAL A CA 1
ATOM 5612 C C . VAL A 1 701 ? -78.767 25.043 79.031 1.00 91.81 701 VAL A C 1
ATOM 5614 O O . VAL A 1 701 ? -78.464 25.619 77.981 1.00 91.81 701 VAL A O 1
ATOM 5617 N N . THR A 1 702 ? -79.881 25.342 79.708 1.00 87.88 702 THR A N 1
ATOM 5618 C CA . THR A 1 702 ? -80.873 26.303 79.191 1.00 87.88 702 THR A CA 1
ATOM 5619 C C . THR A 1 702 ? -80.504 27.752 79.495 1.00 87.88 702 THR A C 1
ATOM 5621 O O . THR A 1 702 ? -80.811 28.652 78.710 1.00 87.88 702 THR A O 1
ATOM 5624 N N . ARG A 1 703 ? -79.814 28.003 80.616 1.00 89.62 703 ARG A N 1
ATOM 5625 C CA . ARG A 1 703 ? -79.353 29.348 80.997 1.00 89.62 703 ARG A CA 1
ATOM 5626 C C . ARG A 1 703 ? -78.104 29.763 80.229 1.00 89.62 703 ARG A C 1
ATOM 5628 O O . ARG A 1 703 ? -77.014 29.248 80.472 1.00 89.62 703 ARG A O 1
ATOM 5635 N N . GLU A 1 704 ? -78.256 30.787 79.395 1.00 87.94 704 GLU A N 1
ATOM 5636 C CA . GLU A 1 704 ? -77.195 31.277 78.511 1.00 87.94 704 GLU A CA 1
ATOM 5637 C C . GLU A 1 704 ? -75.931 31.733 79.262 1.00 87.94 704 GLU A C 1
ATOM 5639 O O . GLU A 1 704 ? -74.834 31.323 78.898 1.00 87.94 704 GLU A O 1
ATOM 5644 N N . ASP A 1 705 ? -76.055 32.481 80.366 1.00 87.50 705 ASP A N 1
ATOM 5645 C CA . ASP A 1 705 ? -74.882 32.942 81.134 1.00 87.50 705 ASP A CA 1
ATOM 5646 C C . ASP A 1 705 ? -74.060 31.770 81.702 1.00 87.50 705 ASP A C 1
ATOM 5648 O O . ASP A 1 705 ? -72.829 31.767 81.662 1.00 87.50 705 ASP A O 1
ATOM 5652 N N . SER A 1 706 ? -74.742 30.741 82.216 1.00 88.88 706 SER A N 1
ATOM 5653 C CA . SER A 1 706 ? -74.101 29.539 82.761 1.00 88.88 706 SER A CA 1
ATOM 5654 C C . SER A 1 706 ? -73.482 28.681 81.661 1.00 88.88 706 SER A C 1
ATOM 5656 O O . SER A 1 706 ? -72.391 28.140 81.840 1.00 88.88 706 SER A O 1
ATOM 5658 N N . LYS A 1 707 ? -74.148 28.603 80.505 1.00 90.19 707 LYS A N 1
ATOM 5659 C CA . LYS A 1 707 ? -73.642 27.932 79.310 1.00 90.19 707 LYS A CA 1
ATOM 5660 C C . LYS A 1 707 ? -72.378 28.604 78.779 1.00 90.19 707 LYS A C 1
ATOM 5662 O O . LYS A 1 707 ? -71.411 27.906 78.489 1.00 90.19 707 LYS A O 1
ATOM 5667 N N . GLN A 1 708 ? -72.345 29.935 78.707 1.00 89.69 708 GLN A N 1
ATOM 5668 C CA . GLN A 1 708 ? -71.165 30.691 78.277 1.00 89.69 708 GLN A CA 1
ATOM 5669 C C . GLN A 1 708 ? -69.990 30.536 79.245 1.00 89.69 708 GLN A C 1
ATOM 5671 O O . GLN A 1 708 ? -68.859 30.352 78.801 1.00 89.69 708 GLN A O 1
ATOM 5676 N N . GLU A 1 709 ? -70.240 30.553 80.554 1.00 90.88 709 GLU A N 1
ATOM 5677 C CA . GLU A 1 709 ? -69.192 30.344 81.559 1.00 90.88 709 GLU A CA 1
ATOM 5678 C C . GLU A 1 709 ? -68.609 28.924 81.496 1.00 90.88 709 GLU A C 1
ATOM 5680 O O . GLU A 1 709 ? -67.391 28.744 81.488 1.00 90.88 709 GLU A O 1
ATOM 5685 N N . LEU A 1 710 ? -69.462 27.902 81.377 1.00 91.50 710 LEU A N 1
ATOM 5686 C CA . LEU A 1 710 ? -69.005 26.526 81.174 1.00 91.50 710 LEU A CA 1
ATOM 5687 C C . LEU A 1 710 ? -68.270 26.354 79.849 1.00 91.50 710 LEU A C 1
ATOM 5689 O O . LEU A 1 710 ? -67.283 25.625 79.792 1.00 91.50 710 LEU A O 1
ATOM 5693 N N . LYS A 1 711 ? -68.720 27.042 78.796 1.00 92.38 711 LYS A N 1
ATOM 5694 C CA . LYS A 1 711 ? -68.052 27.027 77.499 1.00 92.38 711 LYS A CA 1
ATOM 5695 C C . LYS A 1 711 ? -66.656 27.642 77.587 1.00 92.38 711 LYS A C 1
ATOM 5697 O O . LYS A 1 711 ? -65.726 27.032 77.077 1.00 92.38 711 LYS A O 1
ATOM 5702 N N . ARG A 1 712 ? -66.477 28.756 78.310 1.00 90.94 712 ARG A N 1
ATOM 5703 C CA . ARG A 1 712 ? -65.146 29.330 78.593 1.00 90.94 712 ARG A CA 1
ATOM 5704 C C . ARG A 1 712 ? -64.257 28.358 79.361 1.00 90.94 712 ARG A C 1
ATOM 5706 O O . ARG A 1 712 ? -63.146 28.099 78.920 1.00 90.94 712 ARG A O 1
ATOM 5713 N N . LYS A 1 713 ? -64.759 27.755 80.445 1.00 92.06 713 LYS A N 1
ATOM 5714 C CA . LYS A 1 713 ? -64.004 26.749 81.217 1.00 92.06 713 LYS A CA 1
ATOM 5715 C C . LYS A 1 713 ? -63.604 25.545 80.374 1.00 92.06 713 LYS A C 1
ATOM 5717 O O . LYS A 1 713 ? -62.478 25.066 80.483 1.00 92.06 713 LYS A O 1
ATOM 5722 N N . PHE A 1 714 ? -64.521 25.064 79.538 1.00 94.62 714 PHE A N 1
ATOM 5723 C CA . PHE A 1 714 ? -64.240 24.004 78.584 1.00 94.62 714 PHE A CA 1
ATOM 5724 C C . PHE A 1 714 ? -63.159 24.430 77.594 1.00 94.62 714 PHE A C 1
ATOM 5726 O O . PHE A 1 714 ? -62.205 23.687 77.401 1.00 94.62 714 PHE A O 1
ATOM 5733 N N . ASP A 1 715 ? -63.287 25.605 76.980 1.00 91.25 715 ASP A N 1
ATOM 5734 C CA . ASP A 1 715 ? -62.346 26.078 75.966 1.00 91.25 715 ASP A CA 1
ATOM 5735 C C . ASP A 1 715 ? -60.949 26.320 76.570 1.00 91.25 715 ASP A C 1
ATOM 5737 O O . ASP A 1 715 ? -59.948 25.975 75.942 1.00 91.25 715 ASP A O 1
ATOM 5741 N N . ASP A 1 716 ? -60.864 26.830 77.801 1.00 89.31 716 ASP A N 1
ATOM 5742 C CA . ASP A 1 716 ? -59.601 27.017 78.525 1.00 89.31 716 ASP A CA 1
ATOM 5743 C C . ASP A 1 716 ? -58.947 25.680 78.883 1.00 89.31 716 ASP A C 1
ATOM 5745 O O . ASP A 1 716 ? -57.760 25.486 78.619 1.00 89.31 716 ASP A O 1
ATOM 5749 N N . TYR A 1 717 ? -59.712 24.713 79.400 1.00 91.31 717 TYR A N 1
ATOM 5750 C CA . TYR A 1 717 ? -59.165 23.385 79.676 1.00 91.31 717 TYR A CA 1
ATOM 5751 C C . TYR A 1 717 ? -58.796 22.627 78.395 1.00 91.31 717 TYR A C 1
ATOM 5753 O O . TYR A 1 717 ? -57.779 21.939 78.343 1.00 91.31 717 TYR A O 1
ATOM 5761 N N . ASN A 1 718 ? -59.583 22.779 77.330 1.00 90.69 718 ASN A N 1
ATOM 5762 C CA . ASN A 1 718 ? -59.303 22.165 76.040 1.00 90.69 718 ASN A CA 1
ATOM 5763 C C . ASN A 1 718 ? -57.976 22.668 75.455 1.00 90.69 718 ASN A C 1
ATOM 5765 O O . ASN A 1 718 ? -57.246 21.875 74.871 1.00 90.69 718 ASN A O 1
ATOM 5769 N N . LYS A 1 719 ? -57.624 23.948 75.643 1.00 88.50 719 LYS A N 1
ATOM 5770 C CA . LYS A 1 719 ? -56.291 24.457 75.274 1.00 88.50 719 LYS A CA 1
ATOM 5771 C C . LYS A 1 719 ? -55.180 23.754 76.053 1.00 88.50 719 LYS A C 1
ATOM 5773 O O . LYS A 1 719 ? -54.193 23.373 75.439 1.00 88.50 719 LYS A O 1
ATOM 5778 N N . ILE A 1 720 ? -55.358 23.546 77.362 1.00 88.12 720 ILE A N 1
ATOM 5779 C CA . ILE A 1 720 ? -54.387 22.820 78.200 1.00 88.12 720 ILE A CA 1
ATOM 5780 C C . ILE A 1 720 ? -54.217 21.389 77.689 1.00 88.12 720 ILE A C 1
ATOM 5782 O O . ILE A 1 720 ? -53.098 20.949 77.478 1.00 88.12 720 ILE A O 1
ATOM 5786 N N . TYR A 1 721 ? -55.315 20.682 77.422 1.00 90.00 721 TYR A N 1
ATOM 5787 C CA . TYR A 1 721 ? -55.262 19.319 76.892 1.00 90.00 721 TYR A CA 1
ATOM 5788 C C . TYR A 1 721 ? -54.530 19.229 75.543 1.00 90.00 721 TYR A C 1
ATOM 5790 O O . TYR A 1 721 ? -53.656 18.381 75.377 1.00 90.00 721 TYR A O 1
ATOM 5798 N N . LEU A 1 722 ? -54.856 20.109 74.591 1.00 89.81 722 LEU A N 1
ATOM 5799 C CA . LEU A 1 722 ? -54.196 20.137 73.283 1.00 89.81 722 LEU A CA 1
ATOM 5800 C C . LEU A 1 722 ? -52.708 20.508 73.390 1.00 89.81 722 LEU A C 1
ATOM 5802 O O . LEU A 1 722 ? -51.886 19.981 72.643 1.00 89.81 722 LEU A O 1
ATOM 5806 N N . SER A 1 723 ? -52.366 21.390 74.329 1.00 86.75 723 SER A N 1
ATOM 5807 C CA . SER A 1 723 ? -50.987 21.760 74.648 1.00 86.75 723 SER A CA 1
ATOM 5808 C C . SER A 1 723 ? -50.210 20.584 75.244 1.00 86.75 723 SER A C 1
ATOM 5810 O O . SER A 1 723 ? -49.157 20.227 74.726 1.00 86.75 723 SER A O 1
ATOM 5812 N N . ASP A 1 724 ? -50.766 19.912 76.258 1.00 86.94 724 ASP A N 1
ATOM 5813 C CA . ASP A 1 724 ? -50.171 18.729 76.888 1.00 86.94 724 ASP A CA 1
ATOM 5814 C C . ASP A 1 724 ? -49.943 17.629 75.836 1.00 86.94 724 ASP A C 1
ATOM 5816 O O . ASP A 1 724 ? -48.852 17.079 75.718 1.00 86.94 724 ASP A O 1
ATOM 5820 N N . MET A 1 725 ? -50.950 17.361 75.002 1.00 87.25 725 MET A N 1
ATOM 5821 C CA . MET A 1 725 ? -50.874 16.413 73.890 1.00 87.25 725 MET A CA 1
ATOM 5822 C C . MET A 1 725 ? -49.737 16.727 72.911 1.00 87.25 725 MET A C 1
ATOM 5824 O O . MET A 1 725 ? -48.996 15.827 72.521 1.00 87.25 725 MET A O 1
ATOM 5828 N N . LYS A 1 726 ? -49.583 17.997 72.528 1.00 87.06 726 LYS A N 1
ATOM 5829 C CA . LYS A 1 726 ? -48.507 18.431 71.638 1.00 87.06 726 LYS A CA 1
ATOM 5830 C C . LYS A 1 726 ? -47.136 18.352 72.312 1.00 87.06 726 LYS A C 1
ATOM 5832 O O . LYS A 1 726 ? -46.194 17.851 71.710 1.00 87.06 726 LYS A O 1
ATOM 5837 N N . PHE A 1 727 ? -47.035 18.788 73.565 1.00 83.62 727 PHE A N 1
ATOM 5838 C CA . PHE A 1 727 ? -45.804 18.748 74.353 1.00 83.62 727 PHE A CA 1
ATOM 5839 C C . PHE A 1 727 ? -45.274 17.322 74.512 1.00 83.62 727 PHE A C 1
ATOM 5841 O O . PHE A 1 727 ? -44.106 17.067 74.229 1.00 83.62 727 PHE A O 1
ATOM 5848 N N . PHE A 1 728 ? -46.140 16.379 74.895 1.00 81.19 728 PHE A N 1
ATOM 5849 C CA . PHE A 1 728 ? -45.733 14.990 75.093 1.00 81.19 728 PHE A CA 1
ATOM 5850 C C . PHE A 1 728 ? -45.251 14.315 73.817 1.00 81.19 728 PHE A C 1
ATOM 5852 O O . PHE A 1 728 ? -44.487 13.364 73.930 1.00 81.19 728 PHE A O 1
ATOM 5859 N N . ILE A 1 729 ? -45.670 14.796 72.640 1.00 80.25 729 ILE A N 1
ATOM 5860 C CA . ILE A 1 729 ? -45.252 14.222 71.361 1.00 80.25 729 ILE A CA 1
ATOM 5861 C C . ILE A 1 729 ? -43.975 14.876 70.810 1.00 80.25 729 ILE A C 1
ATOM 5863 O O . ILE A 1 729 ? -43.145 14.209 70.206 1.00 80.25 729 ILE A O 1
ATOM 5867 N N . ILE A 1 730 ? -43.776 16.173 71.023 1.00 75.94 730 ILE A N 1
ATOM 5868 C CA . ILE A 1 730 ? -42.620 16.876 70.443 1.00 75.94 730 ILE A CA 1
ATOM 5869 C C . ILE A 1 730 ? -41.350 16.704 71.290 1.00 75.94 730 ILE A C 1
ATOM 5871 O O . ILE A 1 730 ? -40.255 16.670 70.743 1.00 75.94 730 ILE A O 1
ATOM 5875 N N . ASP A 1 731 ? -41.474 16.581 72.614 1.00 70.69 731 ASP A N 1
ATOM 5876 C CA . ASP A 1 731 ? -40.340 16.698 73.547 1.00 70.69 731 ASP A CA 1
ATOM 5877 C C . ASP A 1 731 ? -39.785 15.341 74.035 1.00 70.69 731 ASP A C 1
ATOM 5879 O O . ASP A 1 731 ? -39.266 15.226 75.148 1.00 70.69 731 ASP A O 1
ATOM 5883 N N . SER A 1 732 ? -39.981 14.241 73.296 1.00 69.00 732 SER A N 1
ATOM 5884 C CA . SER A 1 732 ? -39.601 12.887 73.750 1.00 69.00 732 SER A CA 1
ATOM 5885 C C . SER A 1 732 ? -39.335 11.913 72.596 1.00 69.00 732 SER A C 1
ATOM 5887 O O . SER A 1 732 ? -39.847 12.091 71.498 1.00 69.00 732 SER A O 1
ATOM 5889 N N . ASP A 1 733 ? -38.528 10.875 72.842 1.00 79.81 733 ASP A N 1
ATOM 5890 C CA . ASP A 1 733 ? -38.372 9.732 71.931 1.00 79.81 733 ASP A CA 1
ATOM 5891 C C . ASP A 1 733 ? -39.601 8.803 71.974 1.00 79.81 733 ASP A C 1
ATOM 5893 O O . ASP A 1 733 ? -40.356 8.814 72.948 1.00 79.81 733 ASP A O 1
ATOM 5897 N N . SER A 1 734 ? -39.795 7.972 70.943 1.00 79.12 734 SER A N 1
ATOM 5898 C CA . SER A 1 734 ? -41.020 7.178 70.748 1.00 79.12 734 SER A CA 1
ATOM 5899 C C . SER A 1 734 ? -41.410 6.302 71.945 1.00 79.12 734 SER A C 1
ATOM 5901 O O . SER A 1 734 ? -42.599 6.179 72.245 1.00 79.12 734 SER A O 1
ATOM 5903 N N . ASP A 1 735 ? -40.442 5.713 72.654 1.00 80.00 735 ASP A N 1
ATOM 5904 C CA . ASP A 1 735 ? -40.715 4.859 73.815 1.00 80.00 735 ASP A CA 1
ATOM 5905 C C . ASP A 1 735 ? -41.033 5.685 75.068 1.00 80.00 735 ASP A C 1
ATOM 5907 O O . ASP A 1 735 ? -42.028 5.417 75.745 1.00 80.00 735 ASP A O 1
ATOM 5911 N N . SER A 1 736 ? -40.263 6.742 75.333 1.00 81.94 736 SER A N 1
ATOM 5912 C CA . SER A 1 736 ? -40.534 7.693 76.421 1.00 81.94 736 SER A CA 1
ATOM 5913 C C . SER A 1 736 ? -41.902 8.372 76.273 1.00 81.94 736 SER A C 1
ATOM 5915 O O . SER A 1 736 ? -42.644 8.531 77.245 1.00 81.94 736 SER A O 1
ATOM 5917 N N . MET A 1 737 ? -42.289 8.725 75.044 1.00 81.25 737 MET A N 1
ATOM 5918 C CA . MET A 1 737 ? -43.616 9.262 74.727 1.00 81.25 737 MET A CA 1
ATOM 5919 C C . MET A 1 737 ? -44.722 8.262 75.042 1.00 81.25 737 MET A C 1
ATOM 5921 O O . MET A 1 737 ? -45.712 8.615 75.685 1.00 81.25 737 MET A O 1
ATOM 5925 N N . TYR A 1 738 ? -44.558 7.019 74.580 1.00 85.25 738 TYR A N 1
ATOM 5926 C CA . TYR A 1 738 ? -45.526 5.957 74.816 1.00 85.25 738 TYR A CA 1
ATOM 5927 C C . TYR A 1 738 ? -45.753 5.766 76.318 1.00 85.25 738 TYR A C 1
ATOM 5929 O O . TYR A 1 738 ? -46.898 5.780 76.766 1.00 85.25 738 TYR A O 1
ATOM 5937 N N . GLU A 1 739 ? -44.686 5.690 77.116 1.00 85.31 739 GLU A N 1
ATOM 5938 C CA . GLU A 1 739 ? -44.796 5.576 78.575 1.00 85.31 739 GLU A CA 1
ATOM 5939 C C . GLU A 1 739 ? -45.550 6.755 79.208 1.00 85.31 739 GLU A C 1
ATOM 5941 O O . GLU A 1 739 ? -46.405 6.542 80.069 1.00 85.31 739 GLU A O 1
ATOM 5946 N N . LYS A 1 740 ? -45.302 7.990 78.754 1.00 84.19 740 LYS A N 1
ATOM 5947 C CA . LYS A 1 740 ? -45.993 9.191 79.258 1.00 84.19 740 LYS A CA 1
ATOM 5948 C C . LYS A 1 740 ? -47.479 9.222 78.898 1.00 84.19 740 LYS A C 1
ATOM 5950 O O . LYS A 1 740 ? -48.296 9.579 79.743 1.00 84.19 740 LYS A O 1
ATOM 5955 N N . ILE A 1 741 ? -47.845 8.839 77.673 1.00 85.00 741 ILE A N 1
ATOM 5956 C CA . ILE A 1 741 ? -49.252 8.777 77.231 1.00 85.00 741 ILE A CA 1
ATOM 5957 C C . ILE A 1 741 ? -50.001 7.669 77.981 1.00 85.00 741 ILE A C 1
ATOM 5959 O O . ILE A 1 741 ? -51.164 7.842 78.355 1.00 85.00 741 ILE A O 1
ATOM 5963 N N . MET A 1 742 ? -49.329 6.542 78.223 1.00 87.12 742 MET A N 1
ATOM 5964 C CA . MET A 1 742 ? -49.889 5.401 78.944 1.00 87.12 742 MET A CA 1
ATOM 5965 C C . MET A 1 742 ? -49.907 5.582 80.464 1.00 87.12 742 MET A C 1
ATOM 5967 O O . MET A 1 742 ? -50.514 4.758 81.156 1.00 87.12 742 MET A O 1
ATOM 5971 N N . ASP A 1 743 ? -49.304 6.649 81.001 1.00 84.50 743 ASP A N 1
ATOM 5972 C CA . ASP A 1 743 ? -49.424 6.986 82.417 1.00 84.50 743 ASP A CA 1
ATOM 5973 C C . ASP A 1 743 ? -50.911 7.129 82.773 1.00 84.50 743 ASP A C 1
ATOM 5975 O O . ASP A 1 743 ? -51.653 7.959 82.236 1.00 84.50 743 ASP A O 1
ATOM 5979 N N . VAL A 1 744 ? -51.356 6.311 83.729 1.00 74.19 744 VAL A N 1
ATOM 5980 C CA . VAL A 1 744 ? -52.727 6.324 84.248 1.00 74.19 744 VAL A CA 1
ATOM 5981 C C . VAL A 1 744 ? -53.126 7.732 84.697 1.00 74.19 744 VAL A C 1
ATOM 5983 O O . VAL A 1 744 ? -54.292 8.116 84.558 1.00 74.19 744 VAL A O 1
ATOM 5986 N N . ASN A 1 745 ? -52.177 8.536 85.181 1.00 82.94 745 ASN A N 1
ATOM 5987 C CA . ASN A 1 745 ? -52.401 9.922 85.575 1.00 82.94 745 ASN A CA 1
ATOM 5988 C C . ASN A 1 745 ? -52.703 10.834 84.382 1.00 82.94 745 ASN A C 1
ATOM 5990 O O . ASN A 1 745 ? -53.520 11.737 84.539 1.00 82.94 745 ASN A O 1
ATOM 5994 N N . TYR A 1 746 ? -52.126 10.599 83.198 1.00 86.31 746 TYR A N 1
ATOM 5995 C CA . TYR A 1 746 ? -52.402 11.392 81.995 1.00 86.31 746 TYR A CA 1
ATOM 5996 C C . TYR A 1 746 ? -53.856 11.216 81.543 1.00 86.31 746 TYR A C 1
ATOM 5998 O O . TYR A 1 746 ? -54.634 12.176 81.526 1.00 86.31 746 TYR A O 1
ATOM 6006 N N . LYS A 1 747 ? -54.268 9.966 81.284 1.00 89.31 747 LYS A N 1
ATOM 6007 C CA . LYS A 1 747 ? -55.651 9.646 80.893 1.00 89.31 747 LYS A CA 1
ATOM 6008 C C . LYS A 1 747 ? -56.651 10.103 81.953 1.00 89.31 747 LYS A C 1
ATOM 6010 O O . LYS A 1 747 ? -57.626 10.786 81.634 1.00 89.31 747 LYS A O 1
ATOM 6015 N N . SER A 1 748 ? -56.425 9.733 83.217 1.00 89.06 748 SER A N 1
ATOM 6016 C CA . SER A 1 748 ? -57.381 10.031 84.290 1.00 89.06 748 SER A CA 1
ATOM 6017 C C . SER A 1 748 ? -57.509 11.532 84.549 1.00 89.06 748 SER A C 1
ATOM 6019 O O . SER A 1 748 ? -58.627 12.005 84.734 1.00 89.06 748 SER A O 1
ATOM 6021 N N . ARG A 1 749 ? -56.419 12.310 84.481 1.00 90.50 749 ARG A N 1
ATOM 6022 C CA . ARG A 1 749 ? -56.450 13.778 84.605 1.00 90.50 749 ARG A CA 1
ATOM 6023 C C . ARG A 1 749 ? -57.381 14.416 83.579 1.00 90.50 749 ARG A C 1
ATOM 6025 O O . ARG A 1 749 ? -58.243 15.202 83.970 1.00 90.50 749 ARG A O 1
ATOM 6032 N N . HIS A 1 750 ? -57.232 14.079 82.298 1.00 92.69 750 HIS A N 1
ATOM 6033 C CA . HIS A 1 750 ? -58.026 14.698 81.233 1.00 92.69 750 HIS A CA 1
ATOM 6034 C C . HIS A 1 750 ? -59.479 14.221 81.226 1.00 92.69 750 HIS A C 1
ATOM 6036 O O . HIS A 1 750 ? -60.391 15.049 81.169 1.00 92.69 750 HIS A O 1
ATOM 6042 N N . VAL A 1 751 ? -59.715 12.915 81.382 1.00 92.31 751 VAL A N 1
ATOM 6043 C CA . VAL A 1 751 ? -61.074 12.360 81.487 1.00 92.31 751 VAL A CA 1
ATOM 6044 C C . VAL A 1 751 ? -61.819 12.951 82.687 1.00 92.31 751 VAL A C 1
ATOM 6046 O O . VAL A 1 751 ? -62.958 13.395 82.543 1.00 92.31 751 VAL A O 1
ATOM 6049 N N . ASN A 1 752 ? -61.190 13.013 83.866 1.00 92.62 752 ASN A N 1
ATOM 6050 C CA . ASN A 1 752 ? -61.832 13.539 85.073 1.00 92.62 752 ASN A CA 1
ATOM 6051 C C . ASN A 1 752 ? -62.124 15.037 84.970 1.00 92.62 752 ASN A C 1
ATOM 6053 O O . ASN A 1 752 ? -63.171 15.476 85.434 1.00 92.62 752 ASN A O 1
ATOM 6057 N N . ALA A 1 753 ? -61.243 15.824 84.352 1.00 92.38 753 ALA A N 1
ATOM 6058 C CA . ALA A 1 753 ? -61.471 17.254 84.180 1.00 92.38 753 ALA A CA 1
ATOM 6059 C C . ALA A 1 753 ? -62.642 17.550 83.230 1.00 92.38 753 ALA A C 1
ATOM 6061 O O . ALA A 1 753 ? -63.505 18.364 83.564 1.00 92.38 753 ALA A O 1
ATOM 6062 N N . PHE A 1 754 ? -62.735 16.853 82.091 1.00 95.69 754 PHE A N 1
ATOM 6063 C CA . PHE A 1 754 ? -63.897 16.988 81.208 1.00 95.69 754 PHE A CA 1
ATOM 6064 C C . PHE A 1 754 ? -65.178 16.462 81.867 1.00 95.69 754 PHE A C 1
ATOM 6066 O O . PHE A 1 754 ? -66.215 17.120 81.779 1.00 95.69 754 PHE A O 1
ATOM 6073 N N . ASN A 1 755 ? -65.114 15.349 82.606 1.00 93.69 755 ASN A N 1
ATOM 6074 C CA . ASN A 1 755 ? -66.255 14.857 83.380 1.00 93.69 755 ASN A CA 1
ATOM 6075 C C . ASN A 1 755 ? -66.693 15.839 84.475 1.00 93.69 755 ASN A C 1
ATOM 6077 O O . ASN A 1 755 ? -67.887 16.046 84.637 1.00 93.69 755 ASN A O 1
ATOM 6081 N N . ALA A 1 756 ? -65.775 16.518 85.165 1.00 92.88 756 ALA A N 1
ATOM 6082 C CA . ALA A 1 756 ? -66.134 17.535 86.154 1.00 92.88 756 ALA A CA 1
ATOM 6083 C C . ALA A 1 756 ? -66.895 18.713 85.517 1.00 92.88 756 ALA A C 1
ATOM 6085 O O . ALA A 1 756 ? -67.867 19.208 86.089 1.00 92.88 756 ALA A O 1
ATOM 6086 N N . ILE A 1 757 ? -66.498 19.132 84.309 1.00 93.19 757 ILE A N 1
ATOM 6087 C CA . ILE A 1 757 ? -67.216 20.155 83.532 1.00 93.19 757 ILE A CA 1
ATOM 6088 C C . ILE A 1 757 ? -68.594 19.634 83.097 1.00 93.19 757 ILE A C 1
ATOM 6090 O O . ILE A 1 757 ? -69.587 20.353 83.217 1.00 93.19 757 ILE A O 1
ATOM 6094 N N . LYS A 1 758 ? -68.671 18.383 82.627 1.00 93.19 758 LYS A N 1
ATOM 6095 C CA . LYS A 1 758 ? -69.923 17.706 82.259 1.00 93.19 758 LYS A CA 1
ATOM 6096 C C . LYS A 1 758 ? -70.896 17.642 83.434 1.00 93.19 758 LYS A C 1
ATOM 6098 O O . LYS A 1 758 ? -72.047 18.041 83.293 1.00 93.19 758 LYS A O 1
ATOM 6103 N N . ASP A 1 759 ? -70.437 17.177 84.589 1.00 92.62 759 ASP A N 1
ATOM 6104 C CA . ASP A 1 759 ? -71.254 17.007 85.789 1.00 92.62 759 ASP A CA 1
ATOM 6105 C C . ASP A 1 759 ? -71.733 18.367 86.310 1.00 92.62 759 ASP A C 1
ATOM 6107 O O . ASP A 1 759 ? -72.897 18.520 86.686 1.00 92.62 759 ASP A O 1
ATOM 6111 N N . GLN A 1 760 ? -70.877 19.395 86.233 1.00 91.81 760 GLN A N 1
ATOM 6112 C CA . GLN A 1 760 ? -71.281 20.770 86.512 1.00 91.81 760 GLN A CA 1
ATOM 6113 C C . GLN A 1 760 ? -72.370 21.249 85.539 1.00 91.81 760 GLN A C 1
ATOM 6115 O O . GLN A 1 760 ? -73.340 21.861 85.984 1.00 91.81 760 GLN A O 1
ATOM 6120 N N . ALA A 1 761 ? -72.255 20.951 84.242 1.00 90.25 761 ALA A N 1
ATOM 6121 C CA . ALA A 1 761 ? -73.266 21.301 83.244 1.00 90.25 761 ALA A CA 1
ATOM 6122 C C . ALA A 1 761 ? -74.605 20.587 83.484 1.00 90.25 761 ALA A C 1
ATOM 6124 O O . ALA A 1 761 ? -75.644 21.235 83.452 1.00 90.25 761 ALA A O 1
ATOM 6125 N N . ILE A 1 762 ? -74.589 19.288 83.800 1.00 89.25 762 ILE A N 1
ATOM 6126 C CA . ILE A 1 762 ? -75.798 18.500 84.110 1.00 89.25 762 ILE A CA 1
ATOM 6127 C C . ILE A 1 762 ? -76.488 19.005 85.387 1.00 89.25 762 ILE A C 1
ATOM 6129 O O . ILE A 1 762 ? -77.710 18.933 85.500 1.00 89.25 762 ILE A O 1
ATOM 6133 N N . SER A 1 763 ? -75.724 19.525 86.354 1.00 87.50 763 SER A N 1
ATOM 6134 C CA . SER A 1 763 ? -76.270 20.068 87.607 1.00 87.50 763 SER A CA 1
ATOM 6135 C C . SER A 1 763 ? -77.012 21.403 87.448 1.00 87.50 763 SER A C 1
ATOM 6137 O O . SER A 1 763 ? -77.642 21.874 88.399 1.00 87.50 763 SER A O 1
ATOM 6139 N N . LEU A 1 764 ? -76.932 22.024 86.268 1.00 82.69 764 LEU A N 1
ATOM 6140 C CA . LEU A 1 764 ? -77.540 23.312 85.960 1.00 82.69 764 LEU A CA 1
ATOM 6141 C C . LEU A 1 764 ? -78.772 23.111 85.058 1.00 82.69 764 LEU A C 1
ATOM 6143 O O . LEU A 1 764 ? -78.704 22.320 84.119 1.00 82.69 764 LEU A O 1
ATOM 6147 N N . PRO A 1 765 ? -79.898 23.793 85.342 1.00 59.53 765 PRO A N 1
ATOM 6148 C CA . PRO A 1 765 ? -81.125 23.655 84.562 1.00 59.53 765 PRO A CA 1
ATOM 6149 C C . PRO A 1 765 ? -81.021 24.223 83.143 1.00 59.53 765 PRO A C 1
ATOM 6151 O O . PRO A 1 765 ? -80.221 25.157 82.886 1.00 59.53 765 PRO A O 1
#

Secondary structure (DSSP, 8-state):
-----------------------------------------S-------HHHHHHHHHHHHHHHTSTTHHHHHHHHHHHHH-SSTTGGGTPPPPPHHHHHHHHHT--HHHHHHHHHHHHHHHHHHHHHHHHHHH-S-GGGGHHHHHHHHHHHHHHHHHHHHHHTSSSHHHHHHHHHHHHHHHHHHHHHHHHHHHHHHHHHHHHHHHHHHHHHHHHHHH--HHHHHHHHHHHHHHH-TTS--TTPPPPPHHHHHHHHHHS-HHHHHHHHHH--THHHHHHHHHHHT---HHHHHHHHHHHHHHHHHHHHHHHHHTTS---HHHHHHHHHHHHHHHHHHHHHHHHHHHHHHHHHHHTTS-HHHHHHHHHHHHHHH-TTSSTTTTPPPPPHHHHHHHHHHH-HHHHHHHHHHHHHHHHHHHHHHHHHHT---HHHHHHHHHHHHHHHHHHHHHHHHHHTSS-TT--PPPTHHHHHHHHHHHHHHHHHHHHHHHHTS-HHHHHHHHHHHHHHH-TTS--S-TT----HHHHHHHHHTS-HHHHHHHHHHHHHHHHHHHHHHHHHHH---HHHHHHHHHHHHHHHHHHHHHHHHHHHSSSTT--GGGGGGSTHHHHHHHHHHHHHHHHHHHHS-HHHHHHHHHHHHHHH-TT---TTSPPPSS---HHHHHHHHHHS-HHHHHHHHHHHHHHHHHHHHHHHHHHH---HHHHHHHHHHHHHHHHHHHHHHHHHHHSS-HHHHHHHHH-HHHHHHHHHHHHHHHHHHHT--

Foldseek 3Di:
DDDDDDDDDDDYDDDDDDDDDDDDDDDDDDDDDDDDDDDDDPDDDPDDDPVLVVLLVVLLVLLVVDVCRNVLSVLLLCLQQDCPQLVVVVFHHDDSVRVSVVSVPDDSVLSCLLRVLSVLLVVLVVLLVVLLVLDPPVVLCVVLVVQVVVLVSVLSNQLNVLVSDPDSVSSSVSSNVSSVVSSVVSVVSSVVSNVSSVVVVVVVLVVLLVLLVVVQVPDDDLLNVLLVLLLCLQAPQPLDDPPDGHDDSSRSSSLSSLDDPVLSVLSSVLADPVLLVLLLVLLVLQPDPVLSVVLVVQSVVLSSQLSNLSNVLSVDRDDPVSSVVNSVSSVVSSVSSVVSSVLSNLLSVVVVVLVVDPPLLNVLLVVLLCLQQDCVACVVVVFHHDDPSRSSSVDSVLDDVLSVVSSVVVVLLVVLLVLLVVLLVVQDDPVSSVVLVVQSVVLVSVQSNVSSVQVRDPCVPDPDDDCVSSVSSVVSSVLSVQLVLLVVLLVPDDPLLNVLLVVLVCLLQDPVQDAPPPDDHDDSSLSSNLSSVDDNVRSVVVSVLSVVVVVLLVLLLVLLVLQPDPVSSVVLVVLSVVLVSVLSNVSNCLSPDPNRPPDSVVSVVGCSVVSSVVSVLNNLLVVLLVPDDPQLNVLLVVLLCLLQDQCQAAPVRHTDPDRQDPVNSSVLVSVDDSVLSSLLSVLSSLLVVLLVLLVVLLVPFPDPVLSVVLVVLSVNVVSNLSNVSNCLSPVDHSVSSSVVSPPPCNSCVSSVSSNVSSVSSNVHD

Organism: NCBI:txid1313291